Protein AF-0000000082153310 (afdb_homodimer)

pLDDT: mean 89.04, std 12.14, range [31.17, 98.81]

Organism: Oncorhynchus tshawytscha (NCBI:txid74940)

Solvent-accessible surface area (backbone atoms only — not comparable to full-atom values): 60990 Å² total; per-residue (Å²): 127,77,76,63,61,64,58,64,80,58,56,61,85,62,75,85,66,68,45,74,47,18,39,58,58,33,70,50,29,48,51,52,49,50,50,52,43,50,52,27,43,76,63,70,18,74,43,52,74,47,73,47,70,43,66,51,66,53,76,42,42,36,28,45,68,93,41,74,60,44,69,39,84,26,40,34,42,64,36,30,63,48,74,35,64,15,32,30,28,52,41,37,58,35,42,72,68,46,50,50,51,40,50,74,70,68,52,72,46,62,43,14,25,36,38,27,36,62,58,76,86,53,52,63,16,52,30,50,49,54,45,42,76,56,44,31,36,28,39,35,35,24,55,40,44,69,82,36,87,63,64,46,76,50,47,40,41,48,37,27,51,54,51,61,20,51,55,44,39,43,59,41,48,73,46,68,91,43,80,63,80,64,46,79,37,87,34,49,43,87,28,35,42,38,30,37,23,34,52,39,49,39,61,52,44,58,56,31,35,59,51,73,45,56,78,92,53,60,73,51,56,77,93,46,66,64,32,32,20,22,90,74,17,49,43,29,36,43,33,34,48,50,39,79,32,88,33,62,35,56,31,38,37,26,42,49,75,20,76,75,42,48,70,31,31,38,35,42,34,17,26,60,20,20,60,29,33,12,26,38,55,6,36,53,13,39,46,43,51,53,44,50,51,49,44,52,44,44,34,38,76,72,68,67,48,72,40,28,23,13,39,34,40,37,40,26,20,32,34,64,62,22,16,24,40,54,37,36,50,48,44,58,39,41,58,33,37,58,83,17,44,61,32,38,40,38,30,47,36,32,52,51,22,36,67,35,65,41,32,20,61,36,48,35,42,47,65,49,49,55,54,46,57,68,65,49,67,56,73,80,54,62,57,81,64,89,65,76,45,66,47,85,72,49,62,57,38,70,34,32,51,41,36,17,50,63,21,21,42,21,29,38,43,28,26,27,32,68,94,46,89,52,61,83,38,70,44,19,65,57,18,27,66,65,53,49,27,60,46,23,72,66,39,47,64,58,50,51,42,43,49,44,51,54,53,48,52,54,51,49,49,52,23,50,44,74,60,60,64,54,38,65,64,48,40,48,53,59,50,48,54,55,51,51,53,40,38,53,52,45,59,66,63,68,54,91,92,51,69,69,49,61,60,43,52,49,20,51,48,40,28,50,49,20,44,52,49,46,54,52,49,56,73,71,49,60,70,82,38,62,65,60,29,50,53,54,40,51,29,58,50,39,41,50,38,30,38,33,42,71,66,51,21,24,59,82,34,43,30,33,15,34,82,70,30,59,56,70,62,16,59,69,35,58,65,67,57,78,53,62,70,61,42,51,52,35,50,53,53,39,23,50,27,44,32,24,21,16,40,26,39,40,39,49,79,89,63,47,79,78,86,84,128,75,77,64,59,63,57,62,80,59,56,60,84,60,75,84,64,67,45,73,47,19,40,57,58,33,70,51,30,48,52,50,48,51,52,52,43,51,52,27,44,75,61,68,17,74,44,51,75,47,73,47,69,44,66,50,69,54,76,41,43,38,28,45,68,92,40,74,58,45,69,42,84,28,40,33,41,63,38,29,66,48,76,36,64,16,32,29,27,52,42,37,59,34,43,71,68,47,50,50,49,40,50,74,70,66,52,72,46,63,44,14,25,34,36,28,34,64,57,76,86,52,52,64,16,53,31,50,48,54,45,43,75,56,44,30,36,29,39,36,36,24,55,40,45,65,83,36,86,62,64,45,75,51,47,40,41,47,36,28,49,55,50,60,20,52,54,46,38,38,58,42,46,72,48,68,89,45,79,61,80,65,48,73,36,86,34,48,42,87,28,35,41,38,30,37,22,33,52,40,49,39,59,53,45,58,55,32,35,58,51,71,45,56,79,91,53,60,74,51,56,78,92,47,67,64,31,31,20,21,90,72,18,48,45,29,38,43,34,35,48,52,37,80,32,86,34,61,35,57,30,38,37,26,43,50,76,19,75,74,39,47,72,31,30,39,36,40,34,17,26,60,19,22,60,30,32,12,26,38,56,6,36,53,14,40,46,44,51,53,45,52,52,49,45,53,44,44,34,38,78,72,69,65,49,72,39,30,22,13,40,36,40,36,40,26,21,32,34,66,61,22,15,23,40,53,37,36,52,47,44,58,37,42,58,34,36,58,83,19,44,60,32,36,41,37,30,48,36,35,52,50,22,35,65,35,64,43,32,21,62,36,49,34,42,47,66,50,50,54,54,47,58,68,64,48,66,55,75,78,53,62,56,82,64,87,64,77,44,66,48,84,71,49,61,57,39,70,35,32,50,40,34,17,50,63,21,20,42,22,28,40,43,28,27,26,32,67,94,48,89,54,60,84,38,70,41,20,66,58,18,25,68,65,53,47,26,60,47,23,74,67,38,46,63,58,50,48,38,44,50,44,49,52,54,46,50,53,53,48,48,52,24,49,44,76,61,59,64,56,38,64,64,47,41,48,55,59,50,50,55,55,50,52,52,42,38,52,52,44,58,67,65,67,54,92,92,51,69,69,48,62,61,43,53,49,20,51,48,40,29,48,51,21,44,52,49,47,54,52,49,56,75,71,47,60,70,83,38,62,65,60,29,49,52,54,41,51,30,58,50,40,41,50,37,31,40,32,42,70,66,52,21,24,60,81,33,42,29,33,14,32,84,73,30,56,56,70,61,16,59,68,35,60,63,69,55,79,54,62,70,59,42,51,53,33,51,51,54,39,24,50,27,46,33,25,20,17,38,26,39,41,39,49,80,89,63,48,76,76,87,83

Secondary structure (DSSP, 8-state):
-TTTHHHHHH----GGG--S-B-TTSHHHHHHHHHHHHHHHHTT---EEEEEEEEE----EEEETTEEEE--S--EET---EEEEEEEEE-TT--HHHHHHHHHTT---TT-EEEEE--SSS-HHHHHHHHHTTT-SEEEEE--TTT----TT----EE--SSSS-TTSTTSPPBTTB-------TTS-SSEEEE--HHHHHHHHTT--BSBPPGGG----TT---B-B-TTSPEEEEEE----EEEEEEEEEEEE--SSEEEEEEEEEEE--BSTT-IIIIIHHHHHHHHHHHHHHHHHHTS----SEEEEEEEES--TTTSHHHHHHHHHTHHHHTTTEEEEEE-TT-BS-SEEEEEEE-GGGHHHHHHHHHHS--SS-----SS-SB-PPPTTSTHHHHHHTT---EEEEEEEETT--S-TTTTSTT-SHHHHHHHTTT-HHHHHHHHHHHHHHHHHHHHHSSS----HHHHHHHHHHHHHHHHHHHHHT--TT----HHHHHHHHHHHHHHHHHHHHHHTS-TT-HHHHHHHHHHHHHHHHHTB-TTS-TTT-S--BTTT--STTSHHHHHH---HHHHHHHHHHHHHHHHHHHHHHH-SGGG-----/-TTTHHHHHH----GGG--S-B-TTSHHHHHHHHHHHHHHHHTT---EEEEEEEEE----EEEETTEEEE--S--EET---EEEEEEEEE-TT--HHHHHHHHHTT---TT-EEEEE--SSS-HHHHHHHHHTTT-SEEEEE--TTT----TT----EE--SSSS-TTSTTSPPPSS--------TTS-SSEEEE--HHHHHHHHTT--BSBPPGGG----TT---B-B-TTSPEEEEEE----EEEEEEEEEEEE--SSEEEEEEEEEEE--BSTT-IIIIIHHHHHHHHHHHHHHHHHHTS----SEEEEEEEES--TTTSHHHHHHHHHTHHHHTTTEEEEEE-TT-BS-SEEEEEEE-GGGHHHHHHHHHHS--SS------S-SB-PPPTTSTHHIIIIIT---EEEEEEEETT--S-TTTTSTT-SHHHHHHHTTT-HHHHHHHHHHHHHHHHHHHHHSSS----HHHHHHHHHHHHHHHHHHHHHT--TT----HHHHHHHHHHHHHHHHHHHHHHTS-TT-HHHHHHHHHHHHHHHHHTB-TTS-TTT-S--BTTT--STTSHHHHHH---HHHHHHHHHHHHHHHHHHHHHHH-SGGG-----

Structure (mmCIF, N/CA/C/O backbone):
data_AF-0000000082153310-model_v1
#
loop_
_entity.id
_entity.type
_entity.pdbx_description
1 polymer 'Transferrin receptor 1b'
#
loop_
_atom_site.group_PDB
_atom_site.id
_atom_site.type_symbol
_atom_site.label_atom_id
_atom_site.label_alt_id
_atom_site.label_comp_id
_atom_site.label_asym_id
_atom_site.label_entity_id
_atom_site.label_seq_id
_atom_site.pdbx_PDB_ins_code
_atom_site.Cartn_x
_atom_site.Cartn_y
_atom_site.Cartn_z
_atom_site.occupancy
_atom_site.B_iso_or_equiv
_atom_site.auth_seq_id
_atom_site.auth_comp_id
_atom_site.auth_asym_id
_atom_site.auth_atom_id
_atom_site.pdbx_PDB_model_num
ATOM 1 N N . LYS A 1 1 ? 30.547 -15.992 -23.172 1 31.17 1 LYS A N 1
ATOM 2 C CA . LYS A 1 1 ? 30.703 -17.047 -24.172 1 31.17 1 LYS A CA 1
ATOM 3 C C . LYS A 1 1 ? 30.656 -18.422 -23.531 1 31.17 1 LYS A C 1
ATOM 5 O O . LYS A 1 1 ? 30.109 -19.375 -24.109 1 31.17 1 LYS A O 1
ATOM 10 N N . ASN A 1 2 ? 31.266 -18.469 -22.469 1 32.78 2 ASN A N 1
ATOM 11 C CA . ASN A 1 2 ? 31.516 -19.734 -21.781 1 32.78 2 ASN A CA 1
ATOM 12 C C . ASN A 1 2 ? 30.297 -20.188 -20.969 1 32.78 2 ASN A C 1
ATOM 14 O O . ASN A 1 2 ? 30.391 -21.141 -20.188 1 32.78 2 ASN A O 1
ATOM 18 N N . THR A 1 3 ? 29.328 -19.359 -20.875 1 39.12 3 THR A N 1
ATOM 19 C CA . THR A 1 3 ? 28.203 -19.609 -20 1 39.12 3 THR A CA 1
ATOM 20 C C . THR A 1 3 ? 27.344 -20.766 -20.516 1 39.12 3 THR A C 1
ATOM 22 O O . THR A 1 3 ? 26.438 -21.234 -19.828 1 39.12 3 THR A O 1
ATOM 25 N N . LYS A 1 4 ? 27.422 -20.969 -21.875 1 43.22 4 LYS A N 1
ATOM 26 C CA . LYS A 1 4 ? 26.594 -21.922 -22.625 1 43.22 4 LYS A CA 1
ATOM 27 C C . LYS A 1 4 ? 26.922 -23.359 -22.219 1 43.22 4 LYS A C 1
ATOM 29 O O . LYS A 1 4 ? 26.031 -24.203 -22.141 1 43.22 4 LYS A O 1
ATOM 34 N N . CYS A 1 5 ? 28.078 -23.641 -22.156 1 38.12 5 CYS A N 1
ATOM 35 C CA . CYS A 1 5 ? 28.547 -25.016 -22.203 1 38.12 5 CYS A CA 1
ATOM 36 C C . CYS A 1 5 ? 28.141 -25.766 -20.938 1 38.12 5 CYS A C 1
ATOM 38 O O . CYS A 1 5 ? 27.828 -26.953 -21 1 38.12 5 CYS A O 1
ATOM 40 N N . GLU A 1 6 ? 28.203 -25.203 -19.844 1 42.47 6 GLU A N 1
ATOM 41 C CA . GLU A 1 6 ? 28.219 -26.031 -18.641 1 42.47 6 GLU A CA 1
ATOM 42 C C . GLU A 1 6 ? 26.797 -26.469 -18.25 1 42.47 6 GLU A C 1
ATOM 44 O O . GLU A 1 6 ? 26.625 -27.516 -17.625 1 42.47 6 GLU A O 1
ATOM 49 N N . ILE A 1 7 ? 25.766 -25.75 -18.641 1 45.69 7 ILE A N 1
ATOM 50 C CA . ILE A 1 7 ? 24.453 -26.234 -18.25 1 45.69 7 ILE A CA 1
ATOM 51 C C . ILE A 1 7 ? 24.094 -27.469 -19.094 1 45.69 7 ILE A C 1
ATOM 53 O O . ILE A 1 7 ? 23.391 -28.359 -18.609 1 45.69 7 ILE A O 1
ATOM 57 N N . GLN A 1 8 ? 24.562 -27.578 -20.344 1 44.16 8 GLN A N 1
ATOM 58 C CA . GLN A 1 8 ? 24.188 -28.625 -21.281 1 44.16 8 GLN A CA 1
ATOM 59 C C . GLN A 1 8 ? 24.516 -30.016 -20.734 1 44.16 8 GLN A C 1
ATOM 61 O O . GLN A 1 8 ? 23.734 -30.953 -20.891 1 44.16 8 GLN A O 1
ATOM 66 N N . SER A 1 9 ? 25.719 -30.203 -20.391 1 43.31 9 SER A N 1
ATOM 67 C CA . SER A 1 9 ? 26.125 -31.578 -20.188 1 43.31 9 SER A CA 1
ATOM 68 C C . SER A 1 9 ? 25.422 -32.219 -19 1 43.31 9 SER A C 1
ATOM 70 O O . SER A 1 9 ? 25.375 -33.438 -18.859 1 43.31 9 SER A O 1
ATOM 72 N N . THR A 1 10 ? 24.875 -31.453 -18.078 1 41.84 10 THR A N 1
ATOM 73 C CA . THR A 1 10 ? 24.688 -32.031 -16.75 1 41.84 10 THR A CA 1
ATOM 74 C C . THR A 1 10 ? 23.219 -32.188 -16.422 1 41.84 10 THR A C 1
ATOM 76 O O . THR A 1 10 ? 22.859 -32.594 -15.312 1 41.84 10 THR A O 1
ATOM 79 N N . LEU A 1 11 ? 22.234 -31.781 -17.25 1 48.38 11 LEU A N 1
ATOM 80 C CA . LEU A 1 11 ? 20.922 -31.922 -16.625 1 48.38 11 LEU A CA 1
ATOM 81 C C . LEU A 1 11 ? 20.469 -33.375 -16.656 1 48.38 11 LEU A C 1
ATOM 83 O O . LEU A 1 11 ? 20.125 -33.906 -17.719 1 48.38 11 LEU A O 1
ATOM 87 N N . SER A 1 12 ? 21.188 -34.25 -16.062 1 47.69 12 SER A N 1
ATOM 88 C CA . SER A 1 12 ? 20.594 -35.594 -15.938 1 47.69 12 SER A CA 1
ATOM 89 C C . SER A 1 12 ? 19.375 -35.562 -15.016 1 47.69 12 SER A C 1
ATOM 91 O O . SER A 1 12 ? 19.469 -35.125 -13.867 1 47.69 12 SER A O 1
ATOM 93 N N . LEU A 1 13 ? 18.109 -35.469 -15.594 1 55.34 13 LEU A N 1
ATOM 94 C CA . LEU A 1 13 ? 16.906 -35.625 -14.781 1 55.34 13 LEU A CA 1
ATOM 95 C C . LEU A 1 13 ? 17.047 -36.812 -13.836 1 55.34 13 LEU A C 1
ATOM 97 O O . LEU A 1 13 ? 16.922 -37.969 -14.258 1 55.34 13 LEU A O 1
ATOM 101 N N . CYS A 1 14 ? 17.984 -36.656 -12.883 1 51.75 14 CYS A N 1
ATOM 102 C CA . CYS A 1 14 ? 18.359 -37.688 -11.938 1 51.75 14 CYS A CA 1
ATOM 103 C C . CYS A 1 14 ? 17.156 -38.156 -11.133 1 51.75 14 CYS A C 1
ATOM 105 O O . CYS A 1 14 ? 16.25 -37.375 -10.844 1 51.75 14 CYS A O 1
ATOM 107 N N . SER A 1 15 ? 16.969 -39.469 -11.008 1 61.62 15 SER A N 1
ATOM 108 C CA . SER A 1 15 ? 16.047 -40.375 -10.352 1 61.62 15 SER A CA 1
ATOM 109 C C . SER A 1 15 ? 15.867 -40.031 -8.875 1 61.62 15 SER A C 1
ATOM 111 O O . SER A 1 15 ? 14.891 -40.438 -8.25 1 61.62 15 SER A O 1
ATOM 113 N N . ASP A 1 16 ? 16.562 -38.938 -8.336 1 70.81 16 ASP A N 1
ATOM 114 C CA . ASP A 1 16 ? 16.562 -38.875 -6.879 1 70.81 16 ASP A CA 1
ATOM 115 C C . ASP A 1 16 ? 15.375 -38.062 -6.371 1 70.81 16 ASP A C 1
ATOM 117 O O . ASP A 1 16 ? 15.086 -38.062 -5.176 1 70.81 16 ASP A O 1
ATOM 121 N N . VAL A 1 17 ? 14.633 -37.438 -7.301 1 83.94 17 VAL A N 1
ATOM 122 C CA . VAL A 1 17 ? 13.539 -36.625 -6.777 1 83.94 17 VAL A CA 1
ATOM 123 C C . VAL A 1 17 ? 12.203 -37.25 -7.188 1 83.94 17 VAL A C 1
ATOM 125 O O . VAL A 1 17 ? 11.148 -36.625 -6.988 1 83.94 17 VAL A O 1
ATOM 128 N N . GLU A 1 18 ? 12.328 -38.375 -7.723 1 85.12 18 GLU A N 1
ATOM 129 C CA . GLU A 1 18 ? 11.094 -39.062 -8.125 1 85.12 18 GLU A CA 1
ATOM 130 C C . GLU A 1 18 ? 10.414 -39.719 -6.938 1 85.12 18 GLU A C 1
ATOM 132 O O . GLU A 1 18 ? 11.078 -40.312 -6.09 1 85.12 18 GLU A O 1
ATOM 137 N N . GLN A 1 19 ? 9.156 -39.469 -6.789 1 85.56 19 GLN A N 1
ATOM 138 C CA . GLN A 1 19 ? 8.336 -40.094 -5.77 1 85.56 19 GLN A CA 1
ATOM 139 C C . GLN A 1 19 ? 7.039 -40.656 -6.367 1 85.56 19 GLN A C 1
ATOM 141 O O . GLN A 1 19 ? 6.578 -40.156 -7.406 1 85.56 19 GLN A O 1
ATOM 146 N N . THR A 1 20 ? 6.504 -41.688 -5.758 1 86.25 20 THR A N 1
ATOM 147 C CA . THR A 1 20 ? 5.23 -42.219 -6.207 1 86.25 20 THR A CA 1
ATOM 148 C C . THR A 1 20 ? 4.074 -41.312 -5.793 1 86.25 20 THR A C 1
ATOM 150 O O . THR A 1 20 ? 3.043 -41.281 -6.465 1 86.25 20 THR A O 1
ATOM 153 N N . ASP A 1 21 ? 4.277 -40.719 -4.68 1 89.44 21 ASP A N 1
ATOM 154 C CA . ASP A 1 21 ? 3.32 -39.781 -4.141 1 89.44 21 ASP A CA 1
ATOM 155 C C . ASP A 1 21 ? 3.998 -38.812 -3.158 1 89.44 21 ASP A C 1
ATOM 157 O O . ASP A 1 21 ? 4.816 -39.25 -2.338 1 89.44 21 ASP A O 1
ATOM 161 N N . HIS A 1 22 ? 3.76 -37.562 -3.318 1 91.38 22 HIS A N 1
ATOM 162 C CA . HIS A 1 22 ? 4.402 -36.594 -2.443 1 91.38 22 HIS A CA 1
ATOM 163 C C . HIS A 1 22 ? 3.537 -35.344 -2.271 1 91.38 22 HIS A C 1
ATOM 165 O O . HIS A 1 22 ? 3.99 -34.219 -2.527 1 91.38 22 HIS A O 1
ATOM 171 N N . VAL A 1 23 ? 2.348 -35.594 -1.717 1 88.69 23 VAL A N 1
ATOM 172 C CA . VAL A 1 23 ? 1.394 -34.531 -1.42 1 88.69 23 VAL A CA 1
ATOM 173 C C . VAL A 1 23 ? 1.978 -33.594 -0.37 1 88.69 23 VAL A C 1
ATOM 175 O O . VAL A 1 23 ? 2.779 -34 0.47 1 88.69 23 VAL A O 1
ATOM 178 N N . ALA A 1 24 ? 1.656 -32.406 -0.451 1 88.75 24 ALA A N 1
ATOM 179 C CA . ALA A 1 24 ? 2.18 -31.391 0.459 1 88.75 24 ALA A CA 1
ATOM 180 C C . ALA A 1 24 ? 2.029 -31.828 1.913 1 88.75 24 ALA A C 1
ATOM 182 O O . ALA A 1 24 ? 0.955 -32.281 2.328 1 88.75 24 ALA A O 1
ATOM 183 N N . GLY A 1 25 ? 3.094 -31.672 2.654 1 86 25 GLY A N 1
ATOM 184 C CA . GLY A 1 25 ? 3.059 -31.953 4.078 1 86 25 GLY A CA 1
ATOM 185 C C . GLY A 1 25 ? 3.209 -33.438 4.387 1 86 25 GLY A C 1
ATOM 186 O O . GLY A 1 25 ? 3.277 -33.844 5.555 1 86 25 GLY A O 1
ATOM 187 N N . SER A 1 26 ? 3.225 -34.281 3.412 1 87.56 26 SER A N 1
ATOM 188 C CA . SER A 1 26 ? 3.404 -35.719 3.617 1 87.56 26 SER A CA 1
ATOM 189 C C . SER A 1 26 ? 4.852 -36.031 3.967 1 87.56 26 SER A C 1
ATOM 191 O O . SER A 1 26 ? 5.734 -35.188 3.859 1 87.56 26 SER A O 1
ATOM 193 N N . SER A 1 27 ? 5.004 -37.25 4.391 1 88.75 27 SER A N 1
ATOM 194 C CA . SER A 1 27 ? 6.359 -37.719 4.68 1 88.75 27 SER A CA 1
ATOM 195 C C . SER A 1 27 ? 7.227 -37.688 3.426 1 88.75 27 SER A C 1
ATOM 197 O O . SER A 1 27 ? 8.414 -37.344 3.492 1 88.75 27 SER A O 1
ATOM 199 N N . ALA A 1 28 ? 6.625 -38.031 2.307 1 91.31 28 ALA A N 1
ATOM 200 C CA . ALA A 1 28 ? 7.367 -38.031 1.05 1 91.31 28 ALA A CA 1
ATOM 201 C C . ALA A 1 28 ? 7.77 -36.625 0.655 1 91.31 28 ALA A C 1
ATOM 203 O O . ALA A 1 28 ? 8.859 -36.406 0.121 1 91.31 28 ALA A O 1
ATOM 204 N N . ASP A 1 29 ? 6.898 -35.719 0.865 1 91.88 29 ASP A N 1
ATOM 205 C CA . ASP A 1 29 ? 7.242 -34.312 0.647 1 91.88 29 ASP A CA 1
ATOM 206 C C . ASP A 1 29 ? 8.398 -33.875 1.547 1 91.88 29 ASP A C 1
ATOM 208 O O . ASP A 1 29 ? 9.281 -33.125 1.118 1 91.88 29 ASP A O 1
ATOM 212 N N . GLY A 1 30 ? 8.383 -34.344 2.791 1 91.44 30 GLY A N 1
ATOM 213 C CA . GLY A 1 30 ? 9.461 -34.062 3.727 1 91.44 30 GLY A CA 1
ATOM 214 C C . GLY A 1 30 ? 10.797 -34.625 3.271 1 91.44 30 GLY A C 1
ATOM 215 O O . GLY A 1 30 ? 11.836 -33.969 3.438 1 91.44 30 GLY A O 1
ATOM 216 N N . ILE A 1 31 ? 10.75 -35.781 2.775 1 92.62 31 ILE A N 1
ATOM 217 C CA . ILE A 1 31 ? 11.969 -36.406 2.264 1 92.62 31 ILE A CA 1
ATOM 218 C C . ILE A 1 31 ? 12.555 -35.562 1.141 1 92.62 31 ILE A C 1
ATOM 220 O O . ILE A 1 31 ? 13.758 -35.312 1.098 1 92.62 31 ILE A O 1
ATOM 224 N N . LEU A 1 32 ? 11.742 -35.125 0.23 1 94.25 32 LEU A N 1
ATOM 225 C CA . LEU A 1 32 ? 12.195 -34.25 -0.858 1 94.25 32 LEU A CA 1
ATOM 226 C C . LEU A 1 32 ? 12.727 -32.938 -0.319 1 94.25 32 LEU A C 1
ATOM 228 O O . LEU A 1 32 ? 13.695 -32.375 -0.851 1 94.25 32 LEU A O 1
ATOM 232 N N . GLU A 1 33 ? 12.055 -32.406 0.696 1 94.56 33 GLU A N 1
ATOM 233 C CA . GLU A 1 33 ? 12.539 -31.188 1.358 1 94.56 33 GLU A CA 1
ATOM 234 C C . GLU A 1 33 ? 13.977 -31.359 1.828 1 94.56 33 GLU A C 1
ATOM 236 O O . GLU A 1 33 ? 14.812 -30.484 1.594 1 94.56 33 GLU A O 1
ATOM 241 N N . TYR A 1 34 ? 14.219 -32.406 2.488 1 93.81 34 TYR A N 1
ATOM 242 C CA . TYR A 1 34 ? 15.547 -32.688 3.018 1 93.81 34 TYR A CA 1
ATOM 243 C C . TYR A 1 34 ? 16.562 -32.812 1.891 1 93.81 34 TYR A C 1
ATOM 245 O O . TYR A 1 34 ? 17.703 -32.344 2.01 1 93.81 34 TYR A O 1
ATOM 253 N N . HIS A 1 35 ? 16.109 -33.5 0.873 1 94 35 HIS A N 1
ATOM 254 C CA . HIS A 1 35 ? 17 -33.656 -0.277 1 94 35 HIS A CA 1
ATOM 255 C C . HIS A 1 35 ? 17.375 -32.312 -0.868 1 94 35 HIS A C 1
ATOM 257 O O . HIS A 1 35 ? 18.547 -32.062 -1.183 1 94 35 HIS A O 1
ATOM 263 N N . VAL A 1 36 ? 16.453 -31.438 -1.073 1 95.62 36 VAL A N 1
ATOM 264 C CA . VAL A 1 36 ? 16.703 -30.109 -1.628 1 95.62 36 VAL A CA 1
ATOM 265 C C . VAL A 1 36 ? 17.594 -29.312 -0.683 1 95.62 36 VAL A C 1
ATOM 267 O O . VAL A 1 36 ? 18.578 -28.703 -1.113 1 95.62 36 VAL A O 1
ATOM 270 N N . PHE A 1 37 ? 17.266 -29.328 0.613 1 95.69 37 PHE A N 1
ATOM 271 C CA . PHE A 1 37 ? 18.031 -28.609 1.622 1 95.69 37 PHE A CA 1
ATOM 272 C C . PHE A 1 37 ? 19.5 -29.062 1.605 1 95.69 37 PHE A C 1
ATOM 274 O O . PHE A 1 37 ? 20.406 -28.219 1.582 1 95.69 37 PHE A O 1
ATOM 281 N N . ASP A 1 38 ? 19.672 -30.344 1.604 1 95.38 38 ASP A N 1
ATOM 282 C CA . ASP A 1 38 ? 21.031 -30.906 1.627 1 95.38 38 ASP A CA 1
ATOM 283 C C . ASP A 1 38 ? 21.781 -30.562 0.348 1 95.38 38 ASP A C 1
ATOM 285 O O . ASP A 1 38 ? 23 -30.375 0.376 1 95.38 38 ASP A O 1
ATOM 289 N N . SER A 1 39 ? 21.047 -30.609 -0.748 1 94.94 39 SER A N 1
ATOM 290 C CA . SER A 1 39 ? 21.672 -30.234 -2.01 1 94.94 39 SER A CA 1
ATOM 291 C C . SER A 1 39 ? 22.188 -28.797 -1.959 1 94.94 39 SER A C 1
ATOM 293 O O . SER A 1 39 ? 23.328 -28.516 -2.352 1 94.94 39 SER A O 1
ATOM 295 N N . PHE A 1 40 ? 21.375 -27.875 -1.485 1 96.25 40 PHE A N 1
ATOM 296 C CA . PHE A 1 40 ? 21.797 -26.484 -1.375 1 96.25 40 PHE A CA 1
ATOM 297 C C . PHE A 1 40 ? 22.969 -26.344 -0.413 1 96.25 40 PHE A C 1
ATOM 299 O O . PHE A 1 40 ? 23.891 -25.562 -0.661 1 96.25 40 PHE A O 1
ATOM 306 N N . LYS A 1 41 ? 22.891 -27.078 0.649 1 95.12 41 LYS A N 1
ATOM 307 C CA . LYS A 1 41 ? 23.969 -27.047 1.646 1 95.12 41 LYS A CA 1
ATOM 308 C C . LYS A 1 41 ? 25.281 -27.531 1.05 1 95.12 41 LYS A C 1
ATOM 310 O O . LYS A 1 41 ? 26.328 -26.906 1.282 1 95.12 41 LYS A O 1
ATOM 315 N N . SER A 1 42 ? 25.203 -28.562 0.333 1 94.75 42 SER A N 1
ATOM 316 C CA . SER A 1 42 ? 26.406 -29.125 -0.289 1 94.75 42 SER A CA 1
ATOM 317 C C . SER A 1 42 ? 27.016 -28.141 -1.287 1 94.75 42 SER A C 1
ATOM 319 O O . SER A 1 42 ? 28.219 -28.188 -1.559 1 94.75 42 SER A O 1
ATOM 321 N N . LEU A 1 43 ? 26.188 -27.266 -1.783 1 94.31 43 LEU A N 1
ATOM 322 C CA . LEU A 1 43 ? 26.641 -26.266 -2.744 1 94.31 43 LEU A CA 1
ATOM 323 C C . LEU A 1 43 ? 27.062 -24.969 -2.035 1 94.31 43 LEU A C 1
ATOM 325 O O . LEU A 1 43 ? 27.297 -23.953 -2.684 1 94.31 43 LEU A O 1
ATOM 329 N N . GLU A 1 44 ? 26.984 -24.938 -0.689 1 92.19 44 GLU A N 1
ATOM 330 C CA . GLU A 1 44 ? 27.391 -23.812 0.15 1 92.19 44 GLU A CA 1
ATOM 331 C C . GLU A 1 44 ? 26.484 -22.609 -0.059 1 92.19 44 GLU A C 1
ATOM 333 O O . GLU A 1 44 ? 26.953 -21.469 -0.172 1 92.19 44 GLU A O 1
ATOM 338 N N . MET A 1 45 ? 25.188 -22.906 -0.156 1 93.75 45 MET A N 1
ATOM 339 C CA . MET A 1 45 ? 24.219 -21.844 -0.399 1 93.75 45 MET A CA 1
ATOM 340 C C . MET A 1 45 ? 23.531 -21.422 0.897 1 93.75 45 MET A C 1
ATOM 342 O O . MET A 1 45 ? 22.531 -20.719 0.871 1 93.75 45 MET A O 1
ATOM 346 N N . GLU A 1 46 ? 23.922 -21.797 2.033 1 86.88 46 GLU A N 1
ATOM 347 C CA . GLU A 1 46 ? 23.344 -21.469 3.334 1 86.88 46 GLU A CA 1
ATOM 348 C C . GLU A 1 46 ? 21.828 -21.562 3.307 1 86.88 46 GLU A C 1
ATOM 350 O O . GLU A 1 46 ? 21.125 -20.578 3.549 1 86.88 46 GLU A O 1
ATOM 355 N N . PRO A 1 47 ? 21.391 -22.75 3.068 1 92.44 47 PRO A N 1
ATOM 356 C CA . PRO A 1 47 ? 19.938 -22.922 2.893 1 92.44 47 PRO A CA 1
ATOM 357 C C . PRO A 1 47 ? 19.156 -22.594 4.156 1 92.44 47 PRO A C 1
ATOM 359 O O . PRO A 1 47 ? 19.672 -22.703 5.266 1 92.44 47 PRO A O 1
ATOM 362 N N . TRP A 1 48 ? 17.953 -22.062 4.059 1 90.06 48 TRP A N 1
ATOM 363 C CA . TRP A 1 48 ? 17.016 -21.875 5.168 1 90.06 48 TRP A CA 1
ATOM 364 C C . TRP A 1 48 ? 15.625 -22.328 4.785 1 90.06 48 TRP A C 1
ATOM 366 O O . TRP A 1 48 ? 15.344 -22.594 3.613 1 90.06 48 TRP A O 1
ATOM 376 N N . THR A 1 49 ? 14.805 -22.641 5.801 1 87.56 49 THR A N 1
ATOM 377 C CA . THR A 1 49 ? 13.445 -23.125 5.613 1 87.56 49 THR A CA 1
ATOM 378 C C . THR A 1 49 ? 12.43 -22.125 6.156 1 87.56 49 THR A C 1
ATOM 380 O O . THR A 1 49 ? 12.703 -21.422 7.133 1 87.56 49 THR A O 1
ATOM 383 N N . ASP A 1 50 ? 11.43 -22 5.441 1 84.25 50 ASP A N 1
ATOM 384 C CA . ASP A 1 50 ? 10.273 -21.219 5.863 1 84.25 50 ASP A CA 1
ATOM 385 C C . ASP A 1 50 ? 9.055 -22.109 6.098 1 84.25 50 ASP A C 1
ATOM 387 O O . ASP A 1 50 ? 8.719 -22.938 5.258 1 84.25 50 ASP A O 1
ATOM 391 N N . VAL A 1 51 ? 8.445 -21.969 7.281 1 78.56 51 VAL A N 1
ATOM 392 C CA . VAL A 1 51 ? 7.379 -22.891 7.688 1 78.56 51 VAL A CA 1
ATOM 393 C C . VAL A 1 51 ? 6.035 -22.172 7.668 1 78.56 51 VAL A C 1
ATOM 395 O O . VAL A 1 51 ? 5.93 -21.031 8.141 1 78.56 51 VAL A O 1
ATOM 398 N N . HIS A 1 52 ? 5.117 -22.766 7.059 1 78.19 52 HIS A N 1
ATOM 399 C CA . HIS A 1 52 ? 3.746 -22.281 7.051 1 78.19 52 HIS A CA 1
ATOM 400 C C . HIS A 1 52 ? 2.756 -23.391 7.379 1 78.19 52 HIS A C 1
ATOM 402 O O . HIS A 1 52 ? 3.127 -24.562 7.418 1 78.19 52 HIS A O 1
ATOM 408 N N . TYR A 1 53 ? 1.521 -23.062 7.742 1 72.62 53 TYR A N 1
ATOM 409 C CA . TYR A 1 53 ? 0.449 -24 8.062 1 72.62 53 TYR A CA 1
ATOM 410 C C . TYR A 1 53 ? -0.754 -23.781 7.148 1 72.62 53 TYR A C 1
ATOM 412 O O . TYR A 1 53 ? -1.132 -22.641 6.875 1 72.62 53 TYR A O 1
ATOM 420 N N . VAL A 1 54 ? -1.208 -25.047 6.582 1 66.69 54 VAL A N 1
ATOM 421 C CA . VAL A 1 54 ? -2.369 -24.875 5.715 1 66.69 54 VAL A CA 1
ATOM 422 C C . VAL A 1 54 ? -3.328 -26.047 5.906 1 66.69 54 VAL A C 1
ATOM 424 O O . VAL A 1 54 ? -2.955 -27.094 6.469 1 66.69 54 VAL A O 1
ATOM 427 N N . GLN A 1 55 ? -4.609 -25.812 5.586 1 65.44 55 GLN A N 1
ATOM 428 C CA . GLN A 1 55 ? -5.648 -26.828 5.727 1 65.44 55 GLN A CA 1
ATOM 429 C C . GLN A 1 55 ? -5.766 -27.672 4.465 1 65.44 55 GLN A C 1
ATOM 431 O O . GLN A 1 55 ? -5.855 -27.141 3.355 1 65.44 55 GLN A O 1
ATOM 436 N N . LEU A 1 56 ? -5.562 -29.109 4.66 1 64.25 56 LEU A N 1
ATOM 437 C CA . LEU A 1 56 ? -5.699 -30.047 3.555 1 64.25 56 LEU A CA 1
ATOM 438 C C . LEU A 1 56 ? -6.883 -30.984 3.783 1 64.25 56 LEU A C 1
ATOM 440 O O . LEU A 1 56 ? -7.316 -31.172 4.922 1 64.25 56 LEU A O 1
ATOM 444 N N . GLN A 1 57 ? -7.676 -31.594 2.828 1 63.19 57 GLN A N 1
ATOM 445 C CA . GLN A 1 57 ? -9.008 -32.188 2.891 1 63.19 57 GLN A CA 1
ATOM 446 C C . GLN A 1 57 ? -8.922 -33.719 2.998 1 63.19 57 GLN A C 1
ATOM 448 O O . GLN A 1 57 ? -7.891 -34.312 2.66 1 63.19 57 GLN A O 1
ATOM 453 N N . THR A 1 58 ? -10.219 -34.406 3.605 1 63.62 58 THR A N 1
ATOM 454 C CA . THR A 1 58 ? -10.406 -35.844 3.859 1 63.62 58 THR A CA 1
ATOM 455 C C . THR A 1 58 ? -11.336 -36.469 2.82 1 63.62 58 THR A C 1
ATOM 457 O O . THR A 1 58 ? -11.883 -35.75 1.967 1 63.62 58 THR A O 1
ATOM 460 N N . PRO A 1 59 ? -11.875 -37.812 2.982 1 67.06 59 PRO A N 1
ATOM 461 C CA . PRO A 1 59 ? -12.633 -38.594 1.993 1 67.06 59 PRO A CA 1
ATOM 462 C C . PRO A 1 59 ? -14.062 -38.094 1.818 1 67.06 59 PRO A C 1
ATOM 464 O O . PRO A 1 59 ? -14.711 -37.688 2.795 1 67.06 59 PRO A O 1
ATOM 467 N N . ASN A 1 60 ? -14.797 -38.312 0.544 1 84.69 60 ASN A N 1
ATOM 468 C CA . ASN A 1 60 ? -16.125 -37.844 0.125 1 84.69 60 ASN A CA 1
ATOM 469 C C . ASN A 1 60 ? -16.969 -39 -0.385 1 84.69 60 ASN A C 1
ATOM 471 O O . ASN A 1 60 ? -16.484 -40.125 -0.558 1 84.69 60 ASN A O 1
ATOM 475 N N . ARG A 1 61 ? -18.328 -38.75 -0.451 1 86.06 61 ARG A N 1
ATOM 476 C CA . ARG A 1 61 ? -19.281 -39.75 -0.933 1 86.06 61 ARG A CA 1
ATOM 477 C C . ARG A 1 61 ? -20.266 -39.125 -1.936 1 86.06 61 ARG A C 1
ATOM 479 O O . ARG A 1 61 ? -20.672 -38 -1.785 1 86.06 61 ARG A O 1
ATOM 486 N N . VAL A 1 62 ? -20.641 -39.969 -2.979 1 84.94 62 VAL A N 1
ATOM 487 C CA . VAL A 1 62 ? -21.641 -39.594 -3.959 1 84.94 62 VAL A CA 1
ATOM 488 C C . VAL A 1 62 ? -22.656 -40.719 -4.148 1 84.94 62 VAL A C 1
ATOM 490 O O . VAL A 1 62 ? -22.281 -41.875 -4.297 1 84.94 62 VAL A O 1
ATOM 493 N N . MET A 1 63 ? -23.969 -40.312 -4.125 1 86.62 63 MET A N 1
ATOM 494 C CA . MET A 1 63 ? -25.062 -41.281 -4.289 1 86.62 63 MET A CA 1
ATOM 495 C C . MET A 1 63 ? -26.047 -40.812 -5.352 1 86.62 63 MET A C 1
ATOM 497 O O . MET A 1 63 ? -26.219 -39.594 -5.555 1 86.62 63 MET A O 1
ATOM 501 N N . ILE A 1 64 ? -26.609 -41.719 -6.07 1 80.69 64 ILE A N 1
ATOM 502 C CA . ILE A 1 64 ? -27.766 -41.469 -6.922 1 80.69 64 ILE A CA 1
ATOM 503 C C . ILE A 1 64 ? -28.953 -42.312 -6.465 1 80.69 64 ILE A C 1
ATOM 505 O O . ILE A 1 64 ? -28.859 -43.531 -6.414 1 80.69 64 ILE A O 1
ATOM 509 N N . GLY A 1 65 ? -29.969 -41.719 -6.133 1 85 65 GLY A N 1
ATOM 510 C CA . GLY A 1 65 ? -31.016 -42.438 -5.426 1 85 65 GLY A CA 1
ATOM 511 C C . GLY A 1 65 ? -30.531 -43.062 -4.141 1 85 65 GLY A C 1
ATOM 512 O O . GLY A 1 65 ? -29.984 -42.406 -3.273 1 85 65 GLY A O 1
ATOM 513 N N . GLN A 1 66 ? -30.75 -44.344 -4.102 1 82.12 66 GLN A N 1
ATOM 514 C CA . GLN A 1 66 ? -30.328 -45.094 -2.914 1 82.12 66 GLN A CA 1
ATOM 515 C C . GLN A 1 66 ? -29.031 -45.844 -3.172 1 82.12 66 GLN A C 1
ATOM 517 O O . GLN A 1 66 ? -28.5 -46.5 -2.27 1 82.12 66 GLN A O 1
ATOM 522 N N . GLU A 1 67 ? -28.516 -45.594 -4.355 1 88.25 67 GLU A N 1
ATOM 523 C CA . GLU A 1 67 ? -27.344 -46.344 -4.754 1 88.25 67 GLU A CA 1
ATOM 524 C C . GLU A 1 67 ? -26.078 -45.5 -4.688 1 88.25 67 GLU A C 1
ATOM 526 O O . GLU A 1 67 ? -26.047 -44.375 -5.18 1 88.25 67 GLU A O 1
ATOM 531 N N . GLU A 1 68 ? -25.141 -46.188 -4.07 1 89 68 GLU A N 1
ATOM 532 C CA . GLU A 1 68 ? -23.844 -45.5 -4.031 1 89 68 GLU A CA 1
ATOM 533 C C . GLU A 1 68 ? -23.141 -45.594 -5.383 1 89 68 GLU A C 1
ATOM 535 O O . GLU A 1 68 ? -22.984 -46.688 -5.941 1 89 68 GLU A O 1
ATOM 540 N N . VAL A 1 69 ? -22.891 -44.469 -5.945 1 87.44 69 VAL A N 1
ATOM 541 C CA . VAL A 1 69 ? -22.203 -44.375 -7.227 1 87.44 69 VAL A CA 1
ATOM 542 C C . VAL A 1 69 ? -20.719 -44.656 -7.031 1 87.44 69 VAL A C 1
ATOM 544 O O . VAL A 1 69 ? -20.078 -45.312 -7.867 1 87.44 69 VAL A O 1
ATOM 547 N N . GLY A 1 70 ? -20.203 -44.219 -5.918 1 79.12 70 GLY A N 1
ATOM 548 C CA . GLY A 1 70 ? -18.812 -44.5 -5.598 1 79.12 70 GLY A CA 1
ATOM 549 C C . GLY A 1 70 ? -18.281 -43.625 -4.477 1 79.12 70 GLY A C 1
ATOM 550 O O . GLY A 1 70 ? -18.969 -42.719 -4.012 1 79.12 70 GLY A O 1
ATOM 551 N N . GLN A 1 71 ? -17.156 -44.156 -3.975 1 77.69 71 GLN A N 1
ATOM 552 C CA . GLN A 1 71 ? -16.344 -43.375 -3.037 1 77.69 71 GLN A CA 1
ATOM 553 C C . GLN A 1 71 ? -15.07 -42.875 -3.699 1 77.69 71 GLN A C 1
ATOM 555 O O . GLN A 1 71 ? -14.031 -43.531 -3.627 1 77.69 71 GLN A O 1
ATOM 560 N N . PRO A 1 72 ? -15.25 -41.719 -4.27 1 85.38 72 PRO A N 1
ATOM 561 C CA . PRO A 1 72 ? -14.094 -41.219 -5.016 1 85.38 72 PRO A CA 1
ATOM 562 C C . PRO A 1 72 ? -12.867 -40.969 -4.129 1 85.38 72 PRO A C 1
ATOM 564 O O . PRO A 1 72 ? -13 -40.531 -2.992 1 85.38 72 PRO A O 1
ATOM 567 N N . LYS A 1 73 ? -11.766 -41.344 -4.621 1 85.69 73 LYS A N 1
ATOM 568 C CA . LYS A 1 73 ? -10.508 -41 -3.955 1 85.69 73 LYS A CA 1
ATOM 569 C C . LYS A 1 73 ? -10.055 -39.594 -4.293 1 85.69 73 LYS A C 1
ATOM 571 O O . LYS A 1 73 ? -9.477 -38.906 -3.447 1 85.69 73 LYS A O 1
ATOM 576 N N . GLY A 1 74 ? -10.312 -39.25 -5.594 1 89.75 74 GLY A N 1
ATOM 577 C CA . GLY A 1 74 ? -10.047 -37.875 -5.988 1 89.75 74 GLY A CA 1
ATOM 578 C C . GLY A 1 74 ? -10.945 -36.875 -5.293 1 89.75 74 GLY A C 1
ATOM 579 O O . GLY A 1 74 ? -12.039 -37.25 -4.84 1 89.75 74 GLY A O 1
ATOM 580 N N . TYR A 1 75 ? -10.453 -35.688 -5.105 1 89.69 75 TYR A N 1
ATOM 581 C CA . TYR A 1 75 ? -11.266 -34.656 -4.48 1 89.69 75 TYR A CA 1
ATOM 582 C C . TYR A 1 75 ? -10.852 -33.281 -4.977 1 89.69 75 TYR A C 1
ATOM 584 O O . TYR A 1 75 ? -9.836 -33.125 -5.664 1 89.69 75 TYR A O 1
ATOM 592 N N . LEU A 1 76 ? -11.656 -32.375 -4.66 1 93 76 LEU A N 1
ATOM 593 C CA . LEU A 1 76 ? -11.43 -30.969 -4.965 1 93 76 LEU A CA 1
ATOM 594 C C . LEU A 1 76 ? -11.211 -30.156 -3.684 1 93 76 LEU A C 1
ATOM 596 O O . LEU A 1 76 ? -12.164 -29.859 -2.963 1 93 76 LEU A O 1
ATOM 600 N N . ALA A 1 77 ? -9.969 -29.75 -3.545 1 90.06 77 ALA A N 1
ATOM 601 C CA . ALA A 1 77 ? -9.625 -29 -2.344 1 90.06 77 ALA A CA 1
ATOM 602 C C . ALA A 1 77 ? -10.414 -27.688 -2.271 1 90.06 77 ALA A C 1
ATOM 604 O O . ALA A 1 77 ? -10.664 -27.062 -3.297 1 90.06 77 ALA A O 1
ATOM 605 N N . TYR A 1 78 ? -10.867 -27.266 -1.05 1 89.25 78 TYR A N 1
ATOM 606 C CA . TYR A 1 78 ? -11.508 -26 -0.698 1 89.25 78 TYR A CA 1
ATOM 607 C C . TYR A 1 78 ? -12.977 -26 -1.095 1 89.25 78 TYR A C 1
ATOM 609 O O . TYR A 1 78 ? -13.625 -24.953 -1.113 1 89.25 78 TYR A O 1
ATOM 617 N N . SER A 1 79 ? -13.469 -27.156 -1.5 1 91.75 79 SER A N 1
ATOM 618 C CA . SER A 1 79 ? -14.914 -27.266 -1.68 1 91.75 79 SER A CA 1
ATOM 619 C C . SER A 1 79 ? -15.656 -27 -0.376 1 91.75 79 SER A C 1
ATOM 621 O O . SER A 1 79 ? -15.117 -27.219 0.71 1 91.75 79 SER A O 1
ATOM 623 N N . ALA A 1 80 ? -16.844 -26.5 -0.562 1 89.69 80 ALA A N 1
ATOM 624 C CA . ALA A 1 80 ? -17.703 -26.438 0.613 1 89.69 80 ALA A CA 1
ATOM 625 C C . ALA A 1 80 ? -17.969 -27.844 1.157 1 89.69 80 ALA A C 1
ATOM 627 O O . ALA A 1 80 ? -17.922 -28.828 0.415 1 89.69 80 ALA A O 1
ATOM 628 N N . THR A 1 81 ? -18.188 -27.922 2.467 1 88.75 81 THR A N 1
ATOM 629 C CA . THR A 1 81 ? -18.453 -29.203 3.111 1 88.75 81 THR A CA 1
ATOM 630 C C . THR A 1 81 ? -19.938 -29.328 3.471 1 88.75 81 THR A C 1
ATOM 632 O O . THR A 1 81 ? -20.578 -28.344 3.852 1 88.75 81 THR A O 1
ATOM 635 N N . GLY A 1 82 ? -20.422 -30.547 3.301 1 91.62 82 GLY A N 1
ATOM 636 C CA . GLY A 1 82 ? -21.812 -30.812 3.639 1 91.62 82 GLY A CA 1
ATOM 637 C C . GLY A 1 82 ? -22.453 -31.875 2.773 1 91.62 82 GLY A C 1
ATOM 638 O O . GLY A 1 82 ? -21.766 -32.781 2.295 1 91.62 82 GLY A O 1
ATOM 639 N N . LYS A 1 83 ? -23.734 -31.875 2.818 1 94.31 83 LYS A N 1
ATOM 640 C CA . LYS A 1 83 ? -24.547 -32.781 2.021 1 94.31 83 LYS A CA 1
ATOM 641 C C . LYS A 1 83 ? -25.594 -32.031 1.201 1 94.31 83 LYS A C 1
ATOM 643 O O . LYS A 1 83 ? -26.25 -31.109 1.711 1 94.31 83 LYS A O 1
ATOM 648 N N . ALA A 1 84 ? -25.594 -32.344 -0.068 1 95.81 84 ALA A N 1
ATOM 649 C CA . ALA A 1 84 ? -26.562 -31.703 -0.956 1 95.81 84 ALA A CA 1
ATOM 650 C C . ALA A 1 84 ? -27.234 -32.719 -1.86 1 95.81 84 ALA A C 1
ATOM 652 O O . ALA A 1 84 ? -26.609 -33.719 -2.256 1 95.81 84 ALA A O 1
ATOM 653 N N . GLN A 1 85 ? -28.5 -32.531 -2.078 1 95.69 85 GLN A N 1
ATOM 654 C CA . GLN A 1 85 ? -29.281 -33.375 -2.957 1 95.69 85 GLN A CA 1
ATOM 655 C C . GLN A 1 85 ? -30.031 -32.562 -4.008 1 95.69 85 GLN A C 1
ATOM 657 O O . GLN A 1 85 ? -30.516 -31.453 -3.717 1 95.69 85 GLN A O 1
ATOM 662 N N . GLY A 1 86 ? -30.078 -33.094 -5.215 1 95.38 86 GLY A N 1
ATOM 663 C CA . GLY A 1 86 ? -30.812 -32.406 -6.293 1 95.38 86 GLY A CA 1
ATOM 664 C C . GLY A 1 86 ? -30.906 -33.281 -7.551 1 95.38 86 GLY A C 1
ATOM 665 O O . GLY A 1 86 ? -30.266 -34.312 -7.648 1 95.38 86 GLY A O 1
ATOM 666 N N . LYS A 1 87 ? -31.812 -32.781 -8.43 1 95.56 87 LYS A N 1
ATOM 667 C CA . LYS A 1 87 ? -31.938 -33.438 -9.719 1 95.56 87 LYS A CA 1
ATOM 668 C C . LYS A 1 87 ? -30.656 -33.281 -10.547 1 95.56 87 LYS A C 1
ATOM 670 O O . LYS A 1 87 ? -30.031 -32.219 -10.547 1 95.56 87 LYS A O 1
ATOM 675 N N . ALA A 1 88 ? -30.281 -34.312 -11.18 1 95.5 88 ALA A N 1
ATOM 676 C CA . ALA A 1 88 ? -29.047 -34.312 -11.961 1 95.5 88 ALA A CA 1
ATOM 677 C C . ALA A 1 88 ? -29.234 -33.562 -13.273 1 95.5 88 ALA A C 1
ATOM 679 O O . ALA A 1 88 ? -30.266 -33.688 -13.93 1 95.5 88 ALA A O 1
ATOM 680 N N . VAL A 1 89 ? -28.281 -32.75 -13.562 1 96.44 89 VAL A N 1
ATOM 681 C CA . VAL A 1 89 ? -28.234 -32.031 -14.828 1 96.44 89 VAL A CA 1
ATOM 682 C C . VAL A 1 89 ? -26.859 -32.188 -15.461 1 96.44 89 VAL A C 1
ATOM 684 O O . VAL A 1 89 ? -25.844 -32.188 -14.758 1 96.44 89 VAL A O 1
ATOM 687 N N . TYR A 1 90 ? -26.812 -32.375 -16.734 1 97.38 90 TYR A N 1
ATOM 688 C CA . TYR A 1 90 ? -25.562 -32.438 -17.484 1 97.38 90 TYR A CA 1
ATOM 689 C C . TYR A 1 90 ? -25.203 -31.078 -18.078 1 97.38 90 TYR A C 1
ATOM 691 O O . TYR A 1 90 ? -25.984 -30.5 -18.844 1 97.38 90 TYR A O 1
ATOM 699 N N . GLY A 1 91 ? -24 -30.594 -17.75 1 97.12 91 GLY A N 1
ATOM 700 C CA . GLY A 1 91 ? -23.703 -29.219 -18.094 1 97.12 91 GLY A CA 1
ATOM 701 C C . GLY A 1 91 ? -22.469 -29.078 -18.969 1 97.12 91 GLY A C 1
ATOM 702 O O . GLY A 1 91 ? -21.891 -28 -19.062 1 97.12 91 GLY A O 1
ATOM 703 N N . ASN A 1 92 ? -21.969 -30.141 -19.578 1 97.81 92 ASN A N 1
ATOM 704 C CA . ASN A 1 92 ? -20.781 -30.125 -20.438 1 97.81 92 ASN A CA 1
ATOM 705 C C . ASN A 1 92 ? -19.562 -29.594 -19.703 1 97.81 92 ASN A C 1
ATOM 707 O O . ASN A 1 92 ? -19.172 -30.141 -18.672 1 97.81 92 ASN A O 1
ATOM 711 N N . TYR A 1 93 ? -18.984 -28.438 -20.188 1 97.62 93 TYR A N 1
ATOM 712 C CA . TYR A 1 93 ? -17.766 -27.938 -19.547 1 97.62 93 TYR A CA 1
ATOM 713 C C . TYR A 1 93 ? -18.094 -26.875 -18.5 1 97.62 93 TYR A C 1
ATOM 715 O O . TYR A 1 93 ? -17.219 -26.469 -17.734 1 97.62 93 TYR A O 1
ATOM 723 N N . GLY A 1 94 ? -19.266 -26.469 -18.422 1 97.06 94 GLY A N 1
ATOM 724 C CA . GLY A 1 94 ? -19.656 -25.406 -17.484 1 97.06 94 GLY A CA 1
ATOM 725 C C . GLY A 1 94 ? -19.125 -24.047 -17.875 1 97.06 94 GLY A C 1
ATOM 726 O O . GLY A 1 94 ? -18.922 -23.188 -17.016 1 97.06 94 GLY A O 1
ATOM 727 N N . SER A 1 95 ? -18.797 -23.812 -19.141 1 96.38 95 SER A N 1
ATOM 728 C CA . SER A 1 95 ? -18.422 -22.5 -19.625 1 96.38 95 SER A CA 1
ATOM 729 C C . SER A 1 95 ? -19.609 -21.547 -19.641 1 96.38 95 SER A C 1
ATOM 731 O O . SER A 1 95 ? -20.766 -21.984 -19.531 1 96.38 95 SER A O 1
ATOM 733 N N . GLN A 1 96 ? -19.312 -20.328 -19.781 1 93.94 96 GLN A N 1
ATOM 734 C CA . GLN A 1 96 ? -20.406 -19.359 -19.859 1 93.94 96 GLN A CA 1
ATOM 735 C C . GLN A 1 96 ? -21.312 -19.641 -21.047 1 93.94 96 GLN A C 1
ATOM 737 O O . GLN A 1 96 ? -22.531 -19.531 -20.953 1 93.94 96 GLN A O 1
ATOM 742 N N . GLU A 1 97 ? -20.734 -20 -22.062 1 95.38 97 GLU A N 1
ATOM 743 C CA . GLU A 1 97 ? -21.5 -20.344 -23.266 1 95.38 97 GLU A CA 1
ATOM 744 C C . GLU A 1 97 ? -22.391 -21.562 -23.031 1 95.38 97 GLU A C 1
ATOM 746 O O . GLU A 1 97 ? -23.547 -21.594 -23.469 1 95.38 97 GLU A O 1
ATOM 751 N N . ASP A 1 98 ? -21.844 -22.562 -22.391 1 97.06 98 ASP A N 1
ATOM 752 C CA . ASP A 1 98 ? -22.594 -23.766 -22.078 1 97.06 98 ASP A CA 1
ATOM 753 C C . ASP A 1 98 ? -23.812 -23.438 -21.203 1 97.06 98 ASP A C 1
ATOM 755 O O . ASP A 1 98 ? -24.906 -23.938 -21.453 1 97.06 98 ASP A O 1
ATOM 759 N N . LEU A 1 99 ? -23.594 -22.641 -20.25 1 96.44 99 LEU A N 1
ATOM 760 C CA . LEU A 1 99 ? -24.625 -22.312 -19.281 1 96.44 99 LEU A CA 1
ATOM 761 C C . LEU A 1 99 ? -25.719 -21.469 -19.922 1 96.44 99 LEU A C 1
ATOM 763 O O . LEU A 1 99 ? -26.906 -21.609 -19.609 1 96.44 99 LEU A O 1
ATOM 767 N N . MET A 1 100 ? -25.266 -20.578 -20.812 1 95.44 100 MET A N 1
ATOM 768 C CA . MET A 1 100 ? -26.25 -19.797 -21.562 1 95.44 100 MET A CA 1
ATOM 769 C C . MET A 1 100 ? -27.109 -20.703 -22.422 1 95.44 100 MET A C 1
ATOM 771 O O . MET A 1 100 ? -28.312 -20.484 -22.547 1 95.44 100 MET A O 1
ATOM 775 N N . LEU A 1 101 ? -26.5 -21.656 -23 1 95.75 101 LEU A N 1
ATOM 776 C CA . LEU A 1 101 ? -27.25 -22.609 -23.828 1 95.75 101 LEU A CA 1
ATOM 777 C C . LEU A 1 101 ? -28.25 -23.391 -22.984 1 95.75 101 LEU A C 1
ATOM 779 O O . LEU A 1 101 ? -29.391 -23.609 -23.406 1 95.75 101 LEU A O 1
ATOM 783 N N . LEU A 1 102 ? -27.891 -23.859 -21.828 1 95.69 102 LEU A N 1
ATOM 784 C CA . LEU A 1 102 ? -28.797 -24.562 -20.938 1 95.69 102 LEU A CA 1
ATOM 785 C C . LEU A 1 102 ? -29.984 -23.672 -20.547 1 95.69 102 LEU A C 1
ATOM 787 O O . LEU A 1 102 ? -31.109 -24.156 -20.484 1 95.69 102 LEU A O 1
ATOM 791 N N . GLN A 1 103 ? -29.656 -22.438 -20.297 1 94 103 GLN A N 1
ATOM 792 C CA . GLN A 1 103 ? -30.719 -21.484 -19.953 1 94 103 GLN A CA 1
ATOM 793 C C . GLN A 1 103 ? -31.672 -21.281 -21.125 1 94 103 GLN A C 1
ATOM 795 O O . GLN A 1 103 ? -32.875 -21.203 -20.938 1 94 103 GLN A O 1
ATOM 800 N N . ASN A 1 104 ? -31.125 -21.141 -22.281 1 95.25 104 ASN A N 1
ATOM 801 C CA . ASN A 1 104 ? -31.938 -20.969 -23.484 1 95.25 104 ASN A CA 1
ATOM 802 C C . ASN A 1 104 ? -32.844 -22.172 -23.703 1 95.25 104 ASN A C 1
ATOM 804 O O . ASN A 1 104 ? -33.969 -22.031 -24.234 1 95.25 104 ASN A O 1
ATOM 808 N N . LEU A 1 105 ? -32.438 -23.312 -23.344 1 94.69 105 LEU A N 1
ATOM 809 C CA . LEU A 1 105 ? -33.188 -24.547 -23.484 1 94.69 105 LEU A CA 1
ATOM 810 C C . LEU A 1 105 ? -34.125 -24.75 -22.297 1 94.69 105 LEU A C 1
ATOM 812 O O . LEU A 1 105 ? -34.781 -25.797 -22.188 1 94.69 105 LEU A O 1
ATOM 816 N N . LYS A 1 106 ? -34.125 -23.797 -21.344 1 92.88 106 LYS A N 1
ATOM 817 C CA . LYS A 1 106 ? -35 -23.719 -20.188 1 92.88 106 LYS A CA 1
ATOM 818 C C . LYS A 1 106 ? -34.781 -24.891 -19.234 1 92.88 106 LYS A C 1
ATOM 820 O O . LYS A 1 106 ? -35.719 -25.453 -18.688 1 92.88 106 LYS A O 1
ATOM 825 N N . VAL A 1 107 ? -33.531 -25.281 -19.172 1 93.81 107 VAL A N 1
ATOM 826 C CA . VAL A 1 107 ? -33.156 -26.266 -18.172 1 93.81 107 VAL A CA 1
ATOM 827 C C . VAL A 1 107 ? -33 -25.609 -16.812 1 93.81 107 VAL A C 1
ATOM 829 O O . VAL A 1 107 ? -32.219 -24.672 -16.656 1 93.81 107 VAL A O 1
ATOM 832 N N . GLU A 1 108 ? -33.719 -26.062 -15.828 1 91.69 108 GLU A N 1
ATOM 833 C CA . GLU A 1 108 ? -33.656 -25.484 -14.492 1 91.69 108 GLU A CA 1
ATOM 834 C C . GLU A 1 108 ? -32.375 -25.922 -13.781 1 91.69 108 GLU A C 1
ATOM 836 O O . GLU A 1 108 ? -32.094 -27.109 -13.633 1 91.69 108 GLU A O 1
ATOM 841 N N . LEU A 1 109 ? -31.625 -24.969 -13.305 1 94.56 109 LEU A N 1
ATOM 842 C CA . LEU A 1 109 ? -30.328 -25.281 -12.703 1 94.56 109 LEU A CA 1
ATOM 843 C C . LEU A 1 109 ? -30.375 -25.094 -11.195 1 94.56 109 LEU A C 1
ATOM 845 O O . LEU A 1 109 ? -29.594 -25.703 -10.461 1 94.56 109 LEU A O 1
ATOM 849 N N . ASN A 1 110 ? -31.25 -24.281 -10.734 1 94.75 110 ASN A N 1
ATOM 850 C CA . ASN A 1 110 ? -31.312 -24 -9.305 1 94.75 110 ASN A CA 1
ATOM 851 C C . ASN A 1 110 ? -31.594 -25.25 -8.484 1 94.75 110 ASN A C 1
ATOM 853 O O . ASN A 1 110 ? -32.562 -25.969 -8.75 1 94.75 110 ASN A O 1
ATOM 857 N N . GLY A 1 111 ? -30.734 -25.484 -7.531 1 94.94 111 GLY A N 1
ATOM 858 C CA . GLY A 1 111 ? -30.938 -26.594 -6.617 1 94.94 111 GLY A CA 1
ATOM 859 C C . GLY A 1 111 ? -30.578 -27.938 -7.219 1 94.94 111 GLY A C 1
ATOM 860 O O . GLY A 1 111 ? -30.828 -28.984 -6.613 1 94.94 111 GLY A O 1
ATOM 861 N N . THR A 1 112 ? -30 -27.953 -8.328 1 96.5 112 THR A N 1
ATOM 862 C CA . THR A 1 112 ? -29.688 -29.203 -9.016 1 96.5 112 THR A CA 1
ATOM 863 C C . THR A 1 112 ? -28.25 -29.625 -8.711 1 96.5 112 THR A C 1
ATOM 865 O O . THR A 1 112 ? -27.484 -28.859 -8.109 1 96.5 112 THR A O 1
ATOM 868 N N . VAL A 1 113 ? -27.938 -30.891 -8.977 1 97.12 113 VAL A N 1
ATOM 869 C CA . VAL A 1 113 ? -26.562 -31.375 -9.031 1 97.12 113 VAL A CA 1
ATOM 870 C C . VAL A 1 113 ? -26.094 -31.438 -10.484 1 97.12 113 VAL A C 1
ATOM 872 O O . VAL A 1 113 ? -26.609 -32.219 -11.281 1 97.12 113 VAL A O 1
ATOM 875 N N . ILE A 1 114 ? -25.156 -30.656 -10.758 1 97.69 114 ILE A N 1
ATOM 876 C CA . ILE A 1 114 ? -24.734 -30.531 -12.148 1 97.69 114 ILE A CA 1
ATOM 877 C C . ILE A 1 114 ? -23.469 -31.344 -12.391 1 97.69 114 ILE A C 1
ATOM 879 O O . ILE A 1 114 ? -22.578 -31.359 -11.547 1 97.69 114 ILE A O 1
ATOM 883 N N . LEU A 1 115 ? -23.438 -32.094 -13.445 1 97.44 115 LEU A N 1
ATOM 884 C CA . LEU A 1 115 ? -22.266 -32.844 -13.875 1 97.44 115 LEU A CA 1
ATOM 885 C C . LEU A 1 115 ? -21.531 -32.094 -14.992 1 97.44 115 LEU A C 1
ATOM 887 O O . LEU A 1 115 ? -22.125 -31.734 -16 1 97.44 115 LEU A O 1
ATOM 891 N N . LEU A 1 116 ? -20.219 -31.906 -14.797 1 98.44 116 LEU A N 1
ATOM 892 C CA . LEU A 1 116 ? -19.406 -31.203 -15.773 1 98.44 116 LEU A CA 1
ATOM 893 C C . LEU A 1 116 ? -18.25 -32.062 -16.234 1 98.44 116 LEU A C 1
ATOM 895 O O . LEU A 1 116 ? -17.703 -32.875 -15.469 1 98.44 116 LEU A O 1
ATOM 899 N N . ARG A 1 117 ? -17.891 -31.844 -17.484 1 97.81 117 ARG A N 1
ATOM 900 C CA . ARG A 1 117 ? -16.641 -32.375 -18.016 1 97.81 117 ARG A CA 1
ATOM 901 C C . ARG A 1 117 ? -15.461 -31.484 -17.688 1 97.81 117 ARG A C 1
ATOM 903 O O . ARG A 1 117 ? -15.547 -30.266 -17.844 1 97.81 117 ARG A O 1
ATOM 910 N N . ALA A 1 118 ? -14.398 -32.094 -17.188 1 96.31 118 ALA A N 1
ATOM 911 C CA . ALA A 1 118 ? -13.18 -31.312 -16.984 1 96.31 118 ALA A CA 1
ATOM 912 C C . ALA A 1 118 ? -12.602 -30.859 -18.328 1 96.31 118 ALA A C 1
ATOM 914 O O . ALA A 1 118 ? -12.727 -31.562 -19.328 1 96.31 118 ALA A O 1
ATOM 915 N N . THR A 1 119 ? -12.031 -29.656 -18.312 1 91.56 119 THR A N 1
ATOM 916 C CA . THR A 1 119 ? -11.398 -29.125 -19.516 1 91.56 119 THR A CA 1
ATOM 917 C C . THR A 1 119 ? -10.109 -28.391 -19.172 1 91.56 119 THR A C 1
ATOM 919 O O . THR A 1 119 ? -9.93 -27.938 -18.031 1 91.56 119 THR A O 1
ATOM 922 N N . GLY A 1 120 ? -9.203 -28.375 -20.078 1 83.88 120 GLY A N 1
ATOM 923 C CA . GLY A 1 120 ? -7.965 -27.625 -19.891 1 83.88 120 GLY A CA 1
ATOM 924 C C . GLY A 1 120 ? -8.102 -26.141 -20.188 1 83.88 120 GLY A C 1
ATOM 925 O O . GLY A 1 120 ? -7.184 -25.375 -19.922 1 83.88 120 GLY A O 1
ATOM 926 N N . GLN A 1 121 ? -9.25 -25.703 -20.641 1 82.94 121 GLN A N 1
ATOM 927 C CA . GLN A 1 121 ? -9.438 -24.312 -21.062 1 82.94 121 GLN A CA 1
ATOM 928 C C . GLN A 1 121 ? -9.719 -23.406 -19.875 1 82.94 121 GLN A C 1
ATOM 930 O O . GLN A 1 121 ? -9.266 -22.266 -19.844 1 82.94 121 GLN A O 1
ATOM 935 N N . ILE A 1 122 ? -10.477 -23.891 -18.953 1 89.56 122 ILE A N 1
ATOM 936 C CA . ILE A 1 122 ? -10.727 -23.141 -17.734 1 89.56 122 ILE A CA 1
ATOM 937 C C . ILE A 1 122 ? -10.406 -24.031 -16.516 1 89.56 122 ILE A C 1
ATOM 939 O O . ILE A 1 122 ? -10.453 -25.25 -16.609 1 89.56 122 ILE A O 1
ATOM 943 N N . SER A 1 123 ? -10.055 -23.406 -15.484 1 92.81 123 SER A N 1
ATOM 944 C CA . SER A 1 123 ? -9.664 -24.156 -14.289 1 92.81 123 SER A CA 1
ATOM 945 C C . SER A 1 123 ? -10.875 -24.812 -13.625 1 92.81 123 SER A C 1
ATOM 947 O O . SER A 1 123 ? -12.016 -24.406 -13.875 1 92.81 123 SER A O 1
ATOM 949 N N . LEU A 1 124 ? -10.609 -25.797 -12.812 1 96.19 124 LEU A N 1
ATOM 950 C CA . LEU A 1 124 ? -11.672 -26.406 -12.023 1 96.19 124 LEU A CA 1
ATOM 951 C C . LEU A 1 124 ? -12.383 -25.375 -11.156 1 96.19 124 LEU A C 1
ATOM 953 O O . LEU A 1 124 ? -13.609 -25.406 -11.031 1 96.19 124 LEU A O 1
ATOM 957 N N . ALA A 1 125 ? -11.586 -24.5 -10.641 1 95.31 125 ALA A N 1
ATOM 958 C CA . ALA A 1 125 ? -12.141 -23.422 -9.812 1 95.31 125 ALA A CA 1
ATOM 959 C C . ALA A 1 125 ? -13.102 -22.562 -10.617 1 95.31 125 ALA A C 1
ATOM 961 O O . ALA A 1 125 ? -14.164 -22.172 -10.117 1 95.31 125 ALA A O 1
ATOM 962 N N . GLN A 1 126 ? -12.758 -22.25 -11.758 1 94.44 126 GLN A N 1
ATOM 963 C CA . GLN A 1 126 ? -13.602 -21.422 -12.602 1 94.44 126 GLN A CA 1
ATOM 964 C C . GLN A 1 126 ? -14.883 -22.156 -12.992 1 94.44 126 GLN A C 1
ATOM 966 O O . GLN A 1 126 ? -15.953 -21.562 -13.062 1 94.44 126 GLN A O 1
ATOM 971 N N . GLN A 1 127 ? -14.766 -23.422 -13.328 1 96.75 127 GLN A N 1
ATOM 972 C CA . GLN A 1 127 ? -15.953 -24.219 -13.633 1 96.75 127 GLN A CA 1
ATOM 973 C C . GLN A 1 127 ? -16.953 -24.172 -12.477 1 96.75 127 GLN A C 1
ATOM 975 O O . GLN A 1 127 ? -18.141 -23.922 -12.688 1 96.75 127 GLN A O 1
ATOM 980 N N . VAL A 1 128 ? -16.422 -24.406 -11.312 1 97.06 128 VAL A N 1
ATOM 981 C CA . VAL A 1 128 ? -17.281 -24.438 -10.133 1 97.06 128 VAL A CA 1
ATOM 982 C C . VAL A 1 128 ? -17.875 -23.062 -9.883 1 97.06 128 VAL A C 1
ATOM 984 O O . VAL A 1 128 ? -19.062 -22.922 -9.586 1 97.06 128 VAL A O 1
ATOM 987 N N . ALA A 1 129 ? -17.078 -22.047 -10.008 1 94.62 129 ALA A N 1
ATOM 988 C CA . ALA A 1 129 ? -17.547 -20.688 -9.789 1 94.62 129 ALA A CA 1
ATOM 989 C C . ALA A 1 129 ? -18.656 -20.328 -10.766 1 94.62 129 ALA A C 1
ATOM 991 O O . ALA A 1 129 ? -19.625 -19.672 -10.398 1 94.62 129 ALA A O 1
ATOM 992 N N . ASN A 1 130 ? -18.547 -20.688 -12.008 1 95 130 ASN A N 1
ATOM 993 C CA . ASN A 1 130 ? -19.516 -20.391 -13.039 1 95 130 ASN A CA 1
ATOM 994 C C . ASN A 1 130 ? -20.906 -20.938 -12.688 1 95 130 ASN A C 1
ATOM 996 O O . ASN A 1 130 ? -21.906 -20.266 -12.867 1 95 130 ASN A O 1
ATOM 1000 N N . VAL A 1 131 ? -20.938 -22.109 -12.227 1 95.56 131 VAL A N 1
ATOM 1001 C CA . VAL A 1 131 ? -22.219 -22.766 -12.008 1 95.56 131 VAL A CA 1
ATOM 1002 C C . VAL A 1 131 ? -22.766 -22.391 -10.625 1 95.56 131 VAL A C 1
ATOM 1004 O O . VAL A 1 131 ? -23.969 -22.391 -10.414 1 95.56 131 VAL A O 1
ATOM 1007 N N . ALA A 1 132 ? -21.844 -22.172 -9.656 1 94.62 132 ALA A N 1
ATOM 1008 C CA . ALA A 1 132 ? -22.297 -21.734 -8.336 1 94.62 132 ALA A CA 1
ATOM 1009 C C . ALA A 1 132 ? -23.141 -20.469 -8.43 1 94.62 132 ALA A C 1
ATOM 1011 O O . ALA A 1 132 ? -24.109 -20.297 -7.684 1 94.62 132 ALA A O 1
ATOM 1012 N N . ALA A 1 133 ? -22.828 -19.641 -9.305 1 90.38 133 ALA A N 1
ATOM 1013 C CA . ALA A 1 133 ? -23.516 -18.359 -9.516 1 90.38 133 ALA A CA 1
ATOM 1014 C C . ALA A 1 133 ? -24.969 -18.594 -9.945 1 90.38 133 ALA A C 1
ATOM 1016 O O . ALA A 1 133 ? -25.812 -17.703 -9.797 1 90.38 133 ALA A O 1
ATOM 1017 N N . LEU A 1 134 ? -25.281 -19.781 -10.414 1 93.81 134 LEU A N 1
ATOM 1018 C CA . LEU A 1 134 ? -26.625 -20.078 -10.93 1 93.81 134 LEU A CA 1
ATOM 1019 C C . LEU A 1 134 ? -27.438 -20.859 -9.906 1 93.81 134 LEU A C 1
ATOM 1021 O O . LEU A 1 134 ? -28.547 -21.297 -10.211 1 93.81 134 LEU A O 1
ATOM 1025 N N . GLY A 1 135 ? -26.906 -21.078 -8.758 1 92.88 135 GLY A N 1
ATOM 1026 C CA . GLY A 1 135 ? -27.656 -21.609 -7.637 1 92.88 135 GLY A CA 1
ATOM 1027 C C . GLY A 1 135 ? -27.672 -23.125 -7.582 1 92.88 135 GLY A C 1
ATOM 1028 O O . GLY A 1 135 ? -28.516 -23.719 -6.91 1 92.88 135 GLY A O 1
ATOM 1029 N N . VAL A 1 136 ? -26.812 -23.797 -8.242 1 95.75 136 VAL A N 1
ATOM 1030 C CA . VAL A 1 136 ? -26.75 -25.25 -8.18 1 95.75 136 VAL A CA 1
ATOM 1031 C C . VAL A 1 136 ? -26.391 -25.688 -6.758 1 95.75 136 VAL A C 1
ATOM 1033 O O . VAL A 1 136 ? -25.828 -24.906 -5.984 1 95.75 136 VAL A O 1
ATOM 1036 N N . SER A 1 137 ? -26.812 -26.875 -6.426 1 95.38 137 SER A N 1
ATOM 1037 C CA . SER A 1 137 ? -26.562 -27.375 -5.078 1 95.38 137 SER A CA 1
ATOM 1038 C C . SER A 1 137 ? -25.188 -28.047 -4.98 1 95.38 137 SER A C 1
ATOM 1040 O O . SER A 1 137 ? -24.547 -27.984 -3.93 1 95.38 137 SER A O 1
ATOM 1042 N N . ALA A 1 138 ? -24.812 -28.719 -6.008 1 97.56 138 ALA A N 1
ATOM 1043 C CA . ALA A 1 138 ? -23.516 -29.391 -6.031 1 97.56 138 ALA A CA 1
ATOM 1044 C C . ALA A 1 138 ? -23.016 -29.547 -7.465 1 97.56 138 ALA A C 1
ATOM 1046 O O . ALA A 1 138 ? -23.797 -29.516 -8.414 1 97.56 138 ALA A O 1
ATOM 1047 N N . VAL A 1 139 ? -21.719 -29.688 -7.523 1 98 139 VAL A N 1
ATOM 1048 C CA . VAL A 1 139 ? -21.047 -29.844 -8.812 1 98 139 VAL A CA 1
ATOM 1049 C C . VAL A 1 139 ? -20.219 -31.125 -8.812 1 98 139 VAL A C 1
ATOM 1051 O O . VAL A 1 139 ? -19.453 -31.375 -7.875 1 98 139 VAL A O 1
ATOM 1054 N N . LEU A 1 140 ? -20.422 -31.938 -9.773 1 97.69 140 LEU A N 1
ATOM 1055 C CA . LEU A 1 140 ? -19.578 -33.094 -10.016 1 97.69 140 LEU A CA 1
ATOM 1056 C C . LEU A 1 140 ? -18.766 -32.938 -11.297 1 97.69 140 LEU A C 1
ATOM 1058 O O . LEU A 1 140 ? -19.312 -32.531 -12.336 1 97.69 140 LEU A O 1
ATOM 1062 N N . ILE A 1 141 ? -17.484 -33.188 -11.219 1 98.12 141 ILE A N 1
ATOM 1063 C CA . ILE A 1 141 ? -16.609 -33 -12.383 1 98.12 141 ILE A CA 1
ATOM 1064 C C . ILE A 1 141 ? -15.898 -34.312 -12.703 1 98.12 141 ILE A C 1
ATOM 1066 O O . ILE A 1 141 ? -15.391 -34.969 -11.805 1 98.12 141 ILE A O 1
ATOM 1070 N N . TYR A 1 142 ? -15.867 -34.656 -13.938 1 97.38 142 TYR A N 1
ATOM 1071 C CA . TYR A 1 142 ? -15.219 -35.906 -14.312 1 97.38 142 TYR A CA 1
ATOM 1072 C C . TYR A 1 142 ? -14.422 -35.75 -15.602 1 97.38 142 TYR A C 1
ATOM 1074 O O . TYR A 1 142 ? -14.578 -34.75 -16.312 1 97.38 142 TYR A O 1
ATOM 1082 N N . LEU A 1 143 ? -13.547 -36.719 -15.906 1 97 143 LEU A N 1
ATOM 1083 C CA . LEU A 1 143 ? -12.719 -36.75 -17.109 1 97 143 LEU A CA 1
ATOM 1084 C C . LEU A 1 143 ? -13.398 -37.562 -18.219 1 97 143 LEU A C 1
ATOM 1086 O O . LEU A 1 143 ? -13.328 -38.781 -18.219 1 97 143 LEU A O 1
ATOM 1090 N N . ASP A 1 144 ? -13.93 -36.781 -19.156 1 97.25 144 ASP A N 1
ATOM 1091 C CA . ASP A 1 144 ? -14.633 -37.469 -20.25 1 97.25 144 ASP A CA 1
ATOM 1092 C C . ASP A 1 144 ? -13.648 -38.094 -21.25 1 97.25 144 ASP A C 1
ATOM 1094 O O . ASP A 1 144 ? -12.664 -37.438 -21.625 1 97.25 144 ASP A O 1
ATOM 1098 N N . PRO A 1 145 ? -13.953 -39.312 -21.734 1 95.75 145 PRO A N 1
ATOM 1099 C CA . PRO A 1 145 ? -13.039 -40 -22.656 1 95.75 145 PRO A CA 1
ATOM 1100 C C . PRO A 1 145 ? -12.883 -39.281 -23.984 1 95.75 145 PRO A C 1
ATOM 1102 O O . PRO A 1 145 ? -11.938 -39.531 -24.734 1 95.75 145 PRO A O 1
ATOM 1105 N N . LYS A 1 146 ? -13.789 -38.438 -24.266 1 94.31 146 LYS A N 1
ATOM 1106 C CA . LYS A 1 146 ? -13.641 -37.625 -25.484 1 94.31 146 LYS A CA 1
ATOM 1107 C C . LYS A 1 146 ? -12.398 -36.75 -25.422 1 94.31 146 LYS A C 1
ATOM 1109 O O . LYS A 1 146 ? -11.727 -36.531 -26.422 1 94.31 146 LYS A O 1
ATOM 1114 N N . ASP A 1 147 ? -12.133 -36.281 -24.266 1 92.25 147 ASP A N 1
ATOM 1115 C CA . ASP A 1 147 ? -11.008 -35.375 -24.062 1 92.25 147 ASP A CA 1
ATOM 1116 C C . ASP A 1 147 ? -9.828 -36.094 -23.422 1 92.25 147 ASP A C 1
ATOM 1118 O O . ASP A 1 147 ? -8.672 -35.719 -23.656 1 92.25 147 ASP A O 1
ATOM 1122 N N . TYR A 1 148 ? -10.148 -37.094 -22.641 1 93.38 148 TYR A N 1
ATOM 1123 C CA . TYR A 1 148 ? -9.148 -37.812 -21.859 1 93.38 148 TYR A CA 1
ATOM 1124 C C . TYR A 1 148 ? -9.289 -39.312 -22.047 1 93.38 148 TYR A C 1
ATOM 1126 O O . TYR A 1 148 ? -10.141 -39.938 -21.406 1 93.38 148 TYR A O 1
ATOM 1134 N N . ARG A 1 149 ? -8.43 -39.844 -22.812 1 91.38 149 ARG A N 1
ATOM 1135 C CA . ARG A 1 149 ? -8.516 -41.25 -23.094 1 91.38 149 ARG A CA 1
ATOM 1136 C C . ARG A 1 149 ? -7.816 -42.094 -22.016 1 91.38 149 ARG A C 1
ATOM 1138 O O . ARG A 1 149 ? -6.797 -42.719 -22.281 1 91.38 149 ARG A O 1
ATOM 1145 N N . PHE A 1 150 ? -8.438 -42.094 -20.812 1 95.12 150 PHE A N 1
ATOM 1146 C CA . PHE A 1 150 ? -7.91 -42.781 -19.641 1 95.12 150 PHE A CA 1
ATOM 1147 C C . PHE A 1 150 ? -8.812 -43.938 -19.234 1 95.12 150 PHE A C 1
ATOM 1149 O O . PHE A 1 150 ? -9.867 -44.125 -19.828 1 95.12 150 PHE A O 1
ATOM 1156 N N . GLN A 1 151 ? -8.289 -44.625 -18.297 1 93.62 151 GLN A N 1
ATOM 1157 C CA . GLN A 1 151 ? -9.164 -45.625 -17.672 1 93.62 151 GLN A CA 1
ATOM 1158 C C . GLN A 1 151 ? -10.359 -44.969 -17 1 93.62 151 GLN A C 1
ATOM 1160 O O . GLN A 1 151 ? -10.227 -43.906 -16.391 1 93.62 151 GLN A O 1
ATOM 1165 N N . PRO A 1 152 ? -11.5 -45.562 -17.125 1 94.75 152 PRO A N 1
ATOM 1166 C CA . PRO A 1 152 ? -12.711 -44.969 -16.562 1 94.75 152 PRO A CA 1
ATOM 1167 C C . PRO A 1 152 ? -12.625 -44.75 -15.062 1 94.75 152 PRO A C 1
ATOM 1169 O O . PRO A 1 152 ? -13.398 -43.969 -14.492 1 94.75 152 PRO A O 1
ATOM 1172 N N . THR A 1 153 ? -11.68 -45.375 -14.398 1 94.62 153 THR A N 1
ATOM 1173 C CA . THR A 1 153 ? -11.578 -45.281 -12.945 1 94.62 153 THR A CA 1
ATOM 1174 C C . THR A 1 153 ? -10.508 -44.281 -12.539 1 94.62 153 THR A C 1
ATOM 1176 O O . THR A 1 153 ? -10.195 -44.125 -11.359 1 94.62 153 THR A O 1
ATOM 1179 N N . THR A 1 154 ? -9.977 -43.562 -13.516 1 95.75 154 THR A N 1
ATOM 1180 C CA . THR A 1 154 ? -8.938 -42.594 -13.219 1 95.75 154 THR A CA 1
ATOM 1181 C C . THR A 1 154 ? -9.484 -41.469 -12.336 1 95.75 154 THR A C 1
ATOM 1183 O O . THR A 1 154 ? -10.523 -40.875 -12.641 1 95.75 154 THR A O 1
ATOM 1186 N N . GLU A 1 155 ? -8.789 -41.25 -11.203 1 94 155 GLU A N 1
ATOM 1187 C CA . GLU A 1 155 ? -9.203 -40.25 -10.258 1 94 155 GLU A CA 1
ATOM 1188 C C . GLU A 1 155 ? -8.688 -38.875 -10.672 1 94 155 GLU A C 1
ATOM 1190 O O . GLU A 1 155 ? -7.609 -38.75 -11.258 1 94 155 GLU A O 1
ATOM 1195 N N . LEU A 1 156 ? -9.461 -37.844 -10.359 1 95.06 156 LEU A N 1
ATOM 1196 C CA . LEU A 1 156 ? -9.102 -36.438 -10.641 1 95.06 156 LEU A CA 1
ATOM 1197 C C . LEU A 1 156 ? -8.961 -35.656 -9.344 1 95.06 156 LEU A C 1
ATOM 1199 O O . LEU A 1 156 ? -9.852 -35.688 -8.492 1 95.06 156 LEU A O 1
ATOM 1203 N N . TYR A 1 157 ? -7.797 -35.031 -9.25 1 93.12 157 TYR A N 1
ATOM 1204 C CA . TYR A 1 157 ? -7.516 -34.156 -8.102 1 93.12 157 TYR A CA 1
ATOM 1205 C C . TYR A 1 157 ? -7.371 -32.719 -8.531 1 93.12 157 TYR A C 1
ATOM 1207 O O . TYR A 1 157 ? -6.941 -32.438 -9.648 1 93.12 157 TYR A O 1
ATOM 1215 N N . GLY A 1 158 ? -7.719 -31.766 -7.68 1 92.75 158 GLY A N 1
ATOM 1216 C CA . GLY A 1 158 ? -7.551 -30.344 -7.93 1 92.75 158 GLY A CA 1
ATOM 1217 C C . GLY A 1 158 ? -8.07 -29.469 -6.801 1 92.75 158 GLY A C 1
ATOM 1218 O O . GLY A 1 158 ? -8.258 -29.953 -5.68 1 92.75 158 GLY A O 1
ATOM 1219 N N . HIS A 1 159 ? -8.109 -28.25 -7.004 1 91.75 159 HIS A N 1
ATOM 1220 C CA . HIS A 1 159 ? -8.711 -27.344 -6.027 1 91.75 159 HIS A CA 1
ATOM 1221 C C . HIS A 1 159 ? -9.719 -26.406 -6.688 1 91.75 159 HIS A C 1
ATOM 1223 O O . HIS A 1 159 ? -9.703 -26.234 -7.906 1 91.75 159 HIS A O 1
ATOM 1229 N N . VAL A 1 160 ? -10.578 -25.844 -5.859 1 93.81 160 VAL A N 1
ATOM 1230 C CA . VAL A 1 160 ? -11.633 -25.016 -6.438 1 93.81 160 VAL A CA 1
ATOM 1231 C C . VAL A 1 160 ? -11.625 -23.641 -5.793 1 93.81 160 VAL A C 1
ATOM 1233 O O . VAL A 1 160 ? -12.672 -22.984 -5.695 1 93.81 160 VAL A O 1
ATOM 1236 N N . HIS A 1 161 ? -10.453 -23.234 -5.277 1 91.88 161 HIS A N 1
ATOM 1237 C CA . HIS A 1 161 ? -10.227 -21.859 -4.848 1 91.88 161 HIS A CA 1
ATOM 1238 C C . HIS A 1 161 ? -9.898 -20.969 -6.035 1 91.88 161 HIS A C 1
ATOM 1240 O O . HIS A 1 161 ? -8.867 -21.141 -6.691 1 91.88 161 HIS A O 1
ATOM 1246 N N . LEU A 1 162 ? -10.797 -20.078 -6.363 1 92.94 162 LEU A N 1
ATOM 1247 C CA . LEU A 1 162 ? -10.523 -19.141 -7.445 1 92.94 162 LEU A CA 1
ATOM 1248 C C . LEU A 1 162 ? -9.602 -18.016 -6.98 1 92.94 162 LEU A C 1
ATOM 1250 O O . LEU A 1 162 ? -10.031 -16.875 -6.824 1 92.94 162 LEU A O 1
ATOM 1254 N N . GLY A 1 163 ? -8.352 -18.25 -6.84 1 91.19 163 GLY A N 1
ATOM 1255 C CA . GLY A 1 163 ? -7.301 -17.391 -6.324 1 91.19 163 GLY A CA 1
ATOM 1256 C C . GLY A 1 163 ? -5.988 -18.109 -6.102 1 91.19 163 GLY A C 1
ATOM 1257 O O . GLY A 1 163 ? -5.773 -19.203 -6.641 1 91.19 163 GLY A O 1
ATOM 1258 N N . SER A 1 164 ? -5.066 -17.406 -5.469 1 92.06 164 SER A N 1
ATOM 1259 C CA . SER A 1 164 ? -3.775 -17.969 -5.098 1 92.06 164 SER A CA 1
ATOM 1260 C C . SER A 1 164 ? -3.525 -17.844 -3.598 1 92.06 164 SER A C 1
ATOM 1262 O O . SER A 1 164 ? -4.016 -16.906 -2.959 1 92.06 164 SER A O 1
ATOM 1264 N N . GLY A 1 165 ? -2.83 -18.859 -3.064 1 89.88 165 GLY A N 1
ATOM 1265 C CA . GLY A 1 165 ? -2.488 -18.797 -1.652 1 89.88 165 GLY A CA 1
ATOM 1266 C C . GLY A 1 165 ? -3.551 -19.391 -0.75 1 89.88 165 GLY A C 1
ATOM 1267 O O . GLY A 1 165 ? -4.461 -20.078 -1.225 1 89.88 165 GLY A O 1
ATOM 1268 N N . ASP A 1 166 ? -3.408 -19.156 0.51 1 86.19 166 ASP A N 1
ATOM 1269 C CA . ASP A 1 166 ? -4.359 -19.641 1.506 1 86.19 166 ASP A CA 1
ATOM 1270 C C . ASP A 1 166 ? -5.672 -18.859 1.432 1 86.19 166 ASP A C 1
ATOM 1272 O O . ASP A 1 166 ? -5.699 -17.656 1.683 1 86.19 166 ASP A O 1
ATOM 1276 N N . PRO A 1 167 ? -6.785 -19.531 1.106 1 87 167 PRO A N 1
ATOM 1277 C CA . PRO A 1 167 ? -8.062 -18.828 0.953 1 87 167 PRO A CA 1
ATOM 1278 C C . PRO A 1 167 ? -8.586 -18.266 2.271 1 87 167 PRO A C 1
ATOM 1280 O O . PRO A 1 167 ? -9.516 -17.453 2.273 1 87 167 PRO A O 1
ATOM 1283 N N . PHE A 1 168 ? -7.992 -18.625 3.336 1 83.19 168 PHE A N 1
ATOM 1284 C CA . PHE A 1 168 ? -8.531 -18.219 4.633 1 83.19 168 PHE A CA 1
ATOM 1285 C C . PHE A 1 168 ? -7.781 -17.016 5.18 1 83.19 168 PHE A C 1
ATOM 1287 O O . PHE A 1 168 ? -8.18 -16.438 6.191 1 83.19 168 PHE A O 1
ATOM 1294 N N . THR A 1 169 ? -6.754 -16.609 4.555 1 83.69 169 THR A N 1
ATOM 1295 C CA . THR A 1 169 ? -6.035 -15.391 4.898 1 83.69 169 THR A CA 1
ATOM 1296 C C . THR A 1 169 ? -5.598 -14.648 3.637 1 83.69 169 THR A C 1
ATOM 1298 O O . THR A 1 169 ? -4.402 -14.438 3.416 1 83.69 169 THR A O 1
ATOM 1301 N N . PRO A 1 170 ? -6.488 -14.234 2.871 1 84.81 170 PRO A N 1
ATOM 1302 C CA . PRO A 1 170 ? -6.129 -13.547 1.626 1 84.81 170 PRO A CA 1
ATOM 1303 C C . PRO A 1 170 ? -5.418 -12.219 1.865 1 84.81 170 PRO A C 1
ATOM 1305 O O . PRO A 1 170 ? -5.906 -11.383 2.625 1 84.81 170 PRO A O 1
ATOM 1308 N N . GLY A 1 171 ? -4.273 -12.133 1.277 1 86.25 171 GLY A N 1
ATOM 1309 C CA . GLY A 1 171 ? -3.598 -10.844 1.294 1 86.25 171 GLY A CA 1
ATOM 1310 C C . GLY A 1 171 ? -2.615 -10.703 2.441 1 86.25 171 GLY A C 1
ATOM 1311 O O . GLY A 1 171 ? -1.905 -9.695 2.535 1 86.25 171 GLY A O 1
ATOM 1312 N N . PHE A 1 172 ? -2.615 -11.617 3.375 1 85 172 PHE A N 1
ATOM 1313 C CA . PHE A 1 172 ? -1.649 -11.633 4.469 1 85 172 PHE A CA 1
ATOM 1314 C C . PHE A 1 172 ? -1.345 -13.062 4.898 1 85 172 PHE A C 1
ATOM 1316 O O . PHE A 1 172 ? -2.129 -13.977 4.637 1 85 172 PHE A O 1
ATOM 1323 N N . PRO A 1 173 ? -0.192 -13.273 5.473 1 82.94 173 PRO A N 1
ATOM 1324 C CA . PRO A 1 173 ? 0.197 -14.648 5.809 1 82.94 173 PRO A CA 1
ATOM 1325 C C . PRO A 1 173 ? -0.519 -15.172 7.051 1 82.94 173 PRO A C 1
ATOM 1327 O O . PRO A 1 173 ? -0.968 -14.391 7.891 1 82.94 173 PRO A O 1
ATOM 1330 N N . SER A 1 174 ? -0.575 -16.453 7.125 1 77.5 174 SER A N 1
ATOM 1331 C CA . SER A 1 174 ? -1.061 -17.094 8.336 1 77.5 174 SER A CA 1
ATOM 1332 C C . SER A 1 174 ? 0.022 -17.141 9.406 1 77.5 174 SER A C 1
ATOM 1334 O O . SER A 1 174 ? 1.21 -17.016 9.109 1 77.5 174 SER A O 1
ATOM 1336 N N . PHE A 1 175 ? -0.377 -17 10.75 1 65.62 175 PHE A N 1
ATOM 1337 C CA . PHE A 1 175 ? 0.582 -17.125 11.836 1 65.62 175 PHE A CA 1
ATOM 1338 C C . PHE A 1 175 ? 0.87 -18.594 12.133 1 65.62 175 PHE A C 1
ATOM 1340 O O . PHE A 1 175 ? 0.032 -19.453 11.875 1 65.62 175 PHE A O 1
ATOM 1347 N N . ASN A 1 176 ? 2.062 -18.594 12.695 1 60.56 176 ASN A N 1
ATOM 1348 C CA . ASN A 1 176 ? 2.443 -19.922 13.133 1 60.56 176 ASN A CA 1
ATOM 1349 C C . ASN A 1 176 ? 1.449 -20.5 14.141 1 60.56 176 ASN A C 1
ATOM 1351 O O . ASN A 1 176 ? 1.227 -19.891 15.203 1 60.56 176 ASN A O 1
ATOM 1355 N N . HIS A 1 177 ? 0.769 -21.406 13.945 1 50.16 177 HIS A N 1
ATOM 1356 C CA . HIS A 1 177 ? -0.043 -22.219 14.859 1 50.16 177 HIS A CA 1
ATOM 1357 C C . HIS A 1 177 ? -1.353 -21.516 15.195 1 50.16 177 HIS A C 1
ATOM 1359 O O . HIS A 1 177 ? -2.119 -21.984 16.031 1 50.16 177 HIS A O 1
ATOM 1365 N N . THR A 1 178 ? -1.4 -20.203 14.938 1 51.5 178 THR A N 1
ATOM 1366 C CA . THR A 1 178 ? -2.648 -19.578 15.359 1 51.5 178 THR A CA 1
ATOM 1367 C C . THR A 1 178 ? -3.434 -19.078 14.148 1 51.5 178 THR A C 1
ATOM 1369 O O . THR A 1 178 ? -2.889 -18.375 13.297 1 51.5 178 THR A O 1
ATOM 1372 N N . GLN A 1 179 ? -4.504 -19.859 13.969 1 51.62 179 GLN A N 1
ATOM 1373 C CA . GLN A 1 179 ? -5.449 -19.547 12.898 1 51.62 179 GLN A CA 1
ATOM 1374 C C . GLN A 1 179 ? -6.199 -18.25 13.188 1 51.62 179 GLN A C 1
ATOM 1376 O O . GLN A 1 179 ? -6.746 -18.062 14.281 1 51.62 179 GLN A O 1
ATOM 1381 N N . PHE A 1 180 ? -5.793 -17.094 12.602 1 56.62 180 PHE A N 1
ATOM 1382 C CA . PHE A 1 180 ? -6.672 -15.93 12.594 1 56.62 180 PHE A CA 1
ATOM 1383 C C . PHE A 1 180 ? -8.094 -16.328 12.219 1 56.62 180 PHE A C 1
ATOM 1385 O O . PHE A 1 180 ? -8.312 -17.359 11.57 1 56.62 180 PHE A O 1
ATOM 1392 N N . PRO A 1 181 ? -8.945 -15.766 12.977 1 56.53 181 PRO A N 1
ATOM 1393 C CA . PRO A 1 181 ? -10.266 -16.047 12.398 1 56.53 181 PRO A CA 1
ATOM 1394 C C . PRO A 1 181 ? -10.273 -15.961 10.875 1 56.53 181 PRO A C 1
ATOM 1396 O O . PRO A 1 181 ? -9.75 -14.992 10.305 1 56.53 181 PRO A O 1
ATOM 1399 N N . PRO A 1 182 ? -10.469 -17.031 10.305 1 59.91 182 PRO A N 1
ATOM 1400 C CA . PRO A 1 182 ? -10.461 -17.047 8.836 1 59.91 182 PRO A CA 1
ATOM 1401 C C . PRO A 1 182 ? -11.289 -15.93 8.227 1 59.91 182 PRO A C 1
ATOM 1403 O O . PRO A 1 182 ? -12.352 -15.586 8.75 1 59.91 182 PRO A O 1
ATOM 1406 N N . THR A 1 183 ? -10.641 -15.008 7.543 1 64.81 183 THR A N 1
ATOM 1407 C CA . THR A 1 183 ? -11.391 -14.133 6.648 1 64.81 183 THR A CA 1
ATOM 1408 C C . THR A 1 183 ? -11.695 -14.844 5.332 1 64.81 183 THR A C 1
ATOM 1410 O O . THR A 1 183 ? -10.781 -15.352 4.672 1 64.81 183 THR A O 1
ATOM 1413 N N . GLN A 1 184 ? -12.922 -15.086 5.145 1 66.62 184 GLN A N 1
ATOM 1414 C CA . GLN A 1 184 ? -13.273 -15.891 3.977 1 66.62 184 GLN A CA 1
ATOM 1415 C C . GLN A 1 184 ? -12.984 -15.133 2.684 1 66.62 184 GLN A C 1
ATOM 1417 O O . GLN A 1 184 ? -13.344 -13.961 2.545 1 66.62 184 GLN A O 1
ATOM 1422 N N . SER A 1 185 ? -12.211 -15.844 1.914 1 73.62 185 SER A N 1
ATOM 1423 C CA . SER A 1 185 ? -11.93 -15.328 0.577 1 73.62 185 SER A CA 1
ATOM 1424 C C . SER A 1 185 ? -13.18 -15.336 -0.294 1 73.62 185 SER A C 1
ATOM 1426 O O . SER A 1 185 ? -14 -16.25 -0.212 1 73.62 185 SER A O 1
ATOM 1428 N N . SER A 1 186 ? -13.234 -14.352 -1.049 1 70.88 186 SER A N 1
ATOM 1429 C CA . SER A 1 186 ? -14.32 -14.305 -2.021 1 70.88 186 SER A CA 1
ATOM 1430 C C . SER A 1 186 ? -14.133 -15.344 -3.121 1 70.88 186 SER A C 1
ATOM 1432 O O . SER A 1 186 ? -15.062 -15.633 -3.875 1 70.88 186 SER A O 1
ATOM 1434 N N . GLY A 1 187 ? -13.031 -16.031 -3.074 1 85.25 187 GLY A N 1
ATOM 1435 C CA . GLY A 1 187 ? -12.75 -17 -4.125 1 85.25 187 GLY A CA 1
ATOM 1436 C C . GLY A 1 187 ? -13.164 -18.406 -3.764 1 85.25 187 GLY A C 1
ATOM 1437 O O . GLY A 1 187 ? -13.109 -19.312 -4.602 1 85.25 187 GLY A O 1
ATOM 1438 N N . LEU A 1 188 ? -13.633 -18.578 -2.57 1 88.88 188 LEU A N 1
ATOM 1439 C CA . LEU A 1 188 ? -14.086 -19.906 -2.164 1 88.88 188 LEU A CA 1
ATOM 1440 C C . LEU A 1 188 ? -15.516 -20.156 -2.631 1 88.88 188 LEU A C 1
ATOM 1442 O O . LEU A 1 188 ? -16.375 -19.281 -2.529 1 88.88 188 LEU A O 1
ATOM 1446 N N . PRO A 1 189 ? -15.742 -21.344 -3.164 1 90.5 189 PRO A N 1
ATOM 1447 C CA . PRO A 1 189 ? -17.109 -21.641 -3.592 1 90.5 189 PRO A CA 1
ATOM 1448 C C . PRO A 1 189 ? -18.062 -21.875 -2.416 1 90.5 189 PRO A C 1
ATOM 1450 O O . PRO A 1 189 ? -17.625 -22.344 -1.361 1 90.5 189 PRO A O 1
ATOM 1453 N N . THR A 1 190 ? -19.328 -21.578 -2.662 1 89.19 190 THR A N 1
ATOM 1454 C CA . THR A 1 190 ? -20.375 -21.844 -1.665 1 89.19 190 THR A CA 1
ATOM 1455 C C . THR A 1 190 ? -21.094 -23.156 -1.963 1 89.19 190 THR A C 1
ATOM 1457 O O . THR A 1 190 ? -21.906 -23.625 -1.159 1 89.19 190 THR A O 1
ATOM 1460 N N . VAL A 1 191 ? -20.781 -23.766 -3.059 1 94.81 191 VAL A N 1
ATOM 1461 C CA . VAL A 1 191 ? -21.438 -25 -3.49 1 94.81 191 VAL A CA 1
ATOM 1462 C C . VAL A 1 191 ? -20.5 -26.188 -3.27 1 94.81 191 VAL A C 1
ATOM 1464 O O . VAL A 1 191 ? -19.281 -26.016 -3.223 1 94.81 191 VAL A O 1
ATOM 1467 N N . LEU A 1 192 ? -21.125 -27.375 -3.064 1 95.56 192 LEU A N 1
ATOM 1468 C CA . LEU A 1 192 ? -20.312 -28.578 -2.945 1 95.56 192 LEU A CA 1
ATOM 1469 C C . LEU A 1 192 ? -19.734 -28.984 -4.297 1 95.56 192 LEU A C 1
ATOM 1471 O O . LEU A 1 192 ? -20.422 -28.922 -5.316 1 95.56 192 LEU A O 1
ATOM 1475 N N . ALA A 1 193 ? -18.469 -29.234 -4.293 1 96.19 193 ALA A N 1
ATOM 1476 C CA . ALA A 1 193 ? -17.797 -29.672 -5.508 1 96.19 193 ALA A CA 1
ATOM 1477 C C . ALA A 1 193 ? -17.016 -30.953 -5.258 1 96.19 193 ALA A C 1
ATOM 1479 O O . ALA A 1 193 ? -16.312 -31.078 -4.25 1 96.19 193 ALA A O 1
ATOM 1480 N N . GLN A 1 194 ? -17.156 -31.891 -6.113 1 95.19 194 GLN A N 1
ATOM 1481 C CA . GLN A 1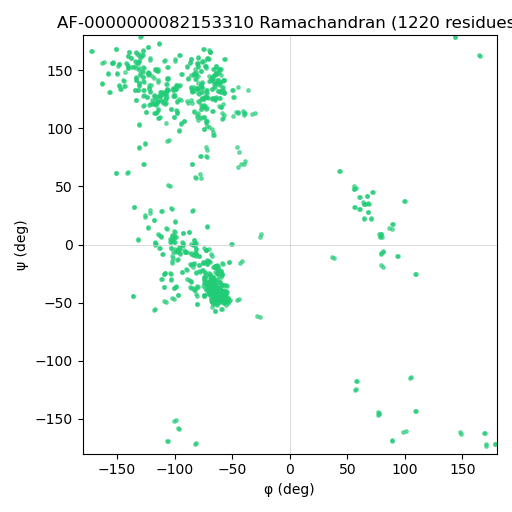 194 ? -16.484 -33.188 -5.98 1 95.19 194 GLN A CA 1
ATOM 1482 C C . GLN A 1 194 ? -16.141 -33.75 -7.348 1 95.19 194 GLN A C 1
ATOM 1484 O O . GLN A 1 194 ? -16.938 -33.719 -8.281 1 95.19 194 GLN A O 1
ATOM 1489 N N . SER A 1 195 ? -14.93 -34.219 -7.473 1 95.69 195 SER A N 1
ATOM 1490 C CA . SER A 1 195 ? -14.578 -34.969 -8.68 1 95.69 195 SER A CA 1
ATOM 1491 C C . SER A 1 195 ? -15.047 -36.438 -8.594 1 95.69 195 SER A C 1
ATOM 1493 O O . SER A 1 195 ? -15.086 -37 -7.504 1 95.69 195 SER A O 1
ATOM 1495 N N . ILE A 1 196 ? -15.414 -36.969 -9.68 1 96.25 196 ILE A N 1
ATOM 1496 C CA . ILE A 1 196 ? -15.781 -38.375 -9.781 1 96.25 196 ILE A CA 1
ATOM 1497 C C . ILE A 1 196 ? -15.102 -39 -10.992 1 96.25 196 ILE A C 1
ATOM 1499 O O . ILE A 1 196 ? -14.539 -38.281 -11.836 1 96.25 196 ILE A O 1
ATOM 1503 N N . THR A 1 197 ? -15.102 -40.312 -11.055 1 96 197 THR A N 1
ATOM 1504 C CA . THR A 1 197 ? -14.5 -41 -12.188 1 96 197 THR A CA 1
ATOM 1505 C C . THR A 1 197 ? -15.461 -41 -13.383 1 96 197 THR A C 1
ATOM 1507 O O . THR A 1 197 ? -16.656 -40.75 -13.227 1 96 197 THR A O 1
ATOM 1510 N N . ALA A 1 198 ? -14.883 -41.25 -14.547 1 96.88 198 ALA A N 1
ATOM 1511 C CA . ALA A 1 198 ? -15.719 -41.406 -15.734 1 96.88 198 ALA A CA 1
ATOM 1512 C C . ALA A 1 198 ? -16.734 -42.531 -15.555 1 96.88 198 ALA A C 1
ATOM 1514 O O . ALA A 1 198 ? -17.875 -42.438 -16.031 1 96.88 198 ALA A O 1
ATOM 1515 N N . ALA A 1 199 ? -16.391 -43.594 -14.859 1 95.69 199 ALA A N 1
ATOM 1516 C CA . ALA A 1 199 ? -17.281 -44.719 -14.586 1 95.69 199 ALA A CA 1
ATOM 1517 C C . ALA A 1 199 ? -18.484 -44.25 -13.742 1 95.69 199 ALA A C 1
ATOM 1519 O O . ALA A 1 199 ? -19.625 -44.656 -14.016 1 95.69 199 ALA A O 1
ATOM 1520 N N . SER A 1 200 ? -18.172 -43.531 -12.758 1 95.44 200 SER A N 1
ATOM 1521 C CA . SER A 1 200 ? -19.234 -43 -11.891 1 95.44 200 SER A CA 1
ATOM 1522 C C . SER A 1 200 ? -20.156 -42.062 -12.656 1 95.44 200 SER A C 1
ATOM 1524 O O . SER A 1 200 ? -21.375 -42.062 -12.469 1 95.44 200 SER A O 1
ATOM 1526 N N . ALA A 1 201 ? -19.562 -41.219 -13.461 1 96.56 201 ALA A N 1
ATOM 1527 C CA . ALA A 1 201 ? -20.359 -40.281 -14.266 1 96.56 201 ALA A CA 1
ATOM 1528 C C . ALA A 1 201 ? -21.297 -41.031 -15.203 1 96.56 201 ALA A C 1
ATOM 1530 O O . ALA A 1 201 ? -22.438 -40.625 -15.391 1 96.56 201 ALA A O 1
ATOM 1531 N N . ALA A 1 202 ? -20.812 -42.094 -15.766 1 95.81 202 ALA A N 1
ATOM 1532 C CA . ALA A 1 202 ? -21.625 -42.875 -16.672 1 95.81 202 ALA A CA 1
ATOM 1533 C C . ALA A 1 202 ? -22.844 -43.469 -15.938 1 95.81 202 ALA A C 1
ATOM 1535 O O . ALA A 1 202 ? -23.938 -43.5 -16.484 1 95.81 202 ALA A O 1
ATOM 1536 N N . LYS A 1 203 ? -22.609 -43.906 -14.758 1 94 203 LYS A N 1
ATOM 1537 C CA . LYS A 1 203 ? -23.703 -44.438 -13.945 1 94 203 LYS A CA 1
ATOM 1538 C C . LYS A 1 203 ? -24.797 -43.406 -13.719 1 94 203 LYS A C 1
ATOM 1540 O O . LYS A 1 203 ? -25.984 -43.719 -13.75 1 94 203 LYS A O 1
ATOM 1545 N N . ILE A 1 204 ? -24.391 -42.188 -13.492 1 94.62 204 ILE A N 1
ATOM 1546 C CA . ILE A 1 204 ? -25.344 -41.125 -13.219 1 94.62 204 ILE A CA 1
ATOM 1547 C C . ILE A 1 204 ? -26.047 -40.719 -14.516 1 94.62 204 ILE A C 1
ATOM 1549 O O . ILE A 1 204 ? -27.281 -40.656 -14.555 1 94.62 204 ILE A O 1
ATOM 1553 N N . LEU A 1 205 ? -25.297 -40.594 -15.578 1 94.75 205 LEU A N 1
ATOM 1554 C CA . LEU A 1 205 ? -25.828 -40.031 -16.812 1 94.75 205 LEU A CA 1
ATOM 1555 C C . LEU A 1 205 ? -26.75 -41.031 -17.5 1 94.75 205 LEU A C 1
ATOM 1557 O O . LEU A 1 205 ? -27.641 -40.656 -18.266 1 94.75 205 LEU A O 1
ATOM 1561 N N . THR A 1 206 ? -26.594 -42.312 -17.25 1 92.38 206 THR A N 1
ATOM 1562 C CA . THR A 1 206 ? -27.484 -43.312 -17.812 1 92.38 206 THR A CA 1
ATOM 1563 C C . THR A 1 206 ? -28.844 -43.25 -17.141 1 92.38 206 THR A C 1
ATOM 1565 O O . THR A 1 206 ? -29.812 -43.812 -17.656 1 92.38 206 THR A O 1
ATOM 1568 N N . ARG A 1 207 ? -28.906 -42.594 -16.062 1 89.75 207 ARG A N 1
ATOM 1569 C CA . ARG A 1 207 ? -30.141 -42.625 -15.281 1 89.75 207 ARG A CA 1
ATOM 1570 C C . ARG A 1 207 ? -30.828 -41.25 -15.312 1 89.75 207 ARG A C 1
ATOM 1572 O O . ARG A 1 207 ? -31.719 -40.969 -14.5 1 89.75 207 ARG A O 1
ATOM 1579 N N . ILE A 1 208 ? -30.266 -40.438 -16.109 1 89.25 208 ILE A N 1
ATOM 1580 C CA . ILE A 1 208 ? -30.953 -39.156 -16.172 1 89.25 208 ILE A CA 1
ATOM 1581 C C . ILE A 1 208 ? -31.688 -39 -17.484 1 89.25 208 ILE A C 1
ATOM 1583 O O . ILE A 1 208 ? -31.297 -39.594 -18.5 1 89.25 208 ILE A O 1
ATOM 1587 N N . GLY A 1 209 ? -32.875 -38.5 -17.5 1 86.19 209 GLY A N 1
ATOM 1588 C CA . GLY A 1 209 ? -33.656 -38.25 -18.688 1 86.19 209 GLY A CA 1
ATOM 1589 C C . GLY A 1 209 ? -33.625 -36.812 -19.156 1 86.19 209 GLY A C 1
ATOM 1590 O O . GLY A 1 209 ? -32.562 -36.188 -19.125 1 86.19 209 GLY A O 1
ATOM 1591 N N . GLY A 1 210 ? -34.594 -36.438 -19.734 1 89.12 210 GLY A N 1
ATOM 1592 C CA . GLY A 1 210 ? -34.75 -35.062 -20.188 1 89.12 210 GLY A CA 1
ATOM 1593 C C . GLY A 1 210 ? -34.406 -34.875 -21.672 1 89.12 210 GLY A C 1
ATOM 1594 O O . GLY A 1 210 ? -34.438 -35.844 -22.422 1 89.12 210 GLY A O 1
ATOM 1595 N N . LEU A 1 211 ? -34.156 -33.625 -22.016 1 92.44 211 LEU A N 1
ATOM 1596 C CA . LEU A 1 211 ? -33.906 -33.25 -23.406 1 92.44 211 LEU A CA 1
ATOM 1597 C C . LEU A 1 211 ? -32.594 -33.844 -23.906 1 92.44 211 LEU A C 1
ATOM 1599 O O . LEU A 1 211 ? -31.625 -33.938 -23.141 1 92.44 211 LEU A O 1
ATOM 1603 N N . GLU A 1 212 ? -32.656 -34.25 -25.156 1 92.88 212 GLU A N 1
ATOM 1604 C CA . GLU A 1 212 ? -31.391 -34.656 -25.766 1 92.88 212 GLU A CA 1
ATOM 1605 C C . GLU A 1 212 ? -30.359 -33.531 -25.766 1 92.88 212 GLU A C 1
ATOM 1607 O O . GLU A 1 212 ? -30.703 -32.375 -26.047 1 92.88 212 GLU A O 1
ATOM 1612 N N . SER A 1 213 ? -29.141 -33.875 -25.391 1 94.56 213 SER A N 1
ATOM 1613 C CA . SER A 1 213 ? -28.109 -32.844 -25.344 1 94.56 213 SER A CA 1
ATOM 1614 C C . SER A 1 213 ? -27.766 -32.344 -26.734 1 94.56 213 SER A C 1
ATOM 1616 O O . SER A 1 213 ? -27.781 -33.094 -27.703 1 94.56 213 SER A O 1
ATOM 1618 N N . PRO A 1 214 ? -27.484 -31.047 -26.875 1 94.88 214 PRO A N 1
ATOM 1619 C CA . PRO A 1 214 ? -26.969 -30.562 -28.141 1 94.88 214 PRO A CA 1
ATOM 1620 C C . PRO A 1 214 ? -25.688 -31.297 -28.578 1 94.88 214 PRO A C 1
ATOM 1622 O O . PRO A 1 214 ? -24.984 -31.859 -27.75 1 94.88 214 PRO A O 1
ATOM 1625 N N . LEU A 1 215 ? -25.375 -31.25 -29.859 1 93.69 215 LEU A N 1
ATOM 1626 C CA . LEU A 1 215 ? -24.219 -31.938 -30.406 1 93.69 215 LEU A CA 1
ATOM 1627 C C . LEU A 1 215 ? -22.938 -31.469 -29.75 1 93.69 215 LEU A C 1
ATOM 1629 O O . LEU A 1 215 ? -22.016 -32.25 -29.547 1 93.69 215 LEU A O 1
ATOM 1633 N N . SER A 1 216 ? -22.906 -30.203 -29.422 1 94.44 216 SER A N 1
ATOM 1634 C CA . SER A 1 216 ? -21.703 -29.625 -28.844 1 94.44 216 SER A CA 1
ATOM 1635 C C . SER A 1 216 ? -21.469 -30.141 -27.422 1 94.44 216 SER A C 1
ATOM 1637 O O . SER A 1 216 ? -20.375 -30 -26.875 1 94.44 216 SER A O 1
ATOM 1639 N N . PHE A 1 217 ? -22.469 -30.781 -26.781 1 96.06 217 PHE A N 1
ATOM 1640 C CA . PHE A 1 217 ? -22.375 -31.266 -25.406 1 96.06 217 PHE A CA 1
ATOM 1641 C C . PHE A 1 217 ? -22.016 -32.75 -25.391 1 96.06 217 PHE A C 1
ATOM 1643 O O . PHE A 1 217 ? -21.734 -33.312 -24.328 1 96.06 217 PHE A O 1
ATOM 1650 N N . LYS A 1 218 ? -21.953 -33.375 -26.5 1 94.56 218 LYS A N 1
ATOM 1651 C CA . LYS A 1 218 ? -21.828 -34.844 -26.516 1 94.56 218 LYS A CA 1
ATOM 1652 C C . LYS A 1 218 ? -20.391 -35.25 -26.172 1 94.56 218 LYS A C 1
ATOM 1654 O O . LYS A 1 218 ? -19.438 -34.812 -26.797 1 94.56 218 LYS A O 1
ATOM 1659 N N . GLY A 1 219 ? -20.312 -36.125 -25.156 1 95.69 219 GLY A N 1
ATOM 1660 C CA . GLY A 1 219 ? -19.062 -36.781 -24.781 1 95.69 219 GLY A CA 1
ATOM 1661 C C . GLY A 1 219 ? -18.906 -38.156 -25.391 1 95.69 219 GLY A C 1
ATOM 1662 O O . GLY A 1 219 ? -19.391 -38.438 -26.484 1 95.69 219 GLY A O 1
ATOM 1663 N N . SER A 1 220 ? -18.047 -38.969 -24.766 1 96.31 220 SER A N 1
ATOM 1664 C CA . SER A 1 220 ? -17.797 -40.281 -25.328 1 96.31 220 SER A CA 1
ATOM 1665 C C . SER A 1 220 ? -17.812 -41.375 -24.234 1 96.31 220 SER A C 1
ATOM 1667 O O . SER A 1 220 ? -17.047 -42.312 -24.297 1 96.31 220 SER A O 1
ATOM 1669 N N . LEU A 1 221 ? -18.594 -41.156 -23.281 1 96.31 221 LEU A N 1
ATOM 1670 C CA . LEU A 1 221 ? -18.766 -42.219 -22.297 1 96.31 221 LEU A CA 1
ATOM 1671 C C . LEU A 1 221 ? -19.406 -43.438 -22.906 1 96.31 221 LEU A C 1
ATOM 1673 O O . LEU A 1 221 ? -20.297 -43.312 -23.75 1 96.31 221 LEU A O 1
ATOM 1677 N N . ASP A 1 222 ? -19.016 -44.531 -22.438 1 91.88 222 ASP A N 1
ATOM 1678 C CA . ASP A 1 222 ? -19.547 -45.75 -23 1 91.88 222 ASP A CA 1
ATOM 1679 C C . ASP A 1 222 ? -21 -45.969 -22.594 1 91.88 222 ASP A C 1
ATOM 1681 O O . ASP A 1 222 ? -21.359 -45.812 -21.422 1 91.88 222 ASP A O 1
ATOM 1685 N N . ASN A 1 223 ? -21.859 -46.312 -23.578 1 91.44 223 ASN A N 1
ATOM 1686 C CA . ASN A 1 223 ? -23.25 -46.719 -23.375 1 91.44 223 ASN A CA 1
ATOM 1687 C C . ASN A 1 223 ? -24.078 -45.625 -22.703 1 91.44 223 ASN A C 1
ATOM 1689 O O . ASN A 1 223 ? -24.859 -45.938 -21.797 1 91.44 223 ASN A O 1
ATOM 1693 N N . VAL A 1 224 ? -23.734 -44.406 -22.953 1 94.12 224 VAL A N 1
ATOM 1694 C CA . VAL A 1 224 ? -24.469 -43.281 -22.375 1 94.12 224 VAL A CA 1
ATOM 1695 C C . VAL A 1 224 ? -25.125 -42.469 -23.469 1 94.12 224 VAL A C 1
ATOM 1697 O O . VAL A 1 224 ? -24.469 -42.062 -24.438 1 94.12 224 VAL A O 1
ATOM 1700 N N . LYS A 1 225 ? -26.469 -42.344 -23.438 1 91.81 225 LYS A N 1
ATOM 1701 C CA . LYS A 1 225 ? -27.172 -41.344 -24.219 1 91.81 225 LYS A CA 1
ATOM 1702 C C . LYS A 1 225 ? -27.172 -40 -23.5 1 91.81 225 LYS A C 1
ATOM 1704 O O . LYS A 1 225 ? -27.781 -39.844 -22.438 1 91.81 225 LYS A O 1
ATOM 1709 N N . TYR A 1 226 ? -26.516 -39.062 -24.094 1 94.56 226 TYR A N 1
ATOM 1710 C CA . TYR A 1 226 ? -26.344 -37.75 -23.422 1 94.56 226 TYR A CA 1
ATOM 1711 C C . TYR A 1 226 ? -27.641 -36.969 -23.453 1 94.56 226 TYR A C 1
ATOM 1713 O O . TYR A 1 226 ? -28.109 -36.562 -24.531 1 94.56 226 TYR A O 1
ATOM 1721 N N . THR A 1 227 ? -28.219 -36.844 -22.344 1 94.94 227 THR A N 1
ATOM 1722 C CA . THR A 1 227 ? -29.406 -36.031 -22.109 1 94.94 227 THR A CA 1
ATOM 1723 C C . THR A 1 227 ? -29.125 -34.969 -21.031 1 94.94 227 THR A C 1
ATOM 1725 O O . THR A 1 227 ? -28.156 -35.094 -20.281 1 94.94 227 THR A O 1
ATOM 1728 N N . LEU A 1 228 ? -29.891 -33.969 -21.031 1 95.94 228 LEU A N 1
ATOM 1729 C CA . LEU A 1 228 ? -29.594 -32.812 -20.188 1 95.94 228 LEU A CA 1
ATOM 1730 C C . LEU A 1 228 ? -30.125 -33.031 -18.766 1 95.94 228 LEU A C 1
ATOM 1732 O O . LEU A 1 228 ? -29.688 -32.344 -17.828 1 95.94 228 LEU A O 1
ATOM 1736 N N . GLY A 1 229 ? -31.047 -33.938 -18.594 1 93.19 229 GLY A N 1
ATOM 1737 C CA . GLY A 1 229 ? -31.641 -34.188 -17.281 1 93.19 229 GLY A CA 1
ATOM 1738 C C . GLY A 1 229 ? -32.656 -33.125 -16.891 1 93.19 229 GLY A C 1
ATOM 1739 O O . GLY A 1 229 ? -33.375 -32.594 -17.75 1 93.19 229 GLY A O 1
ATOM 1740 N N . GLY A 1 230 ? -32.688 -32.812 -15.57 1 88.88 230 GLY A N 1
ATOM 1741 C CA . GLY A 1 230 ? -33.656 -31.875 -15.031 1 88.88 230 GLY A CA 1
ATOM 1742 C C . GLY A 1 230 ? -34.719 -32.531 -14.18 1 88.88 230 GLY A C 1
ATOM 1743 O O . GLY A 1 230 ? -34.438 -33.469 -13.43 1 88.88 230 GLY A O 1
ATOM 1744 N N . ALA A 1 231 ? -35.875 -32 -14.32 1 81.5 231 ALA A N 1
ATOM 1745 C CA . ALA A 1 231 ? -36.969 -32.344 -13.414 1 81.5 231 ALA A CA 1
ATOM 1746 C C . ALA A 1 231 ? -37.281 -33.844 -13.453 1 81.5 231 ALA A C 1
ATOM 1748 O O . ALA A 1 231 ? -37.688 -34.406 -12.453 1 81.5 231 ALA A O 1
ATOM 1749 N N . SER A 1 232 ? -36.969 -34.438 -14.5 1 80.75 232 SER A N 1
ATOM 1750 C CA . SER A 1 232 ? -37.344 -35.844 -14.641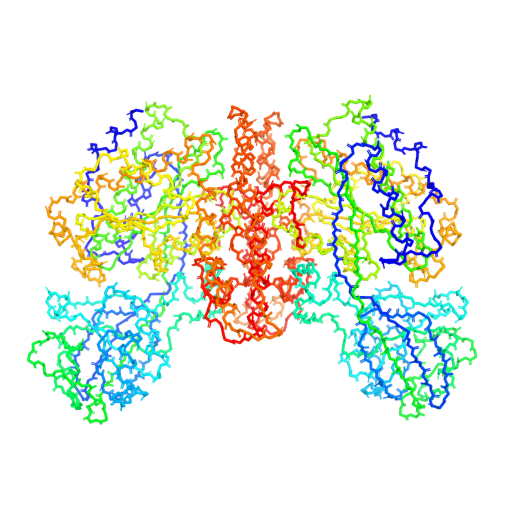 1 80.75 232 SER A CA 1
ATOM 1751 C C . SER A 1 232 ? -36.25 -36.75 -14.188 1 80.75 232 SER A C 1
ATOM 1753 O O . SER A 1 232 ? -36.406 -37.969 -14.133 1 80.75 232 SER A O 1
ATOM 1755 N N . SER A 1 233 ? -35.156 -36.25 -13.75 1 87.69 233 SER A N 1
ATOM 1756 C CA . SER A 1 233 ? -34 -37.062 -13.367 1 87.69 233 SER A CA 1
ATOM 1757 C C . SER A 1 233 ? -34.094 -37.531 -11.922 1 87.69 233 SER A C 1
ATOM 1759 O O . SER A 1 233 ? -34.906 -37 -11.141 1 87.69 233 SER A O 1
ATOM 1761 N N . GLU A 1 234 ? -33.375 -38.531 -11.672 1 87.5 234 GLU A N 1
ATOM 1762 C CA . GLU A 1 234 ? -33.25 -39 -10.289 1 87.5 234 GLU A CA 1
ATOM 1763 C C . GLU A 1 234 ? -32.438 -38 -9.461 1 87.5 234 GLU A C 1
ATOM 1765 O O . GLU A 1 234 ? -31.641 -37.25 -10 1 87.5 234 GLU A O 1
ATOM 1770 N N . ASP A 1 235 ? -32.688 -38.188 -8.172 1 93.19 235 ASP A N 1
ATOM 1771 C CA . ASP A 1 235 ? -31.938 -37.344 -7.262 1 93.19 235 ASP A CA 1
ATOM 1772 C C . ASP A 1 235 ? -30.516 -37.875 -7.062 1 93.19 235 ASP A C 1
ATOM 1774 O O . ASP A 1 235 ? -30.328 -39.094 -6.957 1 93.19 235 ASP A O 1
ATOM 1778 N N . VAL A 1 236 ? -29.641 -36.969 -7.133 1 95.38 236 VAL A N 1
ATOM 1779 C CA . VAL A 1 236 ? -28.25 -37.281 -6.805 1 95.38 236 VAL A CA 1
ATOM 1780 C C . VAL A 1 236 ? -27.875 -36.656 -5.477 1 95.38 236 VAL A C 1
ATOM 1782 O O . VAL A 1 236 ? -28.219 -35.5 -5.223 1 95.38 236 VAL A O 1
ATOM 1785 N N . THR A 1 237 ? -27.297 -37.375 -4.637 1 95.31 237 THR A N 1
ATOM 1786 C CA . THR A 1 237 ? -26.812 -36.875 -3.357 1 95.31 237 THR A CA 1
ATOM 1787 C C . THR A 1 237 ? -25.281 -36.812 -3.346 1 95.31 237 THR A C 1
ATOM 1789 O O . THR A 1 237 ? -24.609 -37.781 -3.68 1 95.31 237 THR A O 1
ATOM 1792 N N . VAL A 1 238 ? -24.766 -35.688 -3.053 1 95.19 238 VAL A N 1
ATOM 1793 C CA . VAL A 1 238 ? -23.312 -35.438 -2.955 1 95.19 238 VAL A CA 1
ATOM 1794 C C . VAL A 1 238 ? -22.953 -35.094 -1.518 1 95.19 238 VAL A C 1
ATOM 1796 O O . VAL A 1 238 ? -23.516 -34.156 -0.935 1 95.19 238 VAL A O 1
ATOM 1799 N N . GLU A 1 239 ? -22.062 -35.844 -0.985 1 92.56 239 GLU A N 1
ATOM 1800 C CA . GLU A 1 239 ? -21.531 -35.594 0.355 1 92.56 239 GLU A CA 1
ATOM 1801 C C . GLU A 1 239 ? -20.031 -35.281 0.316 1 92.56 239 GLU A C 1
ATOM 1803 O O . GLU A 1 239 ? -19.234 -36.125 -0.123 1 92.56 239 GLU A O 1
ATOM 1808 N N . VAL A 1 240 ? -19.688 -34.062 0.663 1 91.69 240 VAL A N 1
ATOM 1809 C CA . VAL A 1 240 ? -18.297 -33.625 0.726 1 91.69 240 VAL A CA 1
ATOM 1810 C C . VAL A 1 240 ? -17.875 -33.469 2.184 1 91.69 240 VAL A C 1
ATOM 1812 O O . VAL A 1 240 ? -18.469 -32.656 2.914 1 91.69 240 VAL A O 1
ATOM 1815 N N . ASN A 1 241 ? -16.875 -34.156 2.615 1 85.75 241 ASN A N 1
ATOM 1816 C CA . ASN A 1 241 ? -16.406 -34.156 3.998 1 85.75 241 ASN A CA 1
ATOM 1817 C C . ASN A 1 241 ? -14.945 -33.719 4.098 1 85.75 241 ASN A C 1
ATOM 1819 O O . ASN A 1 241 ? -14.227 -34.125 5 1 85.75 241 ASN A O 1
ATOM 1823 N N . ASN A 1 242 ? -14.586 -32.938 3.213 1 79.69 242 ASN A N 1
ATOM 1824 C CA . ASN A 1 242 ? -13.203 -32.469 3.26 1 79.69 242 ASN A CA 1
ATOM 1825 C C . ASN A 1 242 ? -12.922 -31.703 4.547 1 79.69 242 ASN A C 1
ATOM 1827 O O . ASN A 1 242 ? -13.719 -30.844 4.949 1 79.69 242 ASN A O 1
ATOM 1831 N N . VAL A 1 243 ? -12.047 -32.094 5.371 1 71.38 243 VAL A N 1
ATOM 1832 C CA . VAL A 1 243 ? -11.727 -31.453 6.645 1 71.38 243 VAL A CA 1
ATOM 1833 C C . VAL A 1 243 ? -10.484 -30.578 6.484 1 71.38 243 VAL A C 1
ATOM 1835 O O . VAL A 1 243 ? -9.531 -30.969 5.801 1 71.38 243 VAL A O 1
ATOM 1838 N N . LEU A 1 244 ? -10.633 -29.422 7.074 1 69.69 244 LEU A N 1
ATOM 1839 C CA . LEU A 1 244 ? -9.461 -28.547 7.121 1 69.69 244 LEU A CA 1
ATOM 1840 C C . LEU A 1 244 ? -8.43 -29.078 8.109 1 69.69 244 LEU A C 1
ATOM 1842 O O . LEU A 1 244 ? -8.734 -29.297 9.281 1 69.69 244 LEU A O 1
ATOM 1846 N N . GLN A 1 245 ? -7.355 -29.625 7.566 1 70.06 245 GLN A N 1
ATOM 1847 C CA . GLN A 1 245 ? -6.277 -30.078 8.438 1 70.06 245 GLN A CA 1
ATOM 1848 C C . GLN A 1 245 ? -5.129 -29.078 8.469 1 70.06 245 GLN A C 1
ATOM 1850 O O . GLN A 1 245 ? -4.68 -28.609 7.418 1 70.06 245 GLN A O 1
ATOM 1855 N N . ASP A 1 246 ? -4.773 -28.734 9.695 1 70.69 246 ASP A N 1
ATOM 1856 C CA . ASP A 1 246 ? -3.598 -27.891 9.852 1 70.69 246 ASP A CA 1
ATOM 1857 C C . ASP A 1 246 ? -2.318 -28.656 9.508 1 70.69 246 ASP A C 1
ATOM 1859 O O . ASP A 1 246 ? -1.939 -29.594 10.219 1 70.69 246 ASP A O 1
ATOM 1863 N N . THR A 1 247 ? -1.807 -28.422 8.336 1 76.88 247 THR A N 1
ATOM 1864 C CA . THR A 1 247 ? -0.612 -29.109 7.855 1 76.88 247 THR A CA 1
ATOM 1865 C C . THR A 1 247 ? 0.558 -28.141 7.73 1 76.88 247 THR A C 1
ATOM 1867 O O . THR A 1 247 ? 0.42 -27.062 7.137 1 76.88 247 THR A O 1
ATOM 1870 N N . GLU A 1 248 ? 1.587 -28.547 8.312 1 82.94 248 GLU A N 1
ATOM 1871 C CA . GLU A 1 248 ? 2.816 -27.766 8.195 1 82.94 248 GLU A CA 1
ATOM 1872 C C . GLU A 1 248 ? 3.473 -27.984 6.832 1 82.94 248 GLU A C 1
ATOM 1874 O O . GLU A 1 248 ? 3.635 -29.125 6.387 1 82.94 248 GLU A O 1
ATOM 1879 N N . ILE A 1 249 ? 3.73 -26.922 6.094 1 88.25 249 ILE A N 1
ATOM 1880 C CA . ILE A 1 249 ? 4.43 -27 4.816 1 88.25 249 ILE A CA 1
ATOM 1881 C C . ILE A 1 249 ? 5.746 -26.234 4.902 1 88.25 249 ILE A C 1
ATOM 1883 O O . ILE A 1 249 ? 5.844 -25.234 5.629 1 88.25 249 ILE A O 1
ATOM 1887 N N . HIS A 1 250 ? 6.75 -26.641 4.133 1 90.81 250 HIS A N 1
ATOM 1888 C CA . HIS A 1 250 ? 8.094 -26.078 4.219 1 90.81 250 HIS A CA 1
ATOM 1889 C C . HIS A 1 250 ? 8.586 -25.625 2.85 1 90.81 250 HIS A C 1
ATOM 1891 O O . HIS A 1 250 ? 8.617 -26.406 1.9 1 90.81 250 HIS A O 1
ATOM 1897 N N . ASN A 1 251 ? 8.852 -24.391 2.779 1 93.94 251 ASN A N 1
ATOM 1898 C CA . ASN A 1 251 ? 9.625 -23.891 1.649 1 93.94 251 ASN A CA 1
ATOM 1899 C C . ASN A 1 251 ? 11.125 -23.953 1.93 1 93.94 251 ASN A C 1
ATOM 1901 O O . ASN A 1 251 ? 11.555 -23.734 3.064 1 93.94 251 ASN A O 1
ATOM 1905 N N . VAL A 1 252 ? 11.938 -24.25 0.971 1 95.94 252 VAL A N 1
ATOM 1906 C CA . VAL A 1 252 ? 13.383 -24.328 1.136 1 95.94 252 VAL A CA 1
ATOM 1907 C C . VAL A 1 252 ? 14.062 -23.359 0.171 1 95.94 252 VAL A C 1
ATOM 1909 O O . VAL A 1 252 ? 13.672 -23.25 -0.993 1 95.94 252 VAL A O 1
ATOM 1912 N N . PHE A 1 253 ? 15.07 -22.688 0.727 1 96.88 253 PHE A N 1
ATOM 1913 C CA . PHE A 1 253 ? 15.742 -21.672 -0.08 1 96.88 253 PHE A CA 1
ATOM 1914 C C . PHE A 1 253 ? 17.25 -21.891 -0.089 1 96.88 253 PHE A C 1
ATOM 1916 O O . PHE A 1 253 ? 17.812 -22.391 0.889 1 96.88 253 PHE A O 1
ATOM 1923 N N . GLY A 1 254 ? 17.844 -21.609 -1.197 1 96.75 254 GLY A N 1
ATOM 1924 C CA . GLY A 1 254 ? 19.281 -21.422 -1.343 1 96.75 254 GLY A CA 1
ATOM 1925 C C . GLY A 1 254 ? 19.641 -20.125 -2.049 1 96.75 254 GLY A C 1
ATOM 1926 O O . GLY A 1 254 ? 18.875 -19.625 -2.865 1 96.75 254 GLY A O 1
ATOM 1927 N N . VAL A 1 255 ? 20.828 -19.562 -1.663 1 97 255 VAL A N 1
ATOM 1928 C CA . VAL A 1 255 ? 21.156 -18.266 -2.244 1 97 255 VAL A CA 1
ATOM 1929 C C . VAL A 1 255 ? 22.609 -18.266 -2.709 1 97 255 VAL A C 1
ATOM 1931 O O . VAL A 1 255 ? 23.484 -18.844 -2.055 1 97 255 VAL A O 1
ATOM 1934 N N . ILE A 1 256 ? 22.844 -17.812 -3.867 1 96.56 256 ILE A N 1
ATOM 1935 C CA . ILE A 1 256 ? 24.141 -17.344 -4.336 1 96.56 256 ILE A CA 1
ATOM 1936 C C . ILE A 1 256 ? 24.203 -15.82 -4.293 1 96.56 256 ILE A C 1
ATOM 1938 O O . ILE A 1 256 ? 23.531 -15.148 -5.082 1 96.56 256 ILE A O 1
ATOM 1942 N N . LYS A 1 257 ? 24.984 -15.273 -3.385 1 95.12 257 LYS A N 1
ATOM 1943 C CA . LYS A 1 257 ? 25 -13.836 -3.131 1 95.12 257 LYS A CA 1
ATOM 1944 C C . LYS A 1 257 ? 25.781 -13.094 -4.207 1 95.12 257 LYS A C 1
ATOM 1946 O O . LYS A 1 257 ? 26.828 -13.57 -4.656 1 95.12 257 LYS A O 1
ATOM 1951 N N . GLY A 1 258 ? 25.234 -12.016 -4.609 1 95 258 GLY A N 1
ATOM 1952 C CA . GLY A 1 258 ? 25.938 -11.164 -5.555 1 95 258 GLY A CA 1
ATOM 1953 C C . GLY A 1 258 ? 27.141 -10.477 -4.961 1 95 258 GLY A C 1
ATOM 1954 O O . GLY A 1 258 ? 27.266 -10.359 -3.738 1 95 258 GLY A O 1
ATOM 1955 N N . PHE A 1 259 ? 28 -9.914 -5.84 1 93.31 259 PHE A N 1
ATOM 1956 C CA . PHE A 1 259 ? 29.281 -9.352 -5.387 1 93.31 259 PHE A CA 1
ATOM 1957 C C . PHE A 1 259 ? 29.203 -7.832 -5.336 1 93.31 259 PHE A C 1
ATOM 1959 O O . PHE A 1 259 ? 29.938 -7.195 -4.578 1 93.31 259 PHE A O 1
ATOM 1966 N N . THR A 1 260 ? 28.328 -7.254 -6.133 1 92.06 260 THR A N 1
ATOM 1967 C CA . THR A 1 260 ? 28.25 -5.801 -6.207 1 92.06 260 THR A CA 1
ATOM 1968 C C . THR A 1 260 ? 27 -5.281 -5.527 1 92.06 260 THR A C 1
ATOM 1970 O O . THR A 1 260 ? 27.062 -4.375 -4.695 1 92.06 260 THR A O 1
ATOM 1973 N N . GLU A 1 261 ? 25.859 -5.895 -5.895 1 93.12 261 GLU A N 1
ATOM 1974 C CA . GLU A 1 261 ? 24.562 -5.535 -5.328 1 93.12 261 GLU A CA 1
ATOM 1975 C C . GLU A 1 261 ? 23.844 -6.762 -4.773 1 93.12 261 GLU A C 1
ATOM 1977 O O . GLU A 1 261 ? 22.766 -7.117 -5.246 1 93.12 261 GLU A O 1
ATOM 1982 N N . PRO A 1 262 ? 24.344 -7.305 -3.719 1 92.06 262 PRO A N 1
ATOM 1983 C CA . PRO A 1 262 ? 23.766 -8.539 -3.199 1 92.06 262 PRO A CA 1
ATOM 1984 C C . PRO A 1 262 ? 22.312 -8.367 -2.75 1 92.06 262 PRO A C 1
ATOM 1986 O O . PRO A 1 262 ? 21.578 -9.359 -2.621 1 92.06 262 PRO A O 1
ATOM 1989 N N . ASP A 1 263 ? 21.844 -7.117 -2.496 1 90.69 263 ASP A N 1
ATOM 1990 C CA . ASP A 1 263 ? 20.5 -6.867 -1.966 1 90.69 263 ASP A CA 1
ATOM 1991 C C . ASP A 1 263 ? 19.453 -6.871 -3.082 1 90.69 263 ASP A C 1
ATOM 1993 O O . ASP A 1 263 ? 18.266 -6.715 -2.822 1 90.69 263 ASP A O 1
ATOM 1997 N N . ARG A 1 264 ? 19.875 -7.051 -4.293 1 94.62 264 ARG A N 1
ATOM 1998 C CA . ARG A 1 264 ? 18.953 -7.23 -5.418 1 94.62 264 ARG A CA 1
ATOM 1999 C C . ARG A 1 264 ? 19.031 -8.656 -5.957 1 94.62 264 ARG A C 1
ATOM 2001 O O . ARG A 1 264 ? 20.109 -9.227 -6.086 1 94.62 264 ARG A O 1
ATOM 2008 N N . TYR A 1 265 ? 17.906 -9.289 -6.133 1 94.44 265 TYR A N 1
ATOM 2009 C CA . TYR A 1 265 ? 18.078 -10.695 -6.504 1 94.44 265 TYR A CA 1
ATOM 2010 C C . TYR A 1 265 ? 16.938 -11.172 -7.395 1 94.44 265 TYR A C 1
ATOM 2012 O O . TYR A 1 265 ? 15.867 -10.555 -7.422 1 94.44 265 TYR A O 1
ATOM 2020 N N . VAL A 1 266 ? 17.234 -12.172 -8.211 1 97.81 266 VAL A N 1
ATOM 2021 C CA . VAL A 1 266 ? 16.344 -12.969 -9.039 1 97.81 266 VAL A CA 1
ATOM 2022 C C . VAL A 1 266 ? 15.969 -14.25 -8.297 1 97.81 266 VAL A C 1
ATOM 2024 O O . VAL A 1 266 ? 16.812 -14.859 -7.633 1 97.81 266 VAL A O 1
ATOM 2027 N N . LEU A 1 267 ? 14.68 -14.562 -8.414 1 98.31 267 LEU A N 1
ATOM 2028 C CA . LEU A 1 267 ? 14.211 -15.82 -7.82 1 98.31 267 LEU A CA 1
ATOM 2029 C C . LEU A 1 267 ? 13.914 -16.844 -8.906 1 98.31 267 LEU A C 1
ATOM 2031 O O . LEU A 1 267 ? 13.289 -16.531 -9.922 1 98.31 267 LEU A O 1
ATOM 2035 N N . LEU A 1 268 ? 14.438 -18.016 -8.742 1 98.62 268 LEU A N 1
ATOM 2036 C CA . LEU A 1 268 ? 13.992 -19.203 -9.469 1 98.62 268 LEU A CA 1
ATOM 2037 C C . LEU A 1 268 ? 13.234 -20.141 -8.539 1 98.62 268 LEU A C 1
ATOM 2039 O O . LEU A 1 268 ? 13.719 -20.484 -7.453 1 98.62 268 LEU A O 1
ATOM 2043 N N . GLY A 1 269 ? 12.055 -20.516 -8.953 1 98.69 269 GLY A N 1
ATOM 2044 C CA . GLY A 1 269 ? 11.266 -21.344 -8.047 1 98.69 269 GLY A CA 1
ATOM 2045 C C . GLY A 1 269 ? 10.625 -22.531 -8.742 1 98.69 269 GLY A C 1
ATOM 2046 O O . GLY A 1 269 ? 10.359 -22.484 -9.945 1 98.69 269 GLY A O 1
ATOM 2047 N N . ALA A 1 270 ? 10.375 -23.594 -7.988 1 98.19 270 ALA A N 1
ATOM 2048 C CA . ALA A 1 270 ? 9.688 -24.797 -8.453 1 98.19 270 ALA A CA 1
ATOM 2049 C C . ALA A 1 270 ? 8.891 -25.438 -7.32 1 98.19 270 ALA A C 1
ATOM 2051 O O . ALA A 1 270 ? 9.359 -25.516 -6.18 1 98.19 270 ALA A O 1
ATOM 2052 N N . GLN A 1 271 ? 7.727 -25.844 -7.625 1 97.38 271 GLN A N 1
ATOM 2053 C CA . GLN A 1 271 ? 6.977 -26.578 -6.613 1 97.38 271 GLN A CA 1
ATOM 2054 C C . GLN A 1 271 ? 7.48 -28.016 -6.492 1 97.38 271 GLN A C 1
ATOM 2056 O O . GLN A 1 271 ? 7.855 -28.625 -7.492 1 97.38 271 GLN A O 1
ATOM 2061 N N . ARG A 1 272 ? 7.359 -28.516 -5.309 1 95.44 272 ARG A N 1
ATOM 2062 C CA . ARG A 1 272 ? 7.895 -29.844 -5.023 1 95.44 272 ARG A CA 1
ATOM 2063 C C . ARG A 1 272 ? 6.77 -30.844 -4.828 1 95.44 272 ARG A C 1
ATOM 2065 O O . ARG A 1 272 ? 6.941 -32.031 -5.109 1 95.44 272 ARG A O 1
ATOM 2072 N N . ASP A 1 273 ? 5.652 -30.453 -4.449 1 93.44 273 ASP A N 1
ATOM 2073 C CA . ASP A 1 273 ? 4.547 -31.344 -4.133 1 93.44 273 ASP A CA 1
ATOM 2074 C C . ASP A 1 273 ? 3.732 -31.688 -5.379 1 93.44 273 ASP A C 1
ATOM 2076 O O . ASP A 1 273 ? 3.766 -30.938 -6.363 1 93.44 273 ASP A O 1
ATOM 2080 N N . ALA A 1 274 ? 3.057 -32.75 -5.383 1 93.56 274 ALA A N 1
ATOM 2081 C CA . ALA A 1 274 ? 2.102 -33.156 -6.414 1 93.56 274 ALA A CA 1
ATOM 2082 C C . ALA A 1 274 ? 1.163 -34.219 -5.898 1 93.56 274 ALA A C 1
ATOM 2084 O O . ALA A 1 274 ? 1.489 -34.938 -4.945 1 93.56 274 ALA A O 1
ATOM 2085 N N . TRP A 1 275 ? 0.01 -34.281 -6.566 1 90.06 275 TRP A N 1
ATOM 2086 C CA . TRP A 1 275 ? -0.839 -35.438 -6.379 1 90.06 275 TRP A CA 1
ATOM 2087 C C . TRP A 1 275 ? -0.301 -36.625 -7.16 1 90.06 275 TRP A C 1
ATOM 2089 O O . TRP A 1 275 ? -0.23 -36.594 -8.391 1 90.06 275 TRP A O 1
ATOM 2099 N N . GLY A 1 276 ? 0.093 -37.688 -6.52 1 91.69 276 GLY A N 1
ATOM 2100 C CA . GLY A 1 276 ? 0.729 -38.781 -7.215 1 91.69 276 GLY A CA 1
ATOM 2101 C C . GLY A 1 276 ? 2.176 -38.5 -7.578 1 91.69 276 GLY A C 1
ATOM 2102 O O . GLY A 1 276 ? 2.898 -37.875 -6.82 1 91.69 276 GLY A O 1
ATOM 2103 N N . PRO A 1 277 ? 2.639 -39.031 -8.711 1 94.38 277 PRO A N 1
ATOM 2104 C CA . PRO A 1 277 ? 4.047 -38.844 -9.062 1 94.38 277 PRO A CA 1
ATOM 2105 C C . PRO A 1 277 ? 4.375 -37.406 -9.43 1 94.38 277 PRO A C 1
ATOM 2107 O O . PRO A 1 277 ? 5.426 -36.875 -9.047 1 94.38 277 PRO A O 1
ATOM 2110 N N . GLY A 1 278 ? 3.48 -36.781 -10.203 1 95.81 278 GLY A N 1
ATOM 2111 C CA . GLY A 1 278 ? 3.662 -35.375 -10.586 1 95.81 278 GLY A CA 1
ATOM 2112 C C . GLY A 1 278 ? 4.969 -35.125 -11.312 1 95.81 278 GLY A C 1
ATOM 2113 O O . GLY A 1 278 ? 5.727 -34.219 -10.945 1 95.81 278 GLY A O 1
ATOM 2114 N N . TYR A 1 279 ? 5.25 -35.938 -12.297 1 95.44 279 TYR A N 1
ATOM 2115 C CA . TYR A 1 279 ? 6.531 -35.812 -12.992 1 95.44 279 TYR A CA 1
ATOM 2116 C C . TYR A 1 279 ? 6.637 -34.5 -13.742 1 95.44 279 TYR A C 1
ATOM 2118 O O . TYR A 1 279 ? 7.637 -33.781 -13.625 1 95.44 279 TYR A O 1
ATOM 2126 N N . ALA A 1 280 ? 5.652 -34.156 -14.531 1 95.88 280 ALA A N 1
ATOM 2127 C CA . ALA A 1 280 ? 5.629 -32.875 -15.242 1 95.88 280 ALA A CA 1
ATOM 2128 C C . ALA A 1 280 ? 5.371 -31.719 -14.289 1 95.88 280 ALA A C 1
ATOM 2130 O O . ALA A 1 280 ? 5.988 -30.672 -14.406 1 95.88 280 ALA A O 1
ATOM 2131 N N . LYS A 1 281 ? 4.531 -31.938 -13.359 1 96 281 LYS A N 1
ATOM 2132 C CA . LYS A 1 281 ? 4.062 -30.875 -12.469 1 96 281 LYS A CA 1
ATOM 2133 C C . LYS A 1 281 ? 5.172 -30.422 -11.531 1 96 281 LYS A C 1
ATOM 2135 O O . LYS A 1 281 ? 5.305 -29.219 -11.25 1 96 281 LYS A O 1
ATOM 2140 N N . ALA A 1 282 ? 6.004 -31.375 -11.047 1 95.75 282 ALA A N 1
ATOM 2141 C CA . ALA A 1 282 ? 6.875 -31.016 -9.922 1 95.75 282 ALA A CA 1
ATOM 2142 C C . ALA A 1 282 ? 8.289 -31.547 -10.141 1 95.75 282 ALA A C 1
ATOM 2144 O O . ALA A 1 282 ? 9.266 -30.828 -9.93 1 95.75 282 ALA A O 1
ATOM 2145 N N . THR A 1 283 ? 8.422 -32.812 -10.586 1 95.06 283 THR A N 1
ATOM 2146 C CA . THR A 1 283 ? 9.703 -33.5 -10.594 1 95.06 283 THR A CA 1
ATOM 2147 C C . THR A 1 283 ? 10.68 -32.812 -11.562 1 95.06 283 THR A C 1
ATOM 2149 O O . THR A 1 283 ? 11.836 -32.594 -11.227 1 95.06 283 THR A O 1
ATOM 2152 N N . VAL A 1 284 ? 10.219 -32.562 -12.758 1 95.31 284 VAL A N 1
ATOM 2153 C CA . VAL A 1 284 ? 11.078 -31.938 -13.758 1 95.31 284 VAL A CA 1
ATOM 2154 C C . VAL A 1 284 ? 11.547 -30.562 -13.266 1 95.31 284 VAL A C 1
ATOM 2156 O O . VAL A 1 284 ? 12.734 -30.25 -13.32 1 95.31 284 VAL A O 1
ATOM 2159 N N . GLY A 1 285 ? 10.633 -29.75 -12.773 1 96.75 285 GLY A N 1
ATOM 2160 C CA . GLY A 1 285 ? 10.977 -28.438 -12.281 1 96.75 285 GLY A CA 1
ATOM 2161 C C . GLY A 1 285 ? 11.945 -28.453 -11.117 1 96.75 285 GLY A C 1
ATOM 2162 O O . GLY A 1 285 ? 12.891 -27.672 -11.07 1 96.75 285 GLY A O 1
ATOM 2163 N N . THR A 1 286 ? 11.711 -29.328 -10.133 1 96.44 286 THR A N 1
ATOM 2164 C CA . THR A 1 286 ? 12.594 -29.469 -8.984 1 96.44 286 THR A CA 1
ATOM 2165 C C . THR A 1 286 ? 13.992 -29.875 -9.422 1 96.44 286 THR A C 1
ATOM 2167 O O . THR A 1 286 ? 14.992 -29.359 -8.922 1 96.44 286 THR A O 1
ATOM 2170 N N . THR A 1 287 ? 14.047 -30.828 -10.359 1 94.94 287 THR A N 1
ATOM 2171 C CA . THR A 1 287 ? 15.328 -31.281 -10.883 1 94.94 287 THR A CA 1
ATOM 2172 C C . THR A 1 287 ? 16.078 -30.125 -11.531 1 94.94 287 THR A C 1
ATOM 2174 O O . THR A 1 287 ? 17.281 -29.953 -11.297 1 94.94 287 THR A O 1
ATOM 2177 N N . LEU A 1 288 ? 15.391 -29.375 -12.328 1 95.69 288 LEU A N 1
ATOM 2178 C CA . LEU A 1 288 ? 16.016 -28.25 -13.008 1 95.69 288 LEU A CA 1
ATOM 2179 C C . LEU A 1 288 ? 16.484 -27.203 -12 1 95.69 288 LEU A C 1
ATOM 2181 O O . LEU A 1 288 ? 17.516 -26.578 -12.188 1 95.69 288 LEU A O 1
ATOM 2185 N N . LEU A 1 289 ? 15.688 -26.969 -10.977 1 97.38 289 LEU A N 1
ATOM 2186 C CA . LEU A 1 289 ? 16.062 -26.031 -9.938 1 97.38 289 LEU A CA 1
ATOM 2187 C C . LEU A 1 289 ? 17.406 -26.406 -9.312 1 97.38 289 LEU A C 1
ATOM 2189 O O . LEU A 1 289 ? 18.281 -25.562 -9.172 1 97.38 289 LEU A O 1
ATOM 2193 N N . LEU A 1 290 ? 17.547 -27.641 -8.977 1 95.44 290 LEU A N 1
ATOM 2194 C CA . LEU A 1 290 ? 18.766 -28.125 -8.336 1 95.44 290 LEU A CA 1
ATOM 2195 C C . LEU A 1 290 ? 19.953 -28.094 -9.312 1 95.44 290 LEU A C 1
ATOM 2197 O O . LEU A 1 290 ? 21.062 -27.734 -8.93 1 95.44 290 LEU A O 1
ATOM 2201 N N . GLU A 1 291 ? 19.656 -28.453 -10.523 1 94.31 291 GLU A N 1
ATOM 2202 C CA . GLU A 1 291 ? 20.719 -28.453 -11.523 1 94.31 291 GLU A CA 1
ATOM 2203 C C . GLU A 1 291 ? 21.203 -27.047 -11.828 1 94.31 291 GLU A C 1
ATOM 2205 O O . GLU A 1 291 ? 22.406 -26.812 -12.016 1 94.31 291 GLU A O 1
ATOM 2210 N N . LEU A 1 292 ? 20.266 -26.172 -11.961 1 95.81 292 LEU A N 1
ATOM 2211 C CA . LEU A 1 292 ? 20.641 -24.781 -12.188 1 95.81 292 LEU A CA 1
ATOM 2212 C C . LEU A 1 292 ? 21.438 -24.234 -11.008 1 95.81 292 LEU A C 1
ATOM 2214 O O . LEU A 1 292 ? 22.438 -23.516 -11.203 1 95.81 292 LEU A O 1
ATOM 2218 N N . ALA A 1 293 ? 20.984 -24.531 -9.781 1 95.94 293 ALA A N 1
ATOM 2219 C CA . ALA A 1 293 ? 21.734 -24.141 -8.586 1 95.94 293 ALA A CA 1
ATOM 2220 C C . ALA A 1 293 ? 23.156 -24.672 -8.625 1 95.94 293 ALA A C 1
ATOM 2222 O O . ALA A 1 293 ? 24.109 -23.938 -8.352 1 95.94 293 ALA A O 1
ATOM 2223 N N . ARG A 1 294 ? 23.328 -25.922 -8.977 1 94.5 294 ARG A N 1
ATOM 2224 C CA . ARG A 1 294 ? 24.641 -26.547 -9.062 1 94.5 294 ARG A CA 1
ATOM 2225 C C . ARG A 1 294 ? 25.5 -25.875 -10.125 1 94.5 294 ARG A C 1
ATOM 2227 O O . ARG A 1 294 ? 26.672 -25.562 -9.883 1 94.5 294 ARG A O 1
ATOM 2234 N N . ALA A 1 295 ? 24.922 -25.734 -11.281 1 93.62 295 ALA A N 1
ATOM 2235 C CA . ALA A 1 295 ? 25.656 -25.156 -12.406 1 93.62 295 ALA A CA 1
ATOM 2236 C C . ALA A 1 295 ? 26.188 -23.766 -12.078 1 93.62 295 ALA A C 1
ATOM 2238 O O . ALA A 1 295 ? 27.344 -23.453 -12.344 1 93.62 295 ALA A O 1
ATOM 2239 N N . VAL A 1 296 ? 25.344 -22.938 -11.516 1 94.81 296 VAL A N 1
ATOM 2240 C CA . VAL A 1 296 ? 25.734 -21.562 -11.219 1 94.81 296 VAL A CA 1
ATOM 2241 C C . VAL A 1 296 ? 26.75 -21.562 -10.078 1 94.81 296 VAL A C 1
ATOM 2243 O O . VAL A 1 296 ? 27.703 -20.766 -10.086 1 94.81 296 VAL A O 1
ATOM 2246 N N . SER A 1 297 ? 26.516 -22.406 -9.109 1 94.38 297 SER A N 1
ATOM 2247 C CA . SER A 1 297 ? 27.469 -22.531 -8.016 1 94.38 297 SER A CA 1
ATOM 2248 C C . SER A 1 297 ? 28.859 -22.906 -8.531 1 94.38 297 SER A C 1
ATOM 2250 O O . SER A 1 297 ? 29.859 -22.328 -8.094 1 94.38 297 SER A O 1
ATOM 2252 N N . GLU A 1 298 ? 28.906 -23.812 -9.43 1 93.12 298 GLU A N 1
ATOM 2253 C CA . GLU A 1 298 ? 30.172 -24.219 -10.031 1 93.12 298 GLU A CA 1
ATOM 2254 C C . GLU A 1 298 ? 30.812 -23.062 -10.805 1 93.12 298 GLU A C 1
ATOM 2256 O O . GLU A 1 298 ? 32.031 -22.875 -10.75 1 93.12 298 GLU A O 1
ATOM 2261 N N . MET A 1 299 ? 30.031 -22.328 -11.508 1 93.62 299 MET A N 1
ATOM 2262 C CA . MET A 1 299 ? 30.531 -21.172 -12.234 1 93.62 299 MET A CA 1
ATOM 2263 C C . MET A 1 299 ? 31.203 -20.188 -11.281 1 93.62 299 MET A C 1
ATOM 2265 O O . MET A 1 299 ? 32.25 -19.594 -11.609 1 93.62 299 MET A O 1
ATOM 2269 N N . VAL A 1 300 ? 30.609 -20 -10.148 1 94.12 300 VAL A N 1
ATOM 2270 C CA . VAL A 1 300 ? 31.109 -19.016 -9.18 1 94.12 300 VAL A CA 1
ATOM 2271 C C . VAL A 1 300 ? 32.375 -19.547 -8.5 1 94.12 300 VAL A C 1
ATOM 2273 O O . VAL A 1 300 ? 33.375 -18.844 -8.422 1 94.12 300 VAL A O 1
ATOM 2276 N N . HIS A 1 301 ? 32.438 -20.75 -8.086 1 92.31 301 HIS A N 1
ATOM 2277 C CA . HIS A 1 301 ? 33.5 -21.281 -7.246 1 92.31 301 HIS A CA 1
ATOM 2278 C C . HIS A 1 301 ? 34.656 -21.781 -8.086 1 92.31 301 HIS A C 1
ATOM 2280 O O . HIS A 1 301 ? 35.812 -21.75 -7.652 1 92.31 301 HIS A O 1
ATOM 2286 N N . THR A 1 302 ? 34.344 -22.234 -9.258 1 90.88 302 THR A N 1
ATOM 2287 C CA . THR A 1 302 ? 35.375 -22.891 -10.047 1 90.88 302 THR A CA 1
ATOM 2288 C C . THR A 1 302 ? 35.781 -22.016 -11.227 1 90.88 302 THR A C 1
ATOM 2290 O O . THR A 1 302 ? 36.969 -21.938 -11.578 1 90.88 302 THR A O 1
ATOM 2293 N N . ASP A 1 303 ? 34.844 -21.312 -11.812 1 88.88 303 ASP A N 1
ATOM 2294 C CA . ASP A 1 303 ? 35.156 -20.609 -13.062 1 88.88 303 ASP A CA 1
ATOM 2295 C C . ASP A 1 303 ? 35.375 -19.125 -12.812 1 88.88 303 ASP A C 1
ATOM 2297 O O . ASP A 1 303 ? 35.688 -18.375 -13.742 1 88.88 303 ASP A O 1
ATOM 2301 N N . GLY A 1 304 ? 35.094 -18.625 -11.656 1 91.81 304 GLY A N 1
ATOM 2302 C CA . GLY A 1 304 ? 35.375 -17.25 -11.297 1 91.81 304 GLY A CA 1
ATOM 2303 C C . GLY A 1 304 ? 34.281 -16.281 -11.688 1 91.81 304 GLY A C 1
ATOM 2304 O O . GLY A 1 304 ? 34.5 -15.078 -11.758 1 91.81 304 GLY A O 1
ATOM 2305 N N . PHE A 1 305 ? 33.125 -16.891 -12.023 1 93.31 305 PHE A N 1
ATOM 2306 C CA . PHE A 1 305 ? 31.969 -16.047 -12.312 1 93.31 305 PHE A CA 1
ATOM 2307 C C . PHE A 1 305 ? 31.578 -15.234 -11.086 1 93.31 305 PHE A C 1
ATOM 2309 O O . PHE A 1 305 ? 31.484 -15.773 -9.977 1 93.31 305 PHE A O 1
ATOM 2316 N N . ARG A 1 306 ? 31.359 -13.906 -11.289 1 95.12 306 ARG A N 1
ATOM 2317 C CA . ARG A 1 306 ? 30.969 -13.023 -10.195 1 95.12 306 ARG A CA 1
ATOM 2318 C C . ARG A 1 306 ? 29.688 -12.273 -10.531 1 95.12 306 ARG A C 1
ATOM 2320 O O . ARG A 1 306 ? 29.734 -11.125 -10.992 1 95.12 306 ARG A O 1
ATOM 2327 N N . PRO A 1 307 ? 28.578 -12.953 -10.211 1 96.25 307 PRO A N 1
ATOM 2328 C CA . PRO A 1 307 ? 27.328 -12.227 -10.453 1 96.25 307 PRO A CA 1
ATOM 2329 C C . PRO A 1 307 ? 27.234 -10.93 -9.656 1 96.25 307 PRO A C 1
ATOM 2331 O O . PRO A 1 307 ? 27.656 -10.875 -8.5 1 96.25 307 PRO A O 1
ATOM 2334 N N . ARG A 1 308 ? 26.719 -9.891 -10.289 1 96.06 308 ARG A N 1
ATOM 2335 C CA . ARG A 1 308 ? 26.562 -8.594 -9.625 1 96.06 308 ARG A CA 1
ATOM 2336 C C . ARG A 1 308 ? 25.469 -8.648 -8.562 1 96.06 308 ARG A C 1
ATOM 2338 O O . ARG A 1 308 ? 25.562 -7.984 -7.531 1 96.06 308 ARG A O 1
ATOM 2345 N N . ARG A 1 309 ? 24.469 -9.43 -8.836 1 96.88 309 ARG A N 1
ATOM 2346 C CA . ARG A 1 309 ? 23.281 -9.523 -7.992 1 96.88 309 ARG A CA 1
ATOM 2347 C C . ARG A 1 309 ? 23.047 -10.961 -7.547 1 96.88 309 ARG A C 1
ATOM 2349 O O . ARG A 1 309 ? 23.672 -11.891 -8.055 1 96.88 309 ARG A O 1
ATOM 2356 N N . SER A 1 310 ? 22.141 -11.156 -6.617 1 97.06 310 SER A N 1
ATOM 2357 C CA . SER A 1 310 ? 21.984 -12.461 -5.992 1 97.06 310 SER A CA 1
ATOM 2358 C C . SER A 1 310 ? 20.984 -13.32 -6.762 1 97.06 310 SER A C 1
ATOM 2360 O O . SER A 1 310 ? 20.125 -12.797 -7.465 1 97.06 310 SER A O 1
ATOM 2362 N N . LEU A 1 311 ? 21.156 -14.633 -6.637 1 97.5 311 LEU A N 1
ATOM 2363 C CA . LEU A 1 311 ? 20.219 -15.633 -7.105 1 97.5 311 LEU A CA 1
ATOM 2364 C C . LEU A 1 311 ? 19.625 -16.422 -5.938 1 97.5 311 LEU A C 1
ATOM 2366 O O . LEU A 1 311 ? 20.375 -16.984 -5.133 1 97.5 311 LEU A O 1
ATOM 2370 N N . VAL A 1 312 ? 18.344 -16.359 -5.863 1 97.81 312 VAL A N 1
ATOM 2371 C CA . VAL A 1 312 ? 17.672 -17.141 -4.824 1 97.81 312 VAL A CA 1
ATOM 2372 C C . VAL A 1 312 ? 16.906 -18.297 -5.457 1 97.81 312 VAL A C 1
ATOM 2374 O O . VAL A 1 312 ? 16.109 -18.109 -6.375 1 97.81 312 VAL A O 1
ATOM 2377 N N . PHE A 1 313 ? 17.234 -19.484 -5.027 1 98.12 313 PHE A N 1
ATOM 2378 C CA . PHE A 1 313 ? 16.547 -20.703 -5.453 1 98.12 313 PHE A CA 1
ATOM 2379 C C . PHE A 1 313 ? 15.5 -21.125 -4.422 1 98.12 313 PHE A C 1
ATOM 2381 O O . PHE A 1 313 ? 15.828 -21.297 -3.244 1 98.12 313 PHE A O 1
ATOM 2388 N N . ALA A 1 314 ? 14.281 -21.234 -4.855 1 98.12 314 ALA A N 1
ATOM 2389 C CA . ALA A 1 314 ? 13.18 -21.5 -3.926 1 98.12 314 ALA A CA 1
ATOM 2390 C C . ALA A 1 314 ? 12.445 -22.781 -4.293 1 98.12 314 ALA A C 1
ATOM 2392 O O . ALA A 1 314 ? 11.945 -22.922 -5.414 1 98.12 314 ALA A O 1
ATOM 2393 N N . SER A 1 315 ? 12.406 -23.719 -3.395 1 98 315 SER A N 1
ATOM 2394 C CA . SER A 1 315 ? 11.578 -24.906 -3.502 1 98 315 SER A CA 1
ATOM 2395 C C . SER A 1 315 ? 10.281 -24.75 -2.713 1 98 315 SER A C 1
ATOM 2397 O O . SER A 1 315 ? 10.297 -24.734 -1.48 1 98 315 SER A O 1
ATOM 2399 N N . TRP A 1 316 ? 9.18 -24.703 -3.451 1 97.19 316 TRP A N 1
ATOM 2400 C CA . TRP A 1 316 ? 7.891 -24.391 -2.838 1 97.19 316 TRP A CA 1
ATOM 2401 C C . TRP A 1 316 ? 7.141 -25.672 -2.467 1 97.19 316 TRP A C 1
ATOM 2403 O O . TRP A 1 316 ? 7.203 -26.656 -3.189 1 97.19 316 TRP A O 1
ATOM 2413 N N . SER A 1 317 ? 6.398 -25.578 -1.398 1 93.81 317 SER A N 1
ATOM 2414 C CA . SER A 1 317 ? 5.43 -26.625 -1.06 1 93.81 317 SER A CA 1
ATOM 2415 C C . SER A 1 317 ? 4 -26.125 -1.26 1 93.81 317 SER A C 1
ATOM 2417 O O . SER A 1 317 ? 3.768 -24.922 -1.418 1 93.81 317 SER A O 1
ATOM 2419 N N . ALA A 1 318 ? 3.061 -27.094 -1.436 1 92.69 318 ALA A N 1
ATOM 2420 C CA . ALA A 1 318 ? 1.624 -26.875 -1.554 1 92.69 318 ALA A CA 1
ATOM 2421 C C . ALA A 1 318 ? 1.297 -26.062 -2.812 1 92.69 318 ALA A C 1
ATOM 2423 O O . ALA A 1 318 ? 0.413 -25.203 -2.797 1 92.69 318 ALA A O 1
ATOM 2424 N N . GLY A 1 319 ? 2.014 -26.297 -3.848 1 94.44 319 GLY A N 1
ATOM 2425 C CA . GLY A 1 319 ? 1.683 -25.719 -5.141 1 94.44 319 GLY A CA 1
ATOM 2426 C C . GLY A 1 319 ? 0.347 -26.203 -5.684 1 94.44 319 GLY A C 1
ATOM 2427 O O . GLY A 1 319 ? -0.408 -25.422 -6.262 1 94.44 319 GLY A O 1
ATOM 2428 N N . GLU A 1 320 ? 0.044 -27.469 -5.445 1 92.69 320 GLU A N 1
ATOM 2429 C CA . GLU A 1 320 ? -1.174 -28.094 -5.957 1 92.69 320 GLU A CA 1
ATOM 2430 C C . GLU A 1 320 ? -2.418 -27.453 -5.34 1 92.69 320 GLU A C 1
ATOM 2432 O O . GLU A 1 320 ? -3.521 -27.594 -5.875 1 92.69 320 GLU A O 1
ATOM 2437 N N . TYR A 1 321 ? -2.268 -26.812 -4.312 1 89.75 321 TYR A N 1
ATOM 2438 C CA . TYR A 1 321 ? -3.41 -26.266 -3.59 1 89.75 321 TYR A CA 1
ATOM 2439 C C . TYR A 1 321 ? -3.598 -24.781 -3.908 1 89.75 321 TYR A C 1
ATOM 2441 O O . TYR A 1 321 ? -4.195 -24.047 -3.123 1 89.75 321 TYR A O 1
ATOM 2449 N N . GLY A 1 322 ? -3.031 -24.375 -4.984 1 91.94 322 GLY A N 1
ATOM 2450 C CA . GLY A 1 322 ? -3.166 -22.984 -5.387 1 91.94 322 GLY A CA 1
ATOM 2451 C C . GLY A 1 322 ? -1.953 -22.141 -5.035 1 91.94 322 GLY A C 1
ATOM 2452 O O . GLY A 1 322 ? -2.092 -21 -4.59 1 91.94 322 GLY A O 1
ATOM 2453 N N . SER A 1 323 ? -0.779 -22.734 -5.164 1 94.44 323 SER A N 1
ATOM 2454 C CA . SER A 1 323 ? 0.489 -22.047 -4.922 1 94.44 323 SER A CA 1
ATOM 2455 C C . SER A 1 323 ? 0.531 -21.438 -3.523 1 94.44 323 SER A C 1
ATOM 2457 O O . SER A 1 323 ? 0.912 -20.281 -3.355 1 94.44 323 SER A O 1
ATOM 2459 N N . VAL A 1 324 ? 0.174 -22.188 -2.535 1 91.56 324 VAL A N 1
ATOM 2460 C CA . VAL A 1 324 ? 0.04 -21.688 -1.17 1 91.56 324 VAL A CA 1
ATOM 2461 C C . VAL A 1 324 ? 1.414 -21.312 -0.615 1 91.56 324 VAL A C 1
ATOM 2463 O O . VAL A 1 324 ? 1.603 -20.219 -0.082 1 91.56 324 VAL A O 1
ATOM 2466 N N . GLY A 1 325 ? 2.383 -22.219 -0.746 1 92.88 325 GLY A N 1
ATOM 2467 C CA . GLY A 1 325 ? 3.709 -21.969 -0.203 1 92.88 325 GLY A CA 1
ATOM 2468 C C . GLY A 1 325 ? 4.34 -20.688 -0.742 1 92.88 325 GLY A C 1
ATOM 2469 O O . GLY A 1 325 ? 4.82 -19.859 0.027 1 92.88 325 GLY A O 1
ATOM 2470 N N . ALA A 1 326 ? 4.32 -20.562 -2.068 1 95.12 326 ALA A N 1
ATOM 2471 C CA . ALA A 1 326 ? 4.91 -19.391 -2.715 1 95.12 326 ALA A CA 1
ATOM 2472 C C . ALA A 1 326 ? 4.188 -18.109 -2.299 1 95.12 326 ALA A C 1
ATOM 2474 O O . ALA A 1 326 ? 4.824 -17.109 -1.963 1 95.12 326 ALA A O 1
ATOM 2475 N N . THR A 1 327 ? 2.879 -18.141 -2.266 1 94.38 327 THR A N 1
ATOM 2476 C CA . THR A 1 327 ? 2.08 -16.953 -1.991 1 94.38 327 THR A CA 1
ATOM 2477 C C . THR A 1 327 ? 2.209 -16.547 -0.527 1 94.38 327 THR A C 1
ATOM 2479 O O . THR A 1 327 ? 2.338 -15.359 -0.221 1 94.38 327 THR A O 1
ATOM 2482 N N . GLU A 1 328 ? 2.186 -17.5 0.386 1 90.75 328 GLU A N 1
ATOM 2483 C CA . GLU A 1 328 ? 2.322 -17.188 1.806 1 90.75 328 GLU A CA 1
ATOM 2484 C C . GLU A 1 328 ? 3.672 -16.547 2.1 1 90.75 328 GLU A C 1
ATOM 2486 O O . GLU A 1 328 ? 3.756 -15.609 2.9 1 90.75 328 GLU A O 1
ATOM 2491 N N . TRP A 1 329 ? 4.672 -17.094 1.518 1 92.31 329 TRP A N 1
ATOM 2492 C CA . TRP A 1 329 ? 6 -16.516 1.699 1 92.31 329 TRP A CA 1
ATOM 2493 C C . TRP A 1 329 ? 6.047 -15.094 1.16 1 92.31 329 TRP A C 1
ATOM 2495 O O . TRP A 1 329 ? 6.594 -14.195 1.804 1 92.31 329 TRP A O 1
ATOM 2505 N N . LEU A 1 330 ? 5.504 -14.953 -0.024 1 93.94 330 LEU A N 1
ATOM 2506 C CA . LEU A 1 330 ? 5.457 -13.633 -0.656 1 93.94 330 LEU A CA 1
ATOM 2507 C C . LEU A 1 330 ? 4.73 -12.633 0.234 1 93.94 330 LEU A C 1
ATOM 2509 O O . LEU A 1 330 ? 5.199 -11.508 0.416 1 93.94 330 LEU A O 1
ATOM 2513 N N . GLU A 1 331 ? 3.588 -13 0.796 1 91.69 331 GLU A N 1
ATOM 2514 C CA . GLU A 1 331 ? 2.807 -12.141 1.685 1 91.69 331 GLU A CA 1
ATOM 2515 C C . GLU A 1 331 ? 3.582 -11.812 2.959 1 91.69 331 GLU A C 1
ATOM 2517 O O . GLU A 1 331 ? 3.543 -10.68 3.443 1 91.69 331 GLU A O 1
ATOM 2522 N N . GLY A 1 332 ? 4.293 -12.719 3.439 1 89.19 332 GLY A N 1
ATOM 2523 C CA . GLY A 1 332 ? 5.012 -12.547 4.691 1 89.19 332 GLY A CA 1
ATOM 2524 C C . GLY A 1 332 ? 6.234 -11.656 4.566 1 89.19 332 GLY A C 1
ATOM 2525 O O . GLY A 1 332 ? 6.629 -11 5.531 1 89.19 332 GLY A O 1
ATOM 2526 N N . PHE A 1 333 ? 6.809 -11.633 3.367 1 92 333 PHE A N 1
ATOM 2527 C CA . PHE A 1 333 ? 8.047 -10.891 3.174 1 92 333 PHE A CA 1
ATOM 2528 C C . PHE A 1 333 ? 7.852 -9.766 2.162 1 92 333 PHE A C 1
ATOM 2530 O O . PHE A 1 333 ? 8.82 -9.281 1.568 1 92 333 PHE A O 1
ATOM 2537 N N . PHE A 1 334 ? 6.645 -9.375 1.978 1 91.25 334 PHE A N 1
ATOM 2538 C CA . PHE A 1 334 ? 6.305 -8.375 0.977 1 91.25 334 PHE A CA 1
ATOM 2539 C C . PHE A 1 334 ? 7.141 -7.113 1.171 1 91.25 334 PHE A C 1
ATOM 2541 O O . PHE A 1 334 ? 7.719 -6.59 0.215 1 91.25 334 PHE A O 1
ATOM 2548 N N . SER A 1 335 ? 7.246 -6.648 2.389 1 91.06 335 SER A N 1
ATOM 2549 C CA . SER A 1 335 ? 7.949 -5.406 2.691 1 91.06 335 SER A CA 1
ATOM 2550 C C . SER A 1 335 ? 9.445 -5.531 2.412 1 91.06 335 SER A C 1
ATOM 2552 O O . SER A 1 335 ? 10.086 -4.57 1.986 1 91.06 335 SER A O 1
ATOM 2554 N N . SER A 1 336 ? 9.977 -6.723 2.588 1 91.56 336 SER A N 1
ATOM 2555 C CA . SER A 1 336 ? 11.398 -6.965 2.363 1 91.56 336 SER A CA 1
ATOM 2556 C C . SER A 1 336 ? 11.703 -7.141 0.879 1 91.56 336 SER A C 1
ATOM 2558 O O . SER A 1 336 ? 12.75 -6.711 0.399 1 91.56 336 SER A O 1
ATOM 2560 N N . LEU A 1 337 ? 10.805 -7.742 0.189 1 94.31 337 LEU A N 1
ATOM 2561 C CA . LEU A 1 337 ? 11.031 -8.094 -1.209 1 94.31 337 LEU A CA 1
ATOM 2562 C C . LEU A 1 337 ? 10.844 -6.879 -2.111 1 94.31 337 LEU A C 1
ATOM 2564 O O . LEU A 1 337 ? 11.398 -6.824 -3.209 1 94.31 337 LEU A O 1
ATOM 2568 N N . ASP A 1 338 ? 10.117 -5.926 -1.651 1 90.81 338 ASP A N 1
ATOM 2569 C CA . ASP A 1 338 ? 9.781 -4.754 -2.455 1 90.81 338 ASP A CA 1
ATOM 2570 C C . ASP A 1 338 ? 11.047 -4.008 -2.887 1 90.81 338 ASP A C 1
ATOM 2572 O O . ASP A 1 338 ? 11.812 -3.535 -2.045 1 90.81 338 ASP A O 1
ATOM 2576 N N . ARG A 1 339 ? 11.234 -3.945 -4.18 1 88.38 339 ARG A N 1
ATOM 2577 C CA . ARG A 1 339 ? 12.344 -3.268 -4.84 1 88.38 339 ARG A CA 1
ATOM 2578 C C . ARG A 1 339 ? 13.68 -3.926 -4.488 1 88.38 339 ARG A C 1
ATOM 2580 O O . ARG A 1 339 ? 14.719 -3.264 -4.477 1 88.38 339 ARG A O 1
ATOM 2587 N N . ARG A 1 340 ? 13.617 -5.133 -4.102 1 93.81 340 ARG A N 1
ATOM 2588 C CA . ARG A 1 340 ? 14.797 -5.996 -3.98 1 93.81 340 ARG A CA 1
ATOM 2589 C C . ARG A 1 340 ? 14.695 -7.191 -4.922 1 93.81 340 ARG A C 1
ATOM 2591 O O . ARG A 1 340 ? 15.57 -7.402 -5.762 1 93.81 340 ARG A O 1
ATOM 2598 N N . ALA A 1 341 ? 13.617 -7.918 -4.758 1 96.69 341 ALA A N 1
ATOM 2599 C CA . ALA A 1 341 ? 13.344 -8.93 -5.777 1 96.69 341 ALA A CA 1
ATOM 2600 C C . ALA A 1 341 ? 12.844 -8.297 -7.066 1 96.69 341 ALA A C 1
ATOM 2602 O O . ALA A 1 341 ? 11.828 -7.598 -7.07 1 96.69 341 ALA A O 1
ATOM 2603 N N . PHE A 1 342 ? 13.609 -8.508 -8.172 1 97.69 342 PHE A N 1
ATOM 2604 C CA . PHE A 1 342 ? 13.211 -7.766 -9.359 1 97.69 342 PHE A CA 1
ATOM 2605 C C . PHE A 1 342 ? 12.781 -8.711 -10.469 1 97.69 342 PHE A C 1
ATOM 2607 O O . PHE A 1 342 ? 12.352 -8.266 -11.539 1 97.69 342 PHE A O 1
ATOM 2614 N N . THR A 1 343 ? 12.812 -10.016 -10.25 1 98.62 343 THR A N 1
ATOM 2615 C CA . THR A 1 343 ? 12.266 -10.969 -11.203 1 98.62 343 THR A CA 1
ATOM 2616 C C . THR A 1 343 ? 12.047 -12.328 -10.547 1 98.62 343 THR A C 1
ATOM 2618 O O . THR A 1 343 ? 12.867 -12.781 -9.75 1 98.62 343 THR A O 1
ATOM 2621 N N . TYR A 1 344 ? 10.953 -12.961 -10.852 1 98.75 344 TYR A N 1
ATOM 2622 C CA . TYR A 1 344 ? 10.688 -14.352 -10.492 1 98.75 344 TYR A CA 1
ATOM 2623 C C . TYR A 1 344 ? 10.523 -15.211 -11.734 1 98.75 344 TYR A C 1
ATOM 2625 O O . TYR A 1 344 ? 9.742 -14.875 -12.633 1 98.75 344 TYR A O 1
ATOM 2633 N N . ILE A 1 345 ? 11.234 -16.281 -11.797 1 98.81 345 ILE A N 1
ATOM 2634 C CA . ILE A 1 345 ? 11.133 -17.25 -12.883 1 98.81 345 ILE A CA 1
ATOM 2635 C C . ILE A 1 345 ? 10.602 -18.578 -12.336 1 98.81 345 ILE A C 1
ATOM 2637 O O . ILE A 1 345 ? 11.258 -19.234 -11.531 1 98.81 345 ILE A O 1
ATOM 2641 N N . SER A 1 346 ? 9.438 -18.969 -12.805 1 98.75 346 SER A N 1
ATOM 2642 C CA . SER A 1 346 ? 8.844 -20.219 -12.383 1 98.75 346 SER A CA 1
ATOM 2643 C C . SER A 1 346 ? 9.344 -21.391 -13.227 1 98.75 346 SER A C 1
ATOM 2645 O O . SER A 1 346 ? 9.406 -21.281 -14.461 1 98.75 346 SER A O 1
ATOM 2647 N N . LEU A 1 347 ? 9.695 -22.453 -12.594 1 98.25 347 LEU A N 1
ATOM 2648 C CA . LEU A 1 347 ? 10.109 -23.672 -13.289 1 98.25 347 LEU A CA 1
ATOM 2649 C C . LEU A 1 347 ? 9.031 -24.75 -13.195 1 98.25 347 LEU A C 1
ATOM 2651 O O . LEU A 1 347 ? 9.281 -25.922 -13.5 1 98.25 347 LEU A O 1
ATOM 2655 N N . ASP A 1 348 ? 7.848 -24.328 -12.781 1 97.25 348 ASP A N 1
ATOM 2656 C CA . ASP A 1 348 ? 6.734 -25.266 -12.68 1 97.25 348 ASP A CA 1
ATOM 2657 C C . ASP A 1 348 ? 6.242 -25.672 -14.062 1 97.25 348 ASP A C 1
ATOM 2659 O O . ASP A 1 348 ? 5.918 -24.828 -14.898 1 97.25 348 ASP A O 1
ATOM 2663 N N . GLY A 1 349 ? 6.172 -26.969 -14.297 1 95.19 349 GLY A N 1
ATOM 2664 C CA . GLY A 1 349 ? 5.551 -27.484 -15.508 1 95.19 349 GLY A CA 1
ATOM 2665 C C . GLY A 1 349 ? 6.227 -27 -16.781 1 95.19 349 GLY A C 1
ATOM 2666 O O . GLY A 1 349 ? 5.559 -26.688 -17.766 1 95.19 349 GLY A O 1
ATOM 2667 N N . VAL A 1 350 ? 7.496 -26.953 -16.797 1 95.5 350 VAL A N 1
ATOM 2668 C CA . VAL A 1 350 ? 8.227 -26.328 -17.891 1 95.5 350 VAL A CA 1
ATOM 2669 C C . VAL A 1 350 ? 8.234 -27.266 -19.109 1 95.5 350 VAL A C 1
ATOM 2671 O O . VAL A 1 350 ? 8.5 -26.828 -20.234 1 95.5 350 VAL A O 1
ATOM 2674 N N . VAL A 1 351 ? 8.016 -28.578 -18.875 1 94.44 351 VAL A N 1
ATOM 2675 C CA . VAL A 1 351 ? 7.922 -29.531 -19.984 1 94.44 351 VAL A CA 1
ATOM 2676 C C . VAL A 1 351 ? 6.609 -30.297 -19.891 1 94.44 351 VAL A C 1
ATOM 2678 O O . VAL A 1 351 ? 6.402 -31.078 -18.953 1 94.44 351 VAL A O 1
ATOM 2681 N N . THR A 1 352 ? 5.758 -30.078 -20.859 1 94.19 352 THR A N 1
ATOM 2682 C CA . THR A 1 352 ? 4.465 -30.75 -20.875 1 94.19 352 THR A CA 1
ATOM 2683 C C . THR A 1 352 ? 4.191 -31.359 -22.25 1 94.19 352 THR A C 1
ATOM 2685 O O . THR A 1 352 ? 3.105 -31.891 -22.5 1 94.19 352 THR A O 1
ATOM 2688 N N . GLY A 1 353 ? 5.062 -31.281 -23.094 1 92.31 353 GLY A N 1
ATOM 2689 C CA . GLY A 1 353 ? 4.973 -31.781 -24.453 1 92.31 353 GLY A CA 1
ATOM 2690 C C . GLY A 1 353 ? 6.113 -31.312 -25.344 1 92.31 353 GLY A C 1
ATOM 2691 O O . GLY A 1 353 ? 7.195 -30.984 -24.844 1 92.31 353 GLY A O 1
ATOM 2692 N N . HIS A 1 354 ? 5.859 -31.438 -26.594 1 88.75 354 HIS A N 1
ATOM 2693 C CA . HIS A 1 354 ? 6.918 -31.031 -27.516 1 88.75 354 HIS A CA 1
ATOM 2694 C C . HIS A 1 354 ? 6.344 -30.312 -28.734 1 88.75 354 HIS A C 1
ATOM 2696 O O . HIS A 1 354 ? 5.16 -30.453 -29.047 1 88.75 354 HIS A O 1
ATOM 2702 N N . GLY A 1 355 ? 7.18 -29.422 -29.344 1 84.44 355 GLY A N 1
ATOM 2703 C CA . GLY A 1 355 ? 6.844 -28.828 -30.625 1 84.44 355 GLY A CA 1
ATOM 2704 C C . GLY A 1 355 ? 6.488 -27.359 -30.547 1 84.44 355 GLY A C 1
ATOM 2705 O O . GLY A 1 355 ? 6.602 -26.625 -31.531 1 84.44 355 GLY A O 1
ATOM 2706 N N . GLU A 1 356 ? 6.035 -26.969 -29.422 1 86.06 356 GLU A N 1
ATOM 2707 C CA . GLU A 1 356 ? 5.676 -25.562 -29.25 1 86.06 356 GLU A CA 1
ATOM 2708 C C . GLU A 1 356 ? 6.184 -25.016 -27.922 1 86.06 356 GLU A C 1
ATOM 2710 O O . GLU A 1 356 ? 6.371 -25.766 -26.953 1 86.06 356 GLU A O 1
ATOM 2715 N N . PHE A 1 357 ? 6.43 -23.672 -27.906 1 89.19 357 PHE A N 1
ATOM 2716 C CA . PHE A 1 357 ? 6.863 -22.938 -26.719 1 89.19 357 PHE A CA 1
ATOM 2717 C C . PHE A 1 357 ? 5.855 -21.859 -26.328 1 89.19 357 PHE A C 1
ATOM 2719 O O . PHE A 1 357 ? 5.477 -21.047 -27.172 1 89.19 357 PHE A O 1
ATOM 2726 N N . LYS A 1 358 ? 5.363 -21.922 -25.141 1 90.69 358 LYS A N 1
ATOM 2727 C CA . LYS A 1 358 ? 4.438 -20.922 -24.625 1 90.69 358 LYS A CA 1
ATOM 2728 C C . LYS A 1 358 ? 5.012 -20.203 -23.406 1 90.69 358 LYS A C 1
ATOM 2730 O O . LYS A 1 358 ? 5.711 -20.812 -22.594 1 90.69 358 LYS A O 1
ATOM 2735 N N . VAL A 1 359 ? 4.711 -18.906 -23.328 1 94.31 359 VAL A N 1
ATOM 2736 C CA . VAL A 1 359 ? 5.27 -18.156 -22.203 1 94.31 359 VAL A CA 1
ATOM 2737 C C . VAL A 1 359 ? 4.254 -17.125 -21.719 1 94.31 359 VAL A C 1
ATOM 2739 O O . VAL A 1 359 ? 3.49 -16.578 -22.516 1 94.31 359 VAL A O 1
ATOM 2742 N N . SER A 1 360 ? 4.082 -17 -20.422 1 96.25 360 SER A N 1
ATOM 2743 C CA . SER A 1 360 ? 3.414 -15.898 -19.734 1 96.25 360 SER A CA 1
ATOM 2744 C C . SER A 1 360 ? 4.402 -15.07 -18.922 1 96.25 360 SER A C 1
ATOM 2746 O O . SER A 1 360 ? 5.129 -15.609 -18.078 1 96.25 360 SER A O 1
ATOM 2748 N N . ALA A 1 361 ? 4.426 -13.773 -19.203 1 97.44 361 ALA A N 1
ATOM 2749 C CA . ALA A 1 361 ? 5.465 -12.961 -18.578 1 97.44 361 ALA A CA 1
ATOM 2750 C C . ALA A 1 361 ? 5.031 -11.508 -18.453 1 97.44 361 ALA A C 1
ATOM 2752 O O . ALA A 1 361 ? 4.133 -11.055 -19.172 1 97.44 361 ALA A O 1
ATOM 2753 N N . SER A 1 362 ? 5.645 -10.82 -17.5 1 98.06 362 SER A N 1
ATOM 2754 C CA . SER A 1 362 ? 5.59 -9.359 -17.484 1 98.06 362 SER A CA 1
ATOM 2755 C C . SER A 1 362 ? 6.137 -8.773 -18.781 1 98.06 362 SER A C 1
ATOM 2757 O O . SER A 1 362 ? 7.145 -9.25 -19.297 1 98.06 362 SER A O 1
ATOM 2759 N N . PRO A 1 363 ? 5.52 -7.715 -19.281 1 97.25 363 PRO A N 1
ATOM 2760 C CA . PRO A 1 363 ? 6.031 -7.074 -20.5 1 97.25 363 PRO A CA 1
ATOM 2761 C C . PRO A 1 363 ? 7.473 -6.59 -20.344 1 97.25 363 PRO A C 1
ATOM 2763 O O . PRO A 1 363 ? 8.211 -6.512 -21.328 1 97.25 363 PRO A O 1
ATOM 2766 N N . LEU A 1 364 ? 7.902 -6.312 -19.156 1 98 364 LEU A N 1
ATOM 2767 C CA . LEU A 1 364 ? 9.266 -5.875 -18.906 1 98 364 LEU A CA 1
ATOM 2768 C C . LEU A 1 364 ? 10.273 -6.934 -19.359 1 98 364 LEU A C 1
ATOM 2770 O O . LEU A 1 364 ? 11.438 -6.621 -19.625 1 98 364 LEU A O 1
ATOM 2774 N N . LEU A 1 365 ? 9.836 -8.172 -19.453 1 97.88 365 LEU A N 1
ATOM 2775 C CA . LEU A 1 365 ? 10.75 -9.281 -19.703 1 97.88 365 LEU A CA 1
ATOM 2776 C C . LEU A 1 365 ? 10.672 -9.727 -21.156 1 97.88 365 LEU A C 1
ATOM 2778 O O . LEU A 1 365 ? 11.422 -10.617 -21.578 1 97.88 365 LEU A O 1
ATOM 2782 N N . TYR A 1 366 ? 9.805 -9.164 -22 1 95.44 366 TYR A N 1
ATOM 2783 C CA . TYR A 1 366 ? 9.547 -9.625 -23.359 1 95.44 366 TYR A CA 1
ATOM 2784 C C . TYR A 1 366 ? 10.82 -9.578 -24.188 1 95.44 366 TYR A C 1
ATOM 2786 O O . TYR A 1 366 ? 11.188 -10.57 -24.828 1 95.44 366 TYR A O 1
ATOM 2794 N N . SER A 1 367 ? 11.508 -8.438 -24.141 1 94.81 367 SER A N 1
ATOM 2795 C CA . SER A 1 367 ? 12.695 -8.273 -24.969 1 94.81 367 SER A CA 1
ATOM 2796 C C . SER A 1 367 ? 13.789 -9.258 -24.578 1 94.81 367 SER A C 1
ATOM 2798 O O . SER A 1 367 ? 14.461 -9.836 -25.438 1 94.81 367 SER A O 1
ATOM 2800 N N . LEU A 1 368 ? 13.992 -9.406 -23.312 1 95.69 368 LEU A N 1
ATOM 2801 C CA . LEU A 1 368 ? 14.992 -10.352 -22.828 1 95.69 368 LEU A CA 1
ATOM 2802 C C . LEU A 1 368 ? 14.641 -11.773 -23.25 1 95.69 368 LEU A C 1
ATOM 2804 O O . LEU A 1 368 ? 15.523 -12.539 -23.641 1 95.69 368 LEU A O 1
ATOM 2808 N N . LEU A 1 369 ? 13.398 -12.148 -23.188 1 93.69 369 LEU A N 1
ATOM 2809 C CA . LEU A 1 369 ? 12.93 -13.477 -23.578 1 93.69 369 LEU A CA 1
ATOM 2810 C C . LEU A 1 369 ? 13.164 -13.711 -25.062 1 93.69 369 LEU A C 1
ATOM 2812 O O . LEU A 1 369 ? 13.641 -14.781 -25.469 1 93.69 369 LEU A O 1
ATOM 2816 N N . GLU A 1 370 ? 12.852 -12.734 -25.844 1 90.31 370 GLU A N 1
ATOM 2817 C CA . GLU A 1 370 ? 13.031 -12.844 -27.297 1 90.31 370 GLU A CA 1
ATOM 2818 C C . GLU A 1 370 ? 14.5 -13.039 -27.656 1 90.31 370 GLU A C 1
ATOM 2820 O O . GLU A 1 370 ? 14.828 -13.883 -28.484 1 90.31 370 GLU A O 1
ATOM 2825 N N . SER A 1 371 ? 15.312 -12.281 -27.031 1 90.5 371 SER A N 1
ATOM 2826 C CA . SER A 1 371 ? 16.734 -12.398 -27.312 1 90.5 371 SER A CA 1
ATOM 2827 C C . SER A 1 371 ? 17.281 -13.742 -26.828 1 90.5 371 SER A C 1
ATOM 2829 O O . SER A 1 371 ? 18.125 -14.352 -27.5 1 90.5 371 SER A O 1
ATOM 2831 N N . THR A 1 372 ? 16.828 -14.164 -25.672 1 89.81 372 THR A N 1
ATOM 2832 C CA . THR A 1 372 ? 17.281 -15.438 -25.125 1 89.81 372 THR A CA 1
ATOM 2833 C C . THR A 1 372 ? 16.859 -16.594 -26.016 1 89.81 372 THR A C 1
ATOM 2835 O O . THR A 1 372 ? 17.641 -17.516 -26.25 1 89.81 372 THR A O 1
ATOM 2838 N N . MET A 1 373 ? 15.688 -16.562 -26.531 1 85.06 373 MET A N 1
ATOM 2839 C CA . MET A 1 373 ? 15.164 -17.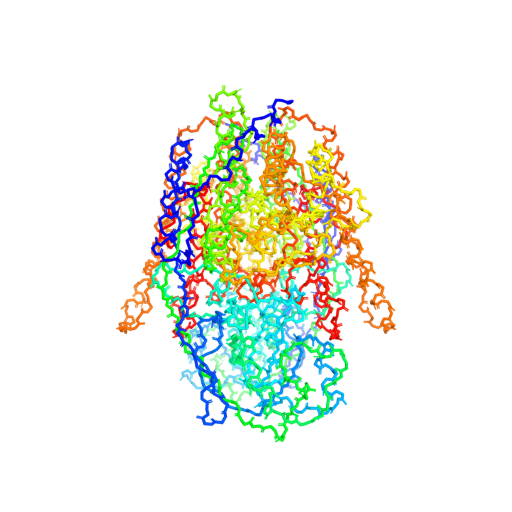641 -27.375 1 85.06 373 MET A CA 1
ATOM 2840 C C . MET A 1 373 ? 15.938 -17.719 -28.688 1 85.06 373 MET A C 1
ATOM 2842 O O . MET A 1 373 ? 16.094 -18.797 -29.266 1 85.06 373 MET A O 1
ATOM 2846 N N . LYS A 1 374 ? 16.453 -16.594 -29.109 1 82 374 LYS A N 1
ATOM 2847 C CA . LYS A 1 374 ? 17.266 -16.578 -30.328 1 82 374 LYS A CA 1
ATOM 2848 C C . LYS A 1 374 ? 18.625 -17.219 -30.078 1 82 374 LYS A C 1
ATOM 2850 O O . LYS A 1 374 ? 19.203 -17.828 -30.984 1 82 374 LYS A O 1
ATOM 2855 N N . GLU A 1 375 ? 19.078 -17.047 -28.938 1 80.69 375 GLU A N 1
ATOM 2856 C CA . GLU A 1 375 ? 20.406 -17.531 -28.609 1 80.69 375 GLU A CA 1
ATOM 2857 C C . GLU A 1 375 ? 20.375 -19.031 -28.281 1 80.69 375 GLU A C 1
ATOM 2859 O O . GLU A 1 375 ? 21.359 -19.734 -28.531 1 80.69 375 GLU A O 1
ATOM 2864 N N . VAL A 1 376 ? 19.391 -19.344 -27.547 1 76.38 376 VAL A N 1
ATOM 2865 C CA . VAL A 1 376 ? 19.297 -20.734 -27.125 1 76.38 376 VAL A CA 1
ATOM 2866 C C . VAL A 1 376 ? 18.875 -21.594 -28.312 1 76.38 376 VAL A C 1
ATOM 2868 O O . VAL A 1 376 ? 17.891 -21.297 -28.984 1 76.38 376 VAL A O 1
ATOM 2871 N N . LYS A 1 377 ? 19.891 -22 -29.156 1 62.75 377 LYS A N 1
ATOM 2872 C CA . LYS A 1 377 ? 19.672 -22.891 -30.297 1 62.75 377 LYS A CA 1
ATOM 2873 C C . LYS A 1 377 ? 18.547 -23.875 -29.984 1 62.75 377 LYS A C 1
ATOM 2875 O O . LYS A 1 377 ? 18.438 -24.391 -28.875 1 62.75 377 LYS A O 1
ATOM 2880 N N . ASN A 1 378 ? 17.422 -23.688 -30.734 1 52.75 378 ASN A N 1
ATOM 2881 C CA . ASN A 1 378 ? 16.203 -24.5 -30.578 1 52.75 378 ASN A CA 1
ATOM 2882 C C . ASN A 1 378 ? 16.547 -25.969 -30.328 1 52.75 378 ASN A C 1
ATOM 2884 O O . ASN A 1 378 ? 17.047 -26.656 -31.219 1 52.75 378 ASN A O 1
ATOM 2888 N N . PRO A 1 379 ? 17.047 -26.281 -29.172 1 50.12 379 PRO A N 1
ATOM 2889 C CA . PRO A 1 379 ? 17.219 -27.734 -29.141 1 50.12 379 PRO A CA 1
ATOM 2890 C C . PRO A 1 379 ? 16.25 -28.453 -30.078 1 50.12 379 PRO A C 1
ATOM 2892 O O . PRO A 1 379 ? 16.562 -29.547 -30.578 1 50.12 379 PRO A O 1
ATOM 2895 N N . ILE A 1 380 ? 14.953 -28.375 -29.906 1 51.62 380 ILE A N 1
ATOM 2896 C CA . ILE A 1 380 ? 13.969 -29.281 -30.484 1 51.62 380 ILE A CA 1
ATOM 2897 C C . ILE A 1 380 ? 13.273 -28.625 -31.672 1 51.62 380 ILE A C 1
ATOM 2899 O O . ILE A 1 380 ? 12.305 -29.172 -32.219 1 51.62 380 ILE A O 1
ATOM 2903 N N . GLY A 1 381 ? 13.93 -27.734 -32.438 1 51.28 381 GLY A N 1
ATOM 2904 C CA . GLY A 1 381 ? 13.289 -27.234 -33.625 1 51.28 381 GLY A CA 1
ATOM 2905 C C . GLY A 1 381 ? 12.133 -26.281 -33.344 1 51.28 381 GLY A C 1
ATOM 2906 O O . GLY A 1 381 ? 10.984 -26.594 -33.656 1 51.28 381 GLY A O 1
ATOM 2907 N N . PHE A 1 382 ? 12.375 -25.344 -32.406 1 52.53 382 PHE A N 1
ATOM 2908 C CA . PHE A 1 382 ? 11.273 -24.438 -32.188 1 52.53 382 PHE A CA 1
ATOM 2909 C C . PHE A 1 382 ? 10.688 -23.938 -33.5 1 52.53 382 PHE A C 1
ATOM 2911 O O . PHE A 1 382 ? 11.422 -23.469 -34.375 1 52.53 382 PHE A O 1
ATOM 2918 N N . GLY A 1 383 ? 9.883 -24.641 -34.031 1 46.97 383 GLY A N 1
ATOM 2919 C CA . GLY A 1 383 ? 9.312 -24.125 -35.25 1 46.97 383 GLY A CA 1
ATOM 2920 C C . GLY A 1 383 ? 9.008 -22.641 -35.219 1 46.97 383 GLY A C 1
ATOM 2921 O O . GLY A 1 383 ? 8.75 -22.094 -34.156 1 46.97 383 GLY A O 1
ATOM 2922 N N . GLU A 1 384 ? 9.734 -21.875 -35.969 1 46.81 384 GLU A N 1
ATOM 2923 C CA . GLU A 1 384 ? 9.391 -20.5 -36.344 1 46.81 384 GLU A CA 1
ATOM 2924 C C . GLU A 1 384 ? 7.883 -20.281 -36.281 1 46.81 384 GLU A C 1
ATOM 2926 O O . GLU A 1 384 ? 7.359 -19.359 -36.938 1 46.81 384 GLU A O 1
ATOM 2931 N N . SER A 1 385 ? 7.121 -21.172 -35.781 1 45.41 385 SER A N 1
ATOM 2932 C CA . SER A 1 385 ? 5.727 -20.906 -36.125 1 45.41 385 SER A CA 1
ATOM 2933 C C . SER A 1 385 ? 5.301 -19.516 -35.625 1 45.41 385 SER A C 1
ATOM 2935 O O . SER A 1 385 ? 5.84 -19.016 -34.625 1 45.41 385 SER A O 1
ATOM 2937 N N . GLY A 1 386 ? 4.59 -18.75 -36.5 1 45.5 386 GLY A N 1
ATOM 2938 C CA . GLY A 1 386 ? 3.912 -17.469 -36.562 1 45.5 386 GLY A CA 1
ATOM 2939 C C . GLY A 1 386 ? 3.086 -17.172 -35.344 1 45.5 386 GLY A C 1
ATOM 2940 O O . GLY A 1 386 ? 2.521 -16.078 -35.219 1 45.5 386 GLY A O 1
ATOM 2941 N N . LYS A 1 387 ? 2.803 -18.266 -34.5 1 52.56 387 LYS A N 1
ATOM 2942 C CA . LYS A 1 387 ? 1.842 -17.938 -33.469 1 52.56 387 LYS A CA 1
ATOM 2943 C C . LYS A 1 387 ? 2.539 -17.328 -32.25 1 52.56 387 LYS A C 1
ATOM 2945 O O . LYS A 1 387 ? 3.701 -17.641 -31.969 1 52.56 387 LYS A O 1
ATOM 2950 N N . SER A 1 388 ? 1.822 -16.484 -31.734 1 60.91 388 SER A N 1
ATOM 2951 C CA . SER A 1 388 ? 2.256 -15.656 -30.609 1 60.91 388 SER A CA 1
ATOM 2952 C C . SER A 1 388 ? 2.697 -16.516 -29.438 1 60.91 388 SER A C 1
ATOM 2954 O O . SER A 1 388 ? 1.935 -17.344 -28.938 1 60.91 388 SER A O 1
ATOM 2956 N N . LEU A 1 389 ? 3.939 -16.625 -29.016 1 80.5 389 LEU A N 1
ATOM 2957 C CA . LEU A 1 389 ? 4.617 -17.266 -27.891 1 80.5 389 LEU A CA 1
ATOM 2958 C C . LEU A 1 389 ? 3.986 -16.844 -26.562 1 80.5 389 LEU A C 1
ATOM 2960 O O . LEU A 1 389 ? 3.912 -17.656 -25.641 1 80.5 389 LEU A O 1
ATOM 2964 N N . PHE A 1 390 ? 3.217 -15.82 -26.578 1 86.88 390 PHE A N 1
ATOM 2965 C CA . PHE A 1 390 ? 2.814 -15.242 -25.297 1 86.88 390 PHE A CA 1
ATOM 2966 C C . PHE A 1 390 ? 1.36 -15.57 -24.984 1 86.88 390 PHE A C 1
ATOM 2968 O O . PHE A 1 390 ? 0.504 -15.523 -25.875 1 86.88 390 PHE A O 1
ATOM 2975 N N . GLU A 1 391 ? 1.078 -15.984 -23.828 1 90.56 391 GLU A N 1
ATOM 2976 C CA . GLU A 1 391 ? -0.267 -16.234 -23.328 1 90.56 391 GLU A CA 1
ATOM 2977 C C . GLU A 1 391 ? -0.467 -15.57 -21.953 1 90.56 391 GLU A C 1
ATOM 2979 O O . GLU A 1 391 ? 0.503 -15.25 -21.266 1 90.56 391 GLU A O 1
ATOM 2984 N N . PRO A 1 392 ? -1.728 -15.305 -21.547 1 90.75 392 PRO A N 1
ATOM 2985 C CA . PRO A 1 392 ? -1.973 -14.727 -20.234 1 90.75 392 PRO A CA 1
ATOM 2986 C C . PRO A 1 392 ? -1.548 -15.656 -19.094 1 90.75 392 PRO A C 1
ATOM 2988 O O . PRO A 1 392 ? -1.684 -16.875 -19.203 1 90.75 392 PRO A O 1
ATOM 2991 N N . MET A 1 393 ? -1.114 -15.078 -18.062 1 94.06 393 MET A N 1
ATOM 2992 C CA . MET A 1 393 ? -0.714 -15.852 -16.891 1 94.06 393 MET A CA 1
ATOM 2993 C C . MET A 1 393 ? -1.935 -16.328 -16.109 1 94.06 393 MET A C 1
ATOM 2995 O O . MET A 1 393 ? -2.826 -15.539 -15.805 1 94.06 393 MET A O 1
ATOM 2999 N N . LYS A 1 394 ? -1.95 -17.547 -15.805 1 90.69 394 LYS A N 1
ATOM 3000 C CA . LYS A 1 394 ? -3.07 -18.125 -15.062 1 90.69 394 LYS A CA 1
ATOM 3001 C C . LYS A 1 394 ? -2.953 -17.812 -13.578 1 90.69 394 LYS A C 1
ATOM 3003 O O . LYS A 1 394 ? -1.846 -17.719 -13.039 1 90.69 394 LYS A O 1
ATOM 3008 N N . MET A 1 395 ? -4.043 -17.766 -12.906 1 89.75 395 MET A N 1
ATOM 3009 C CA . MET A 1 395 ? -4.094 -17.422 -11.484 1 89.75 395 MET A CA 1
ATOM 3010 C C . MET A 1 395 ? -3.422 -18.5 -10.641 1 89.75 395 MET A C 1
ATOM 3012 O O . MET A 1 395 ? -2.869 -18.203 -9.578 1 89.75 395 MET A O 1
ATOM 3016 N N . GLU A 1 396 ? -3.432 -19.672 -11.109 1 88.06 396 GLU A N 1
ATOM 3017 C CA . GLU A 1 396 ? -2.887 -20.797 -10.336 1 88.06 396 GLU A CA 1
ATOM 3018 C C . GLU A 1 396 ? -1.375 -20.891 -10.516 1 88.06 396 GLU A C 1
ATOM 3020 O O . GLU A 1 396 ? -0.715 -21.656 -9.812 1 88.06 396 GLU A O 1
ATOM 3025 N N . ASP A 1 397 ? -0.925 -20.094 -11.453 1 93.56 397 ASP A N 1
ATOM 3026 C CA . ASP A 1 397 ? 0.517 -20.062 -11.688 1 93.56 397 ASP A CA 1
ATOM 3027 C C . ASP A 1 397 ? 1.25 -19.453 -10.492 1 93.56 397 ASP A C 1
ATOM 3029 O O . ASP A 1 397 ? 0.813 -18.438 -9.938 1 93.56 397 ASP A O 1
ATOM 3033 N N . SER A 1 398 ? 2.316 -20.125 -10.094 1 96.62 398 SER A N 1
ATOM 3034 C CA . SER A 1 398 ? 3.061 -19.625 -8.945 1 96.62 398 SER A CA 1
ATOM 3035 C C . SER A 1 398 ? 3.637 -18.234 -9.227 1 96.62 398 SER A C 1
ATOM 3037 O O . SER A 1 398 ? 3.949 -17.5 -8.297 1 96.62 398 SER A O 1
ATOM 3039 N N . ALA A 1 399 ? 3.801 -17.875 -10.492 1 98.25 399 ALA A N 1
ATOM 3040 C CA . ALA A 1 399 ? 4.355 -16.578 -10.867 1 98.25 399 ALA A CA 1
ATOM 3041 C C . ALA A 1 399 ? 3.301 -15.477 -10.75 1 98.25 399 ALA A C 1
ATOM 3043 O O . ALA A 1 399 ? 3.637 -14.289 -10.68 1 98.25 399 ALA A O 1
ATOM 3044 N N . TYR A 1 400 ? 2.096 -15.859 -10.703 1 97.69 400 TYR A N 1
ATOM 3045 C CA . TYR A 1 400 ? 1.01 -14.891 -10.789 1 97.69 400 TYR A CA 1
ATOM 3046 C C . TYR A 1 400 ? 1.004 -13.977 -9.57 1 97.69 400 TYR A C 1
ATOM 3048 O O . TYR A 1 400 ? 0.939 -12.75 -9.711 1 97.69 400 TYR A O 1
ATOM 3056 N N . PRO A 1 401 ? 1.111 -14.492 -8.352 1 97.31 401 PRO A N 1
ATOM 3057 C CA . PRO A 1 401 ? 1.113 -13.586 -7.199 1 97.31 401 PRO A CA 1
ATOM 3058 C C . PRO A 1 401 ? 2.332 -12.664 -7.176 1 97.31 401 PRO A C 1
ATOM 3060 O O . PRO A 1 401 ? 2.244 -11.531 -6.695 1 97.31 401 PRO A O 1
ATOM 3063 N N . PHE A 1 402 ? 3.463 -13.102 -7.707 1 98.31 402 PHE A N 1
ATOM 3064 C CA . PHE A 1 402 ? 4.625 -12.227 -7.785 1 98.31 402 PHE A CA 1
ATOM 3065 C C . PHE A 1 402 ? 4.336 -11.023 -8.672 1 98.31 402 PHE A C 1
ATOM 3067 O O . PHE A 1 402 ? 4.703 -9.898 -8.336 1 98.31 402 PHE A O 1
ATOM 3074 N N . LEU A 1 403 ? 3.596 -11.305 -9.719 1 98.25 403 LEU A N 1
ATOM 3075 C CA . LEU A 1 403 ? 3.273 -10.25 -10.68 1 98.25 403 LEU A CA 1
ATOM 3076 C C . LEU A 1 403 ? 2.119 -9.391 -10.172 1 98.25 403 LEU A C 1
ATOM 3078 O O . LEU A 1 403 ? 2.264 -8.18 -10.023 1 98.25 403 LEU A O 1
ATOM 3082 N N . ALA A 1 404 ? 1.031 -9.992 -9.781 1 97.88 404 ALA A N 1
ATOM 3083 C CA . ALA A 1 404 ? -0.244 -9.297 -9.625 1 97.88 404 ALA A CA 1
ATOM 3084 C C . ALA A 1 404 ? -0.438 -8.82 -8.188 1 97.88 404 ALA A C 1
ATOM 3086 O O . ALA A 1 404 ? -1.213 -7.895 -7.934 1 97.88 404 ALA A O 1
ATOM 3087 N N . PHE A 1 405 ? 0.202 -9.438 -7.25 1 96.62 405 PHE A N 1
ATOM 3088 C CA . PHE A 1 405 ? 0.093 -9.047 -5.852 1 96.62 405 PHE A CA 1
ATOM 3089 C C . PHE A 1 405 ? 1.252 -8.148 -5.449 1 96.62 405 PHE A C 1
ATOM 3091 O O . PHE A 1 405 ? 1.052 -7.133 -4.777 1 96.62 405 PHE A O 1
ATOM 3098 N N . SER A 1 406 ? 2.455 -8.508 -5.871 1 96.81 406 SER A N 1
ATOM 3099 C CA . SER A 1 406 ? 3.625 -7.859 -5.285 1 96.81 406 SER A CA 1
ATOM 3100 C C . SER A 1 406 ? 4.316 -6.949 -6.297 1 96.81 406 SER A C 1
ATOM 3102 O O . SER A 1 406 ? 5.25 -6.223 -5.953 1 96.81 406 SER A O 1
ATOM 3104 N N . GLY A 1 407 ? 3.93 -6.969 -7.562 1 97.69 407 GLY A N 1
ATOM 3105 C CA . GLY A 1 407 ? 4.535 -6.098 -8.562 1 97.69 407 GLY A CA 1
ATOM 3106 C C . GLY A 1 407 ? 5.973 -6.465 -8.875 1 97.69 407 GLY A C 1
ATOM 3107 O O . GLY A 1 407 ? 6.816 -5.582 -9.07 1 97.69 407 GLY A O 1
ATOM 3108 N N . ILE A 1 408 ? 6.344 -7.727 -8.875 1 98.25 408 ILE A N 1
ATOM 3109 C CA . ILE A 1 408 ? 7.645 -8.25 -9.273 1 98.25 408 ILE A CA 1
ATOM 3110 C C . ILE A 1 408 ? 7.547 -8.875 -10.664 1 98.25 408 ILE A C 1
ATOM 3112 O O . ILE A 1 408 ? 6.801 -9.836 -10.867 1 98.25 408 ILE A O 1
ATOM 3116 N N . PRO A 1 409 ? 8.273 -8.312 -11.633 1 98.5 409 PRO A N 1
ATOM 3117 C CA . PRO A 1 409 ? 8.242 -8.945 -12.953 1 98.5 409 PRO A CA 1
ATOM 3118 C C . PRO A 1 409 ? 8.484 -10.453 -12.891 1 98.5 409 PRO A C 1
ATOM 3120 O O . PRO A 1 409 ? 9.469 -10.898 -12.281 1 98.5 409 PRO A O 1
ATOM 3123 N N . SER A 1 410 ? 7.582 -11.219 -13.484 1 98.44 410 SER A N 1
ATOM 3124 C CA . SER A 1 410 ? 7.672 -12.672 -13.375 1 98.44 410 SER A CA 1
ATOM 3125 C C . SER A 1 410 ? 7.367 -13.344 -14.711 1 98.44 410 SER A C 1
ATOM 3127 O O . SER A 1 410 ? 6.812 -12.719 -15.617 1 98.44 410 SER A O 1
ATOM 3129 N N . LEU A 1 411 ? 7.797 -14.562 -14.82 1 97.5 411 LEU A N 1
ATOM 3130 C CA . LEU A 1 411 ? 7.516 -15.305 -16.047 1 97.5 411 LEU A CA 1
ATOM 3131 C C . LEU A 1 411 ? 7.398 -16.797 -15.758 1 97.5 411 LEU A C 1
ATOM 3133 O O . LEU A 1 411 ? 7.953 -17.297 -14.781 1 97.5 411 LEU A O 1
ATOM 3137 N N . SER A 1 412 ? 6.59 -17.422 -16.484 1 97.44 412 SER A N 1
ATOM 3138 C CA . SER A 1 412 ? 6.406 -18.875 -16.594 1 97.44 412 SER A CA 1
ATOM 3139 C C . SER A 1 412 ? 6.387 -19.328 -18.047 1 97.44 412 SER A C 1
ATOM 3141 O O . SER A 1 412 ? 5.844 -18.625 -18.906 1 97.44 412 SER A O 1
ATOM 3143 N N . PHE A 1 413 ? 7.062 -20.406 -18.328 1 94.69 413 PHE A N 1
ATOM 3144 C CA . PHE A 1 413 ? 7.074 -20.906 -19.703 1 94.69 413 PHE A CA 1
ATOM 3145 C C . PHE A 1 413 ? 6.988 -22.422 -19.719 1 94.69 413 PHE A C 1
ATOM 3147 O O . PHE A 1 413 ? 7.203 -23.078 -18.703 1 94.69 413 PHE A O 1
ATOM 3154 N N . ARG A 1 414 ? 6.617 -22.969 -20.906 1 93 414 ARG A N 1
ATOM 3155 C CA . ARG A 1 414 ? 6.504 -24.422 -21.031 1 93 414 ARG A CA 1
ATOM 3156 C C . ARG A 1 414 ? 6.613 -24.859 -22.484 1 93 414 ARG A C 1
ATOM 3158 O O . ARG A 1 414 ? 6.203 -24.125 -23.391 1 93 414 ARG A O 1
ATOM 3165 N N . PHE A 1 415 ? 7.18 -26 -22.594 1 91 415 PHE A N 1
ATOM 3166 C CA . PHE A 1 415 ? 7.074 -26.719 -23.859 1 91 415 PHE A CA 1
ATOM 3167 C C . PHE A 1 415 ? 5.781 -27.516 -23.922 1 91 415 PHE A C 1
ATOM 3169 O O . PHE A 1 415 ? 5.441 -28.234 -22.969 1 91 415 PHE A O 1
ATOM 3176 N N . VAL A 1 416 ? 5.082 -27.375 -25.031 1 90.81 416 VAL A N 1
ATOM 3177 C CA . VAL A 1 416 ? 3.773 -28.016 -25.141 1 90.81 416 VAL A CA 1
ATOM 3178 C C . VAL A 1 416 ? 3.674 -28.766 -26.469 1 90.81 416 VAL A C 1
ATOM 3180 O O . VAL A 1 416 ? 4.426 -28.484 -27.406 1 90.81 416 VAL A O 1
ATOM 3183 N N . SER A 1 417 ? 2.779 -29.734 -26.422 1 87.44 417 SER A N 1
ATOM 3184 C CA . SER A 1 417 ? 2.539 -30.453 -27.672 1 87.44 417 SER A CA 1
ATOM 3185 C C . SER A 1 417 ? 1.822 -29.578 -28.688 1 87.44 417 SER A C 1
ATOM 3187 O O . SER A 1 417 ? 0.93 -28.812 -28.328 1 87.44 417 SER A O 1
ATOM 3189 N N . GLN A 1 418 ? 2.199 -29.703 -29.875 1 81.44 418 GLN A N 1
ATOM 3190 C CA . GLN A 1 418 ? 1.607 -28.922 -30.953 1 81.44 418 GLN A CA 1
ATOM 3191 C C . GLN A 1 418 ? 0.099 -29.141 -31.031 1 81.44 418 GLN A C 1
ATOM 3193 O O . GLN A 1 418 ? -0.371 -30.281 -31.047 1 81.44 418 GLN A O 1
ATOM 3198 N N . GLY A 1 419 ? -0.523 -28.125 -31.078 1 73.19 419 GLY A N 1
ATOM 3199 C CA . GLY A 1 419 ? -1.968 -28.172 -31.234 1 73.19 419 GLY A CA 1
ATOM 3200 C C . GLY A 1 419 ? -2.705 -28.469 -29.938 1 73.19 419 GLY A C 1
ATOM 3201 O O . GLY A 1 419 ? -3.938 -28.484 -29.922 1 73.19 419 GLY A O 1
ATOM 3202 N N . SER A 1 420 ? -1.938 -28.797 -28.906 1 74.94 420 SER A N 1
ATOM 3203 C CA . SER A 1 420 ? -2.576 -29.094 -27.641 1 74.94 420 SER A CA 1
ATOM 3204 C C . SER A 1 420 ? -2.469 -27.906 -26.672 1 74.94 420 SER A C 1
ATOM 3206 O O . SER A 1 420 ? -1.416 -27.281 -26.578 1 74.94 420 SER A O 1
ATOM 3208 N N . GLU A 1 421 ? -3.6 -27.672 -26.141 1 67.31 421 GLU A N 1
ATOM 3209 C CA . GLU A 1 421 ? -3.58 -26.5 -25.266 1 67.31 421 GLU A CA 1
ATOM 3210 C C . GLU A 1 421 ? -3.221 -26.891 -23.828 1 67.31 421 GLU A C 1
ATOM 3212 O O . GLU A 1 421 ? -2.758 -26.062 -23.047 1 67.31 421 GLU A O 1
ATOM 3217 N N . ALA A 1 422 ? -3.438 -28.172 -23.547 1 77.62 422 ALA A N 1
ATOM 3218 C CA . ALA A 1 422 ? -3.227 -28.5 -22.141 1 77.62 422 ALA A CA 1
ATOM 3219 C C . ALA A 1 422 ? -2.617 -29.891 -21.984 1 77.62 422 ALA A C 1
ATOM 3221 O O . ALA A 1 422 ? -2.803 -30.75 -22.844 1 77.62 422 ALA A O 1
ATOM 3222 N N . TYR A 1 423 ? -1.701 -30.062 -21.062 1 90.06 423 TYR A N 1
ATOM 3223 C CA . TYR A 1 423 ? -1.191 -31.359 -20.625 1 90.06 423 TYR A CA 1
ATOM 3224 C C . TYR A 1 423 ? -2.277 -32.156 -19.922 1 90.06 423 TYR A C 1
ATOM 3226 O O . TYR A 1 423 ? -2.77 -31.75 -18.875 1 90.06 423 TYR A O 1
ATOM 3234 N N . PRO A 1 424 ? -2.686 -33.219 -20.453 1 91.12 424 PRO A N 1
ATOM 3235 C CA . PRO A 1 424 ? -3.922 -33.875 -20 1 91.12 424 PRO A CA 1
ATOM 3236 C C . PRO A 1 424 ? -3.756 -34.594 -18.672 1 91.12 424 PRO A C 1
ATOM 3238 O O . PRO A 1 424 ? -4.746 -34.938 -18.031 1 91.12 424 PRO A O 1
ATOM 3241 N N . TYR A 1 425 ? -2.562 -34.812 -18.25 1 94.19 425 TYR A N 1
ATOM 3242 C CA . TYR A 1 425 ? -2.375 -35.75 -17.141 1 94.19 425 TYR A CA 1
ATOM 3243 C C . TYR A 1 425 ? -2.299 -35 -15.812 1 94.19 425 TYR A C 1
ATOM 3245 O O . TYR A 1 425 ? -2.207 -35.625 -14.75 1 94.19 425 TYR A O 1
ATOM 3253 N N . TYR A 1 426 ? -2.361 -33.688 -15.836 1 93.19 426 TYR A N 1
ATOM 3254 C CA . TYR A 1 426 ? -2.348 -32.938 -14.586 1 93.19 426 TYR A CA 1
ATOM 3255 C C . TYR A 1 426 ? -3.49 -33.375 -13.68 1 93.19 426 TYR A C 1
ATOM 3257 O O . TYR A 1 426 ? -4.602 -33.656 -14.148 1 93.19 426 TYR A O 1
ATOM 3265 N N . GLY A 1 427 ? -3.207 -33.438 -12.367 1 92.81 427 GLY A N 1
ATOM 3266 C CA . GLY A 1 427 ? -4.234 -33.75 -11.383 1 92.81 427 GLY A CA 1
ATOM 3267 C C . GLY A 1 427 ? -4.559 -35.219 -11.297 1 92.81 427 GLY A C 1
ATOM 3268 O O . GLY A 1 427 ? -5.566 -35.625 -10.711 1 92.81 427 GLY A O 1
ATOM 3269 N N . THR A 1 428 ? -3.801 -36.031 -12 1 95 428 THR A N 1
ATOM 3270 C CA . THR A 1 428 ? -4 -37.469 -11.961 1 95 428 THR A CA 1
ATOM 3271 C C . THR A 1 428 ? -2.695 -38.188 -11.633 1 95 428 THR A C 1
ATOM 3273 O O . THR A 1 428 ? -1.621 -37.594 -11.664 1 95 428 THR A O 1
ATOM 3276 N N . SER A 1 429 ? -2.848 -39.469 -11.32 1 94.06 429 SER A N 1
ATOM 3277 C CA . SER A 1 429 ? -1.674 -40.281 -11.047 1 94.06 429 SER A CA 1
ATOM 3278 C C . SER A 1 429 ? -0.919 -40.625 -12.328 1 94.06 429 SER A C 1
ATOM 3280 O O . SER A 1 429 ? 0.195 -41.156 -12.281 1 94.06 429 SER A O 1
ATOM 3282 N N . LEU A 1 430 ? -1.477 -40.188 -13.438 1 95.94 430 LEU A N 1
ATOM 3283 C CA . LEU A 1 430 ? -0.869 -40.5 -14.727 1 95.94 430 LEU A CA 1
ATOM 3284 C C . LEU A 1 430 ? 0.202 -39.469 -15.078 1 95.94 430 LEU A C 1
ATOM 3286 O O . LEU A 1 430 ? 0.95 -39.656 -16.047 1 95.94 430 LEU A O 1
ATOM 3290 N N . ASP A 1 431 ? 0.305 -38.469 -14.328 1 96.25 431 ASP A N 1
ATOM 3291 C CA . ASP A 1 431 ? 1.445 -37.562 -14.477 1 96.25 431 ASP A CA 1
ATOM 3292 C C . ASP A 1 431 ? 2.725 -38.219 -13.953 1 96.25 431 ASP A C 1
ATOM 3294 O O . ASP A 1 431 ? 3.211 -37.844 -12.875 1 96.25 431 ASP A O 1
ATOM 3298 N N . ASN A 1 432 ? 3.223 -39.094 -14.719 1 95 432 ASN A N 1
ATOM 3299 C CA . ASN A 1 432 ? 4.41 -39.875 -14.375 1 95 432 ASN A CA 1
ATOM 3300 C C . ASN A 1 432 ? 5.438 -39.844 -15.5 1 95 432 ASN A C 1
ATOM 3302 O O . ASN A 1 432 ? 5.199 -39.25 -16.547 1 95 432 ASN A O 1
ATOM 3306 N N . LYS A 1 433 ? 6.5 -40.469 -15.289 1 93.69 433 LYS A N 1
ATOM 3307 C CA . LYS A 1 433 ? 7.637 -40.406 -16.203 1 93.69 433 LYS A CA 1
ATOM 3308 C C . LYS A 1 433 ? 7.273 -41 -17.578 1 93.69 433 LYS A C 1
ATOM 3310 O O . LYS A 1 433 ? 7.621 -40.406 -18.609 1 93.69 433 LYS A O 1
ATOM 3315 N N . ASP A 1 434 ? 6.543 -42.031 -17.609 1 94.12 434 ASP A N 1
ATOM 3316 C CA . ASP A 1 434 ? 6.203 -42.719 -18.859 1 94.12 434 ASP A CA 1
ATOM 3317 C C . ASP A 1 434 ? 5.293 -41.844 -19.719 1 94.12 434 ASP A C 1
ATOM 3319 O O . ASP A 1 434 ? 5.555 -41.656 -20.922 1 94.12 434 ASP A O 1
ATOM 3323 N N . HIS A 1 435 ? 4.258 -41.438 -19.141 1 95.12 435 HIS A N 1
ATOM 3324 C CA . HIS A 1 435 ? 3.301 -40.625 -19.891 1 95.12 435 HIS A CA 1
ATOM 3325 C C . HIS A 1 435 ? 3.926 -39.344 -20.391 1 95.12 435 HIS A C 1
ATOM 3327 O O . HIS A 1 435 ? 3.613 -38.875 -21.484 1 95.12 435 HIS A O 1
ATOM 3333 N N . LEU A 1 436 ? 4.781 -38.719 -19.609 1 95.06 436 LEU A N 1
ATOM 3334 C CA . LEU A 1 436 ? 5.484 -37.531 -20.078 1 95.06 436 LEU A CA 1
ATOM 3335 C C . LEU A 1 436 ? 6.457 -37.875 -21.203 1 95.06 436 LEU A C 1
ATOM 3337 O O . LEU A 1 436 ? 6.648 -37.094 -22.125 1 95.06 436 LEU A O 1
ATOM 3341 N N . GLY A 1 437 ? 7.102 -39.031 -21.078 1 93.12 437 GLY A N 1
ATOM 3342 C CA . GLY A 1 437 ? 7.938 -39.5 -22.156 1 93.12 437 GLY A CA 1
ATOM 3343 C C . GLY A 1 437 ? 7.207 -39.594 -23.484 1 93.12 437 GLY A C 1
ATOM 3344 O O . GLY A 1 437 ? 7.73 -39.188 -24.516 1 93.12 437 GLY A O 1
ATOM 3345 N N . TYR A 1 438 ? 6 -40.094 -23.391 1 93.19 438 TYR A N 1
ATOM 3346 C CA . TYR A 1 438 ? 5.188 -40.188 -24.594 1 93.19 438 TYR A CA 1
ATOM 3347 C C . TYR A 1 438 ? 4.809 -38.812 -25.109 1 93.19 438 TYR A C 1
ATOM 3349 O O . TYR A 1 438 ? 4.891 -38.531 -26.312 1 93.19 438 TYR A O 1
ATOM 3357 N N . ALA A 1 439 ? 4.438 -37.969 -24.203 1 92.31 439 ALA A N 1
ATOM 3358 C CA . ALA A 1 439 ? 4.004 -36.625 -24.562 1 92.31 439 ALA A CA 1
ATOM 3359 C C . ALA A 1 439 ? 5.141 -35.844 -25.203 1 92.31 439 ALA A C 1
ATOM 3361 O O . ALA A 1 439 ? 4.906 -34.938 -26.016 1 92.31 439 ALA A O 1
ATOM 3362 N N . THR A 1 440 ? 6.375 -36.219 -24.891 1 92.62 440 THR A N 1
ATOM 3363 C CA . THR A 1 440 ? 7.539 -35.5 -25.391 1 92.62 440 THR A CA 1
ATOM 3364 C C . THR A 1 440 ? 8.195 -36.25 -26.547 1 92.62 440 THR A C 1
ATOM 3366 O O . THR A 1 440 ? 9.336 -36 -26.906 1 92.62 440 THR A O 1
ATOM 3369 N N . ALA A 1 441 ? 7.602 -37.25 -27 1 90.88 441 ALA A N 1
ATOM 3370 C CA . ALA A 1 441 ? 8.141 -38.125 -28.047 1 90.88 441 ALA A CA 1
ATOM 3371 C C . ALA A 1 441 ? 9.5 -38.688 -27.656 1 90.88 441 ALA A C 1
ATOM 3373 O O . ALA A 1 441 ? 10.414 -38.75 -28.469 1 90.88 441 ALA A O 1
ATOM 3374 N N . HIS A 1 442 ? 9.609 -38.875 -26.344 1 90.19 442 HIS A N 1
ATOM 3375 C CA . HIS A 1 442 ? 10.789 -39.469 -25.734 1 90.19 442 HIS A CA 1
ATOM 3376 C C . HIS A 1 442 ? 12 -38.562 -25.859 1 90.19 442 HIS A C 1
ATOM 3378 O O . HIS A 1 442 ? 13.133 -39.031 -25.984 1 90.19 442 HIS A O 1
ATOM 3384 N N . ARG A 1 443 ? 11.695 -37.281 -25.922 1 89.44 443 ARG A N 1
ATOM 3385 C CA . ARG A 1 443 ? 12.758 -36.281 -25.953 1 89.44 443 ARG A CA 1
ATOM 3386 C C . ARG A 1 443 ? 12.766 -35.469 -24.656 1 89.44 443 ARG A C 1
ATOM 3388 O O . ARG A 1 443 ? 13.055 -34.281 -24.672 1 89.44 443 ARG A O 1
ATOM 3395 N N . LEU A 1 444 ? 12.336 -36.094 -23.609 1 90.38 444 LEU A N 1
ATOM 3396 C CA . LEU A 1 444 ? 12.18 -35.406 -22.328 1 90.38 444 LEU A CA 1
ATOM 3397 C C . LEU A 1 444 ? 13.5 -34.781 -21.875 1 90.38 444 LEU A C 1
ATOM 3399 O O . LEU A 1 444 ? 13.531 -33.625 -21.469 1 90.38 444 LEU A O 1
ATOM 3403 N N . ASN A 1 445 ? 14.578 -35.469 -21.969 1 87.88 445 ASN A N 1
ATOM 3404 C CA . ASN A 1 445 ? 15.875 -34.969 -21.5 1 87.88 445 ASN A CA 1
ATOM 3405 C C . ASN A 1 445 ? 16.312 -33.75 -22.297 1 87.88 445 ASN A C 1
ATOM 3407 O O . ASN A 1 445 ? 16.812 -32.781 -21.719 1 87.88 445 ASN A O 1
ATOM 3411 N N . SER A 1 446 ? 16.125 -33.812 -23.578 1 87.38 446 SER A N 1
ATOM 3412 C CA . SER A 1 446 ? 16.516 -32.688 -24.422 1 87.38 446 SER A CA 1
ATOM 3413 C C . SER A 1 446 ? 15.664 -31.469 -24.141 1 87.38 446 SER A C 1
ATOM 3415 O O . SER A 1 446 ? 16.188 -30.344 -24.109 1 87.38 446 SER A O 1
ATOM 3417 N N . LEU A 1 447 ? 14.398 -31.672 -23.969 1 89.75 447 LEU A N 1
ATOM 3418 C CA . LEU A 1 447 ? 13.492 -30.562 -23.688 1 89.75 447 LEU A CA 1
ATOM 3419 C C . LEU A 1 447 ? 13.773 -29.953 -22.312 1 89.75 447 LEU A C 1
ATOM 3421 O O . LEU A 1 447 ? 13.75 -28.734 -22.156 1 89.75 447 LEU A O 1
ATOM 3425 N N . ALA A 1 448 ? 14 -30.812 -21.359 1 91.25 448 ALA A N 1
ATOM 3426 C CA . ALA A 1 448 ? 14.336 -30.328 -20.031 1 91.25 448 ALA A CA 1
ATOM 3427 C C . ALA A 1 448 ? 15.625 -29.531 -20.047 1 91.25 448 ALA A C 1
ATOM 3429 O O . ALA A 1 448 ? 15.734 -28.5 -19.375 1 91.25 448 ALA A O 1
ATOM 3430 N N . THR A 1 449 ? 16.609 -30.031 -20.781 1 89.31 449 THR A N 1
ATOM 3431 C CA . THR A 1 449 ? 17.859 -29.312 -20.922 1 89.31 449 THR A CA 1
ATOM 3432 C C . THR A 1 449 ? 17.625 -27.938 -21.562 1 89.31 449 THR A C 1
ATOM 3434 O O . THR A 1 449 ? 18.188 -26.938 -21.141 1 89.31 449 THR A O 1
ATOM 3437 N N . GLY A 1 450 ? 16.797 -27.953 -22.578 1 88.81 450 GLY A N 1
ATOM 3438 C CA . GLY A 1 450 ? 16.438 -26.688 -23.219 1 88.81 450 GLY A CA 1
ATOM 3439 C C . GLY A 1 450 ? 15.773 -25.719 -22.266 1 88.81 450 GLY A C 1
ATOM 3440 O O . GLY A 1 450 ? 16.094 -24.531 -22.266 1 88.81 450 GLY A O 1
ATOM 3441 N N . ALA A 1 451 ? 14.828 -26.25 -21.5 1 92.56 451 ALA A N 1
ATOM 3442 C CA . ALA A 1 451 ? 14.141 -25.422 -20.516 1 92.56 451 ALA A CA 1
ATOM 3443 C C . ALA A 1 451 ? 15.133 -24.828 -19.5 1 92.56 451 ALA A C 1
ATOM 3445 O O . ALA A 1 451 ? 15.039 -23.656 -19.141 1 92.56 451 ALA A O 1
ATOM 3446 N N . GLY A 1 452 ? 16.047 -25.641 -19.047 1 92.88 452 GLY A N 1
ATOM 3447 C CA . GLY A 1 452 ? 17.078 -25.188 -18.141 1 92.88 452 GLY A CA 1
ATOM 3448 C C . GLY A 1 452 ? 17.953 -24.094 -18.734 1 92.88 452 GLY A C 1
ATOM 3449 O O . GLY A 1 452 ? 18.312 -23.141 -18.047 1 92.88 452 GLY A O 1
ATOM 3450 N N . LEU A 1 453 ? 18.297 -24.25 -20.016 1 91.62 453 LEU A N 1
ATOM 3451 C CA . LEU A 1 453 ? 19.125 -23.25 -20.703 1 91.62 453 LEU A CA 1
ATOM 3452 C C . LEU A 1 453 ? 18.391 -21.922 -20.828 1 91.62 453 LEU A C 1
ATOM 3454 O O . LEU A 1 453 ? 18.984 -20.859 -20.641 1 91.62 453 LEU A O 1
ATOM 3458 N N . VAL A 1 454 ? 17.125 -22.016 -21.109 1 92.25 454 VAL A N 1
ATOM 3459 C CA . VAL A 1 454 ? 16.344 -20.797 -21.203 1 92.25 454 VAL A CA 1
ATOM 3460 C C . VAL A 1 454 ? 16.297 -20.078 -19.859 1 92.25 454 VAL A C 1
ATOM 3462 O O . VAL A 1 454 ? 16.656 -18.891 -19.766 1 92.25 454 VAL A O 1
ATOM 3465 N N . ALA A 1 455 ? 15.938 -20.781 -18.812 1 96.19 455 ALA A N 1
ATOM 3466 C CA . ALA A 1 455 ? 15.844 -20.203 -17.484 1 96.19 455 ALA A CA 1
ATOM 3467 C C . ALA A 1 455 ? 17.203 -19.703 -17 1 96.19 455 ALA A C 1
ATOM 3469 O O . ALA A 1 455 ? 17.312 -18.609 -16.422 1 96.19 455 ALA A O 1
ATOM 3470 N N . GLY A 1 456 ? 18.188 -20.516 -17.234 1 94.88 456 GLY A N 1
ATOM 3471 C CA . GLY A 1 456 ? 19.547 -20.156 -16.812 1 94.88 456 GLY A CA 1
ATOM 3472 C C . GLY A 1 456 ? 20.062 -18.906 -17.5 1 94.88 456 GLY A C 1
ATOM 3473 O O . GLY A 1 456 ? 20.625 -18.031 -16.844 1 94.88 456 GLY A O 1
ATOM 3474 N N . GLN A 1 457 ? 19.875 -18.812 -18.812 1 93.94 457 GLN A N 1
ATOM 3475 C CA . GLN A 1 457 ? 20.328 -17.641 -19.562 1 93.94 457 GLN A CA 1
ATOM 3476 C C . GLN A 1 457 ? 19.609 -16.391 -19.125 1 93.94 457 GLN A C 1
ATOM 3478 O O . GLN A 1 457 ? 20.203 -15.32 -19 1 93.94 457 GLN A O 1
ATOM 3483 N N . LEU A 1 458 ? 18.328 -16.531 -18.938 1 96.44 458 LEU A N 1
ATOM 3484 C CA . LEU A 1 458 ? 17.562 -15.406 -18.438 1 96.44 458 LEU A CA 1
ATOM 3485 C C . LEU A 1 458 ? 18.125 -14.922 -17.094 1 96.44 458 LEU A C 1
ATOM 3487 O O . LEU A 1 458 ? 18.406 -13.734 -16.938 1 96.44 458 LEU A O 1
ATOM 3491 N N . ALA A 1 459 ? 18.312 -15.844 -16.172 1 97.5 459 ALA A N 1
ATOM 3492 C CA . ALA A 1 459 ? 18.781 -15.516 -14.82 1 97.5 459 ALA A CA 1
ATOM 3493 C C . ALA A 1 459 ? 20.172 -14.898 -14.859 1 97.5 459 ALA A C 1
ATOM 3495 O O . ALA A 1 459 ? 20.438 -13.914 -14.18 1 97.5 459 ALA A O 1
ATOM 3496 N N . LEU A 1 460 ? 21.047 -15.414 -15.695 1 96.06 460 LEU A N 1
ATOM 3497 C CA . LEU A 1 460 ? 22.438 -14.961 -15.75 1 96.06 460 LEU A CA 1
ATOM 3498 C C . LEU A 1 460 ? 22.516 -13.547 -16.312 1 96.06 460 LEU A C 1
ATOM 3500 O O . LEU A 1 460 ? 23.297 -12.719 -15.82 1 96.06 460 LEU A O 1
ATOM 3504 N N . ARG A 1 461 ? 21.75 -13.273 -17.312 1 96.31 461 ARG A N 1
ATOM 3505 C CA . ARG A 1 461 ? 21.734 -11.922 -17.875 1 96.31 461 ARG A CA 1
ATOM 3506 C C . ARG A 1 461 ? 21.219 -10.922 -16.859 1 96.31 461 ARG A C 1
ATOM 3508 O O . ARG A 1 461 ? 21.719 -9.797 -16.766 1 96.31 461 ARG A O 1
ATOM 3515 N N . LEU A 1 462 ? 20.266 -11.328 -16.125 1 97.75 462 LEU A N 1
ATOM 3516 C CA . LEU A 1 462 ? 19.641 -10.445 -15.148 1 97.75 462 LEU A CA 1
ATOM 3517 C C . LEU A 1 462 ? 20.578 -10.148 -13.984 1 97.75 462 LEU A C 1
ATOM 3519 O O . LEU A 1 462 ? 20.562 -9.047 -13.438 1 97.75 462 LEU A O 1
ATOM 3523 N N . VAL A 1 463 ? 21.438 -11.078 -13.617 1 97.12 463 VAL A N 1
ATOM 3524 C CA . VAL A 1 463 ? 22.25 -10.875 -12.422 1 97.12 463 VAL A CA 1
ATOM 3525 C C . VAL A 1 463 ? 23.641 -10.359 -12.812 1 97.12 463 VAL A C 1
ATOM 3527 O O . VAL A 1 463 ? 24.391 -9.883 -11.961 1 97.12 463 VAL A O 1
ATOM 3530 N N . HIS A 1 464 ? 24.016 -10.414 -14.078 1 94.88 464 HIS A N 1
ATOM 3531 C CA . HIS A 1 464 ? 25.375 -10.078 -14.5 1 94.88 464 HIS A CA 1
ATOM 3532 C C . HIS A 1 464 ? 25.438 -8.672 -15.086 1 94.88 464 HIS A C 1
ATOM 3534 O O . HIS A 1 464 ? 26.359 -7.91 -14.797 1 94.88 464 HIS A O 1
ATOM 3540 N N . ASP A 1 465 ? 24.5 -8.328 -15.992 1 93.62 465 ASP A N 1
ATOM 3541 C CA . ASP A 1 465 ? 24.547 -7.062 -16.719 1 93.62 465 ASP A CA 1
ATOM 3542 C C . ASP A 1 465 ? 24.453 -5.883 -15.75 1 93.62 465 ASP A C 1
ATOM 3544 O O . ASP A 1 465 ? 23.797 -5.973 -14.711 1 93.62 465 ASP A O 1
ATOM 3548 N N . HIS A 1 466 ? 25.094 -4.797 -16.109 1 93.94 466 HIS A N 1
ATOM 3549 C CA . HIS A 1 466 ? 25.094 -3.613 -15.25 1 93.94 466 HIS A CA 1
ATOM 3550 C C . HIS A 1 466 ? 23.688 -3.021 -15.141 1 93.94 466 HIS A C 1
ATOM 3552 O O . HIS A 1 466 ? 23.234 -2.715 -14.039 1 93.94 466 HIS A O 1
ATOM 3558 N N . VAL A 1 467 ? 23.094 -2.889 -16.297 1 94.81 467 VAL A N 1
ATOM 3559 C CA . VAL A 1 467 ? 21.719 -2.393 -16.312 1 94.81 467 VAL A CA 1
ATOM 3560 C C . VAL A 1 467 ? 20.75 -3.564 -16.422 1 94.81 467 VAL A C 1
ATOM 3562 O O . VAL A 1 467 ? 20.969 -4.508 -17.188 1 94.81 467 VAL A O 1
ATOM 3565 N N . LEU A 1 468 ? 19.672 -3.523 -15.648 1 95.75 468 LEU A N 1
ATOM 3566 C CA . LEU A 1 468 ? 18.672 -4.59 -15.672 1 95.75 468 LEU A CA 1
ATOM 3567 C C . LEU A 1 468 ? 18.062 -4.727 -17.062 1 95.75 468 LEU A C 1
ATOM 3569 O O . LEU A 1 468 ? 17.688 -3.727 -17.688 1 95.75 468 LEU A O 1
ATOM 3573 N N . ARG A 1 469 ? 18.016 -5.941 -17.5 1 94.56 469 ARG A N 1
ATOM 3574 C CA . ARG A 1 469 ? 17.406 -6.223 -18.797 1 94.56 469 ARG A CA 1
ATOM 3575 C C . ARG A 1 469 ? 15.883 -6.316 -18.672 1 94.56 469 ARG A C 1
ATOM 3577 O O . ARG A 1 469 ? 15.297 -7.367 -18.953 1 94.56 469 ARG A O 1
ATOM 3584 N N . LEU A 1 470 ? 15.234 -5.262 -18.188 1 96.81 470 LEU A N 1
ATOM 3585 C CA . LEU A 1 470 ? 13.797 -5.039 -18.094 1 96.81 470 LEU A CA 1
ATOM 3586 C C . LEU A 1 470 ? 13.375 -3.855 -18.953 1 96.81 470 LEU A C 1
ATOM 3588 O O . LEU A 1 470 ? 13.758 -2.715 -18.688 1 96.81 470 LEU A O 1
ATOM 3592 N N . ASP A 1 471 ? 12.625 -4.137 -19.969 1 95.81 471 ASP A N 1
ATOM 3593 C CA . ASP A 1 471 ? 12.344 -3.156 -21 1 95.81 471 ASP A CA 1
ATOM 3594 C C . ASP A 1 471 ? 11.07 -2.369 -20.688 1 95.81 471 ASP A C 1
ATOM 3596 O O . ASP A 1 471 ? 9.969 -2.809 -21.031 1 95.81 471 ASP A O 1
ATOM 3600 N N . VAL A 1 472 ? 11.219 -1.105 -20.281 1 96.44 472 VAL A N 1
ATOM 3601 C CA . VAL A 1 472 ? 10.078 -0.298 -19.859 1 96.44 472 VAL A CA 1
ATOM 3602 C C . VAL A 1 472 ? 9.273 0.143 -21.078 1 96.44 472 VAL A C 1
ATOM 3604 O O . VAL A 1 472 ? 8.102 0.508 -20.953 1 96.44 472 VAL A O 1
ATOM 3607 N N . GLN A 1 473 ? 9.867 0.044 -22.297 1 94.94 473 GLN A N 1
ATOM 3608 C CA . GLN A 1 473 ? 9.18 0.442 -23.531 1 94.94 473 GLN A CA 1
ATOM 3609 C C . GLN A 1 473 ? 8.125 -0.583 -23.922 1 94.94 473 GLN A C 1
ATOM 3611 O O . GLN A 1 473 ? 7.113 -0.234 -24.547 1 94.94 473 GLN A O 1
ATOM 3616 N N . ARG A 1 474 ? 8.375 -1.778 -23.578 1 95.19 474 ARG A N 1
ATOM 3617 C CA . ARG A 1 474 ? 7.41 -2.818 -23.906 1 95.19 474 ARG A CA 1
ATOM 3618 C C . ARG A 1 474 ? 6.117 -2.637 -23.125 1 95.19 474 ARG A C 1
ATOM 3620 O O . ARG A 1 474 ? 5.035 -2.971 -23.625 1 95.19 474 ARG A O 1
ATOM 3627 N N . TYR A 1 475 ? 6.207 -2.098 -21.938 1 95.12 475 TYR A N 1
ATOM 3628 C CA . TYR A 1 475 ? 5.008 -1.817 -21.156 1 95.12 475 TYR A CA 1
ATOM 3629 C C . TYR A 1 475 ? 4.164 -0.737 -21.812 1 95.12 475 TYR A C 1
ATOM 3631 O O . TYR A 1 475 ? 2.932 -0.762 -21.734 1 95.12 475 TYR A O 1
ATOM 3639 N N . ARG A 1 476 ? 4.859 0.202 -22.406 1 94.38 476 ARG A N 1
ATOM 3640 C CA . ARG A 1 476 ? 4.152 1.283 -23.078 1 94.38 476 ARG A CA 1
ATOM 3641 C C . ARG A 1 476 ? 3.172 0.733 -24.109 1 94.38 476 ARG A C 1
ATOM 3643 O O . ARG A 1 476 ? 2.031 1.191 -24.203 1 94.38 476 ARG A O 1
ATOM 3650 N N . MET A 1 477 ? 3.559 -0.259 -24.812 1 92.81 477 MET A N 1
ATOM 3651 C CA . MET A 1 477 ? 2.738 -0.831 -25.891 1 92.81 477 MET A CA 1
ATOM 3652 C C . MET A 1 477 ? 1.509 -1.525 -25.312 1 92.81 477 MET A C 1
ATOM 3654 O O . MET A 1 477 ? 0.395 -1.332 -25.797 1 92.81 477 MET A O 1
ATOM 3658 N N . VAL A 1 478 ? 1.715 -2.307 -24.312 1 95 478 VAL A N 1
ATOM 3659 C CA . VAL A 1 478 ? 0.621 -3.057 -23.703 1 95 478 VAL A CA 1
ATOM 3660 C C . VAL A 1 478 ? -0.379 -2.09 -23.062 1 95 478 VAL A C 1
ATOM 3662 O O . VAL A 1 478 ? -1.592 -2.268 -23.203 1 95 478 VAL A O 1
ATOM 3665 N N . LEU A 1 479 ? 0.103 -1.037 -22.422 1 97.25 479 LEU A N 1
ATOM 3666 C CA . LEU A 1 479 ? -0.749 -0.022 -21.812 1 97.25 479 LEU A CA 1
ATOM 3667 C C . LEU A 1 479 ? -1.539 0.734 -22.875 1 97.25 479 LEU A C 1
ATOM 3669 O O . LEU A 1 479 ? -2.73 0.997 -22.688 1 97.25 479 LEU A O 1
ATOM 3673 N N . SER A 1 480 ? -0.87 1.076 -23.938 1 97.12 480 SER A N 1
ATOM 3674 C CA . SER A 1 480 ? -1.508 1.829 -25.016 1 97.12 480 SER A CA 1
ATOM 3675 C C . SER A 1 480 ? -2.689 1.062 -25.594 1 97.12 480 SER A C 1
ATOM 3677 O O . SER A 1 480 ? -3.748 1.641 -25.859 1 97.12 480 SER A O 1
ATOM 3679 N N . GLN A 1 481 ? -2.541 -0.198 -25.766 1 96.06 481 GLN A N 1
ATOM 3680 C CA . GLN A 1 481 ? -3.611 -1.025 -26.297 1 96.06 481 GLN A CA 1
ATOM 3681 C C . GLN A 1 481 ? -4.84 -1.002 -25.391 1 96.06 481 GLN A C 1
ATOM 3683 O O . GLN A 1 481 ? -5.969 -0.866 -25.875 1 96.06 481 GLN A O 1
ATOM 3688 N N . SER A 1 482 ? -4.625 -1.131 -24.125 1 96.06 482 SER A N 1
ATOM 3689 C CA . SER A 1 482 ? -5.727 -1.133 -23.156 1 96.06 482 SER A CA 1
ATOM 3690 C C . SER A 1 482 ? -6.406 0.23 -23.094 1 96.06 482 SER A C 1
ATOM 3692 O O . SER A 1 482 ? -7.637 0.315 -23.062 1 96.06 482 SER A O 1
ATOM 3694 N N . VAL A 1 483 ? -5.613 1.298 -23.094 1 96.62 483 VAL A N 1
ATOM 3695 C CA . VAL A 1 483 ? -6.141 2.652 -22.969 1 96.62 483 VAL A CA 1
ATOM 3696 C C . VAL A 1 483 ? -6.941 3.02 -24.203 1 96.62 483 VAL A C 1
ATOM 3698 O O . VAL A 1 483 ? -7.992 3.654 -24.109 1 96.62 483 VAL A O 1
ATOM 3701 N N . VAL A 1 484 ? -6.484 2.607 -25.359 1 95.38 484 VAL A N 1
ATOM 3702 C CA . VAL A 1 484 ? -7.176 2.881 -26.625 1 95.38 484 VAL A CA 1
ATOM 3703 C C . VAL A 1 484 ? -8.539 2.201 -26.609 1 95.38 484 VAL A C 1
ATOM 3705 O O . VAL A 1 484 ? -9.539 2.803 -27.016 1 95.38 484 VAL A O 1
ATOM 3708 N N . LYS A 1 485 ? -8.578 0.946 -26.172 1 95.75 485 LYS A N 1
ATOM 3709 C CA . LYS A 1 485 ? -9.836 0.217 -26.094 1 95.75 485 LYS A CA 1
ATOM 3710 C C . LYS A 1 485 ? -10.82 0.911 -25.156 1 95.75 485 LYS A C 1
ATOM 3712 O O . LYS A 1 485 ? -12.016 0.989 -25.453 1 95.75 485 LYS A O 1
ATOM 3717 N N . ILE A 1 486 ? -10.336 1.402 -24.062 1 94.56 486 ILE A N 1
ATOM 3718 C CA . ILE A 1 486 ? -11.18 2.094 -23.094 1 94.56 486 ILE A CA 1
ATOM 3719 C C . ILE A 1 486 ? -11.703 3.393 -23.703 1 94.56 486 ILE A C 1
ATOM 3721 O O . ILE A 1 486 ? -12.883 3.719 -23.562 1 94.56 486 ILE A O 1
ATOM 3725 N N . ASN A 1 487 ? -10.797 4.109 -24.344 1 93.5 487 ASN A N 1
ATOM 3726 C CA . ASN A 1 487 ? -11.195 5.352 -25 1 93.5 487 ASN A CA 1
ATOM 3727 C C . ASN A 1 487 ? -12.281 5.113 -26.047 1 93.5 487 ASN A C 1
ATOM 3729 O O . ASN A 1 487 ? -13.25 5.875 -26.125 1 93.5 487 ASN A O 1
ATOM 3733 N N . GLN A 1 488 ? -12.141 4.082 -26.812 1 93.5 488 GLN A N 1
ATOM 3734 C CA . GLN A 1 488 ? -13.125 3.742 -27.844 1 93.5 488 GLN A CA 1
ATOM 3735 C C . GLN A 1 488 ? -14.469 3.387 -27.203 1 93.5 488 GLN A C 1
ATOM 3737 O O . GLN A 1 488 ? -15.516 3.838 -27.672 1 93.5 488 GLN A O 1
ATOM 3742 N N . ARG A 1 489 ? -14.375 2.66 -26.203 1 91.19 489 ARG A N 1
ATOM 3743 C CA . ARG A 1 489 ? -15.602 2.258 -25.516 1 91.19 489 ARG A CA 1
ATOM 3744 C C . ARG A 1 489 ? -16.328 3.469 -24.953 1 91.19 489 ARG A C 1
ATOM 3746 O O . ARG A 1 489 ? -17.547 3.58 -25.094 1 91.19 489 ARG A O 1
ATOM 3753 N N . LEU A 1 490 ? -15.625 4.309 -24.297 1 88.69 490 LEU A N 1
ATOM 3754 C CA . LEU A 1 490 ? -16.25 5.461 -23.641 1 88.69 490 LEU A CA 1
ATOM 3755 C C . LEU A 1 490 ? -16.781 6.441 -24.688 1 88.69 490 LEU A C 1
ATOM 3757 O O . LEU A 1 490 ? -17.781 7.117 -24.438 1 88.69 490 LEU A O 1
ATOM 3761 N N . LYS A 1 491 ? -16.203 6.527 -25.812 1 87.44 491 LYS A N 1
ATOM 3762 C CA . LYS A 1 491 ? -16.688 7.395 -26.891 1 87.44 491 LYS A CA 1
ATOM 3763 C C . LYS A 1 491 ? -17.984 6.859 -27.484 1 87.44 491 LYS A C 1
ATOM 3765 O O . LYS A 1 491 ? -18.844 7.629 -27.922 1 87.44 491 LYS A O 1
ATOM 3770 N N . GLN A 1 492 ? -18.016 5.656 -27.547 1 84.19 492 GLN A N 1
ATOM 3771 C CA . GLN A 1 492 ? -19.203 5.027 -28.125 1 84.19 492 GLN A CA 1
ATOM 3772 C C . GLN A 1 492 ? -20.422 5.215 -27.203 1 84.19 492 GLN A C 1
ATOM 3774 O O . GLN A 1 492 ? -21.562 5.215 -27.672 1 84.19 492 GLN A O 1
ATOM 3779 N N . ASP A 1 493 ? -20.172 5.309 -25.969 1 74.12 493 ASP A N 1
ATOM 3780 C CA . ASP A 1 493 ? -21.281 5.465 -25.016 1 74.12 493 ASP A CA 1
ATOM 3781 C C . ASP A 1 493 ? -21.891 6.859 -25.125 1 74.12 493 ASP A C 1
ATOM 3783 O O . ASP A 1 493 ? -23.047 7.07 -24.719 1 74.12 493 ASP A O 1
ATOM 3787 N N . GLY A 1 494 ? -21.781 7.766 -26.062 1 60.19 494 GLY A N 1
ATOM 3788 C CA . GLY A 1 494 ? -22.328 8.984 -26.641 1 60.19 494 GLY A CA 1
ATOM 3789 C C . GLY A 1 494 ? -22.859 9.953 -25.609 1 60.19 494 GLY A C 1
ATOM 3790 O O . GLY A 1 494 ? -23.547 10.922 -25.938 1 60.19 494 GLY A O 1
ATOM 3791 N N . SER A 1 495 ? -23.078 9.789 -24.266 1 53.88 495 SER A N 1
ATOM 3792 C CA . SER A 1 495 ? -23.891 10.758 -23.547 1 53.88 495 SER A CA 1
ATOM 3793 C C . SER A 1 495 ? -23.094 11.992 -23.156 1 53.88 495 SER A C 1
ATOM 3795 O O . SER A 1 495 ? -21.859 11.922 -23.031 1 53.88 495 SER A O 1
ATOM 3797 N N . ALA A 1 496 ? -23.703 13.273 -23.203 1 47.28 496 ALA A N 1
ATOM 3798 C CA . ALA A 1 496 ? -23.266 14.656 -22.984 1 47.28 496 ALA A CA 1
ATOM 3799 C C . ALA A 1 496 ? -22.422 14.766 -21.719 1 47.28 496 ALA A C 1
ATOM 3801 O O . ALA A 1 496 ? -21.469 15.555 -21.656 1 47.28 496 ALA A O 1
ATOM 3802 N N . GLU A 1 497 ? -22.859 14.219 -20.656 1 55.75 497 GLU A N 1
ATOM 3803 C CA . GLU A 1 497 ? -22.25 14.32 -19.344 1 55.75 497 GLU A CA 1
ATOM 3804 C C . GLU A 1 497 ? -21.125 13.297 -19.172 1 55.75 497 GLU A C 1
ATOM 3806 O O . GLU A 1 497 ? -20.828 12.883 -18.062 1 55.75 497 GLU A O 1
ATOM 3811 N N . SER A 1 498 ? -20.391 12.875 -20.266 1 60.5 498 SER A N 1
ATOM 3812 C CA . SER A 1 498 ? -19.781 11.617 -20.672 1 60.5 498 SER A CA 1
ATOM 3813 C C . SER A 1 498 ? -18.391 11.453 -20.047 1 60.5 498 SER A C 1
ATOM 3815 O O . SER A 1 498 ? -17.656 12.422 -19.891 1 60.5 498 SER A O 1
ATOM 3817 N N . LEU A 1 499 ? -18.219 10.445 -19.344 1 77.19 499 LEU A N 1
ATOM 3818 C CA . LEU A 1 499 ? -16.953 9.898 -18.875 1 77.19 499 LEU A CA 1
ATOM 3819 C C . LEU A 1 499 ? -15.922 9.867 -20 1 77.19 499 LEU A C 1
ATOM 3821 O O . LEU A 1 499 ? -16.234 9.484 -21.125 1 77.19 499 LEU A O 1
ATOM 3825 N N . SER A 1 500 ? -14.828 10.695 -19.859 1 85.56 500 SER A N 1
ATOM 3826 C CA . SER A 1 500 ? -13.766 10.75 -20.859 1 85.56 500 SER A CA 1
ATOM 3827 C C . SER A 1 500 ? -12.5 10.055 -20.359 1 85.56 500 SER A C 1
ATOM 3829 O O . SER A 1 500 ? -12.188 10.125 -19.156 1 85.56 500 SER A O 1
ATOM 3831 N N . ALA A 1 501 ? -11.875 9.422 -21.297 1 90.19 501 ALA A N 1
ATOM 3832 C CA . ALA A 1 501 ? -10.602 8.781 -20.969 1 90.19 501 ALA A CA 1
ATOM 3833 C C . ALA A 1 501 ? -9.438 9.758 -21.125 1 90.19 501 ALA A C 1
ATOM 3835 O O . ALA A 1 501 ? -8.281 9.352 -21.156 1 90.19 501 ALA A O 1
ATOM 3836 N N . ARG A 1 502 ? -9.742 11.023 -21.297 1 88.62 502 ARG A N 1
ATOM 3837 C CA . ARG A 1 502 ? -8.742 12.047 -21.594 1 88.62 502 ARG A CA 1
ATOM 3838 C C . ARG A 1 502 ? -7.594 11.992 -20.578 1 88.62 502 ARG A C 1
ATOM 3840 O O . ARG A 1 502 ? -6.422 12 -20.969 1 88.62 502 ARG A O 1
ATOM 3847 N N . TRP A 1 503 ? -7.934 11.93 -19.312 1 89.69 503 TRP A N 1
ATOM 3848 C CA . TRP A 1 503 ? -6.902 11.945 -18.266 1 89.69 503 TRP A CA 1
ATOM 3849 C C . TRP A 1 503 ? -6.102 10.648 -18.281 1 89.69 503 TRP A C 1
ATOM 3851 O O . TRP A 1 503 ? -4.902 10.648 -18 1 89.69 503 TRP A O 1
ATOM 3861 N N . LEU A 1 504 ? -6.758 9.594 -18.531 1 93.88 504 LEU A N 1
ATOM 3862 C CA . LEU A 1 504 ? -6.055 8.32 -18.641 1 93.88 504 LEU A CA 1
ATOM 3863 C C . LEU A 1 504 ? -5.066 8.344 -19.797 1 93.88 504 LEU A C 1
ATOM 3865 O O . LEU A 1 504 ? -3.951 7.824 -19.672 1 93.88 504 LEU A O 1
ATOM 3869 N N . ILE A 1 505 ? -5.469 8.938 -20.922 1 95 505 ILE A N 1
ATOM 3870 C CA . ILE A 1 505 ? -4.602 9.094 -22.078 1 95 505 ILE A CA 1
ATOM 3871 C C . ILE A 1 505 ? -3.414 9.984 -21.719 1 95 505 ILE A C 1
ATOM 3873 O O . ILE A 1 505 ? -2.279 9.711 -22.125 1 95 505 ILE A O 1
ATOM 3877 N N . MET A 1 506 ? -3.639 11.023 -20.953 1 93 506 MET A N 1
ATOM 3878 C CA . MET A 1 506 ? -2.562 11.906 -20.516 1 93 506 MET A CA 1
ATOM 3879 C C . MET A 1 506 ? -1.578 11.164 -19.625 1 93 506 MET A C 1
ATOM 3881 O O . MET A 1 506 ? -0.366 11.359 -19.734 1 93 506 MET A O 1
ATOM 3885 N N . ALA A 1 507 ? -2.121 10.367 -18.719 1 94.56 507 ALA A N 1
ATOM 3886 C CA . ALA A 1 507 ? -1.253 9.562 -17.859 1 94.56 507 ALA A CA 1
ATOM 3887 C C . ALA A 1 507 ? -0.382 8.625 -18.688 1 94.56 507 ALA A C 1
ATOM 3889 O O . ALA A 1 507 ? 0.803 8.445 -18.391 1 94.56 507 ALA A O 1
ATOM 3890 N N . LEU A 1 508 ? -1 7.98 -19.734 1 96.88 508 LEU A N 1
ATOM 3891 C CA . LEU A 1 508 ? -0.227 7.145 -20.641 1 96.88 508 LEU A CA 1
ATOM 3892 C C . LEU A 1 508 ? 0.867 7.953 -21.328 1 96.88 508 LEU A C 1
ATOM 3894 O O . LEU A 1 508 ? 1.984 7.465 -21.516 1 96.88 508 LEU A O 1
ATOM 3898 N N . GLY A 1 509 ? 0.528 9.117 -21.734 1 95.88 509 GLY A N 1
ATOM 3899 C CA . GLY A 1 509 ? 1.521 10.016 -22.312 1 95.88 509 GLY A CA 1
ATOM 3900 C C . GLY A 1 509 ? 2.676 10.305 -21.375 1 95.88 509 GLY A C 1
ATOM 3901 O O . GLY A 1 509 ? 3.838 10.305 -21.797 1 95.88 509 GLY A O 1
ATOM 3902 N N . SER A 1 510 ? 2.326 10.602 -20.109 1 94.94 510 SER A N 1
ATOM 3903 C CA . SER A 1 510 ? 3.361 10.82 -19.109 1 94.94 510 SER A CA 1
ATOM 3904 C C . SER A 1 510 ? 4.281 9.609 -18.984 1 94.94 510 SER A C 1
ATOM 3906 O O . SER A 1 510 ? 5.5 9.758 -18.891 1 94.94 510 SER A O 1
ATOM 3908 N N . TYR A 1 511 ? 3.717 8.43 -18.984 1 96.69 511 TYR A N 1
ATOM 3909 C CA . TYR A 1 511 ? 4.527 7.223 -18.922 1 96.69 511 TYR A CA 1
ATOM 3910 C C . TYR A 1 511 ? 5.453 7.117 -20.125 1 96.69 511 TYR A C 1
ATOM 3912 O O . TYR A 1 511 ? 6.633 6.789 -20 1 96.69 511 TYR A O 1
ATOM 3920 N N . SER A 1 512 ? 4.883 7.359 -21.297 1 96.06 512 SER A N 1
ATOM 3921 C CA . SER A 1 512 ? 5.648 7.27 -22.547 1 96.06 512 SER A CA 1
ATOM 3922 C C . SER A 1 512 ? 6.836 8.227 -22.531 1 96.06 512 SER A C 1
ATOM 3924 O O . SER A 1 512 ? 7.945 7.852 -22.906 1 96.06 512 SER A O 1
ATOM 3926 N N . ARG A 1 513 ? 6.617 9.414 -22.062 1 95.19 513 ARG A N 1
ATOM 3927 C CA . ARG A 1 513 ? 7.699 10.391 -21.969 1 95.19 513 ARG A CA 1
ATOM 3928 C C . ARG A 1 513 ? 8.75 9.961 -20.953 1 95.19 513 ARG A C 1
ATOM 3930 O O . ARG A 1 513 ? 9.945 10.062 -21.203 1 95.19 513 ARG A O 1
ATOM 3937 N N . ALA A 1 514 ? 8.266 9.492 -19.781 1 95.25 514 ALA A N 1
ATOM 3938 C CA . ALA A 1 514 ? 9.195 9.031 -18.75 1 95.25 514 ALA A CA 1
ATOM 3939 C C . ALA A 1 514 ? 10.055 7.879 -19.266 1 95.25 514 ALA A C 1
ATOM 3941 O O . ALA A 1 514 ? 11.25 7.816 -18.984 1 95.25 514 ALA A O 1
ATOM 3942 N N . ALA A 1 515 ? 9.43 6.934 -20 1 95.38 515 ALA A N 1
ATOM 3943 C CA . ALA A 1 515 ? 10.156 5.797 -20.562 1 95.38 515 ALA A CA 1
ATOM 3944 C C . ALA A 1 515 ? 11.203 6.262 -21.578 1 95.38 515 ALA A C 1
ATOM 3946 O O . ALA A 1 515 ? 12.328 5.754 -21.594 1 95.38 515 ALA A O 1
ATOM 3947 N N . THR A 1 516 ? 10.844 7.199 -22.391 1 94.12 516 THR A N 1
ATOM 3948 C CA . THR A 1 516 ? 11.773 7.75 -23.375 1 94.12 516 THR A CA 1
ATOM 3949 C C . THR A 1 516 ? 12.922 8.477 -22.688 1 94.12 516 THR A C 1
ATOM 3951 O O . THR A 1 516 ? 14.086 8.336 -23.078 1 94.12 516 THR A O 1
ATOM 3954 N N . ASP A 1 517 ? 12.594 9.25 -21.656 1 93.31 517 ASP A N 1
ATOM 3955 C CA . ASP A 1 517 ? 13.609 9.977 -20.891 1 93.31 517 ASP A CA 1
ATOM 3956 C C . ASP A 1 517 ? 14.594 9.023 -20.234 1 93.31 517 ASP A C 1
ATOM 3958 O O . ASP A 1 517 ? 15.789 9.312 -20.156 1 93.31 517 ASP A O 1
ATOM 3962 N N . LEU A 1 518 ? 14.102 7.949 -19.703 1 93.31 518 LEU A N 1
ATOM 3963 C CA . LEU A 1 518 ? 14.977 6.961 -19.078 1 93.31 518 LEU A CA 1
ATOM 3964 C C . LEU A 1 518 ? 15.984 6.426 -20.094 1 93.31 518 LEU A C 1
ATOM 3966 O O . LEU A 1 518 ? 17.156 6.215 -19.766 1 93.31 518 LEU A O 1
ATOM 3970 N N . ASN A 1 519 ? 15.492 6.148 -21.281 1 90.44 519 ASN A N 1
ATOM 3971 C CA . ASN A 1 519 ? 16.391 5.672 -22.328 1 90.44 519 ASN A CA 1
ATOM 3972 C C . ASN A 1 519 ? 17.469 6.695 -22.641 1 90.44 519 ASN A C 1
ATOM 3974 O O . ASN A 1 519 ? 18.625 6.332 -22.859 1 90.44 519 ASN A O 1
ATOM 3978 N N . THR A 1 520 ? 17.109 7.883 -22.656 1 91.25 520 THR A N 1
ATOM 3979 C CA . THR A 1 520 ? 18.062 8.953 -22.875 1 91.25 520 THR A CA 1
ATOM 3980 C C . THR A 1 520 ? 19.078 9.023 -21.734 1 91.25 520 THR A C 1
ATOM 3982 O O . THR A 1 520 ? 20.281 9.164 -21.969 1 91.25 520 THR A O 1
ATOM 3985 N N . ASP A 1 521 ? 18.594 8.922 -20.562 1 91.25 521 ASP A N 1
ATOM 3986 C CA . ASP A 1 521 ? 19.469 8.922 -19.391 1 91.25 521 ASP A CA 1
ATOM 3987 C C . ASP A 1 521 ? 20.453 7.754 -19.438 1 91.25 521 ASP A C 1
ATOM 3989 O O . ASP A 1 521 ? 21.609 7.895 -19.047 1 91.25 521 ASP A O 1
ATOM 3993 N N . LEU A 1 522 ? 19.969 6.641 -19.844 1 91.25 522 LEU A N 1
ATOM 3994 C CA . LEU A 1 522 ? 20.797 5.445 -19.953 1 91.25 522 LEU A CA 1
ATOM 3995 C C . LEU A 1 522 ? 21.953 5.664 -20.922 1 91.25 522 LEU A C 1
ATOM 3997 O O . LEU A 1 522 ? 23.094 5.27 -20.656 1 91.25 522 LEU A O 1
ATOM 4001 N N . LEU A 1 523 ? 21.688 6.316 -22 1 90.69 523 LEU A N 1
ATOM 4002 C CA . LEU A 1 523 ? 22.688 6.574 -23.016 1 90.69 523 LEU A CA 1
ATOM 4003 C C . LEU A 1 523 ? 23.734 7.566 -22.5 1 90.69 523 LEU A C 1
ATOM 4005 O O . LEU A 1 523 ? 24.906 7.508 -22.906 1 90.69 523 LEU A O 1
ATOM 4009 N N . ASN A 1 524 ? 23.312 8.352 -21.578 1 91.12 524 ASN A N 1
ATOM 4010 C CA . ASN A 1 524 ? 24.203 9.398 -21.078 1 91.12 524 ASN A CA 1
ATOM 4011 C C . ASN A 1 524 ? 24.875 9 -19.766 1 91.12 524 ASN A C 1
ATOM 4013 O O . ASN A 1 524 ? 25.594 9.789 -19.172 1 91.12 524 ASN A O 1
ATOM 4017 N N . THR A 1 525 ? 24.625 7.848 -19.312 1 90.62 525 THR A N 1
ATOM 4018 C CA . THR A 1 525 ? 25.156 7.41 -18.031 1 90.62 525 THR A CA 1
ATOM 4019 C C . THR A 1 525 ? 26.406 6.555 -18.219 1 90.62 525 THR A C 1
ATOM 4021 O O . THR A 1 525 ? 26.453 5.719 -19.125 1 90.62 525 THR A O 1
ATOM 4024 N N . ASP A 1 526 ? 27.422 6.863 -17.422 1 91.5 526 ASP A N 1
ATOM 4025 C CA . ASP A 1 526 ? 28.594 6 -17.328 1 91.5 526 ASP A CA 1
ATOM 4026 C C . ASP A 1 526 ? 28.281 4.715 -16.562 1 91.5 526 ASP A C 1
ATOM 4028 O O . ASP A 1 526 ? 28.219 4.715 -15.336 1 91.5 526 ASP A O 1
ATOM 4032 N N . LEU A 1 527 ? 28.172 3.686 -17.188 1 88.94 527 LEU A N 1
ATOM 4033 C CA . LEU A 1 527 ? 27.719 2.42 -16.625 1 88.94 527 LEU A CA 1
ATOM 4034 C C . LEU A 1 527 ? 28.797 1.804 -15.734 1 88.94 527 LEU A C 1
ATOM 4036 O O . LEU A 1 527 ? 28.531 0.828 -15.031 1 88.94 527 LEU A O 1
ATOM 4040 N N . THR A 1 528 ? 29.984 2.451 -15.695 1 87.81 528 THR A N 1
ATOM 4041 C CA . THR A 1 528 ? 31 1.993 -14.766 1 87.81 528 THR A CA 1
ATOM 4042 C C . THR A 1 528 ? 30.812 2.633 -13.398 1 87.81 528 THR A C 1
ATOM 4044 O O . THR A 1 528 ? 31.406 2.184 -12.406 1 87.81 528 THR A O 1
ATOM 4047 N N . ASP A 1 529 ? 30.031 3.67 -13.461 1 89.25 529 ASP A N 1
ATOM 4048 C CA . ASP A 1 529 ? 29.641 4.262 -12.188 1 89.25 529 ASP A CA 1
ATOM 4049 C C . ASP A 1 529 ? 28.562 3.428 -11.5 1 89.25 529 ASP A C 1
ATOM 4051 O O . ASP A 1 529 ? 27.391 3.484 -11.883 1 89.25 529 ASP A O 1
ATOM 4055 N N . THR A 1 530 ? 28.938 2.775 -10.438 1 87.81 530 THR A N 1
ATOM 4056 C CA . THR A 1 530 ? 28.062 1.797 -9.789 1 87.81 530 THR A CA 1
ATOM 4057 C C . THR A 1 530 ? 26.812 2.469 -9.227 1 87.81 530 THR A C 1
ATOM 4059 O O . THR A 1 530 ? 25.719 1.925 -9.336 1 87.81 530 THR A O 1
ATOM 4062 N N . LEU A 1 531 ? 27.031 3.631 -8.648 1 88.06 531 LEU A N 1
ATOM 4063 C CA . LEU A 1 531 ? 25.891 4.316 -8.055 1 88.06 531 LEU A CA 1
ATOM 4064 C C . LEU A 1 531 ? 24.938 4.82 -9.141 1 88.06 531 LEU A C 1
ATOM 4066 O O . LEU A 1 531 ? 23.719 4.754 -8.977 1 88.06 531 LEU A O 1
ATOM 4070 N N . ALA A 1 532 ? 25.531 5.367 -10.234 1 88.81 532 ALA A N 1
ATOM 4071 C CA . ALA A 1 532 ? 24.703 5.832 -11.344 1 88.81 532 ALA A CA 1
ATOM 4072 C C . ALA A 1 532 ? 23.875 4.691 -11.93 1 88.81 532 ALA A C 1
ATOM 4074 O O . ALA A 1 532 ? 22.688 4.859 -12.219 1 88.81 532 ALA A O 1
ATOM 4075 N N . CYS A 1 533 ? 24.469 3.543 -12.055 1 91.06 533 CYS A N 1
ATOM 4076 C CA . CYS A 1 533 ? 23.781 2.367 -12.562 1 91.06 533 CYS A CA 1
ATOM 4077 C C . CYS A 1 533 ? 22.703 1.913 -11.586 1 91.06 533 CYS A C 1
ATOM 4079 O O . CYS A 1 533 ? 21.594 1.538 -12 1 91.06 533 CYS A O 1
ATOM 4081 N N . HIS A 1 534 ? 23.078 1.966 -10.367 1 91.12 534 HIS A N 1
ATOM 4082 C CA . HIS A 1 534 ? 22.141 1.594 -9.32 1 91.12 534 HIS A CA 1
ATOM 4083 C C . HIS A 1 534 ? 20.875 2.459 -9.367 1 91.12 534 HIS A C 1
ATOM 4085 O O . HIS A 1 534 ? 19.766 1.951 -9.234 1 91.12 534 HIS A O 1
ATOM 4091 N N . ASN A 1 535 ? 21.062 3.74 -9.609 1 90.12 535 ASN A N 1
ATOM 4092 C CA . ASN A 1 535 ? 19.953 4.68 -9.656 1 90.12 535 ASN A CA 1
ATOM 4093 C C . ASN A 1 535 ? 19.047 4.418 -10.859 1 90.12 535 ASN A C 1
ATOM 4095 O O . ASN A 1 535 ? 17.828 4.516 -10.758 1 90.12 535 ASN A O 1
ATOM 4099 N N . ILE A 1 536 ? 19.656 4.117 -11.992 1 93.25 536 ILE A N 1
ATOM 4100 C CA . ILE A 1 536 ? 18.891 3.791 -13.188 1 93.25 536 ILE A CA 1
ATOM 4101 C C . ILE A 1 536 ? 18.078 2.518 -12.961 1 93.25 536 ILE A C 1
ATOM 4103 O O . ILE A 1 536 ? 16.891 2.463 -13.281 1 93.25 536 ILE A O 1
ATOM 4107 N N . ASN A 1 537 ? 18.672 1.524 -12.367 1 94.75 537 ASN A N 1
ATOM 4108 C CA . ASN A 1 537 ? 18.016 0.254 -12.086 1 94.75 537 ASN A CA 1
ATOM 4109 C C . ASN A 1 537 ? 16.875 0.422 -11.086 1 94.75 537 ASN A C 1
ATOM 4111 O O . ASN A 1 537 ? 15.852 -0.256 -11.18 1 94.75 537 ASN A O 1
ATOM 4115 N N . ASP A 1 538 ? 17.062 1.34 -10.156 1 93.19 538 ASP A N 1
ATOM 4116 C CA . ASP A 1 538 ? 16 1.644 -9.195 1 93.19 538 ASP A CA 1
ATOM 4117 C C . ASP A 1 538 ? 14.758 2.162 -9.914 1 93.19 538 ASP A C 1
ATOM 4119 O O . ASP A 1 538 ? 13.633 1.78 -9.57 1 93.19 538 ASP A O 1
ATOM 4123 N N . ARG A 1 539 ? 14.945 3.059 -10.875 1 94.12 539 ARG A N 1
ATOM 4124 C CA . ARG A 1 539 ? 13.828 3.598 -11.641 1 94.12 539 ARG A CA 1
ATOM 4125 C C . ARG A 1 539 ? 13.109 2.494 -12.414 1 94.12 539 ARG A C 1
ATOM 4127 O O . ARG A 1 539 ? 11.883 2.424 -12.414 1 94.12 539 ARG A O 1
ATOM 4134 N N . ILE A 1 540 ? 13.883 1.599 -12.977 1 95.81 540 ILE A N 1
ATOM 4135 C CA . ILE A 1 540 ? 13.328 0.5 -13.758 1 95.81 540 ILE A CA 1
ATOM 4136 C C . ILE A 1 540 ? 12.5 -0.411 -12.859 1 95.81 540 ILE A C 1
ATOM 4138 O O . ILE A 1 540 ? 11.383 -0.793 -13.211 1 95.81 540 ILE A O 1
ATOM 4142 N N . MET A 1 541 ? 12.969 -0.688 -11.672 1 95.31 541 MET A N 1
ATOM 4143 C CA . MET A 1 541 ? 12.328 -1.622 -10.75 1 95.31 541 MET A CA 1
ATOM 4144 C C . MET A 1 541 ? 11.031 -1.037 -10.195 1 95.31 541 MET A C 1
ATOM 4146 O O . MET A 1 541 ? 10.195 -1.766 -9.656 1 95.31 541 MET A O 1
ATOM 4150 N N . ARG A 1 542 ? 10.805 0.227 -10.352 1 95.25 542 ARG A N 1
ATOM 4151 C CA . ARG A 1 542 ? 9.633 0.88 -9.773 1 95.25 542 ARG A CA 1
ATOM 4152 C C . ARG A 1 542 ? 8.414 0.702 -10.672 1 95.25 542 ARG A C 1
ATOM 4154 O O . ARG A 1 542 ? 7.277 0.883 -10.227 1 95.25 542 ARG A O 1
ATOM 4161 N N . VAL A 1 543 ? 8.633 0.331 -11.922 1 96.44 543 VAL A N 1
ATOM 4162 C CA . VAL A 1 543 ? 7.551 0.325 -12.906 1 96.44 543 VAL A CA 1
ATOM 4163 C C . VAL A 1 543 ? 6.508 -0.717 -12.516 1 96.44 543 VAL A C 1
ATOM 4165 O O . VAL A 1 543 ? 5.348 -0.379 -12.266 1 96.44 543 VAL A O 1
ATOM 4168 N N . GLU A 1 544 ? 6.918 -1.974 -12.367 1 97.69 544 GLU A N 1
ATOM 4169 C CA . GLU A 1 544 ? 5.969 -3.043 -12.086 1 97.69 544 GLU A CA 1
ATOM 4170 C C . GLU A 1 544 ? 5.262 -2.811 -10.75 1 97.69 544 GLU A C 1
ATOM 4172 O O . GLU A 1 544 ? 4.047 -3.006 -10.648 1 97.69 544 GLU A O 1
ATOM 4177 N N . HIS A 1 545 ? 5.957 -2.365 -9.789 1 96.31 545 HIS A N 1
ATOM 4178 C CA . HIS A 1 545 ? 5.406 -2.121 -8.461 1 96.31 545 HIS A CA 1
ATOM 4179 C C . HIS A 1 545 ? 4.336 -1.033 -8.5 1 96.31 545 HIS A C 1
ATOM 4181 O O . HIS A 1 545 ? 3.295 -1.158 -7.852 1 96.31 545 HIS A O 1
ATOM 4187 N N . ASN A 1 546 ? 4.617 0.03 -9.242 1 97.19 546 ASN A N 1
ATOM 4188 C CA . ASN A 1 546 ? 3.709 1.171 -9.211 1 97.19 546 ASN A CA 1
ATOM 4189 C C . ASN A 1 546 ? 2.529 0.978 -10.156 1 97.19 546 ASN A C 1
ATOM 4191 O O . ASN A 1 546 ? 1.682 1.862 -10.289 1 97.19 546 ASN A O 1
ATOM 4195 N N . LEU A 1 547 ? 2.459 -0.162 -10.773 1 98.25 547 LEU A N 1
ATOM 4196 C CA . LEU A 1 547 ? 1.246 -0.532 -11.492 1 98.25 547 LEU A CA 1
ATOM 4197 C C . LEU A 1 547 ? 0.273 -1.268 -10.578 1 98.25 547 LEU A C 1
ATOM 4199 O O . LEU A 1 547 ? -0.851 -1.577 -10.977 1 98.25 547 LEU A O 1
ATOM 4203 N N . LEU A 1 548 ? 0.728 -1.569 -9.359 1 97.75 548 LEU A N 1
ATOM 4204 C CA . LEU A 1 548 ? -0.21 -2.002 -8.328 1 97.75 548 LEU A CA 1
ATOM 4205 C C . LEU A 1 548 ? -1.052 -0.832 -7.832 1 97.75 548 LEU A C 1
ATOM 4207 O O . LEU A 1 548 ? -0.511 0.2 -7.426 1 97.75 548 LEU A O 1
ATOM 4211 N N . SER A 1 549 ? -2.328 -1.009 -7.855 1 97.56 549 SER A N 1
ATOM 4212 C CA . SER A 1 549 ? -3.191 0.052 -7.352 1 97.56 549 SER A CA 1
ATOM 4213 C C . SER A 1 549 ? -3.023 0.233 -5.848 1 97.56 549 SER A C 1
ATOM 4215 O O . SER A 1 549 ? -3.182 -0.72 -5.078 1 97.56 549 SER A O 1
ATOM 4217 N N . PRO A 1 550 ? -2.725 1.475 -5.43 1 95.56 550 PRO A N 1
ATOM 4218 C CA . PRO A 1 550 ? -2.643 1.714 -3.986 1 95.56 550 PRO A CA 1
ATOM 4219 C C . PRO A 1 550 ? -4.012 1.937 -3.348 1 95.56 550 PRO A C 1
ATOM 4221 O O . PRO A 1 550 ? -4.105 2.115 -2.131 1 95.56 550 PRO A O 1
ATOM 4224 N N . TYR A 1 551 ? -5.07 1.875 -4.086 1 95 551 TYR A N 1
ATOM 4225 C CA . TYR A 1 551 ? -6.363 2.342 -3.6 1 95 551 TYR A CA 1
ATOM 4226 C C . TYR A 1 551 ? -7.258 1.17 -3.209 1 95 551 TYR A C 1
ATOM 4228 O O . TYR A 1 551 ? -8.43 1.358 -2.869 1 95 551 TYR A O 1
ATOM 4236 N N . VAL A 1 552 ? -6.688 0.002 -3.277 1 95.12 552 VAL A N 1
ATOM 4237 C CA . VAL A 1 552 ? -7.434 -1.176 -2.848 1 95.12 552 VAL A CA 1
ATOM 4238 C C . VAL A 1 552 ? -6.664 -1.908 -1.753 1 95.12 552 VAL A C 1
ATOM 4240 O O . VAL A 1 552 ? -5.43 -1.879 -1.729 1 95.12 552 VAL A O 1
ATOM 4243 N N . SER A 1 553 ? -7.371 -2.521 -0.836 1 92.94 553 SER A N 1
ATOM 4244 C CA . SER A 1 553 ? -6.773 -3.301 0.243 1 92.94 553 SER A CA 1
ATOM 4245 C C . SER A 1 553 ? -6.488 -4.73 -0.201 1 92.94 553 SER A C 1
ATOM 4247 O O . SER A 1 553 ? -7.355 -5.395 -0.774 1 92.94 553 SER A O 1
ATOM 4249 N N . PRO A 1 554 ? -5.309 -5.23 0.08 1 92.94 554 PRO A N 1
ATOM 4250 C CA . PRO A 1 554 ? -5 -6.613 -0.299 1 92.94 554 PRO A CA 1
ATOM 4251 C C . PRO A 1 554 ? -5.871 -7.633 0.431 1 92.94 554 PRO A C 1
ATOM 4253 O O . PRO A 1 554 ? -6.004 -8.773 -0.021 1 92.94 554 PRO A O 1
ATOM 4256 N N . LYS A 1 555 ? -6.406 -7.18 1.507 1 89 555 LYS A N 1
ATOM 4257 C CA . LYS A 1 555 ? -7.305 -8.07 2.234 1 89 555 LYS A CA 1
ATOM 4258 C C . LYS A 1 555 ? -8.562 -8.367 1.419 1 89 555 LYS A C 1
ATOM 4260 O O . LYS A 1 555 ? -9.07 -9.492 1.446 1 89 555 LYS A O 1
ATOM 4265 N N . GLU A 1 556 ? -8.977 -7.41 0.646 1 89.94 556 GLU A N 1
ATOM 4266 C CA . GLU A 1 556 ? -10.195 -7.543 -0.145 1 89.94 556 GLU A CA 1
ATOM 4267 C C . GLU A 1 556 ? -9.875 -7.875 -1.6 1 89.94 556 GLU A C 1
ATOM 4269 O O . GLU A 1 556 ? -10.602 -8.648 -2.238 1 89.94 556 GLU A O 1
ATOM 4274 N N . VAL A 1 557 ? -8.797 -7.258 -2.064 1 93.31 557 VAL A N 1
ATOM 4275 C CA . VAL A 1 557 ? -8.352 -7.414 -3.445 1 93.31 557 VAL A CA 1
ATOM 4276 C C . VAL A 1 557 ? -6.859 -7.738 -3.473 1 93.31 557 VAL A C 1
ATOM 4278 O O . VAL A 1 557 ? -6.035 -6.867 -3.758 1 93.31 557 VAL A O 1
ATOM 4281 N N . PRO A 1 558 ? -6.555 -8.961 -3.299 1 93.56 558 PRO A N 1
ATOM 4282 C CA . PRO A 1 558 ? -5.137 -9.312 -3.186 1 93.56 558 PRO A CA 1
ATOM 4283 C C . PRO A 1 558 ? -4.355 -9.016 -4.465 1 93.56 558 PRO A C 1
ATOM 4285 O O . PRO A 1 558 ? -3.189 -8.609 -4.402 1 93.56 558 PRO A O 1
ATOM 4288 N N . PHE A 1 559 ? -4.988 -9.211 -5.625 1 96.44 559 PHE A N 1
ATOM 4289 C CA . PHE A 1 559 ? -4.301 -9 -6.895 1 96.44 559 PHE A CA 1
ATOM 4290 C C . PHE A 1 559 ? -4.602 -7.605 -7.441 1 96.44 559 PHE A C 1
ATOM 4292 O O . PHE A 1 559 ? -5.539 -7.43 -8.219 1 96.44 559 PHE A O 1
ATOM 4299 N N . ARG A 1 560 ? -3.699 -6.695 -7.199 1 97.19 560 ARG A N 1
ATOM 4300 C CA . ARG A 1 560 ? -3.998 -5.27 -7.293 1 97.19 560 ARG A CA 1
ATOM 4301 C C . ARG A 1 560 ? -3.428 -4.676 -8.578 1 97.19 560 ARG A C 1
ATOM 4303 O O . ARG A 1 560 ? -3.561 -3.477 -8.82 1 97.19 560 ARG A O 1
ATOM 4310 N N . HIS A 1 561 ? -2.82 -5.504 -9.406 1 98.44 561 HIS A N 1
ATOM 4311 C CA . HIS A 1 561 ? -2.156 -5 -10.602 1 98.44 561 HIS A CA 1
ATOM 4312 C C . HIS A 1 561 ? -3.162 -4.402 -11.578 1 98.44 561 HIS A C 1
ATOM 4314 O O . HIS A 1 561 ? -4.211 -4.996 -11.836 1 98.44 561 HIS A O 1
ATOM 4320 N N . LEU A 1 562 ? -2.865 -3.299 -12.102 1 98.31 562 LEU A N 1
ATOM 4321 C CA . LEU A 1 562 ? -3.771 -2.523 -12.945 1 98.31 562 LEU A CA 1
ATOM 4322 C C . LEU A 1 562 ? -4.137 -3.297 -14.211 1 98.31 562 LEU A C 1
ATOM 4324 O O . LEU A 1 562 ? -5.277 -3.236 -14.672 1 98.31 562 LEU A O 1
ATOM 4328 N N . LEU A 1 563 ? -3.18 -4.008 -14.789 1 97.69 563 LEU A N 1
ATOM 4329 C CA . LEU A 1 563 ? -3.377 -4.723 -16.047 1 97.69 563 LEU A CA 1
ATOM 4330 C C . LEU A 1 563 ? -3.662 -6.199 -15.789 1 97.69 563 LEU A C 1
ATOM 4332 O O . LEU A 1 563 ? -4.469 -6.812 -16.5 1 97.69 563 LEU A O 1
ATOM 4336 N N . PHE A 1 564 ? -3.023 -6.781 -14.773 1 97.31 564 PHE A N 1
ATOM 4337 C CA . PHE A 1 564 ? -3.014 -8.234 -14.648 1 97.31 564 PHE A CA 1
ATOM 4338 C C . PHE A 1 564 ? -3.711 -8.672 -13.367 1 97.31 564 PHE A C 1
ATOM 4340 O O . PHE A 1 564 ? -3.752 -9.859 -13.047 1 97.31 564 PHE A O 1
ATOM 4347 N N . GLY A 1 565 ? -4.195 -7.711 -12.672 1 96.88 565 GLY A N 1
ATOM 4348 C CA . GLY A 1 565 ? -4.898 -8.031 -11.438 1 96.88 565 GLY A CA 1
ATOM 4349 C C . GLY A 1 565 ? -6.336 -8.461 -11.664 1 96.88 565 GLY A C 1
ATOM 4350 O O . GLY A 1 565 ? -6.727 -8.781 -12.789 1 96.88 565 GLY A O 1
ATOM 4351 N N . ARG A 1 566 ? -7.035 -8.57 -10.539 1 94.12 566 ARG A N 1
ATOM 4352 C CA . ARG A 1 566 ? -8.453 -8.914 -10.531 1 94.12 566 ARG A CA 1
ATOM 4353 C C . ARG A 1 566 ? -9.234 -8 -9.602 1 94.12 566 ARG A C 1
ATOM 4355 O O . ARG A 1 566 ? -8.898 -7.863 -8.422 1 94.12 566 ARG A O 1
ATOM 4362 N N . GLY A 1 567 ? -10.219 -7.379 -10.117 1 93 567 GLY A N 1
ATOM 4363 C CA . GLY A 1 567 ? -11.039 -6.449 -9.359 1 93 567 GLY A CA 1
ATOM 4364 C C . GLY A 1 567 ? -11.5 -5.254 -10.172 1 93 567 GLY A C 1
ATOM 4365 O O . GLY A 1 567 ? -11.133 -5.117 -11.344 1 93 567 GLY A O 1
ATOM 4366 N N . SER A 1 568 ? -12.266 -4.375 -9.562 1 94.31 568 SER A N 1
ATOM 4367 C CA . SER A 1 568 ? -12.883 -3.252 -10.258 1 94.31 568 SER A CA 1
ATOM 4368 C C . SER A 1 568 ? -11.844 -2.197 -10.633 1 94.31 568 SER A C 1
ATOM 4370 O O . SER A 1 568 ? -12.102 -1.346 -11.492 1 94.31 568 SER A O 1
ATOM 4372 N N . HIS A 1 569 ? -10.648 -2.252 -10.008 1 95.75 569 HIS A N 1
ATOM 4373 C CA . HIS A 1 569 ? -9.617 -1.242 -10.227 1 95.75 569 HIS A CA 1
ATOM 4374 C C . HIS A 1 569 ? -8.875 -1.483 -11.539 1 95.75 569 HIS A C 1
ATOM 4376 O O . HIS A 1 569 ? -8.141 -0.614 -12.008 1 95.75 569 HIS A O 1
ATOM 4382 N N . THR A 1 570 ? -9.062 -2.615 -12.211 1 97.69 570 THR A N 1
ATOM 4383 C CA . THR A 1 570 ? -8.273 -2.998 -13.375 1 97.69 570 THR A CA 1
ATOM 4384 C C . THR A 1 570 ? -8.781 -2.295 -14.633 1 97.69 570 THR A C 1
ATOM 4386 O O . THR A 1 570 ? -9.945 -1.903 -14.703 1 97.69 570 THR A O 1
ATOM 4389 N N . LEU A 1 571 ? -7.906 -2.131 -15.648 1 97.25 571 LEU A N 1
ATOM 4390 C CA . LEU A 1 571 ? -8.312 -1.55 -16.922 1 97.25 571 LEU A CA 1
ATOM 4391 C C . LEU A 1 571 ? -9.328 -2.443 -17.625 1 97.25 571 LEU A C 1
ATOM 4393 O O . LEU A 1 571 ? -10.242 -1.947 -18.297 1 97.25 571 LEU A O 1
ATOM 4397 N N . ALA A 1 572 ? -9.18 -3.756 -17.453 1 95.19 572 ALA A N 1
ATOM 4398 C CA . ALA A 1 572 ? -10.141 -4.688 -18.031 1 95.19 572 ALA A CA 1
ATOM 4399 C C . ALA A 1 572 ? -11.539 -4.469 -17.469 1 95.19 572 ALA A C 1
ATOM 4401 O O . ALA A 1 572 ? -12.531 -4.539 -18.188 1 95.19 572 ALA A O 1
ATOM 4402 N N . ALA A 1 573 ? -11.578 -4.25 -16.172 1 94.5 573 ALA A N 1
ATOM 4403 C CA . ALA A 1 573 ? -12.867 -4.027 -15.523 1 94.5 573 ALA A CA 1
ATOM 4404 C C . ALA A 1 573 ? -13.508 -2.73 -16.016 1 94.5 573 ALA A C 1
ATOM 4406 O O . ALA A 1 573 ? -14.734 -2.635 -16.109 1 94.5 573 ALA A O 1
ATOM 4407 N N . LEU A 1 574 ? -12.734 -1.731 -16.297 1 93 574 LEU A N 1
ATOM 4408 C CA . LEU A 1 574 ? -13.234 -0.462 -16.812 1 93 574 LEU A CA 1
ATOM 4409 C C . LEU A 1 574 ? -13.93 -0.655 -18.156 1 93 574 LEU A C 1
ATOM 4411 O O . LEU A 1 574 ? -14.875 0.059 -18.484 1 93 574 LEU A O 1
ATOM 4415 N N . LEU A 1 575 ? -13.484 -1.59 -18.875 1 91.06 575 LEU A N 1
ATOM 4416 C CA . LEU A 1 575 ? -14.055 -1.886 -20.188 1 91.06 575 LEU A CA 1
ATOM 4417 C C . LEU A 1 575 ? -15.43 -2.537 -20.047 1 91.06 575 LEU A C 1
ATOM 4419 O O . LEU A 1 575 ? -16.297 -2.34 -20.891 1 91.06 575 LEU A O 1
ATOM 4423 N N . GLU A 1 576 ? -15.609 -3.201 -18.953 1 87.69 576 GLU A N 1
ATOM 4424 C CA . GLU A 1 576 ? -16.828 -3.99 -18.812 1 87.69 576 GLU A CA 1
ATOM 4425 C C . GLU A 1 576 ? -17.844 -3.27 -17.922 1 87.69 576 GLU A C 1
ATOM 4427 O O . GLU A 1 576 ? -19.031 -3.629 -17.906 1 87.69 576 GLU A O 1
ATOM 4432 N N . GLY A 1 577 ? -17.375 -2.246 -17.203 1 84.25 577 GLY A N 1
ATOM 4433 C CA . GLY A 1 577 ? -18.234 -1.616 -16.203 1 84.25 577 GLY A CA 1
ATOM 4434 C C . GLY A 1 577 ? -19.438 -0.913 -16.812 1 84.25 577 GLY A C 1
ATOM 4435 O O . GLY A 1 577 ? -19.312 -0.249 -17.859 1 84.25 577 GLY A O 1
ATOM 4436 N N . GLU A 1 578 ? -20.641 -1.076 -16.078 1 80.25 578 GLU A N 1
ATOM 4437 C CA . GLU A 1 578 ? -21.859 -0.488 -16.594 1 80.25 578 GLU A CA 1
ATOM 4438 C C . GLU A 1 578 ? -22.328 0.675 -15.734 1 80.25 578 GLU A C 1
ATOM 4440 O O . GLU A 1 578 ? -22.969 1.607 -16.234 1 80.25 578 GLU A O 1
ATOM 4445 N N . ASP A 1 579 ? -22.016 0.604 -14.477 1 85.5 579 ASP A N 1
ATOM 4446 C CA . ASP A 1 579 ? -22.406 1.684 -13.578 1 85.5 579 ASP A CA 1
ATOM 4447 C C . ASP A 1 579 ? -21.531 2.916 -13.781 1 85.5 579 ASP A C 1
ATOM 4449 O O . ASP A 1 579 ? -20.344 2.902 -13.445 1 85.5 579 ASP A O 1
ATOM 4453 N N . ARG A 1 580 ? -22.125 3.949 -14.148 1 82.88 580 ARG A N 1
ATOM 4454 C CA . ARG A 1 580 ? -21.375 5.125 -14.578 1 82.88 580 ARG A CA 1
ATOM 4455 C C . ARG A 1 580 ? -20.688 5.797 -13.398 1 82.88 580 ARG A C 1
ATOM 4457 O O . ARG A 1 580 ? -19.562 6.297 -13.531 1 82.88 580 ARG A O 1
ATOM 4464 N N . GLU A 1 581 ? -21.328 5.82 -12.273 1 82.31 581 GLU A N 1
ATOM 4465 C CA . GLU A 1 581 ? -20.719 6.465 -11.102 1 82.31 581 GLU A CA 1
ATOM 4466 C C . GLU A 1 581 ? -19.516 5.68 -10.594 1 82.31 581 GLU A C 1
ATOM 4468 O O . GLU A 1 581 ? -18.484 6.266 -10.25 1 82.31 581 GLU A O 1
ATOM 4473 N N . VAL A 1 582 ? -19.703 4.461 -10.594 1 86.06 582 VAL A N 1
ATOM 4474 C CA . VAL A 1 582 ? -18.609 3.596 -10.172 1 86.06 582 VAL A CA 1
ATOM 4475 C C . VAL A 1 582 ? -17.469 3.67 -11.188 1 86.06 582 VAL A C 1
ATOM 4477 O O . VAL A 1 582 ? -16.297 3.717 -10.82 1 86.06 582 VAL A O 1
ATOM 4480 N N . LEU A 1 583 ? -17.859 3.723 -12.414 1 89 583 LEU A N 1
ATOM 4481 C CA . LEU A 1 583 ? -16.875 3.779 -13.484 1 89 583 LEU A CA 1
ATOM 4482 C C . LEU A 1 583 ? -16.078 5.074 -13.422 1 89 583 LEU A C 1
ATOM 4484 O O . LEU A 1 583 ? -14.867 5.078 -13.68 1 89 583 LEU A O 1
ATOM 4488 N N . ARG A 1 584 ? -16.734 6.125 -13.125 1 87.12 584 ARG A N 1
ATOM 4489 C CA . ARG A 1 584 ? -16.078 7.418 -13.016 1 87.12 584 ARG A CA 1
ATOM 4490 C C . ARG A 1 584 ? -15 7.387 -11.93 1 87.12 584 ARG A C 1
ATOM 4492 O O . ARG A 1 584 ? -13.883 7.859 -12.141 1 87.12 584 ARG A O 1
ATOM 4499 N N . THR A 1 585 ? -15.312 6.867 -10.812 1 86.75 585 THR A N 1
ATOM 4500 C CA . THR A 1 585 ? -14.375 6.777 -9.695 1 86.75 585 THR A CA 1
ATOM 4501 C C . THR A 1 585 ? -13.219 5.836 -10.039 1 86.75 585 THR A C 1
ATOM 4503 O O . THR A 1 585 ? -12.055 6.156 -9.789 1 86.75 585 THR A O 1
ATOM 4506 N N . GLN A 1 586 ? -13.562 4.723 -10.602 1 91.94 586 GLN A N 1
ATOM 4507 C CA . GLN A 1 586 ? -12.539 3.74 -10.938 1 91.94 586 GLN A CA 1
ATOM 4508 C C . GLN A 1 586 ? -11.594 4.273 -12.016 1 91.94 586 GLN A C 1
ATOM 4510 O O . GLN A 1 586 ? -10.398 3.99 -11.992 1 91.94 586 GLN A O 1
ATOM 4515 N N . LEU A 1 587 ? -12.172 4.98 -12.945 1 91.94 587 LEU A N 1
ATOM 4516 C CA . LEU A 1 587 ? -11.359 5.582 -14 1 91.94 587 LEU A CA 1
ATOM 4517 C C . LEU A 1 587 ? -10.375 6.59 -13.414 1 91.94 587 LEU A C 1
ATOM 4519 O O . LEU A 1 587 ? -9.211 6.633 -13.828 1 91.94 587 LEU A O 1
ATOM 4523 N N . ALA A 1 588 ? -10.805 7.391 -12.477 1 90.12 588 ALA A N 1
ATOM 4524 C CA . ALA A 1 588 ? -9.93 8.359 -11.82 1 90.12 588 ALA A CA 1
ATOM 4525 C C . ALA A 1 588 ? -8.805 7.664 -11.062 1 90.12 588 ALA A C 1
ATOM 4527 O O . ALA A 1 588 ? -7.645 8.07 -11.156 1 90.12 588 ALA A O 1
ATOM 4528 N N . LEU A 1 589 ? -9.172 6.66 -10.312 1 93.06 589 LEU A N 1
ATOM 4529 C CA . LEU A 1 589 ? -8.188 5.938 -9.516 1 93.06 589 LEU A CA 1
ATOM 4530 C C . LEU A 1 589 ? -7.18 5.227 -10.406 1 93.06 589 LEU A C 1
ATOM 4532 O O . LEU A 1 589 ? -5.98 5.223 -10.125 1 93.06 589 LEU A O 1
ATOM 4536 N N . ALA A 1 590 ? -7.664 4.625 -11.492 1 95.56 590 ALA A N 1
ATOM 4537 C CA . ALA A 1 590 ? -6.77 3.98 -12.453 1 95.56 590 ALA A CA 1
ATOM 4538 C C . ALA A 1 590 ? -5.82 4.992 -13.078 1 95.56 590 ALA A C 1
ATOM 4540 O O . ALA A 1 590 ? -4.641 4.699 -13.289 1 95.56 590 ALA A O 1
ATOM 4541 N N . THR A 1 591 ? -6.352 6.191 -13.406 1 93.69 591 THR A N 1
ATOM 4542 C CA . THR A 1 591 ? -5.543 7.266 -13.977 1 93.69 591 THR A CA 1
ATOM 4543 C C . THR A 1 591 ? -4.41 7.648 -13.031 1 93.69 591 THR A C 1
ATOM 4545 O O . THR A 1 591 ? -3.256 7.766 -13.461 1 93.69 591 THR A O 1
ATOM 4548 N N . TRP A 1 592 ? -4.703 7.781 -11.805 1 93.19 592 TRP A N 1
ATOM 4549 C CA . TRP A 1 592 ? -3.684 8.188 -10.844 1 93.19 592 TRP A CA 1
ATOM 4550 C C . TRP A 1 592 ? -2.684 7.059 -10.609 1 93.19 592 TRP A C 1
ATOM 4552 O O . TRP A 1 592 ? -1.503 7.309 -10.359 1 93.19 592 TRP A O 1
ATOM 4562 N N . THR A 1 593 ? -3.117 5.801 -10.672 1 96.69 593 THR A N 1
ATOM 4563 C CA . THR A 1 593 ? -2.176 4.691 -10.578 1 96.69 593 THR A CA 1
ATOM 4564 C C . THR A 1 593 ? -1.165 4.742 -11.719 1 96.69 593 THR A C 1
ATOM 4566 O O . THR A 1 593 ? 0.042 4.633 -11.492 1 96.69 593 THR A O 1
ATOM 4569 N N . LEU A 1 594 ? -1.689 4.941 -12.922 1 96.88 594 LEU A N 1
ATOM 4570 C CA . LEU A 1 594 ? -0.813 5.016 -14.086 1 96.88 594 LEU A CA 1
ATOM 4571 C C . LEU A 1 594 ? 0.088 6.242 -14.008 1 96.88 594 LEU A C 1
ATOM 4573 O O . LEU A 1 594 ? 1.281 6.16 -14.312 1 96.88 594 LEU A O 1
ATOM 4577 N N . GLN A 1 595 ? -0.476 7.355 -13.609 1 94.62 595 GLN A N 1
ATOM 4578 C CA . GLN A 1 595 ? 0.322 8.57 -13.453 1 94.62 595 GLN A CA 1
ATOM 4579 C C . GLN A 1 595 ? 1.399 8.391 -12.391 1 94.62 595 GLN A C 1
ATOM 4581 O O . GLN A 1 595 ? 2.518 8.883 -12.539 1 94.62 595 GLN A O 1
ATOM 4586 N N . GLY A 1 596 ? 1 7.738 -11.289 1 94.94 596 GLY A N 1
ATOM 4587 C CA . GLY A 1 596 ? 1.99 7.43 -10.273 1 94.94 596 GLY A CA 1
ATOM 4588 C C . GLY A 1 596 ? 3.15 6.609 -10.797 1 94.94 596 GLY A C 1
ATOM 4589 O O . GLY A 1 596 ? 4.305 6.848 -10.438 1 94.94 596 GLY A O 1
ATOM 4590 N N . CYS A 1 597 ? 2.844 5.648 -11.609 1 96.75 597 CYS A N 1
ATOM 4591 C CA . CYS A 1 597 ? 3.887 4.844 -12.234 1 96.75 597 CYS A CA 1
ATOM 4592 C C . CYS A 1 597 ? 4.797 5.707 -13.102 1 96.75 597 CYS A C 1
ATOM 4594 O O . CYS A 1 597 ? 6.02 5.562 -13.055 1 96.75 597 CYS A O 1
ATOM 4596 N N . ALA A 1 598 ? 4.215 6.605 -13.891 1 96.06 598 ALA A N 1
ATOM 4597 C CA . ALA A 1 598 ? 4.973 7.52 -14.742 1 96.06 598 ALA A CA 1
ATOM 4598 C C . ALA A 1 598 ? 5.887 8.414 -13.906 1 96.06 598 ALA A C 1
ATOM 4600 O O . ALA A 1 598 ? 7.059 8.602 -14.242 1 96.06 598 ALA A O 1
ATOM 4601 N N . ASN A 1 599 ? 5.32 8.961 -12.82 1 93.94 599 ASN A N 1
ATOM 4602 C CA . ASN A 1 599 ? 6.094 9.828 -11.945 1 93.94 599 ASN A CA 1
ATOM 4603 C C . ASN A 1 599 ? 7.281 9.086 -11.328 1 93.94 599 ASN A C 1
ATOM 4605 O O . ASN A 1 599 ? 8.375 9.648 -11.219 1 93.94 599 ASN A O 1
ATOM 4609 N N . ALA A 1 600 ? 7.078 7.879 -10.922 1 94.31 600 ALA A N 1
ATOM 4610 C CA . ALA A 1 600 ? 8.141 7.074 -10.328 1 94.31 600 ALA A CA 1
ATOM 4611 C C . ALA A 1 600 ? 9.242 6.781 -11.344 1 94.31 600 ALA A C 1
ATOM 4613 O O . ALA A 1 600 ? 10.422 6.785 -11 1 94.31 600 ALA A O 1
ATOM 4614 N N . LEU A 1 601 ? 8.836 6.531 -12.562 1 94.94 601 LEU A N 1
ATOM 4615 C CA . LEU A 1 601 ? 9.781 6.227 -13.625 1 94.94 601 LEU A CA 1
ATOM 4616 C C . LEU A 1 601 ? 10.602 7.461 -13.992 1 94.94 601 LEU A C 1
ATOM 4618 O O . LEU A 1 601 ? 11.781 7.348 -14.336 1 94.94 601 LEU A O 1
ATOM 4622 N N . SER A 1 602 ? 10.008 8.617 -13.891 1 89.88 602 SER A N 1
ATOM 4623 C CA . SER A 1 602 ? 10.664 9.875 -14.242 1 89.88 602 SER A CA 1
ATOM 4624 C C . SER A 1 602 ? 11.797 10.195 -13.273 1 89.88 602 SER A C 1
ATOM 4626 O O . SER A 1 602 ? 12.75 10.891 -13.633 1 89.88 602 SER A O 1
ATOM 4628 N N . GLY A 1 603 ? 11.602 9.734 -12.086 1 81.38 603 GLY A N 1
ATOM 4629 C CA . GLY A 1 603 ? 12.672 9.977 -11.133 1 81.38 603 GLY A CA 1
ATOM 4630 C C . GLY A 1 603 ? 12.352 11.078 -10.141 1 81.38 603 GLY A C 1
ATOM 4631 O O . GLY A 1 603 ? 11.359 11 -9.414 1 81.38 603 GLY A O 1
ATOM 4632 N N . ASP A 1 604 ? 13.148 12.188 -10.242 1 83.06 604 ASP A N 1
ATOM 4633 C CA . ASP A 1 604 ? 13.078 13.234 -9.227 1 83.06 604 ASP A CA 1
ATOM 4634 C C . ASP A 1 604 ? 11.898 14.172 -9.484 1 83.06 604 ASP A C 1
ATOM 4636 O O . ASP A 1 604 ? 11.492 14.367 -10.633 1 83.06 604 ASP A O 1
ATOM 4640 N N . VAL A 1 605 ? 11.305 14.727 -8.477 1 82 605 VAL A N 1
ATOM 4641 C CA . VAL A 1 605 ? 10.086 15.523 -8.539 1 82 605 VAL A CA 1
ATOM 4642 C C . VAL A 1 605 ? 10.305 16.734 -9.438 1 82 605 VAL A C 1
ATOM 4644 O O . VAL A 1 605 ? 9.359 17.234 -10.055 1 82 605 VAL A O 1
ATOM 4647 N N . TRP A 1 606 ? 11.547 17.203 -9.531 1 82.69 606 TRP A N 1
ATOM 4648 C CA . TRP A 1 606 ? 11.781 18.359 -10.383 1 82.69 606 TRP A CA 1
ATOM 4649 C C . TRP A 1 606 ? 11.906 17.953 -11.844 1 82.69 606 TRP A C 1
ATOM 4651 O O . TRP A 1 606 ? 11.945 18.812 -12.734 1 82.69 606 TRP A O 1
ATOM 4661 N N . ASP A 1 607 ? 11.938 16.656 -12.141 1 76.12 607 ASP A N 1
ATOM 4662 C CA . ASP A 1 607 ? 11.984 16.141 -13.508 1 76.12 607 ASP A CA 1
ATOM 4663 C C . ASP A 1 607 ? 10.594 15.758 -13.992 1 76.12 607 ASP A C 1
ATOM 4665 O O . ASP A 1 607 ? 10.422 15.352 -15.148 1 76.12 607 ASP A O 1
ATOM 4669 N N . SER A 1 608 ? 9.68 15.867 -13.062 1 76.88 608 SER A N 1
ATOM 4670 C CA . SER A 1 608 ? 8.352 15.352 -13.398 1 76.88 608 SER A CA 1
ATOM 4671 C C . SER A 1 608 ? 7.582 16.344 -14.258 1 76.88 608 SER A C 1
ATOM 4673 O O . SER A 1 608 ? 7.684 17.562 -14.07 1 76.88 608 SER A O 1
ATOM 4675 N N . ASP A 1 609 ? 6.969 15.867 -15.312 1 69.56 609 ASP A N 1
ATOM 4676 C CA . ASP A 1 609 ? 6.07 16.641 -16.156 1 69.56 609 ASP A CA 1
ATOM 4677 C C . ASP A 1 609 ? 4.609 16.281 -15.891 1 69.56 609 ASP A C 1
ATOM 4679 O O . ASP A 1 609 ? 3.891 15.867 -16.797 1 69.56 609 ASP A O 1
ATOM 4683 N N . ASN A 1 610 ? 4.293 16.312 -14.633 1 71.31 610 ASN A N 1
ATOM 4684 C CA . ASN A 1 610 ? 2.918 15.977 -14.281 1 71.31 610 ASN A CA 1
ATOM 4685 C C . ASN A 1 610 ? 1.962 17.109 -14.633 1 71.31 610 ASN A C 1
ATOM 4687 O O . ASN A 1 610 ? 1.946 18.156 -13.953 1 71.31 610 ASN A O 1
ATOM 4691 N N . GLN A 1 611 ? 1.248 17.031 -15.766 1 68.12 611 GLN A N 1
ATOM 4692 C CA . GLN A 1 611 ? 0.358 18.078 -16.25 1 68.12 611 GLN A CA 1
ATOM 4693 C C . GLN A 1 611 ? -1.071 17.844 -15.766 1 68.12 611 GLN A C 1
ATOM 4695 O O . GLN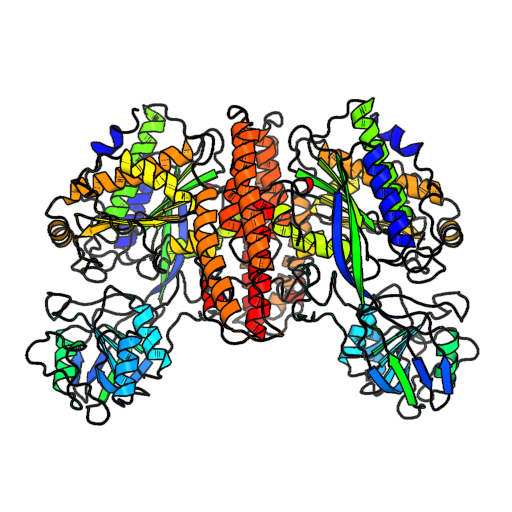 A 1 611 ? -2.004 18.5 -16.234 1 68.12 611 GLN A O 1
ATOM 4700 N N . MET A 1 612 ? -1.184 16.812 -14.789 1 72 612 MET A N 1
ATOM 4701 C CA . MET A 1 612 ? -2.537 16.484 -14.352 1 72 612 MET A CA 1
ATOM 4702 C C . MET A 1 612 ? -2.891 17.219 -13.07 1 72 612 MET A C 1
ATOM 4704 O O . MET A 1 612 ? -2.021 17.469 -12.234 1 72 612 MET A O 1
ATOM 4708 N N . LYS B 1 1 ? 32.031 23.828 11.32 1 32.19 1 LYS B N 1
ATOM 4709 C CA . LYS B 1 1 ? 32.281 24.953 12.211 1 32.19 1 LYS B CA 1
ATOM 4710 C C . LYS B 1 1 ? 31.672 26.25 11.656 1 32.19 1 LYS B C 1
ATOM 4712 O O . LYS B 1 1 ? 31.172 27.078 12.414 1 32.19 1 LYS B O 1
ATOM 4717 N N . ASN B 1 2 ? 31.844 26.344 10.461 1 32.69 2 ASN B N 1
ATOM 4718 C CA . ASN B 1 2 ? 31.531 27.578 9.75 1 32.69 2 ASN B CA 1
ATOM 4719 C C . ASN B 1 2 ? 30.031 27.688 9.43 1 32.69 2 ASN B C 1
ATOM 4721 O O . ASN B 1 2 ? 29.609 28.594 8.719 1 32.69 2 ASN B O 1
ATOM 4725 N N . THR B 1 3 ? 29.328 26.625 9.641 1 39.91 3 THR B N 1
ATOM 4726 C CA . THR B 1 3 ? 27.938 26.531 9.195 1 39.91 3 THR B CA 1
ATOM 4727 C C . THR B 1 3 ? 27.047 27.469 10.008 1 39.91 3 THR B C 1
ATOM 4729 O O . THR B 1 3 ? 25.891 27.703 9.648 1 39.91 3 THR B O 1
ATOM 4732 N N . LYS B 1 4 ? 27.516 27.766 11.289 1 44.78 4 LYS B N 1
ATOM 4733 C CA . LYS B 1 4 ? 26.781 28.516 12.305 1 44.78 4 LYS B CA 1
ATOM 4734 C C . LYS B 1 4 ? 26.625 29.969 11.898 1 44.78 4 LYS B C 1
ATOM 4736 O O . LYS B 1 4 ? 25.578 30.578 12.164 1 44.78 4 LYS B O 1
ATOM 4741 N N . CYS B 1 5 ? 27.594 30.5 11.422 1 39.06 5 CYS B N 1
ATOM 4742 C CA . CYS B 1 5 ? 27.719 31.953 11.367 1 39.06 5 CYS B CA 1
ATOM 4743 C C . CYS B 1 5 ? 26.75 32.531 10.344 1 39.06 5 CYS B C 1
ATOM 4745 O O . CYS B 1 5 ? 26.188 33.625 10.57 1 39.06 5 CYS B O 1
ATOM 4747 N N . GLU B 1 6 ? 26.547 31.953 9.258 1 42.72 6 GLU B N 1
ATOM 4748 C CA . GLU B 1 6 ? 25.938 32.688 8.156 1 42.72 6 GLU B CA 1
ATOM 4749 C C . GLU B 1 6 ? 24.422 32.75 8.297 1 42.72 6 GLU B C 1
ATOM 4751 O O . GLU B 1 6 ? 23.781 33.719 7.828 1 42.72 6 GLU B O 1
ATOM 4756 N N . ILE B 1 7 ? 23.812 31.844 9.008 1 45.88 7 ILE B N 1
ATOM 4757 C CA . ILE B 1 7 ? 22.359 31.969 9.133 1 45.88 7 ILE B CA 1
ATOM 4758 C C . ILE B 1 7 ? 22.016 33.125 10.086 1 45.88 7 ILE B C 1
ATOM 4760 O O . ILE B 1 7 ? 21 33.812 9.906 1 45.88 7 ILE B O 1
ATOM 4764 N N . GLN B 1 8 ? 22.844 33.406 11.102 1 44.47 8 GLN B N 1
ATOM 4765 C CA . GLN B 1 8 ? 22.594 34.375 12.148 1 44.47 8 GLN B CA 1
ATOM 4766 C C . GLN B 1 8 ? 22.406 35.781 11.57 1 44.47 8 GLN B C 1
ATOM 4768 O O . GLN B 1 8 ? 21.531 36.531 12.016 1 44.47 8 GLN B O 1
ATOM 4773 N N . SER B 1 9 ? 23.359 36.188 10.852 1 43.62 9 SER B N 1
ATOM 4774 C CA . SER B 1 9 ? 23.359 37.625 10.555 1 43.62 9 SER B CA 1
ATOM 4775 C C . SER B 1 9 ? 22.188 38 9.672 1 43.62 9 SER B C 1
ATOM 4777 O O . SER B 1 9 ? 21.812 39.188 9.594 1 43.62 9 SER B O 1
ATOM 4779 N N . THR B 1 10 ? 21.562 37.125 8.969 1 42 10 THR B N 1
ATOM 4780 C CA . THR B 1 10 ? 20.812 37.562 7.797 1 42 10 THR B CA 1
ATOM 4781 C C . THR B 1 10 ? 19.312 37.375 8.008 1 42 10 THR B C 1
ATOM 4783 O O . THR B 1 10 ? 18.516 37.656 7.113 1 42 10 THR B O 1
ATOM 4786 N N . LEU B 1 11 ? 18.828 36.812 9.117 1 48.47 11 LEU B N 1
ATOM 4787 C CA . LEU B 1 11 ? 17.391 36.625 9.023 1 48.47 11 LEU B CA 1
ATOM 4788 C C . LEU B 1 11 ? 16.656 37.938 9.25 1 48.47 11 LEU B C 1
ATOM 4790 O O . LEU B 1 11 ? 16.578 38.438 10.375 1 48.47 11 LEU B O 1
ATOM 4794 N N . SER B 1 12 ? 16.938 38.938 8.469 1 47.66 12 SER B N 1
ATOM 4795 C CA . SER B 1 12 ? 16.047 40.094 8.594 1 47.66 12 SER B CA 1
ATOM 4796 C C . SER B 1 12 ? 14.625 39.75 8.141 1 47.66 12 SER B C 1
ATOM 4798 O O . SER B 1 12 ? 14.422 39.281 7.016 1 47.66 12 SER B O 1
ATOM 4800 N N . LEU B 1 13 ? 13.695 39.344 9.109 1 55.44 13 LEU B N 1
ATOM 4801 C CA . LEU B 1 13 ? 12.289 39.188 8.758 1 55.44 13 LEU B CA 1
ATOM 4802 C C . LEU B 1 13 ? 11.82 40.344 7.855 1 55.44 13 LEU B C 1
ATOM 4804 O O . LEU B 1 13 ? 11.602 41.469 8.32 1 55.44 13 LEU B O 1
ATOM 4808 N N . CYS B 1 14 ? 12.367 40.312 6.613 1 52.41 14 CYS B N 1
ATOM 4809 C CA . CYS B 1 14 ? 12.164 41.344 5.605 1 52.41 14 CYS B CA 1
ATOM 4810 C C . CYS B 1 14 ? 10.68 41.531 5.305 1 52.41 14 CYS B C 1
ATOM 4812 O O . CYS B 1 14 ? 9.922 40.562 5.305 1 52.41 14 CYS B O 1
ATOM 4814 N N . SER B 1 15 ? 10.234 42.781 5.316 1 61.41 15 SER B N 1
ATOM 4815 C CA . SER B 1 15 ? 8.961 43.438 5.047 1 61.41 15 SER B CA 1
ATOM 4816 C C . SER B 1 15 ? 8.383 43 3.703 1 61.41 15 SER B C 1
ATOM 4818 O O . SER B 1 15 ? 7.188 43.156 3.453 1 61.41 15 SER B O 1
ATOM 4820 N N . ASP B 1 16 ? 9.086 42.062 2.912 1 72.44 16 ASP B N 1
ATOM 4821 C CA . ASP B 1 16 ? 8.617 41.938 1.537 1 72.44 16 ASP B CA 1
ATOM 4822 C C . ASP B 1 16 ? 7.555 40.844 1.433 1 72.44 16 ASP B C 1
ATOM 4824 O O . ASP B 1 16 ? 6.891 40.719 0.402 1 72.44 16 ASP B O 1
ATOM 4828 N N . VAL B 1 17 ? 7.34 40.125 2.545 1 85.06 17 VAL B N 1
ATOM 4829 C CA . VAL B 1 17 ? 6.355 39.062 2.396 1 85.06 17 VAL B CA 1
ATOM 4830 C C . VAL B 1 17 ? 5.133 39.344 3.26 1 85.06 17 VAL B C 1
ATOM 4832 O O . VAL B 1 17 ? 4.238 38.531 3.398 1 85.06 17 VAL B O 1
ATOM 4835 N N . GLU B 1 18 ? 5.176 40.531 3.775 1 85.88 18 GLU B N 1
ATOM 4836 C CA . GLU B 1 18 ? 4.035 40.938 4.598 1 85.88 18 GLU B CA 1
ATOM 4837 C C . GLU B 1 18 ? 2.859 41.375 3.732 1 85.88 18 GLU B C 1
ATOM 4839 O O . GLU B 1 18 ? 3.049 42.062 2.734 1 85.88 18 GLU B O 1
ATOM 4844 N N . GLN B 1 19 ? 1.72 40.844 4.016 1 85.88 19 GLN B N 1
ATOM 4845 C CA . GLN B 1 19 ? 0.479 41.219 3.355 1 85.88 19 GLN B CA 1
ATOM 4846 C C . GLN B 1 19 ? -0.623 41.5 4.379 1 85.88 19 GLN B C 1
ATOM 4848 O O . GLN B 1 19 ? -0.587 40.969 5.492 1 85.88 19 GLN B O 1
ATOM 4853 N N . THR B 1 20 ? -1.537 42.375 4.027 1 86.56 20 THR B N 1
ATOM 4854 C CA . THR B 1 20 ? -2.676 42.625 4.898 1 86.56 20 THR B CA 1
ATOM 4855 C C . THR B 1 20 ? -3.668 41.469 4.863 1 86.56 20 THR B C 1
ATOM 4857 O O . THR B 1 20 ? -4.375 41.219 5.844 1 86.56 20 THR B O 1
ATOM 4860 N N . ASP B 1 21 ? -3.734 40.906 3.729 1 89.69 21 ASP B N 1
ATOM 4861 C CA . ASP B 1 21 ? -4.574 39.75 3.504 1 89.69 21 ASP B CA 1
ATOM 4862 C C . ASP B 1 21 ? -4.074 38.906 2.316 1 89.69 21 ASP B C 1
ATOM 4864 O O . ASP B 1 21 ? -3.697 39.469 1.284 1 89.69 21 ASP B O 1
ATOM 4868 N N . HIS B 1 22 ? -3.955 37.656 2.506 1 91.69 22 HIS B N 1
ATOM 4869 C CA . HIS B 1 22 ? -3.445 36.812 1.428 1 91.69 22 HIS B CA 1
ATOM 4870 C C . HIS B 1 22 ? -4.016 35.375 1.514 1 91.69 22 HIS B C 1
ATOM 4872 O O . HIS B 1 22 ? -3.264 34.406 1.562 1 91.69 22 HIS B O 1
ATOM 4878 N N . VAL B 1 23 ? -5.344 35.344 1.392 1 89.06 23 VAL B N 1
ATOM 4879 C CA . VAL B 1 23 ? -6.078 34.094 1.397 1 89.06 23 VAL B CA 1
ATOM 4880 C C . VAL B 1 23 ? -5.688 33.25 0.178 1 89.06 23 VAL B C 1
ATOM 4882 O O . VAL B 1 23 ? -5.324 33.812 -0.865 1 89.06 23 VAL B O 1
ATOM 4885 N N . ALA B 1 24 ? -5.695 32.031 0.32 1 89.44 24 ALA B N 1
ATOM 4886 C CA . ALA B 1 24 ? -5.305 31.125 -0.752 1 89.44 24 ALA B CA 1
ATOM 4887 C C . ALA B 1 24 ? -6.027 31.469 -2.053 1 89.44 24 ALA B C 1
ATOM 4889 O O . ALA B 1 24 ? -7.25 31.641 -2.061 1 89.44 24 ALA B O 1
ATOM 4890 N N . GLY B 1 25 ? -5.266 31.516 -3.117 1 86.56 25 GLY B N 1
ATOM 4891 C CA . GLY B 1 25 ? -5.848 31.734 -4.434 1 86.56 25 GLY B CA 1
ATOM 4892 C C . GLY B 1 25 ? -6.145 33.188 -4.715 1 86.56 25 GLY B C 1
ATOM 4893 O O . GLY B 1 25 ? -6.566 33.562 -5.816 1 86.56 25 GLY B O 1
ATOM 4894 N N . SER B 1 26 ? -5.98 34.062 -3.768 1 88.06 26 SER B N 1
ATOM 4895 C CA . SER B 1 26 ? -6.207 35.469 -3.965 1 88.06 26 SER B CA 1
ATOM 4896 C C . SER B 1 26 ? -5.078 36.125 -4.766 1 88.06 26 SER B C 1
ATOM 4898 O O . SER B 1 26 ? -4.043 35.469 -5 1 88.06 26 SER B O 1
ATOM 4900 N N . SER B 1 27 ? -5.348 37.312 -5.168 1 89.25 27 SER B N 1
ATOM 4901 C CA . SER B 1 27 ? -4.312 38.062 -5.879 1 89.25 27 SER B CA 1
ATOM 4902 C C . SER B 1 27 ? -3.088 38.281 -4.996 1 89.25 27 SER B C 1
ATOM 4904 O O . SER B 1 27 ? -1.953 38.219 -5.469 1 89.25 27 SER B O 1
ATOM 4906 N N . ALA B 1 28 ? -3.344 38.531 -3.727 1 91.5 28 ALA B N 1
ATOM 4907 C CA . ALA B 1 28 ? -2.238 38.75 -2.795 1 91.5 28 ALA B CA 1
ATOM 4908 C C . ALA B 1 28 ? -1.422 37.469 -2.613 1 91.5 28 ALA B C 1
ATOM 4910 O O . ALA B 1 28 ? -0.196 37.531 -2.486 1 91.5 28 ALA B O 1
ATOM 4911 N N . ASP B 1 29 ? -2.084 36.375 -2.555 1 92.12 29 ASP B N 1
ATOM 4912 C CA . ASP B 1 29 ? -1.384 35.094 -2.52 1 92.12 29 ASP B CA 1
ATOM 4913 C C . ASP B 1 29 ? -0.532 34.906 -3.771 1 92.12 29 ASP B C 1
ATOM 4915 O O . ASP B 1 29 ? 0.584 34.375 -3.695 1 92.12 29 ASP B O 1
ATOM 4919 N N . GLY B 1 30 ? -1.071 35.281 -4.926 1 91.69 30 GLY B N 1
ATOM 4920 C CA . GLY B 1 30 ? -0.339 35.219 -6.18 1 91.69 30 GLY B CA 1
ATOM 4921 C C . GLY B 1 30 ? 0.915 36.094 -6.18 1 91.69 30 GLY B C 1
ATOM 4922 O O . GLY B 1 30 ? 1.949 35.688 -6.715 1 91.69 30 GLY B O 1
ATOM 4923 N N . ILE B 1 31 ? 0.78 37.25 -5.648 1 92.81 31 ILE B N 1
ATOM 4924 C CA . ILE B 1 31 ? 1.926 38.125 -5.555 1 92.81 31 ILE B CA 1
ATOM 4925 C C . ILE B 1 31 ? 3.029 37.469 -4.73 1 92.81 31 ILE B C 1
ATOM 4927 O O . ILE B 1 31 ? 4.203 37.531 -5.105 1 92.81 31 ILE B O 1
ATOM 4931 N N . LEU B 1 32 ? 2.684 36.906 -3.619 1 94.44 32 LEU B N 1
ATOM 4932 C CA . LEU B 1 32 ? 3.66 36.219 -2.783 1 94.44 32 LEU B CA 1
ATOM 4933 C C . LEU B 1 32 ? 4.262 35.031 -3.523 1 94.44 32 LEU B C 1
ATOM 4935 O O . LEU B 1 32 ? 5.453 34.719 -3.371 1 94.44 32 LEU B O 1
ATOM 4939 N N . GLU B 1 33 ? 3.426 34.312 -4.266 1 94.75 33 GLU B N 1
ATOM 4940 C CA . GLU B 1 33 ? 3.908 33.219 -5.094 1 94.75 33 GLU B CA 1
ATOM 4941 C C . GLU B 1 33 ? 5.031 33.688 -6.02 1 94.75 33 GLU B C 1
ATOM 4943 O O . GLU B 1 33 ? 6.07 33.031 -6.117 1 94.75 33 GLU B O 1
ATOM 4948 N N . TYR B 1 34 ? 4.793 34.719 -6.688 1 94 34 TYR B N 1
ATOM 4949 C CA . TYR B 1 34 ? 5.773 35.281 -7.625 1 94 34 TYR B CA 1
ATOM 4950 C C . TYR B 1 34 ? 7.051 35.688 -6.906 1 94 34 TYR B C 1
ATOM 4952 O O . TYR B 1 34 ? 8.156 35.469 -7.418 1 94 34 TYR B O 1
ATOM 4960 N N . HIS B 1 35 ? 6.832 36.281 -5.762 1 94.12 35 HIS B N 1
ATOM 4961 C CA . HIS B 1 35 ? 7.992 36.688 -4.973 1 94.12 35 HIS B CA 1
ATOM 4962 C C . HIS B 1 35 ? 8.844 35.469 -4.598 1 94.12 35 HIS B C 1
ATOM 4964 O O . HIS B 1 35 ? 10.07 35.5 -4.707 1 94.12 35 HIS B O 1
ATOM 4970 N N . VAL B 1 36 ? 8.258 34.438 -4.129 1 95.75 36 VAL B N 1
ATOM 4971 C CA . VAL B 1 36 ? 8.969 33.219 -3.742 1 95.75 36 VAL B CA 1
ATOM 4972 C C . VAL B 1 36 ? 9.641 32.594 -4.965 1 95.75 36 VAL B C 1
ATOM 4974 O O . VAL B 1 36 ? 10.82 32.219 -4.91 1 95.75 36 VAL B O 1
ATOM 4977 N N . PHE B 1 37 ? 8.898 32.469 -6.062 1 95.81 37 PHE B N 1
ATOM 4978 C CA . PHE B 1 37 ? 9.422 31.906 -7.301 1 95.81 37 PHE B CA 1
ATOM 4979 C C . PHE B 1 37 ? 10.664 32.656 -7.758 1 95.81 37 PHE B C 1
ATOM 4981 O O . PHE B 1 37 ? 11.688 32.062 -8.078 1 95.81 37 PHE B O 1
ATOM 4988 N N . ASP B 1 38 ? 10.539 33.969 -7.773 1 95.5 38 ASP B N 1
ATOM 4989 C CA . ASP B 1 38 ? 11.641 34.812 -8.227 1 95.5 38 ASP B CA 1
ATOM 4990 C C . ASP B 1 38 ? 12.844 34.719 -7.293 1 95.5 38 ASP B C 1
ATOM 4992 O O . ASP B 1 38 ? 13.984 34.812 -7.738 1 95.5 38 ASP B O 1
ATOM 4996 N N . SER B 1 39 ? 12.523 34.625 -6.016 1 95 39 SER B N 1
ATOM 4997 C CA . SER B 1 39 ? 13.602 34.438 -5.055 1 95 39 SER B CA 1
ATOM 4998 C C . SER B 1 39 ? 14.383 33.156 -5.328 1 95 39 SER B C 1
ATOM 5000 O O . SER B 1 39 ? 15.617 33.156 -5.352 1 95 39 SER B O 1
ATOM 5002 N N . PHE B 1 40 ? 13.68 32.062 -5.535 1 96.38 40 PHE B N 1
ATOM 5003 C CA . PHE B 1 40 ? 14.336 30.812 -5.832 1 96.38 40 PHE B CA 1
ATOM 5004 C C . PHE B 1 40 ? 15.117 30.891 -7.137 1 96.38 40 PHE B C 1
ATOM 5006 O O . PHE B 1 40 ? 16.219 30.344 -7.246 1 96.38 40 PHE B O 1
ATOM 5013 N N . LYS B 1 41 ? 14.523 31.562 -8.086 1 95.25 41 LYS B N 1
ATOM 5014 C CA . LYS B 1 41 ? 15.172 31.719 -9.383 1 95.25 41 LYS B CA 1
ATOM 5015 C C . LYS B 1 41 ? 16.469 32.5 -9.258 1 95.25 41 LYS B C 1
ATOM 5017 O O . LYS B 1 41 ? 17.484 32.125 -9.852 1 95.25 41 LYS B O 1
ATOM 5022 N N . SER B 1 42 ? 16.422 33.531 -8.516 1 94.88 42 SER B N 1
ATOM 5023 C CA . SER B 1 42 ? 17.594 34.375 -8.312 1 94.88 42 SER B CA 1
ATOM 5024 C C . SER B 1 42 ? 18.703 33.594 -7.621 1 94.88 42 SER B C 1
ATOM 5026 O O . SER B 1 42 ? 19.891 33.906 -7.773 1 94.88 42 SER B O 1
ATOM 5028 N N . LEU B 1 43 ? 18.312 32.562 -6.902 1 94.5 43 LEU B N 1
ATOM 5029 C CA . LEU B 1 43 ? 19.281 31.734 -6.191 1 94.5 43 LEU B CA 1
ATOM 5030 C C . LEU B 1 43 ? 19.703 30.531 -7.047 1 94.5 43 LEU B C 1
ATOM 5032 O O . LEU B 1 43 ? 20.375 29.625 -6.559 1 94.5 43 LEU B O 1
ATOM 5036 N N . GLU B 1 44 ? 19.188 30.438 -8.289 1 92.44 44 GLU B N 1
ATOM 5037 C CA . GLU B 1 44 ? 19.531 29.406 -9.258 1 92.44 44 GLU B CA 1
ATOM 5038 C C . GLU B 1 44 ? 19.047 28.031 -8.805 1 92.44 44 GLU B C 1
ATOM 5040 O O . GLU B 1 44 ? 19.766 27.047 -8.891 1 92.44 44 GLU B O 1
ATOM 5045 N N . MET B 1 45 ? 17.828 28.031 -8.266 1 94.06 45 MET B N 1
ATOM 5046 C CA . MET B 1 45 ? 17.266 26.797 -7.746 1 94.06 45 MET B CA 1
ATOM 5047 C C . MET B 1 45 ? 16.297 26.188 -8.742 1 94.06 45 MET B C 1
ATOM 5049 O O . MET B 1 45 ? 15.539 25.266 -8.398 1 94.06 45 MET B O 1
ATOM 5053 N N . GLU B 1 46 ? 16.188 26.578 -9.93 1 87.44 46 GLU B N 1
ATOM 5054 C CA . GLU B 1 46 ? 15.297 26.078 -10.969 1 87.44 46 GLU B CA 1
ATOM 5055 C C . GLU B 1 46 ? 13.891 25.828 -10.43 1 87.44 46 GLU B C 1
ATOM 5057 O O . GLU B 1 46 ? 13.398 24.703 -10.461 1 87.44 46 GLU B O 1
ATOM 5062 N N . PRO B 1 47 ? 13.305 26.906 -10.016 1 92.69 47 PRO B N 1
ATOM 5063 C CA . PRO B 1 47 ? 12.008 26.75 -9.359 1 92.69 47 PRO B CA 1
ATOM 5064 C C . PRO B 1 47 ? 10.93 26.203 -10.297 1 92.69 47 PRO B C 1
ATOM 5066 O O . PRO B 1 47 ? 11.016 26.391 -11.516 1 92.69 47 PRO B O 1
ATOM 5069 N N . TRP B 1 48 ? 9.992 25.422 -9.82 1 90.81 48 TRP B N 1
ATOM 5070 C CA . TRP B 1 48 ? 8.812 24.969 -10.555 1 90.81 48 TRP B CA 1
ATOM 5071 C C . TRP B 1 48 ? 7.555 25.125 -9.711 1 90.81 48 TRP B C 1
ATOM 5073 O O . TRP B 1 48 ? 7.637 25.375 -8.5 1 90.81 48 TRP B O 1
ATOM 5083 N N . THR B 1 49 ? 6.41 25.203 -10.375 1 88.31 49 THR B N 1
ATOM 5084 C CA . THR B 1 49 ? 5.117 25.375 -9.719 1 88.31 49 THR B CA 1
ATOM 5085 C C . THR B 1 49 ? 4.234 24.141 -9.922 1 88.31 49 THR B C 1
ATOM 5087 O O . THR B 1 49 ? 4.316 23.484 -10.961 1 88.31 49 THR B O 1
ATOM 5090 N N . ASP B 1 50 ? 3.576 23.844 -8.93 1 84.75 50 ASP B N 1
ATOM 5091 C CA . ASP B 1 50 ? 2.553 22.797 -8.961 1 84.75 50 ASP B CA 1
ATOM 5092 C C . ASP B 1 50 ? 1.162 23.391 -8.742 1 84.75 50 ASP B C 1
ATOM 5094 O O . ASP B 1 50 ? 0.957 24.188 -7.816 1 84.75 50 ASP B O 1
ATOM 5098 N N . VAL B 1 51 ? 0.24 23.062 -9.656 1 79.25 51 VAL B N 1
ATOM 5099 C CA . VAL B 1 51 ? -1.071 23.703 -9.641 1 79.25 51 VAL B CA 1
ATOM 5100 C C . VAL B 1 51 ? -2.131 22.703 -9.195 1 79.25 51 VAL B C 1
ATOM 5102 O O . VAL B 1 51 ? -2.141 21.547 -9.648 1 79.25 51 VAL B O 1
ATOM 5105 N N . HIS B 1 52 ? -2.887 23.094 -8.289 1 78.88 52 HIS B N 1
ATOM 5106 C CA . HIS B 1 52 ? -4.027 22.312 -7.832 1 78.88 52 HIS B CA 1
ATOM 5107 C C . HIS B 1 52 ? -5.293 23.172 -7.766 1 78.88 52 HIS B C 1
ATOM 5109 O O . HIS B 1 52 ? -5.223 24.391 -7.883 1 78.88 52 HIS B O 1
ATOM 5115 N N . TYR B 1 53 ? -6.484 22.578 -7.691 1 73.06 53 TYR B N 1
ATOM 5116 C CA . TYR B 1 53 ? -7.777 23.234 -7.59 1 73.06 53 TYR B CA 1
ATOM 5117 C C . TYR B 1 53 ? -8.516 22.797 -6.328 1 73.06 53 TYR B C 1
ATOM 5119 O O . TYR B 1 53 ? -8.484 21.625 -5.957 1 73.06 53 TYR B O 1
ATOM 5127 N N . VAL B 1 54 ? -9.039 23.969 -5.602 1 67.94 54 VAL B N 1
ATOM 5128 C CA . VAL B 1 54 ? -9.766 23.609 -4.395 1 67.94 54 VAL B CA 1
ATOM 5129 C C . VAL B 1 54 ? -10.984 24.516 -4.227 1 67.94 54 VAL B C 1
ATOM 5131 O O . VAL B 1 54 ? -11.062 25.578 -4.859 1 67.94 54 VAL B O 1
ATOM 5134 N N . GLN B 1 55 ? -11.984 24.031 -3.51 1 66.56 55 GLN B N 1
ATOM 5135 C CA . GLN B 1 55 ? -13.211 24.781 -3.264 1 66.56 55 GLN B CA 1
ATOM 5136 C C . GLN B 1 55 ? -13.086 25.641 -2.008 1 66.56 55 GLN B C 1
ATOM 5138 O O . GLN B 1 55 ? -12.648 25.156 -0.961 1 66.56 55 GLN B O 1
ATOM 5143 N N . LEU B 1 56 ? -13.336 27.078 -2.201 1 64.94 56 LEU B N 1
ATOM 5144 C CA . LEU B 1 56 ? -13.297 28.016 -1.092 1 64.94 56 LEU B CA 1
ATOM 5145 C C . LEU B 1 56 ? -14.664 28.656 -0.862 1 64.94 56 LEU B C 1
ATOM 5147 O O . LEU B 1 56 ? -15.5 28.688 -1.771 1 64.94 56 LEU B O 1
ATOM 5151 N N . GLN B 1 57 ? -15.188 29.125 0.312 1 63.34 57 GLN B N 1
ATOM 5152 C CA . GLN B 1 57 ? -16.562 29.406 0.726 1 63.34 57 GLN B CA 1
ATOM 5153 C C . GLN B 1 57 ? -16.859 30.906 0.624 1 63.34 57 GLN B C 1
ATOM 5155 O O . GLN B 1 57 ? -15.945 31.719 0.568 1 63.34 57 GLN B O 1
ATOM 5160 N N . THR B 1 58 ? -18.422 31.234 0.562 1 64 58 THR B N 1
ATOM 5161 C CA . THR B 1 58 ? -19.016 32.562 0.436 1 64 58 THR B CA 1
ATOM 5162 C C . THR B 1 58 ? -19.641 33 1.758 1 64 58 THR B C 1
ATOM 5164 O O . THR B 1 58 ? -19.672 32.219 2.721 1 64 58 THR B O 1
ATOM 5167 N N . PRO B 1 59 ? -20.5 34.188 1.839 1 67.38 59 PRO B N 1
ATOM 5168 C CA . PRO B 1 59 ? -21.031 34.812 3.057 1 67.38 59 PRO B CA 1
ATOM 5169 C C . PRO B 1 59 ? -22.156 34 3.701 1 67.38 59 PRO B C 1
ATOM 5171 O O . PRO B 1 59 ? -22.984 33.406 2.996 1 67.38 59 PRO B O 1
ATOM 5174 N N . ASN B 1 60 ? -22.422 34.094 5.152 1 85.31 60 ASN B N 1
ATOM 5175 C CA . ASN B 1 60 ? -23.375 33.375 5.984 1 85.31 60 ASN B CA 1
ATOM 5176 C C . ASN B 1 60 ? -24.25 34.312 6.805 1 85.31 60 ASN B C 1
ATOM 5178 O O . ASN B 1 60 ? -24 35.531 6.844 1 85.31 60 ASN B O 1
ATOM 5182 N N . ARG B 1 61 ? -25.391 33.75 7.32 1 86.31 61 ARG B N 1
ATOM 5183 C CA . ARG B 1 61 ? -26.312 34.531 8.125 1 86.31 61 ARG B CA 1
ATOM 5184 C C . ARG B 1 61 ? -26.734 33.781 9.383 1 86.31 61 ARG B C 1
ATOM 5186 O O . ARG B 1 61 ? -26.906 32.562 9.336 1 86.31 61 ARG B O 1
ATOM 5193 N N . VAL B 1 62 ? -26.891 34.562 10.523 1 86.81 62 VAL B N 1
ATOM 5194 C CA . VAL B 1 62 ? -27.391 34 11.773 1 86.81 62 VAL B CA 1
ATOM 5195 C C . VAL B 1 62 ? -28.5 34.875 12.344 1 86.81 62 VAL B C 1
ATOM 5197 O O . VAL B 1 62 ? -28.359 36.094 12.398 1 86.81 62 VAL B O 1
ATOM 5200 N N . MET B 1 63 ? -29.625 34.188 12.758 1 88.12 63 MET B N 1
ATOM 5201 C CA . MET B 1 63 ? -30.781 34.906 13.312 1 88.12 63 MET B CA 1
ATOM 5202 C C . MET B 1 63 ? -31.219 34.281 14.633 1 88.12 63 MET B C 1
ATOM 5204 O O . MET B 1 63 ? -31.047 33.094 14.844 1 88.12 63 MET B O 1
ATOM 5208 N N . ILE B 1 64 ? -31.703 35.094 15.523 1 81.62 64 ILE B N 1
ATOM 5209 C CA . ILE B 1 64 ? -32.406 34.625 16.719 1 81.62 64 ILE B CA 1
ATOM 5210 C C . ILE B 1 64 ? -33.844 35.188 16.719 1 81.62 64 ILE B C 1
ATOM 5212 O O . ILE B 1 64 ? -34.031 36.375 16.688 1 81.62 64 ILE B O 1
ATOM 5216 N N . GLY B 1 65 ? -34.75 34.344 16.734 1 86.19 65 GLY B N 1
ATOM 5217 C CA . GLY B 1 65 ? -36.094 34.781 16.438 1 86.19 65 GLY B CA 1
ATOM 5218 C C . GLY B 1 65 ? -36.219 35.469 15.094 1 86.19 65 GLY B C 1
ATOM 5219 O O . GLY B 1 65 ? -35.875 34.875 14.062 1 86.19 65 GLY B O 1
ATOM 5220 N N . GLN B 1 66 ? -36.75 36.656 15.18 1 83.44 66 GLN B N 1
ATOM 5221 C CA . GLN B 1 66 ? -36.906 37.438 13.945 1 83.44 66 GLN B CA 1
ATOM 5222 C C . GLN B 1 66 ? -35.812 38.469 13.781 1 83.44 66 GLN B C 1
ATOM 5224 O O . GLN B 1 66 ? -35.75 39.188 12.773 1 83.44 66 GLN B O 1
ATOM 5229 N N . GLU B 1 67 ? -34.875 38.375 14.703 1 88.81 67 GLU B N 1
ATOM 5230 C CA . GLU B 1 67 ? -33.844 39.406 14.711 1 88.81 67 GLU B CA 1
ATOM 5231 C C . GLU B 1 67 ? -32.531 38.844 14.188 1 88.81 67 GLU B C 1
ATOM 5233 O O . GLU B 1 67 ? -32.094 37.781 14.602 1 88.81 67 GLU B O 1
ATOM 5238 N N . GLU B 1 68 ? -32.031 39.688 13.328 1 89.25 68 GLU B N 1
ATOM 5239 C CA . GLU B 1 68 ? -30.703 39.312 12.828 1 89.25 68 GLU B CA 1
ATOM 5240 C C . GLU B 1 68 ? -29.625 39.594 13.867 1 89.25 68 GLU B C 1
ATOM 5242 O O . GLU B 1 68 ? -29.531 40.719 14.383 1 89.25 68 GLU B O 1
ATOM 5247 N N . VAL B 1 69 ? -28.953 38.594 14.273 1 87.69 69 VAL B N 1
ATOM 5248 C CA . VAL B 1 69 ? -27.875 38.688 15.242 1 87.69 69 VAL B CA 1
ATOM 5249 C C . VAL B 1 69 ? -26.641 39.312 14.578 1 87.69 69 VAL B C 1
ATOM 5251 O O . VAL B 1 69 ? -25.953 40.125 15.188 1 87.69 69 VAL B O 1
ATOM 5254 N N . GLY B 1 70 ? -26.422 38.969 13.328 1 78.69 70 GLY B N 1
ATOM 5255 C CA . GLY B 1 70 ? -25.328 39.531 12.562 1 78.69 70 GLY B CA 1
ATOM 5256 C C . GLY B 1 70 ? -25.016 38.781 11.297 1 78.69 70 GLY B C 1
ATOM 5257 O O . GLY B 1 70 ? -25.594 37.719 11.055 1 78.69 70 GLY B O 1
ATOM 5258 N N . GLN B 1 71 ? -24.297 39.531 10.492 1 77.94 71 GLN B N 1
ATOM 5259 C CA . GLN B 1 71 ? -23.703 38.938 9.312 1 77.94 71 GLN B CA 1
ATOM 5260 C C . GLN B 1 71 ? -22.203 38.719 9.484 1 77.94 71 GLN B C 1
ATOM 5262 O O . GLN B 1 71 ? -21.406 39.594 9.117 1 77.94 71 GLN B O 1
ATOM 5267 N N . PRO B 1 72 ? -21.938 37.531 9.992 1 85.62 72 PRO B N 1
ATOM 5268 C CA . PRO B 1 72 ? -20.516 37.312 10.281 1 85.62 72 PRO B CA 1
ATOM 5269 C C . PRO B 1 72 ? -19.641 37.344 9.031 1 85.62 72 PRO B C 1
ATOM 5271 O O . PRO B 1 72 ? -20.047 36.812 7.984 1 85.62 72 PRO B O 1
ATOM 5274 N N . LYS B 1 73 ? -18.547 37.938 9.141 1 86 73 LYS B N 1
ATOM 5275 C CA . LYS B 1 73 ? -17.547 37.875 8.078 1 86 73 LYS B CA 1
ATOM 5276 C C . LYS B 1 73 ? -16.703 36.625 8.18 1 86 73 LYS B C 1
ATOM 5278 O O . LYS B 1 73 ? -16.297 36.062 7.168 1 86 73 LYS B O 1
ATOM 5283 N N . GLY B 1 74 ? -16.438 36.281 9.484 1 90.06 74 GLY B N 1
ATOM 5284 C CA . GLY B 1 74 ? -15.75 35 9.711 1 90.06 74 GLY B CA 1
ATOM 5285 C C . GLY B 1 74 ? -16.594 33.812 9.32 1 90.06 74 GLY B C 1
ATOM 5286 O O . GLY B 1 74 ? -17.812 33.875 9.266 1 90.06 74 GLY B O 1
ATOM 5287 N N . TYR B 1 75 ? -15.93 32.75 8.93 1 90.06 75 TYR B N 1
ATOM 5288 C CA . TYR B 1 75 ? -16.641 31.531 8.578 1 90.06 75 TYR B CA 1
ATOM 5289 C C . TYR B 1 75 ? -15.789 30.297 8.852 1 90.06 75 TYR B C 1
ATOM 5291 O O . TYR B 1 75 ? -14.602 30.406 9.156 1 90.06 75 TYR B O 1
ATOM 5299 N N . LEU B 1 76 ? -16.438 29.219 8.789 1 93.31 76 LEU B N 1
ATOM 5300 C CA . LEU B 1 76 ? -15.812 27.922 8.938 1 93.31 76 LEU B CA 1
ATOM 5301 C C . LEU B 1 76 ? -15.867 27.141 7.633 1 93.31 76 LEU B C 1
ATOM 5303 O O . LEU B 1 76 ? -16.906 26.594 7.277 1 93.31 76 LEU B O 1
ATOM 5307 N N . ALA B 1 77 ? -14.68 27.016 7.066 1 90.44 77 ALA B N 1
ATOM 5308 C CA . ALA B 1 77 ? -14.602 26.312 5.793 1 90.44 77 ALA B CA 1
ATOM 5309 C C . ALA B 1 77 ? -15.055 24.859 5.941 1 90.44 77 ALA B C 1
ATOM 5311 O O . ALA B 1 77 ? -14.797 24.219 6.969 1 90.44 77 ALA B O 1
ATOM 5312 N N . TYR B 1 78 ? -15.789 24.281 4.938 1 89.62 78 TYR B N 1
ATOM 5313 C CA . TYR B 1 78 ? -16.203 22.891 4.773 1 89.62 78 TYR B CA 1
ATOM 5314 C C . TYR B 1 78 ? -17.422 22.578 5.645 1 89.62 78 TYR B C 1
ATOM 5316 O O . TYR B 1 78 ? -17.766 21.406 5.84 1 89.62 78 TYR B O 1
ATOM 5324 N N . SER B 1 79 ? -18 23.609 6.23 1 92.19 79 SER B N 1
ATOM 5325 C CA . SER B 1 79 ? -19.281 23.406 6.891 1 92.19 79 SER B CA 1
ATOM 5326 C C . SER B 1 79 ? -20.328 22.906 5.906 1 92.19 79 SER B C 1
ATOM 5328 O O . SER B 1 79 ? -20.25 23.188 4.711 1 92.19 79 SER B O 1
ATOM 5330 N N . ALA B 1 80 ? -21.234 22.172 6.469 1 90.12 80 ALA B N 1
ATOM 5331 C CA . ALA B 1 80 ? -22.406 21.875 5.656 1 90.12 80 ALA B CA 1
ATOM 5332 C C . ALA B 1 80 ? -23.156 23.156 5.285 1 90.12 80 ALA B C 1
ATOM 5334 O O . ALA B 1 80 ? -23.078 24.156 5.996 1 90.12 80 ALA B O 1
ATOM 5335 N N . THR B 1 81 ? -23.828 23.109 4.133 1 89.25 81 THR B N 1
ATOM 5336 C CA . THR B 1 81 ? -24.578 24.281 3.658 1 89.25 81 THR B CA 1
ATOM 5337 C C . THR B 1 81 ? -26.078 24.062 3.826 1 89.25 81 THR B C 1
ATOM 5339 O O . THR B 1 81 ? -26.578 22.953 3.648 1 89.25 81 THR B O 1
ATOM 5342 N N . GLY B 1 82 ? -26.734 25.156 4.184 1 92 82 GLY B N 1
ATOM 5343 C CA . GLY B 1 82 ? -28.188 25.094 4.344 1 92 82 GLY B CA 1
ATOM 5344 C C . GLY B 1 82 ? -28.719 26.031 5.414 1 92 82 GLY B C 1
ATOM 5345 O O . GLY B 1 82 ? -28.125 27.078 5.664 1 92 82 GLY B O 1
ATOM 5346 N N . LYS B 1 83 ? -29.891 25.719 5.812 1 94.56 83 LYS B N 1
ATOM 5347 C CA . LYS B 1 83 ? -30.578 26.469 6.871 1 94.56 83 LYS B CA 1
ATOM 5348 C C . LYS B 1 83 ? -31.062 25.531 7.969 1 94.56 83 LYS B C 1
ATOM 5350 O O . LYS B 1 83 ? -31.625 24.469 7.684 1 94.56 83 LYS B O 1
ATOM 5355 N N . ALA B 1 84 ? -30.688 25.891 9.18 1 95.94 84 ALA B N 1
ATOM 5356 C CA . ALA B 1 84 ? -31.141 25.094 10.32 1 95.94 84 ALA B CA 1
ATOM 5357 C C . ALA B 1 84 ? -31.672 25.984 11.438 1 95.94 84 ALA B C 1
ATOM 5359 O O . ALA B 1 84 ? -31.188 27.094 11.641 1 95.94 84 ALA B O 1
ATOM 5360 N N . GLN B 1 85 ? -32.719 25.5 12.047 1 95.81 85 GLN B N 1
ATOM 5361 C CA . GLN B 1 85 ? -33.344 26.203 13.172 1 95.81 85 GLN B CA 1
ATOM 5362 C C . GLN B 1 85 ? -33.469 25.281 14.383 1 95.81 85 GLN B C 1
ATOM 5364 O O . GLN B 1 85 ? -33.781 24.094 14.234 1 95.81 85 GLN B O 1
ATOM 5369 N N . GLY B 1 86 ? -33.219 25.828 15.562 1 95.44 86 GLY B N 1
ATOM 5370 C CA . GLY B 1 86 ? -33.375 25.078 16.797 1 95.44 86 GLY B CA 1
ATOM 5371 C C . GLY B 1 86 ? -33.219 25.938 18.031 1 95.44 86 GLY B C 1
ATOM 5372 O O . GLY B 1 86 ? -32.844 27.094 17.953 1 95.44 86 GLY B O 1
ATOM 5373 N N . LYS B 1 87 ? -33.656 25.281 19.156 1 95.62 87 LYS B N 1
ATOM 5374 C CA . LYS B 1 87 ? -33.469 25.953 20.438 1 95.62 87 LYS B CA 1
ATOM 5375 C C . LYS B 1 87 ? -31.984 26.125 20.766 1 95.62 87 LYS B C 1
ATOM 5377 O O . LYS B 1 87 ? -31.172 25.234 20.516 1 95.62 87 LYS B O 1
ATOM 5382 N N . ALA B 1 88 ? -31.656 27.25 21.281 1 95.56 88 ALA B N 1
ATOM 5383 C CA . ALA B 1 88 ? -30.266 27.531 21.609 1 95.56 88 ALA B CA 1
ATOM 5384 C C . ALA B 1 88 ? -29.828 26.812 22.875 1 95.56 88 ALA B C 1
ATOM 5386 O O . ALA B 1 88 ? -30.594 26.734 23.844 1 95.56 88 ALA B O 1
ATOM 5387 N N . VAL B 1 89 ? -28.688 26.25 22.797 1 96.44 89 VAL B N 1
ATOM 5388 C CA . VAL B 1 89 ? -28.047 25.609 23.938 1 96.44 89 VAL B CA 1
ATOM 5389 C C . VAL B 1 89 ? -26.609 26.094 24.062 1 96.44 89 VAL B C 1
ATOM 5391 O O . VAL B 1 89 ? -25.922 26.297 23.062 1 96.44 89 VAL B O 1
ATOM 5394 N N . TYR B 1 90 ? -26.188 26.328 25.266 1 97.38 90 TYR B N 1
ATOM 5395 C CA . TYR B 1 90 ? -24.797 26.703 25.531 1 97.38 90 TYR B CA 1
ATOM 5396 C C . TYR B 1 90 ? -23.969 25.484 25.922 1 97.38 90 TYR B C 1
ATOM 5398 O O . TYR B 1 90 ? -24.297 24.781 26.875 1 97.38 90 TYR B O 1
ATOM 5406 N N . GLY B 1 91 ? -22.875 25.266 25.203 1 97.12 91 GLY B N 1
ATOM 5407 C CA . GLY B 1 91 ? -22.172 24 25.359 1 97.12 91 GLY B CA 1
ATOM 5408 C C . GLY B 1 91 ? -20.719 24.188 25.766 1 97.12 91 GLY B C 1
ATOM 5409 O O . GLY B 1 91 ? -19.906 23.25 25.625 1 97.12 91 GLY B O 1
ATOM 5410 N N . ASN B 1 92 ? -20.297 25.359 26.203 1 97.81 92 ASN B N 1
ATOM 5411 C CA . ASN B 1 92 ? -18.938 25.641 26.625 1 97.81 92 ASN B CA 1
ATOM 5412 C C . ASN B 1 92 ? -17.938 25.359 25.5 1 97.81 92 ASN B C 1
ATOM 5414 O O . ASN B 1 92 ? -18.047 25.938 24.406 1 97.81 92 ASN B O 1
ATOM 5418 N N . TYR B 1 93 ? -16.984 24.375 25.703 1 97.62 93 TYR B N 1
ATOM 5419 C CA . TYR B 1 93 ? -15.977 24.141 24.672 1 97.62 93 TYR B CA 1
ATOM 5420 C C . TYR B 1 93 ? -16.391 23 23.75 1 97.62 93 TYR B C 1
ATOM 5422 O O . TYR B 1 93 ? -15.766 22.766 22.719 1 97.62 93 TYR B O 1
ATOM 5430 N N . GLY B 1 94 ? -17.406 22.328 24.062 1 97 94 GLY B N 1
ATOM 5431 C CA . GLY B 1 94 ? -17.828 21.188 23.281 1 97 94 GLY B CA 1
ATOM 5432 C C . GLY B 1 94 ? -16.906 19.984 23.406 1 97 94 GLY B C 1
ATOM 5433 O O . GLY B 1 94 ? -16.797 19.172 22.5 1 97 94 GLY B O 1
ATOM 5434 N N . SER B 1 95 ? -16.125 19.891 24.484 1 96.44 95 SER B N 1
ATOM 5435 C CA . SER B 1 95 ? -15.32 18.719 24.75 1 96.44 95 SER B CA 1
ATOM 5436 C C . SER B 1 95 ? -16.188 17.531 25.141 1 96.44 95 SER B C 1
ATOM 5438 O O . SER B 1 95 ? -17.375 17.688 25.438 1 96.44 95 SER B O 1
ATOM 5440 N N . GLN B 1 96 ? -15.586 16.406 25.141 1 93.94 96 GLN B N 1
ATOM 5441 C CA . GLN B 1 96 ? -16.344 15.219 25.531 1 93.94 96 GLN B CA 1
ATOM 5442 C C . GLN B 1 96 ? -16.828 15.344 26.969 1 93.94 96 GLN B C 1
ATOM 5444 O O . GLN B 1 96 ? -17.953 14.945 27.281 1 93.94 96 GLN B O 1
ATOM 5449 N N . GLU B 1 97 ? -16.062 15.875 27.75 1 95.31 97 GLU B N 1
ATOM 5450 C CA . GLU B 1 97 ? -16.422 16.078 29.141 1 95.31 97 GLU B CA 1
ATOM 5451 C C . GLU B 1 97 ? -17.594 17.062 29.266 1 95.31 97 GLU B C 1
ATOM 5453 O O . GLU B 1 97 ? -18.5 16.844 30.078 1 95.31 97 GLU B O 1
ATOM 5458 N N . ASP B 1 98 ? -17.531 18.125 28.531 1 97.06 98 ASP B N 1
ATOM 5459 C CA . ASP B 1 98 ? -18.594 19.125 28.531 1 97.06 98 ASP B CA 1
ATOM 5460 C C . ASP B 1 98 ? -19.922 18.5 28.109 1 97.06 98 ASP B C 1
ATOM 5462 O O . ASP B 1 98 ? -20.969 18.734 28.719 1 97.06 98 ASP B O 1
ATOM 5466 N N . LEU B 1 99 ? -19.859 17.719 27.094 1 96.44 99 LEU B N 1
ATOM 5467 C CA . LEU B 1 99 ? -21.078 17.141 26.531 1 96.44 99 LEU B CA 1
ATOM 5468 C C . LEU B 1 99 ? -21.656 16.094 27.469 1 96.44 99 LEU B C 1
ATOM 5470 O O . LEU B 1 99 ? -22.875 15.953 27.578 1 96.44 99 LEU B O 1
ATOM 5474 N N . MET B 1 100 ? -20.75 15.367 28.109 1 95.44 100 MET B N 1
ATOM 5475 C CA . MET B 1 100 ? -21.219 14.422 29.125 1 95.44 100 MET B CA 1
ATOM 5476 C C . MET B 1 100 ? -21.906 15.141 30.266 1 95.44 100 MET B C 1
ATOM 5478 O O . MET B 1 100 ? -22.922 14.664 30.781 1 95.44 100 MET B O 1
ATOM 5482 N N . LEU B 1 101 ? -21.391 16.234 30.641 1 95.75 101 LEU B N 1
ATOM 5483 C CA . LEU B 1 101 ? -22 17.016 31.703 1 95.75 101 LEU B CA 1
ATOM 5484 C C . LEU B 1 101 ? -23.375 17.531 31.266 1 95.75 101 LEU B C 1
ATOM 5486 O O . LEU B 1 101 ? -24.312 17.516 32.062 1 95.75 101 LEU B O 1
ATOM 5490 N N . LEU B 1 102 ? -23.531 18.016 30.094 1 95.69 102 LEU B N 1
ATOM 5491 C CA . LEU B 1 102 ? -24.828 18.453 29.578 1 95.69 102 LEU B CA 1
ATOM 5492 C C . LEU B 1 102 ? -25.844 17.312 29.578 1 95.69 102 LEU B C 1
ATOM 5494 O O . LEU B 1 102 ? -27.016 17.516 29.922 1 95.69 102 LEU B O 1
ATOM 5498 N N . GLN B 1 103 ? -25.344 16.172 29.203 1 93.88 103 GLN B N 1
ATOM 5499 C CA . GLN B 1 103 ? -26.219 14.992 29.188 1 93.88 103 GLN B CA 1
ATOM 5500 C C . GLN B 1 103 ? -26.641 14.625 30.609 1 93.88 103 GLN B C 1
ATOM 5502 O O . GLN B 1 103 ? -27.812 14.273 30.844 1 93.88 103 GLN B O 1
ATOM 5507 N N . ASN B 1 104 ? -25.734 14.656 31.5 1 95.25 104 ASN B N 1
ATOM 5508 C CA . ASN B 1 104 ? -26.031 14.359 32.906 1 95.25 104 ASN B CA 1
ATOM 5509 C C . ASN B 1 104 ? -27.062 15.336 33.469 1 95.25 104 ASN B C 1
ATOM 5511 O O . ASN B 1 104 ? -27.859 14.977 34.344 1 95.25 104 ASN B O 1
ATOM 5515 N N . LEU B 1 105 ? -27.047 16.547 33.031 1 94.75 105 LEU B N 1
ATOM 5516 C CA . LEU B 1 105 ? -27.984 17.578 33.469 1 94.75 105 LEU B CA 1
ATOM 5517 C C . LEU B 1 105 ? -29.281 17.5 32.688 1 94.75 105 LEU B C 1
ATOM 5519 O O . LEU B 1 105 ? -30.141 18.375 32.844 1 94.75 105 LEU B O 1
ATOM 5523 N N . LYS B 1 106 ? -29.375 16.547 31.75 1 92.81 106 LYS B N 1
ATOM 5524 C CA . LYS B 1 106 ? -30.578 16.234 30.953 1 92.81 106 LYS B CA 1
ATOM 5525 C C . LYS B 1 106 ? -30.938 17.375 30.031 1 92.81 106 LYS B C 1
ATOM 5527 O O . LYS B 1 106 ? -32.125 17.688 29.844 1 92.81 106 LYS B O 1
ATOM 5532 N N . VAL B 1 107 ? -29.922 18.031 29.547 1 93.81 107 VAL B N 1
ATOM 5533 C CA . VAL B 1 107 ? -30.141 19.047 28.531 1 93.81 107 VAL B CA 1
ATOM 5534 C C . VAL B 1 107 ? -30.312 18.375 27.172 1 93.81 107 VAL B C 1
ATOM 5536 O O . VAL B 1 107 ? -29.438 17.641 26.719 1 93.81 107 VAL B O 1
ATOM 5539 N N . GLU B 1 108 ? -31.391 18.625 26.516 1 91.5 108 GLU B N 1
ATOM 5540 C CA . GLU B 1 108 ? -31.641 18.031 25.203 1 91.5 108 GLU B CA 1
ATOM 5541 C C . GLU B 1 108 ? -30.812 18.703 24.125 1 91.5 108 GLU B C 1
ATOM 5543 O O . GLU B 1 108 ? -30.891 19.922 23.938 1 91.5 108 GLU B O 1
ATOM 5548 N N . LEU B 1 109 ? -30.078 17.922 23.391 1 94.44 109 LEU B N 1
ATOM 5549 C CA . LEU B 1 109 ? -29.172 18.484 22.406 1 94.44 109 LEU B CA 1
ATOM 5550 C C . LEU B 1 109 ? -29.672 18.234 20.984 1 94.44 109 LEU B C 1
ATOM 5552 O O . LEU B 1 109 ? -29.344 18.984 20.062 1 94.44 109 LEU B O 1
ATOM 5556 N N . ASN B 1 110 ? -30.453 17.234 20.828 1 94.69 110 ASN B N 1
ATOM 5557 C CA . ASN B 1 110 ? -30.938 16.875 19.484 1 94.69 110 ASN B CA 1
ATOM 5558 C C . ASN B 1 110 ? -31.75 18 18.875 1 94.69 110 ASN B C 1
ATOM 5560 O O . ASN B 1 110 ? -32.719 18.484 19.469 1 94.69 110 ASN B O 1
ATOM 5564 N N . GLY B 1 111 ? -31.328 18.375 17.688 1 94.94 111 GLY B N 1
ATOM 5565 C CA . GLY B 1 111 ? -32.094 19.375 16.938 1 94.94 111 GLY B CA 1
ATOM 5566 C C . GLY B 1 111 ? -31.844 20.797 17.438 1 94.94 111 GLY B C 1
ATOM 5567 O O . GLY B 1 111 ? -32.5 21.734 16.984 1 94.94 111 GLY B O 1
ATOM 5568 N N . THR B 1 112 ? -30.953 20.984 18.281 1 96.5 112 THR B N 1
ATOM 5569 C CA . THR B 1 112 ? -30.703 22.297 18.844 1 96.5 112 THR B CA 1
ATOM 5570 C C . THR B 1 112 ? -29.594 23.016 18.094 1 96.5 112 THR B C 1
ATOM 5572 O O . THR B 1 112 ? -28.938 22.422 17.234 1 96.5 112 THR B O 1
ATOM 5575 N N . VAL B 1 113 ? -29.5 24.328 18.281 1 97.12 113 VAL B N 1
ATOM 5576 C CA . VAL B 1 113 ? -28.344 25.109 17.891 1 97.12 113 VAL B CA 1
ATOM 5577 C C . VAL B 1 113 ? -27.438 25.328 19.109 1 97.12 113 VAL B C 1
ATOM 5579 O O . VAL B 1 113 ? -27.812 26.016 20.047 1 97.12 113 VAL B O 1
ATOM 5582 N N . ILE B 1 114 ? -26.297 24.781 19.016 1 97.69 114 ILE B N 1
ATOM 5583 C CA . ILE B 1 114 ? -25.438 24.812 20.172 1 97.69 114 ILE B CA 1
ATOM 5584 C C . ILE B 1 114 ? -24.375 25.906 20 1 97.69 114 ILE B C 1
ATOM 5586 O O . ILE B 1 114 ? -23.844 26.078 18.906 1 97.69 114 ILE B O 1
ATOM 5590 N N . LEU B 1 115 ? -24.156 26.688 21.016 1 97.44 115 LEU B N 1
ATOM 5591 C CA . LEU B 1 115 ? -23.094 27.703 21.047 1 97.44 115 LEU B CA 1
ATOM 5592 C C . LEU B 1 115 ? -21.891 27.188 21.828 1 97.44 115 LEU B C 1
ATOM 5594 O O . LEU B 1 115 ? -22.016 26.734 22.969 1 97.44 115 LEU B O 1
ATOM 5598 N N . LEU B 1 116 ? -20.719 27.266 21.188 1 98.44 116 LEU B N 1
ATOM 5599 C CA . LEU B 1 116 ? -19.484 26.797 21.797 1 98.44 116 LEU B CA 1
ATOM 5600 C C . LEU B 1 116 ? -18.453 27.922 21.875 1 98.44 116 LEU B C 1
ATOM 5602 O O . LEU B 1 116 ? -18.406 28.781 21 1 98.44 116 LEU B O 1
ATOM 5606 N N . ARG B 1 117 ? -17.656 27.828 22.922 1 97.81 117 ARG B N 1
ATOM 5607 C CA . ARG B 1 117 ? -16.469 28.672 23.016 1 97.81 117 ARG B CA 1
ATOM 5608 C C . ARG B 1 117 ? -15.297 28.031 22.266 1 97.81 117 ARG B C 1
ATOM 5610 O O . ARG B 1 117 ? -15.047 26.828 22.406 1 97.81 117 ARG B O 1
ATOM 5617 N N . ALA B 1 118 ? -14.641 28.844 21.469 1 96.38 118 ALA B N 1
ATOM 5618 C CA . ALA B 1 118 ? -13.414 28.344 20.844 1 96.38 118 ALA B CA 1
ATOM 5619 C C . ALA B 1 118 ? -12.336 28.094 21.891 1 96.38 118 ALA B C 1
ATOM 5621 O O . ALA B 1 118 ? -12.273 28.781 22.906 1 96.38 118 ALA B O 1
ATOM 5622 N N . THR B 1 119 ? -11.547 27.047 21.641 1 91.56 119 THR B N 1
ATOM 5623 C CA . THR B 1 119 ? -10.445 26.719 22.547 1 91.56 119 THR B CA 1
ATOM 5624 C C . THR B 1 119 ? -9.219 26.281 21.75 1 91.56 119 THR B C 1
ATOM 5626 O O . THR B 1 119 ? -9.336 25.828 20.609 1 91.56 119 THR B O 1
ATOM 5629 N N . GLY B 1 120 ? -8.078 26.5 22.297 1 84.06 120 GLY B N 1
ATOM 5630 C CA . GLY B 1 120 ? -6.84 26.062 21.672 1 84.06 120 GLY B CA 1
ATOM 5631 C C . GLY B 1 120 ? -6.531 24.594 21.938 1 84.06 120 GLY B C 1
ATOM 5632 O O . GLY B 1 120 ? -5.605 24.031 21.344 1 84.06 120 GLY B O 1
ATOM 5633 N N . GLN B 1 121 ? -7.332 23.922 22.734 1 83.06 121 GLN B N 1
ATOM 5634 C CA . GLN B 1 121 ? -7.047 22.547 23.141 1 83.06 121 GLN B CA 1
ATOM 5635 C C . GLN B 1 121 ? -7.5 21.547 22.078 1 83.06 121 GLN B C 1
ATOM 5637 O O . GLN B 1 121 ? -6.844 20.531 21.859 1 83.06 121 GLN B O 1
ATOM 5642 N N . ILE B 1 122 ? -8.609 21.812 21.5 1 89.75 122 ILE B N 1
ATOM 5643 C CA . ILE B 1 122 ? -9.086 20.984 20.391 1 89.75 122 ILE B CA 1
ATOM 5644 C C . ILE B 1 122 ? -9.398 21.859 19.188 1 89.75 122 ILE B C 1
ATOM 5646 O O . ILE B 1 122 ? -9.695 23.047 19.328 1 89.75 122 ILE B O 1
ATOM 5650 N N . SER B 1 123 ? -9.289 21.312 18.062 1 92.88 123 SER B N 1
ATOM 5651 C CA . SER B 1 123 ? -9.508 22.062 16.844 1 92.88 123 SER B CA 1
ATOM 5652 C C . SER B 1 123 ? -10.984 22.391 16.641 1 92.88 123 SER B C 1
ATOM 5654 O O . SER B 1 123 ? -11.852 21.766 17.25 1 92.88 123 SER B O 1
ATOM 5656 N N . LEU B 1 124 ? -11.242 23.391 15.836 1 96.25 124 LEU B N 1
ATOM 5657 C CA . LEU B 1 124 ? -12.617 23.734 15.484 1 96.25 124 LEU B CA 1
ATOM 5658 C C . LEU B 1 124 ? -13.32 22.531 14.875 1 96.25 124 LEU B C 1
ATOM 5660 O O . LEU B 1 124 ? -14.492 22.266 15.164 1 96.25 124 LEU B O 1
ATOM 5664 N N . ALA B 1 125 ? -12.578 21.828 14.062 1 95.56 125 ALA B N 1
ATOM 5665 C CA . ALA B 1 125 ? -13.125 20.625 13.43 1 95.56 125 ALA B CA 1
ATOM 5666 C C . ALA B 1 125 ? -13.539 19.594 14.477 1 95.56 125 ALA B C 1
ATOM 5668 O O . ALA B 1 125 ? -14.586 18.953 14.359 1 95.56 125 ALA B O 1
ATOM 5669 N N . GLN B 1 126 ? -12.758 19.422 15.43 1 94.56 126 GLN B N 1
ATOM 5670 C CA . GLN B 1 126 ? -13.062 18.453 16.484 1 94.56 126 GLN B CA 1
ATOM 5671 C C . GLN B 1 126 ? -14.266 18.906 17.312 1 94.56 126 GLN B C 1
ATOM 5673 O O . GLN B 1 126 ? -15.086 18.078 17.719 1 94.56 126 GLN B O 1
ATOM 5678 N N . GLN B 1 127 ? -14.328 20.172 17.625 1 96.81 127 GLN B N 1
ATOM 5679 C CA . GLN B 1 127 ? -15.492 20.688 18.344 1 96.81 127 GLN B CA 1
ATOM 5680 C C . GLN B 1 127 ? -16.781 20.375 17.609 1 96.81 127 GLN B C 1
ATOM 5682 O O . GLN B 1 127 ? -17.75 19.875 18.203 1 96.81 127 GLN B O 1
ATOM 5687 N N . VAL B 1 128 ? -16.75 20.672 16.344 1 97.19 128 VAL B N 1
ATOM 5688 C CA . VAL B 1 128 ? -17.938 20.469 15.523 1 97.19 128 VAL B CA 1
ATOM 5689 C C . VAL B 1 128 ? -18.25 18.969 15.438 1 97.19 128 VAL B C 1
ATOM 5691 O O . VAL B 1 128 ? -19.406 18.562 15.555 1 97.19 128 VAL B O 1
ATOM 5694 N N . ALA B 1 129 ? -17.25 18.172 15.242 1 94.88 129 ALA B N 1
ATOM 5695 C CA . ALA B 1 129 ? -17.453 16.734 15.141 1 94.88 129 ALA B CA 1
ATOM 5696 C C . ALA B 1 129 ? -18.047 16.172 16.422 1 94.88 129 ALA B C 1
ATOM 5698 O O . ALA B 1 129 ? -18.922 15.297 16.391 1 94.88 129 ALA B O 1
ATOM 5699 N N . ASN B 1 130 ? -17.609 16.625 17.562 1 95.12 130 ASN B N 1
ATOM 5700 C CA . ASN B 1 130 ? -18.094 16.141 18.859 1 95.12 130 ASN B CA 1
ATOM 5701 C C . ASN B 1 130 ? -19.594 16.359 19.016 1 95.12 130 ASN B C 1
ATOM 5703 O O . ASN B 1 130 ? -20.297 15.477 19.516 1 95.12 130 ASN B O 1
ATOM 5707 N N . VAL B 1 131 ? -20.031 17.484 18.641 1 95.56 131 VAL B N 1
ATOM 5708 C CA . VAL B 1 131 ? -21.438 17.812 18.906 1 95.56 131 VAL B CA 1
ATOM 5709 C C . VAL B 1 131 ? -22.312 17.266 17.781 1 95.56 131 VAL B C 1
ATOM 5711 O O . VAL B 1 131 ? -23.484 16.984 17.984 1 95.56 131 VAL B O 1
ATOM 5714 N N . ALA B 1 132 ? -21.75 17.219 16.547 1 94.69 132 ALA B N 1
ATOM 5715 C CA . ALA B 1 132 ? -22.5 16.641 15.438 1 94.69 132 ALA B CA 1
ATOM 5716 C C . ALA B 1 132 ? -22.969 15.219 15.766 1 94.69 132 ALA B C 1
ATOM 5718 O O . ALA B 1 132 ? -24.062 14.805 15.383 1 94.69 132 ALA B O 1
ATOM 5719 N N . ALA B 1 133 ? -22.188 14.516 16.453 1 90.38 133 ALA B N 1
ATOM 5720 C CA . ALA B 1 133 ? -22.453 13.133 16.844 1 90.38 133 ALA B CA 1
ATOM 5721 C C . ALA B 1 133 ? -23.688 13.047 17.734 1 90.38 133 ALA B C 1
ATOM 5723 O O . ALA B 1 133 ? -24.312 11.984 17.844 1 90.38 133 ALA B O 1
ATOM 5724 N N . LEU B 1 134 ? -24.109 14.156 18.328 1 93.81 134 LEU B N 1
ATOM 5725 C CA . LEU B 1 134 ? -25.219 14.164 19.281 1 93.81 134 LEU B CA 1
ATOM 5726 C C . LEU B 1 134 ? -26.484 14.695 18.625 1 93.81 134 LEU B C 1
ATOM 5728 O O . LEU B 1 134 ? -27.5 14.891 19.297 1 93.81 134 LEU B O 1
ATOM 5732 N N . GLY B 1 135 ? -26.438 14.992 17.375 1 92.88 135 GLY B N 1
ATOM 5733 C CA . GLY B 1 135 ? -27.625 15.289 16.594 1 92.88 135 GLY B CA 1
ATOM 5734 C C . GLY B 1 135 ? -27.984 16.766 16.609 1 92.88 135 GLY B C 1
ATOM 5735 O O . GLY B 1 135 ? -29.125 17.125 16.281 1 92.88 135 GLY B O 1
ATOM 5736 N N . VAL B 1 136 ? -27.141 17.641 16.953 1 95.69 136 VAL B N 1
ATOM 5737 C CA . VAL B 1 136 ? -27.422 19.062 16.922 1 95.69 136 VAL B CA 1
ATOM 5738 C C . VAL B 1 136 ? -27.672 19.516 15.492 1 95.69 136 VAL B C 1
ATOM 5740 O O . VAL B 1 136 ? -27.234 18.859 14.547 1 95.69 136 VAL B O 1
ATOM 5743 N N . SER B 1 137 ? -28.438 20.578 15.359 1 95.31 137 SER B N 1
ATOM 5744 C CA . SER B 1 137 ? -28.781 21.062 14.031 1 95.31 137 SER B CA 1
ATOM 5745 C C . SER B 1 137 ? -27.703 22 13.5 1 95.31 137 SER B C 1
ATOM 5747 O O . SER B 1 137 ? -27.469 22.062 12.297 1 95.31 137 SER B O 1
ATOM 5749 N N . ALA B 1 138 ? -27.156 22.781 14.367 1 97.56 138 ALA B N 1
ATOM 5750 C CA . ALA B 1 138 ? -26.125 23.734 13.977 1 97.56 138 ALA B CA 1
ATOM 5751 C C . ALA B 1 138 ? -25.219 24.062 15.156 1 97.56 138 ALA B C 1
ATOM 5753 O O . ALA B 1 138 ? -25.594 23.891 16.312 1 97.56 138 ALA B O 1
ATOM 5754 N N . VAL B 1 139 ? -24.047 24.484 14.773 1 98 139 VAL B N 1
ATOM 5755 C CA . VAL B 1 139 ? -23.031 24.844 15.766 1 98 139 VAL B CA 1
ATOM 5756 C C . VAL B 1 139 ? -22.562 26.266 15.531 1 98 139 VAL B C 1
ATOM 5758 O O . VAL B 1 139 ? -22.234 26.641 14.398 1 98 139 VAL B O 1
ATOM 5761 N N . LEU B 1 140 ? -22.609 27.047 16.531 1 97.75 140 LEU B N 1
ATOM 5762 C CA . LEU B 1 140 ? -22.016 28.391 16.531 1 97.75 140 LEU B CA 1
ATOM 5763 C C . LEU B 1 140 ? -20.812 28.453 17.438 1 97.75 140 LEU B C 1
ATOM 5765 O O . LEU B 1 140 ? -20.859 27.984 18.594 1 97.75 140 LEU B O 1
ATOM 5769 N N . ILE B 1 141 ? -19.703 28.969 16.938 1 98.12 141 ILE B N 1
ATOM 5770 C CA . ILE B 1 141 ? -18.484 29.031 17.734 1 98.12 141 ILE B CA 1
ATOM 5771 C C . ILE B 1 141 ? -18.016 30.484 17.844 1 98.12 141 ILE B C 1
ATOM 5773 O O . ILE B 1 141 ? -18 31.219 16.859 1 98.12 141 ILE B O 1
ATOM 5777 N N . TYR B 1 142 ? -17.656 30.891 19 1 97.44 142 TYR B N 1
ATOM 5778 C CA . TYR B 1 142 ? -17.219 32.281 19.188 1 97.44 142 TYR B CA 1
ATOM 5779 C C . TYR B 1 142 ? -16.016 32.344 20.125 1 97.44 142 TYR B C 1
ATOM 5781 O O . TYR B 1 142 ? -15.688 31.359 20.797 1 97.44 142 TYR B O 1
ATOM 5789 N N . LEU B 1 143 ? -15.32 33.5 20.156 1 97.06 143 LEU B N 1
ATOM 5790 C CA . LEU B 1 143 ? -14.172 33.75 21.016 1 97.06 143 LEU B CA 1
ATOM 5791 C C . LEU B 1 143 ? -14.594 34.438 22.312 1 97.06 143 LEU B C 1
ATOM 5793 O O . LEU B 1 143 ? -14.789 35.656 22.344 1 97.06 143 LEU B O 1
ATOM 5797 N N . ASP B 1 144 ? -14.602 33.625 23.344 1 97.25 144 ASP B N 1
ATOM 5798 C CA . ASP B 1 144 ? -15.023 34.156 24.625 1 97.25 144 ASP B CA 1
ATOM 5799 C C . ASP B 1 144 ? -13.93 35 25.25 1 97.25 144 ASP B C 1
ATOM 5801 O O . ASP B 1 144 ? -12.758 34.625 25.25 1 97.25 144 ASP B O 1
ATOM 5805 N N . PRO B 1 145 ? -14.312 36.156 25.875 1 95.75 145 PRO B N 1
ATOM 5806 C CA . PRO B 1 145 ? -13.328 37.062 26.453 1 95.75 145 PRO B CA 1
ATOM 5807 C C . PRO B 1 145 ? -12.57 36.438 27.625 1 95.75 145 PRO B C 1
ATOM 5809 O O . PRO B 1 145 ? -11.516 36.938 28.016 1 95.75 145 PRO B O 1
ATOM 5812 N N . LYS B 1 146 ? -13.109 35.438 28.172 1 94.25 146 LYS B N 1
ATOM 5813 C CA . LYS B 1 146 ? -12.391 34.719 29.219 1 94.25 146 LYS B CA 1
ATOM 5814 C C . LYS B 1 146 ? -11.078 34.156 28.703 1 94.25 146 LYS B C 1
ATOM 5816 O O . LYS B 1 146 ? -10.078 34.125 29.422 1 94.25 146 LYS B O 1
ATOM 5821 N N . ASP B 1 147 ? -11.109 33.719 27.531 1 92.31 147 ASP B N 1
ATOM 5822 C CA . ASP B 1 147 ? -9.953 33.062 26.922 1 92.31 147 ASP B CA 1
ATOM 5823 C C . ASP B 1 147 ? -9.25 34 25.953 1 92.31 147 ASP B C 1
ATOM 5825 O O . ASP B 1 147 ? -8.031 33.906 25.766 1 92.31 147 ASP B O 1
ATOM 5829 N N . TYR B 1 148 ? -10.031 34.875 25.359 1 93.31 148 TYR B N 1
ATOM 5830 C CA . TYR B 1 148 ? -9.547 35.75 24.312 1 93.31 148 TYR B CA 1
ATOM 5831 C C . TYR B 1 148 ? -9.945 37.188 24.594 1 93.31 148 TYR B C 1
ATOM 5833 O O . TYR B 1 148 ? -11.078 37.594 24.328 1 93.31 148 TYR B O 1
ATOM 5841 N N . ARG B 1 149 ? -9.023 37.938 25.047 1 91.38 149 ARG B N 1
ATOM 5842 C CA . ARG B 1 149 ? -9.32 39.312 25.391 1 91.38 149 ARG B CA 1
ATOM 5843 C C . ARG B 1 149 ? -9.227 40.219 24.172 1 91.38 149 ARG B C 1
ATOM 5845 O O . ARG B 1 149 ? -8.352 41.094 24.109 1 91.38 149 ARG B O 1
ATOM 5852 N N . PHE B 1 150 ? -10.211 40.031 23.25 1 95.06 150 PHE B N 1
ATOM 5853 C CA . PHE B 1 150 ? -10.281 40.781 22 1 95.06 150 PHE B CA 1
ATOM 5854 C C . PHE B 1 150 ? -11.5 41.688 21.969 1 95.06 150 PHE B C 1
ATOM 5856 O O . PHE B 1 150 ? -12.305 41.688 22.906 1 95.06 150 PHE B O 1
ATOM 5863 N N . GLN B 1 151 ? -11.492 42.469 20.938 1 93.75 151 GLN B N 1
ATOM 5864 C CA . GLN B 1 151 ? -12.719 43.219 20.688 1 93.75 151 GLN B CA 1
ATOM 5865 C C . GLN B 1 151 ? -13.891 42.281 20.438 1 93.75 151 GLN B C 1
ATOM 5867 O O . GLN B 1 151 ? -13.734 41.25 19.766 1 93.75 151 GLN B O 1
ATOM 5872 N N . PRO B 1 152 ? -15.016 42.594 20.969 1 94.69 152 PRO B N 1
ATOM 5873 C CA . PRO B 1 152 ? -16.188 41.719 20.828 1 94.69 152 PRO B CA 1
ATOM 5874 C C . PRO B 1 152 ? -16.562 41.469 19.359 1 94.69 152 PRO B C 1
ATOM 5876 O O . PRO B 1 152 ? -17.297 40.531 19.062 1 94.69 152 PRO B O 1
ATOM 5879 N N . THR B 1 153 ? -16.062 42.281 18.453 1 94.69 153 THR B N 1
ATOM 5880 C CA . THR B 1 153 ? -16.438 42.156 17.047 1 94.69 153 THR B CA 1
ATOM 5881 C C . THR B 1 153 ? -15.375 41.375 16.266 1 94.69 153 THR B C 1
ATOM 5883 O O . THR B 1 153 ? -15.461 41.281 15.039 1 94.69 153 THR B O 1
ATOM 5886 N N . THR B 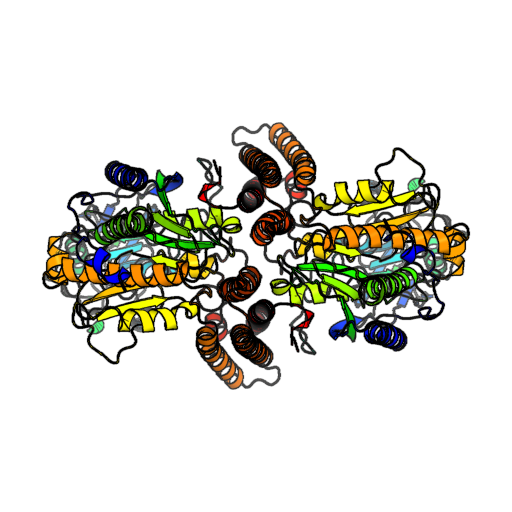1 154 ? -14.398 40.844 16.969 1 95.75 154 THR B N 1
ATOM 5887 C CA . THR B 1 154 ? -13.328 40.125 16.297 1 95.75 154 THR B CA 1
ATOM 5888 C C . THR B 1 154 ? -13.891 38.875 15.609 1 95.75 154 THR B C 1
ATOM 5890 O O . THR B 1 154 ? -14.594 38.094 16.234 1 95.75 154 THR B O 1
ATOM 5893 N N . GLU B 1 155 ? -13.586 38.781 14.312 1 94.31 155 GLU B N 1
ATOM 5894 C CA . GLU B 1 155 ? -14.055 37.656 13.516 1 94.31 155 GLU B CA 1
ATOM 5895 C C . GLU B 1 155 ? -13.133 36.438 13.68 1 94.31 155 GLU B C 1
ATOM 5897 O O . GLU B 1 155 ? -11.922 36.594 13.844 1 94.31 155 GLU B O 1
ATOM 5902 N N . LEU B 1 156 ? -13.727 35.25 13.617 1 95.19 156 LEU B N 1
ATOM 5903 C CA . LEU B 1 156 ? -12.992 34 13.703 1 95.19 156 LEU B CA 1
ATOM 5904 C C . LEU B 1 156 ? -13.117 33.219 12.398 1 95.19 156 LEU B C 1
ATOM 5906 O O . LEU B 1 156 ? -14.227 33.031 11.898 1 95.19 156 LEU B O 1
ATOM 5910 N N . TYR B 1 157 ? -11.945 32.844 11.891 1 93.38 157 TYR B N 1
ATOM 5911 C CA . TYR B 1 157 ? -11.883 32.031 10.688 1 93.38 157 TYR B CA 1
ATOM 5912 C C . TYR B 1 157 ? -11.281 30.672 10.977 1 93.38 157 TYR B C 1
ATOM 5914 O O . TYR B 1 157 ? -10.445 30.531 11.867 1 93.38 157 TYR B O 1
ATOM 5922 N N . GLY B 1 158 ? -11.672 29.656 10.266 1 93 158 GLY B N 1
ATOM 5923 C CA . GLY B 1 158 ? -11.117 28.312 10.383 1 93 158 GLY B CA 1
ATOM 5924 C C . GLY B 1 158 ? -11.781 27.297 9.461 1 93 158 GLY B C 1
ATOM 5925 O O . GLY B 1 158 ? -12.438 27.688 8.492 1 93 158 GLY B O 1
ATOM 5926 N N . HIS B 1 159 ? -11.469 26.094 9.609 1 92.12 159 HIS B N 1
ATOM 5927 C CA . HIS B 1 159 ? -12.148 25.047 8.867 1 92.12 159 HIS B CA 1
ATOM 5928 C C . HIS B 1 159 ? -12.633 23.938 9.797 1 92.12 159 HIS B C 1
ATOM 5930 O O . HIS B 1 159 ? -12.172 23.828 10.93 1 92.12 159 HIS B O 1
ATOM 5936 N N . VAL B 1 160 ? -13.578 23.156 9.297 1 94.12 160 VAL B N 1
ATOM 5937 C CA . VAL B 1 160 ? -14.172 22.156 10.164 1 94.12 160 VAL B CA 1
ATOM 5938 C C . VAL B 1 160 ? -14.07 20.781 9.508 1 94.12 160 VAL B C 1
ATOM 5940 O O . VAL B 1 160 ? -14.914 19.906 9.742 1 94.12 160 VAL B O 1
ATOM 5943 N N . HIS B 1 161 ? -13.094 20.625 8.602 1 92.19 161 HIS B N 1
ATOM 5944 C CA . HIS B 1 161 ? -12.727 19.328 8.07 1 92.19 161 HIS B CA 1
ATOM 5945 C C . HIS B 1 161 ? -11.82 18.562 9.039 1 92.19 161 HIS B C 1
ATOM 5947 O O . HIS B 1 161 ? -10.688 18.984 9.289 1 92.19 161 HIS B O 1
ATOM 5953 N N . LEU B 1 162 ? -12.336 17.516 9.633 1 93.12 162 LEU B N 1
ATOM 5954 C CA . LEU B 1 162 ? -11.508 16.703 10.523 1 93.12 162 LEU B CA 1
ATOM 5955 C C . LEU B 1 162 ? -10.578 15.805 9.719 1 93.12 162 LEU B C 1
ATOM 5957 O O . LEU B 1 162 ? -10.766 14.586 9.688 1 93.12 162 LEU B O 1
ATOM 5961 N N . GLY B 1 163 ? -9.539 16.297 9.164 1 91.5 163 GLY B N 1
ATOM 5962 C CA . GLY B 1 163 ? -8.57 15.664 8.281 1 91.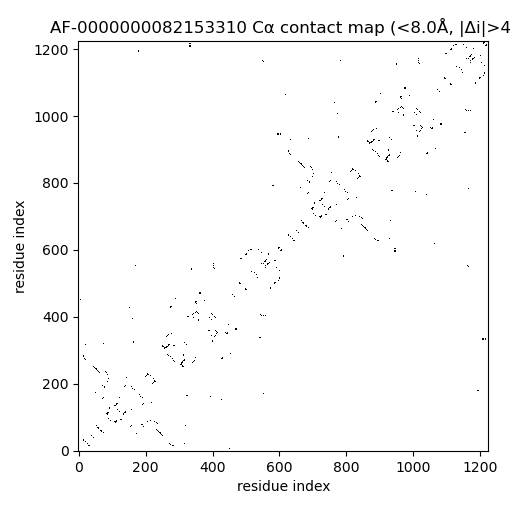5 163 GLY B CA 1
ATOM 5963 C C . GLY B 1 163 ? -7.613 16.656 7.648 1 91.5 163 GLY B C 1
ATOM 5964 O O . GLY B 1 163 ? -7.5 17.797 8.102 1 91.5 163 GLY B O 1
ATOM 5965 N N . SER B 1 164 ? -6.809 16.141 6.727 1 92.38 164 SER B N 1
ATOM 5966 C CA . SER B 1 164 ? -5.887 16.969 5.957 1 92.38 164 SER B CA 1
ATOM 5967 C C . SER B 1 164 ? -6.145 16.844 4.461 1 92.38 164 SER B C 1
ATOM 5969 O O . SER B 1 164 ? -6.602 15.805 3.99 1 92.38 164 SER B O 1
ATOM 5971 N N . GLY B 1 165 ? -5.914 17.969 3.756 1 90.19 165 GLY B N 1
ATOM 5972 C CA . GLY B 1 165 ? -6.066 17.922 2.309 1 90.19 165 GLY B CA 1
ATOM 5973 C C . GLY B 1 165 ? -7.477 18.234 1.845 1 90.19 165 GLY B C 1
ATOM 5974 O O . GLY B 1 165 ? -8.297 18.719 2.623 1 90.19 165 GLY B O 1
ATOM 5975 N N . ASP B 1 166 ? -7.727 18 0.609 1 86.56 166 ASP B N 1
ATOM 5976 C CA . ASP B 1 166 ? -9.039 18.219 0.011 1 86.56 166 ASP B CA 1
ATOM 5977 C C . ASP B 1 166 ? -10.047 17.172 0.498 1 86.56 166 ASP B C 1
ATOM 5979 O O . ASP B 1 166 ? -9.891 15.984 0.231 1 86.56 166 ASP B O 1
ATOM 5983 N N . PRO B 1 167 ? -11.102 17.609 1.197 1 87.69 167 PRO B N 1
ATOM 5984 C CA . PRO B 1 167 ? -12.07 16.641 1.747 1 87.69 167 PRO B CA 1
ATOM 5985 C C . PRO B 1 167 ? -12.875 15.938 0.664 1 87.69 167 PRO B C 1
ATOM 5987 O O . PRO B 1 167 ? -13.562 14.953 0.948 1 87.69 167 PRO B O 1
ATOM 5990 N N . PHE B 1 168 ? -12.742 16.359 -0.528 1 83.69 168 PHE B N 1
ATOM 5991 C CA . PHE B 1 168 ? -13.578 15.805 -1.582 1 83.69 168 PHE B CA 1
ATOM 5992 C C . PHE B 1 168 ? -12.805 14.781 -2.406 1 83.69 168 PHE B C 1
ATOM 5994 O O . PHE B 1 168 ? -13.383 14.094 -3.252 1 83.69 168 PHE B O 1
ATOM 6001 N N . THR B 1 169 ? -11.578 14.633 -2.172 1 83.75 169 THR B N 1
ATOM 6002 C CA . THR B 1 169 ? -10.758 13.594 -2.783 1 83.75 169 THR B CA 1
ATOM 6003 C C . THR B 1 169 ? -9.766 13.023 -1.773 1 83.75 169 THR B C 1
ATOM 6005 O O . THR B 1 169 ? -8.555 13.078 -1.981 1 83.75 169 THR B O 1
ATOM 6008 N N . PRO B 1 170 ? -10.234 12.469 -0.766 1 85.31 170 PRO B N 1
ATOM 6009 C CA . PRO B 1 170 ? -9.344 11.938 0.262 1 85.31 170 PRO B CA 1
ATOM 6010 C C . PRO B 1 170 ? -8.484 10.781 -0.246 1 85.31 170 PRO B C 1
ATOM 6012 O O . PRO B 1 170 ? -9.008 9.82 -0.815 1 85.31 170 PRO B O 1
ATOM 6015 N N . GLY B 1 171 ? -7.211 10.961 -0.076 1 86.56 171 GLY B N 1
ATOM 6016 C CA . GLY B 1 171 ? -6.32 9.852 -0.368 1 86.56 171 GLY B CA 1
ATOM 6017 C C . GLY B 1 171 ? -5.773 9.875 -1.783 1 86.56 171 GLY B C 1
ATOM 6018 O O . GLY B 1 171 ? -4.926 9.062 -2.145 1 86.56 171 GLY B O 1
ATOM 6019 N N . PHE B 1 172 ? -6.285 10.734 -2.643 1 85.75 172 PHE B N 1
ATOM 6020 C CA . PHE B 1 172 ? -5.773 10.914 -3.998 1 85.75 172 PHE B CA 1
ATOM 6021 C C . PHE B 1 172 ? -5.949 12.359 -4.453 1 85.75 172 PHE B C 1
ATOM 6023 O O . PHE B 1 172 ? -6.77 13.094 -3.9 1 85.75 172 PHE B O 1
ATOM 6030 N N . PRO B 1 173 ? -5.133 12.781 -5.371 1 82.81 173 PRO B N 1
ATOM 6031 C CA . PRO B 1 173 ? -5.184 14.195 -5.766 1 82.81 173 PRO B CA 1
ATOM 6032 C C . PRO B 1 173 ? -6.379 14.516 -6.656 1 82.81 173 PRO B C 1
ATOM 6034 O O . PRO B 1 173 ? -6.918 13.625 -7.32 1 82.81 173 PRO B O 1
ATOM 6037 N N . SER B 1 174 ? -6.738 15.758 -6.645 1 77.44 174 SER B N 1
ATOM 6038 C CA . SER B 1 174 ? -7.754 16.234 -7.578 1 77.44 174 SER B CA 1
ATOM 6039 C C . SER B 1 174 ? -7.16 16.484 -8.961 1 77.44 174 SER B C 1
ATOM 6041 O O . SER B 1 174 ? -5.957 16.734 -9.094 1 77.44 174 SER B O 1
ATOM 6043 N N . PHE B 1 175 ? -7.906 16.094 -10.086 1 65 175 PHE B N 1
ATOM 6044 C CA . PHE B 1 175 ? -7.449 16.375 -11.438 1 65 175 PHE B CA 1
ATOM 6045 C C . PHE B 1 175 ? -7.648 17.859 -11.773 1 65 175 PHE B C 1
ATOM 6047 O O . PHE B 1 175 ? -8.5 18.516 -11.18 1 65 175 PHE B O 1
ATOM 6054 N N . ASN B 1 176 ? -6.793 18.078 -12.766 1 58.03 176 ASN B N 1
ATOM 6055 C CA . ASN B 1 176 ? -6.922 19.422 -13.297 1 58.03 176 ASN B CA 1
ATOM 6056 C C . ASN B 1 176 ? -8.328 19.688 -13.828 1 58.03 176 ASN B C 1
ATOM 6058 O O . ASN B 1 176 ? -8.789 19 -14.75 1 58.03 176 ASN B O 1
ATOM 6062 N N . HIS B 1 177 ? -9.117 20.391 -13.289 1 50.69 177 HIS B N 1
ATOM 6063 C CA . HIS B 1 177 ? -10.383 20.938 -13.766 1 50.69 177 HIS B CA 1
ATOM 6064 C C . HIS B 1 177 ? -11.508 19.922 -13.648 1 50.69 177 HIS B C 1
ATOM 6066 O O . HIS B 1 177 ? -12.633 20.172 -14.078 1 50.69 177 HIS B O 1
ATOM 6072 N N . THR B 1 178 ? -11.133 18.641 -13.539 1 51.56 178 THR B N 1
ATOM 6073 C CA . THR B 1 178 ? -12.258 17.703 -13.523 1 51.56 178 THR B CA 1
ATOM 6074 C C . THR B 1 178 ? -12.461 17.125 -12.125 1 51.56 178 THR B C 1
ATOM 6076 O O . THR B 1 178 ? -11.523 16.609 -11.523 1 51.56 178 THR B O 1
ATOM 6079 N N . GLN B 1 179 ? -13.516 17.719 -11.578 1 52.19 179 GLN B N 1
ATOM 6080 C CA . GLN B 1 179 ? -13.922 17.281 -10.25 1 52.19 179 GLN B CA 1
ATOM 6081 C C . GLN B 1 179 ? -14.445 15.852 -10.266 1 52.19 179 GLN B C 1
ATOM 6083 O O . GLN B 1 179 ? -15.336 15.516 -11.047 1 52.19 179 GLN B O 1
ATOM 6088 N N . PHE B 1 180 ? -13.602 14.812 -9.992 1 56.34 180 PHE B N 1
ATOM 6089 C CA . PHE B 1 180 ? -14.102 13.484 -9.664 1 56.34 180 PHE B CA 1
ATOM 6090 C C . PHE B 1 180 ? -15.383 13.57 -8.836 1 56.34 180 PHE B C 1
ATOM 6092 O O . PHE B 1 180 ? -15.609 14.562 -8.141 1 56.34 180 PHE B O 1
ATOM 6099 N N . PRO B 1 181 ? -16.297 12.75 -9.312 1 56.66 181 PRO B N 1
ATOM 6100 C CA . PRO B 1 181 ? -17.375 12.75 -8.312 1 56.66 181 PRO B CA 1
ATOM 6101 C C . PRO B 1 181 ? -16.844 12.742 -6.883 1 56.66 181 PRO B C 1
ATOM 6103 O O . PRO B 1 181 ? -15.938 11.969 -6.559 1 56.66 181 PRO B O 1
ATOM 6106 N N . PRO B 1 182 ? -17.109 13.75 -6.254 1 59.88 182 PRO B N 1
ATOM 6107 C CA . PRO B 1 182 ? -16.578 13.875 -4.895 1 59.88 182 PRO B CA 1
ATOM 6108 C C . PRO B 1 182 ? -16.844 12.633 -4.047 1 59.88 182 PRO B C 1
ATOM 6110 O O . PRO B 1 182 ? -17.922 12.039 -4.129 1 59.88 182 PRO B O 1
ATOM 6113 N N . THR B 1 183 ? -15.789 11.898 -3.732 1 66.06 183 THR B N 1
ATOM 6114 C CA . THR B 1 183 ? -15.898 10.977 -2.602 1 66.06 183 THR B CA 1
ATOM 6115 C C . THR B 1 183 ? -15.734 11.727 -1.282 1 66.06 183 THR B C 1
ATOM 6117 O O . THR B 1 183 ? -14.703 12.344 -1.035 1 66.06 183 THR B O 1
ATOM 6120 N N . GLN B 1 184 ? -16.812 11.844 -0.643 1 67.94 184 GLN B N 1
ATOM 6121 C CA . GLN B 1 184 ? -16.781 12.703 0.535 1 67.94 184 GLN B CA 1
ATOM 6122 C C . GLN B 1 184 ? -16.047 12.031 1.688 1 67.94 184 GLN B C 1
ATOM 6124 O O . GLN B 1 184 ? -16.266 10.852 1.968 1 67.94 184 GLN B O 1
ATOM 6129 N N . SER B 1 185 ? -15.133 12.836 2.135 1 75.25 185 SER B N 1
ATOM 6130 C CA . SER B 1 185 ? -14.406 12.398 3.322 1 75.25 185 SER B CA 1
ATOM 6131 C C . SER B 1 185 ? -15.352 12.172 4.5 1 75.25 185 SER B C 1
ATOM 6133 O O . SER B 1 185 ? -16.312 12.93 4.688 1 75.25 185 SER B O 1
ATOM 6135 N N . SER B 1 186 ? -14.984 11.25 5.223 1 73.38 186 SER B N 1
ATOM 6136 C CA . SER B 1 186 ? -15.727 11.008 6.457 1 73.38 186 SER B CA 1
ATOM 6137 C C . SER B 1 186 ? -15.445 12.086 7.496 1 73.38 186 SER B C 1
ATOM 6139 O O . SER B 1 186 ? -16.156 12.195 8.492 1 73.38 186 SER B O 1
ATOM 6141 N N . GLY B 1 187 ? -14.547 12.961 7.168 1 85.81 187 GLY B N 1
ATOM 6142 C CA . GLY B 1 187 ? -14.18 14 8.117 1 85.81 187 GLY B CA 1
ATOM 6143 C C . GLY B 1 187 ? -15 15.266 7.961 1 85.81 187 GLY B C 1
ATOM 6144 O O . GLY B 1 187 ? -14.898 16.188 8.781 1 85.81 187 GLY B O 1
ATOM 6145 N N . LEU B 1 188 ? -15.844 15.289 6.961 1 89 188 LEU B N 1
ATOM 6146 C CA . LEU B 1 188 ? -16.688 16.453 6.773 1 89 188 LEU B CA 1
ATOM 6147 C C . LEU B 1 188 ? -17.906 16.406 7.703 1 89 188 LEU B C 1
ATOM 6149 O O . LEU B 1 188 ? -18.516 15.352 7.867 1 89 188 LEU B O 1
ATOM 6153 N N . PRO B 1 189 ? -18.188 17.531 8.328 1 90.81 189 PRO B N 1
ATOM 6154 C CA . PRO B 1 189 ? -19.359 17.516 9.203 1 90.81 189 PRO B CA 1
ATOM 6155 C C . PRO B 1 189 ? -20.672 17.484 8.43 1 90.81 189 PRO B C 1
ATOM 6157 O O . PRO B 1 189 ? -20.75 18 7.309 1 90.81 189 PRO B O 1
ATOM 6160 N N . THR B 1 190 ? -21.703 16.922 9.102 1 89.38 190 THR B N 1
ATOM 6161 C CA . THR B 1 190 ? -23.031 16.906 8.523 1 89.38 190 THR B CA 1
ATOM 6162 C C . THR B 1 190 ? -23.891 18.016 9.094 1 89.38 190 THR B C 1
ATOM 6164 O O . THR B 1 190 ? -25.031 18.234 8.648 1 89.38 190 THR B O 1
ATOM 6167 N N . VAL B 1 191 ? -23.375 18.75 10.031 1 94.94 191 VAL B N 1
ATOM 6168 C CA . VAL B 1 191 ? -24.109 19.812 10.703 1 94.94 191 VAL B CA 1
ATOM 6169 C C . VAL B 1 191 ? -23.594 21.172 10.227 1 94.94 191 VAL B C 1
ATOM 6171 O O . VAL B 1 191 ? -22.453 21.281 9.766 1 94.94 191 VAL B O 1
ATOM 6174 N N . LEU B 1 192 ? -24.5 22.172 10.297 1 95.81 192 LEU B N 1
ATOM 6175 C CA . LEU B 1 192 ? -24.078 23.531 9.961 1 95.81 192 LEU B CA 1
ATOM 6176 C C . LEU B 1 192 ? -23.172 24.109 11.047 1 95.81 192 LEU B C 1
ATOM 6178 O O . LEU B 1 192 ? -23.453 23.938 12.242 1 95.81 192 LEU B O 1
ATOM 6182 N N . ALA B 1 193 ? -22.078 24.625 10.633 1 96.31 193 ALA B N 1
ATOM 6183 C CA . ALA B 1 193 ? -21.156 25.266 11.562 1 96.31 193 ALA B CA 1
ATOM 6184 C C . ALA B 1 193 ? -20.812 26.672 11.102 1 96.31 193 ALA B C 1
ATOM 6186 O O . ALA B 1 193 ? -20.531 26.906 9.922 1 96.31 193 ALA B O 1
ATOM 6187 N N . GLN B 1 194 ? -20.859 27.594 11.977 1 95.44 194 GLN B N 1
ATOM 6188 C CA . GLN B 1 194 ? -20.578 29 11.68 1 95.44 194 GLN B CA 1
ATOM 6189 C C . GLN B 1 194 ? -19.922 29.688 12.867 1 95.44 194 GLN B C 1
ATOM 6191 O O . GLN B 1 194 ? -20.344 29.5 14.016 1 95.44 194 GLN B O 1
ATOM 6196 N N . SER B 1 195 ? -18.891 30.422 12.594 1 95.88 195 SER B N 1
ATOM 6197 C CA . SER B 1 195 ? -18.328 31.281 13.648 1 95.88 195 SER B CA 1
ATOM 6198 C C . SER B 1 195 ? -19.109 32.562 13.773 1 95.88 195 SER B C 1
ATOM 6200 O O . SER B 1 195 ? -19.641 33.094 12.789 1 95.88 195 SER B O 1
ATOM 6202 N N . ILE B 1 196 ? -19.203 33.062 14.938 1 96.38 196 ILE B N 1
ATOM 6203 C CA . ILE B 1 196 ? -19.812 34.344 15.211 1 96.38 196 ILE B CA 1
ATOM 6204 C C . ILE B 1 196 ? -18.922 35.156 16.156 1 96.38 196 ILE B C 1
ATOM 6206 O O . ILE B 1 196 ? -17.969 34.625 16.719 1 96.38 196 ILE B O 1
ATOM 6210 N N . THR B 1 197 ? -19.188 36.438 16.25 1 96.12 197 THR B N 1
ATOM 6211 C CA . THR B 1 197 ? -18.406 37.312 17.156 1 96.12 197 THR B CA 1
ATOM 6212 C C . THR B 1 197 ? -18.891 37.156 18.594 1 96.12 197 THR B C 1
ATOM 6214 O O . THR B 1 197 ? -19.969 36.625 18.844 1 96.12 197 THR B O 1
ATOM 6217 N N . ALA B 1 198 ? -18.016 37.562 19.516 1 96.88 198 ALA B N 1
ATOM 6218 C CA . ALA B 1 198 ? -18.406 37.562 20.922 1 96.88 198 ALA B CA 1
ATOM 6219 C C . ALA B 1 198 ? -19.641 38.406 21.141 1 96.88 198 ALA B C 1
ATOM 6221 O O . ALA B 1 198 ? -20.5 38.094 21.969 1 96.88 198 ALA B O 1
ATOM 6222 N N . ALA B 1 199 ? -19.812 39.5 20.422 1 95.69 199 ALA B N 1
ATOM 6223 C CA . ALA B 1 199 ? -20.969 40.375 20.5 1 95.69 199 ALA B CA 1
ATOM 6224 C C . ALA B 1 199 ? -22.25 39.656 20.094 1 95.69 199 ALA B C 1
ATOM 6226 O O . ALA B 1 199 ? -23.281 39.781 20.75 1 95.69 199 ALA B O 1
ATOM 6227 N N . SER B 1 200 ? -22.125 38.969 19.031 1 95.5 200 SER B N 1
ATOM 6228 C CA . SER B 1 200 ? -23.281 38.188 18.547 1 95.5 200 SER B CA 1
ATOM 6229 C C . SER B 1 200 ? -23.641 37.094 19.531 1 95.5 200 SER B C 1
ATOM 6231 O O . SER B 1 200 ? -24.828 36.812 19.781 1 95.5 200 SER B O 1
ATOM 6233 N N . ALA B 1 201 ? -22.641 36.438 20.078 1 96.56 201 ALA B N 1
ATOM 6234 C CA . ALA B 1 201 ? -22.891 35.375 21.047 1 96.56 201 ALA B CA 1
ATOM 6235 C C . ALA B 1 201 ? -23.594 35.938 22.281 1 96.56 201 ALA B C 1
ATOM 6237 O O . ALA B 1 201 ? -24.5 35.281 22.828 1 96.56 201 ALA B O 1
ATOM 6238 N N . ALA B 1 202 ? -23.203 37.094 22.703 1 95.81 202 ALA B N 1
ATOM 6239 C CA . ALA B 1 202 ? -23.828 37.719 23.859 1 95.81 202 ALA B CA 1
ATOM 6240 C C . ALA B 1 202 ? -25.312 38 23.594 1 95.81 202 ALA B C 1
ATOM 6242 O O . ALA B 1 202 ? -26.141 37.812 24.484 1 95.81 202 ALA B O 1
ATOM 6243 N N . LYS B 1 203 ? -25.594 38.406 22.422 1 94 203 LYS B N 1
ATOM 6244 C CA . LYS B 1 203 ? -26.984 38.656 22.047 1 94 203 LYS B CA 1
ATOM 6245 C C . LYS B 1 203 ? -27.828 37.406 22.156 1 94 203 LYS B C 1
ATOM 6247 O O . LYS B 1 203 ? -28.969 37.438 22.609 1 94 203 LYS B O 1
ATOM 6252 N N . ILE B 1 204 ? -27.25 36.281 21.766 1 94.69 204 ILE B N 1
ATOM 6253 C CA . ILE B 1 204 ? -27.969 35.031 21.797 1 94.69 204 ILE B CA 1
ATOM 6254 C C . ILE B 1 204 ? -28.109 34.531 23.234 1 94.69 204 ILE B C 1
ATOM 6256 O O . ILE B 1 204 ? -29.203 34.188 23.672 1 94.69 204 ILE B O 1
ATOM 6260 N N . LEU B 1 205 ? -27.016 34.625 23.969 1 94.69 205 LEU B N 1
ATOM 6261 C CA . LEU B 1 205 ? -26.969 34 25.297 1 94.69 205 LEU B CA 1
ATOM 6262 C C . LEU B 1 205 ? -27.812 34.812 26.297 1 94.69 205 LEU B C 1
ATOM 6264 O O . LEU B 1 205 ? -28.281 34.281 27.297 1 94.69 205 LEU B O 1
ATOM 6268 N N . THR B 1 206 ? -28.031 36.062 26.047 1 92.38 206 THR B N 1
ATOM 6269 C CA . THR B 1 206 ? -28.891 36.875 26.906 1 92.38 206 THR B CA 1
ATOM 6270 C C . THR B 1 206 ? -30.344 36.5 26.734 1 92.38 206 THR B C 1
ATOM 6272 O O . THR B 1 206 ? -31.188 36.812 27.578 1 92.38 206 THR B O 1
ATOM 6275 N N . ARG B 1 207 ? -30.625 35.781 25.734 1 89.69 207 ARG B N 1
ATOM 6276 C CA . ARG B 1 207 ? -32 35.469 25.406 1 89.69 207 ARG B CA 1
ATOM 6277 C C . ARG B 1 207 ? -32.312 34 25.609 1 89.69 207 ARG B C 1
ATOM 6279 O O . ARG B 1 207 ? -33.344 33.5 25.125 1 89.69 207 ARG B O 1
ATOM 6286 N N . ILE B 1 208 ? -31.344 33.375 26.141 1 89.19 208 ILE B N 1
ATOM 6287 C CA . ILE B 1 208 ? -31.656 31.984 26.375 1 89.19 208 ILE B CA 1
ATOM 6288 C C . ILE B 1 208 ? -31.875 31.719 27.859 1 89.19 208 ILE B C 1
ATOM 6290 O O . ILE B 1 208 ? -31.328 32.438 28.703 1 89.19 208 ILE B O 1
ATOM 6294 N N . GLY B 1 209 ? -32.844 30.953 28.234 1 86.12 209 GLY B N 1
ATOM 6295 C CA . GLY B 1 209 ? -33.125 30.594 29.609 1 86.12 209 GLY B CA 1
ATOM 6296 C C . GLY B 1 209 ? -32.625 29.219 29.984 1 86.12 209 GLY B C 1
ATOM 6297 O O . GLY B 1 209 ? -31.516 28.828 29.594 1 86.12 209 GLY B O 1
ATOM 6298 N N . GLY B 1 210 ? -33.219 28.641 30.859 1 89.19 210 GLY B N 1
ATOM 6299 C CA . GLY B 1 210 ? -32.875 27.297 31.281 1 89.19 210 GLY B CA 1
ATOM 6300 C C . GLY B 1 210 ? -32.062 27.266 32.562 1 89.19 210 GLY B C 1
ATOM 6301 O O . GLY B 1 210 ? -32.031 28.234 33.312 1 89.19 210 GLY B O 1
ATOM 6302 N N . LEU B 1 211 ? -31.391 26.125 32.75 1 92.5 211 LEU B N 1
ATOM 6303 C CA . LEU B 1 211 ? -30.625 25.891 33.969 1 92.5 211 LEU B CA 1
ATOM 6304 C C . LEU B 1 211 ? -29.391 26.781 34 1 92.5 211 LEU B C 1
ATOM 6306 O O . LEU B 1 211 ? -28.781 27.062 32.969 1 92.5 211 LEU B O 1
ATOM 6310 N N . GLU B 1 212 ? -29.094 27.188 35.219 1 92.81 212 GLU B N 1
ATOM 6311 C CA . GLU B 1 212 ? -27.844 27.906 35.375 1 92.81 212 GLU B CA 1
ATOM 6312 C C . GLU B 1 212 ? -26.656 27.031 34.969 1 92.81 212 GLU B C 1
ATOM 6314 O O . GLU B 1 212 ? -26.609 25.844 35.312 1 92.81 212 GLU B O 1
ATOM 6319 N N . SER B 1 213 ? -25.734 27.625 34.25 1 94.5 213 SER B N 1
ATOM 6320 C CA . SER B 1 213 ? -24.578 26.859 33.812 1 94.5 213 SER B CA 1
ATOM 6321 C C . SER B 1 213 ? -23.688 26.484 34.969 1 94.5 213 SER B C 1
ATOM 6323 O O . SER B 1 213 ? -23.547 27.266 35.938 1 94.5 213 SER B O 1
ATOM 6325 N N . PRO B 1 214 ? -23.094 25.312 34.969 1 94.81 214 PRO B N 1
ATOM 6326 C CA . PRO B 1 214 ? -22.078 25.016 35.969 1 94.81 214 PRO B CA 1
ATOM 6327 C C . PRO B 1 214 ? -20.922 26.016 35.969 1 94.81 214 PRO B C 1
ATOM 6329 O O . PRO B 1 214 ? -20.688 26.688 34.969 1 94.81 214 PRO B O 1
ATOM 6332 N N . LEU B 1 215 ? -20.188 26.094 37.062 1 93.69 215 LEU B N 1
ATOM 6333 C CA . LEU B 1 215 ? -19.109 27.047 37.219 1 93.69 215 LEU B CA 1
ATOM 6334 C C . LEU B 1 215 ? -18.047 26.844 36.156 1 93.69 215 LEU B C 1
ATOM 6336 O O . LEU B 1 215 ? -17.453 27.812 35.656 1 93.69 215 LEU B O 1
ATOM 6340 N N . SER B 1 216 ? -17.844 25.609 35.781 1 94.38 216 SER B N 1
ATOM 6341 C CA . SER B 1 216 ? -16.828 25.281 34.781 1 94.38 216 SER B CA 1
ATOM 6342 C C . SER B 1 216 ? -17.219 25.781 33.406 1 94.38 216 SER B C 1
ATOM 6344 O O . SER B 1 216 ? -16.359 25.859 32.531 1 94.38 216 SER B O 1
ATOM 6346 N N . PHE B 1 217 ? -18.484 26.156 33.188 1 96 217 PHE B N 1
ATOM 6347 C CA . PHE B 1 217 ? -18.984 26.594 31.875 1 96 217 PHE B CA 1
ATOM 6348 C C . PHE B 1 217 ? -18.984 28.125 31.781 1 96 217 PHE B C 1
ATOM 6350 O O . PHE B 1 217 ? -19.203 28.688 30.719 1 96 217 PHE B O 1
ATOM 6357 N N . LYS B 1 218 ? -18.688 28.781 32.844 1 94.5 218 LYS B N 1
ATOM 6358 C CA . LYS B 1 218 ? -18.875 30.234 32.875 1 94.5 218 LYS B CA 1
ATOM 6359 C C . LYS B 1 218 ? -17.797 30.953 32.062 1 94.5 218 LYS B C 1
ATOM 6361 O O . LYS B 1 218 ? -16.609 30.766 32.312 1 94.5 218 LYS B O 1
ATOM 6366 N N . GLY B 1 219 ? -18.266 31.781 31.109 1 95.62 219 GLY B N 1
ATOM 6367 C CA . GLY B 1 219 ? -17.391 32.656 30.375 1 95.62 219 GLY B CA 1
ATOM 6368 C C . GLY B 1 219 ? -17.344 34.062 30.938 1 95.62 219 GLY B C 1
ATOM 6369 O O . GLY B 1 219 ? -17.484 34.281 32.156 1 95.62 219 GLY B O 1
ATOM 6370 N N . SER B 1 220 ? -16.953 35.031 30.094 1 96.25 220 SER B N 1
ATOM 6371 C CA . SER B 1 220 ? -16.828 36.375 30.594 1 96.25 220 SER B CA 1
ATOM 6372 C C . SER B 1 220 ? -17.453 37.375 29.625 1 96.25 220 SER B C 1
ATOM 6374 O O . SER B 1 220 ? -16.938 38.5 29.453 1 96.25 220 SER B O 1
ATOM 6376 N N . LEU B 1 221 ? -18.438 36.969 28.984 1 96.25 221 LEU B N 1
ATOM 6377 C CA . LEU B 1 221 ? -19.172 37.938 28.141 1 96.25 221 LEU B CA 1
ATOM 6378 C C . LEU B 1 221 ? -19.828 39 29 1 96.25 221 LEU B C 1
ATOM 6380 O O . LEU B 1 221 ? -20.328 38.719 30.094 1 96.25 221 LEU B O 1
ATOM 6384 N N . ASP B 1 222 ? -19.875 40.125 28.453 1 91.75 222 ASP B N 1
ATOM 6385 C CA . ASP B 1 222 ? -20.438 41.25 29.203 1 91.75 222 ASP B CA 1
ATOM 6386 C C . ASP B 1 222 ? -21.953 41.094 29.328 1 91.75 222 ASP B C 1
ATOM 6388 O O . ASP B 1 222 ? -22.641 40.812 28.344 1 91.75 222 ASP B O 1
ATOM 6392 N N . ASN B 1 223 ? -22.484 41.281 30.547 1 91.31 223 ASN B N 1
ATOM 6393 C CA . ASN B 1 223 ? -23.922 41.375 30.844 1 91.31 223 ASN B CA 1
ATOM 6394 C C . ASN B 1 223 ? -24.656 40.094 30.453 1 91.31 223 ASN B C 1
ATOM 6396 O O . ASN B 1 223 ? -25.75 40.156 29.875 1 91.31 223 ASN B O 1
ATOM 6400 N N . VAL B 1 224 ? -23.969 38.969 30.531 1 94 224 VAL B N 1
ATOM 6401 C CA . VAL B 1 224 ? -24.594 37.719 30.188 1 94 224 VAL B CA 1
ATOM 6402 C C . VAL B 1 224 ? -24.641 36.812 31.422 1 94 224 VAL B C 1
ATOM 6404 O O . VAL B 1 224 ? -23.625 36.594 32.094 1 94 224 VAL B O 1
ATOM 6407 N N . LYS B 1 225 ? -25.859 36.406 31.828 1 91.81 225 LYS B N 1
ATOM 6408 C CA . LYS B 1 225 ? -26.016 35.312 32.781 1 91.81 225 LYS B CA 1
ATOM 6409 C C . LYS B 1 225 ? -25.953 33.969 32.062 1 91.81 225 LYS B C 1
ATOM 6411 O O . LYS B 1 225 ? -26.828 33.625 31.25 1 91.81 225 LYS B O 1
ATOM 6416 N N . TYR B 1 226 ? -24.938 33.188 32.344 1 94.5 226 TYR B N 1
ATOM 6417 C CA . TYR B 1 226 ? -24.719 31.953 31.625 1 94.5 226 TYR B CA 1
ATOM 6418 C C . TYR B 1 226 ? -25.719 30.891 32.062 1 94.5 226 TYR B C 1
ATOM 6420 O O . TYR B 1 226 ? -25.688 30.422 33.188 1 94.5 226 TYR B O 1
ATOM 6428 N N . THR B 1 227 ? -26.594 30.609 31.188 1 94.94 227 THR B N 1
ATOM 6429 C CA . THR B 1 227 ? -27.562 29.531 31.328 1 94.94 227 THR B CA 1
ATOM 6430 C C . THR B 1 227 ? -27.422 28.531 30.188 1 94.94 227 THR B C 1
ATOM 6432 O O . THR B 1 227 ? -26.828 28.828 29.156 1 94.94 227 THR B O 1
ATOM 6435 N N . LEU B 1 228 ? -27.922 27.375 30.406 1 95.94 228 LEU B N 1
ATOM 6436 C CA . LEU B 1 228 ? -27.672 26.281 29.453 1 95.94 228 LEU B CA 1
ATOM 6437 C C . LEU B 1 228 ? -28.688 26.297 28.312 1 95.94 228 LEU B C 1
ATOM 6439 O O . LEU B 1 228 ? -28.453 25.703 27.266 1 95.94 228 LEU B O 1
ATOM 6443 N N . GLY B 1 229 ? -29.797 26.984 28.516 1 93.25 229 GLY B N 1
ATOM 6444 C CA . GLY B 1 229 ? -30.812 27.031 27.484 1 93.25 229 GLY B CA 1
ATOM 6445 C C . GLY B 1 229 ? -31.656 25.75 27.422 1 93.25 229 GLY B C 1
ATOM 6446 O O . GLY B 1 229 ? -31.906 25.125 28.438 1 93.25 229 GLY B O 1
ATOM 6447 N N . GLY B 1 230 ? -32.031 25.422 26.156 1 88.88 230 GLY B N 1
ATOM 6448 C CA . GLY B 1 230 ? -32.906 24.25 25.953 1 88.88 230 GLY B CA 1
ATOM 6449 C C . GLY B 1 230 ? -34.312 24.625 25.531 1 88.88 230 GLY B C 1
ATOM 6450 O O . GLY B 1 230 ? -34.5 25.562 24.766 1 88.88 230 GLY B O 1
ATOM 6451 N N . ALA B 1 231 ? -35.188 23.875 26.031 1 81.5 231 ALA B N 1
ATOM 6452 C CA . ALA B 1 231 ? -36.594 23.922 25.578 1 81.5 231 ALA B CA 1
ATOM 6453 C C . ALA B 1 231 ? -37.188 25.312 25.781 1 81.5 231 ALA B C 1
ATOM 6455 O O . ALA B 1 231 ? -38.031 25.75 25 1 81.5 231 ALA B O 1
ATOM 6456 N N . SER B 1 232 ? -36.688 25.984 26.672 1 80.75 232 SER B N 1
ATOM 6457 C CA . SER B 1 232 ? -37.281 27.266 27 1 80.75 232 SER B CA 1
ATOM 6458 C C . SER B 1 232 ? -36.625 28.406 26.219 1 80.75 232 SER B C 1
ATOM 6460 O O . SER B 1 232 ? -37.094 29.547 26.281 1 80.75 232 SER B O 1
ATOM 6462 N N . SER B 1 233 ? -35.688 28.141 25.422 1 87.69 233 SER B N 1
ATOM 6463 C CA . SER B 1 233 ? -34.938 29.156 24.703 1 87.69 233 SER B CA 1
ATOM 6464 C C . SER B 1 233 ? -35.625 29.547 23.406 1 87.69 233 SER B C 1
ATOM 6466 O O . SER B 1 233 ? -36.531 28.828 22.938 1 87.69 233 SER B O 1
ATOM 6468 N N . GLU B 1 234 ? -35.25 30.688 22.969 1 87.5 234 GLU B N 1
ATOM 6469 C CA . GLU B 1 234 ? -35.719 31.094 21.641 1 87.5 234 GLU B CA 1
ATOM 6470 C C . GLU B 1 234 ? -35.031 30.281 20.547 1 87.5 234 GLU B C 1
ATOM 6472 O O . GLU B 1 234 ? -33.938 29.734 20.75 1 87.5 234 GLU B O 1
ATOM 6477 N N . ASP B 1 235 ? -35.75 30.359 19.438 1 93.31 235 ASP B N 1
ATOM 6478 C CA . ASP B 1 235 ? -35.188 29.656 18.281 1 93.31 235 ASP B CA 1
ATOM 6479 C C . ASP B 1 235 ? -34.094 30.5 17.625 1 93.31 235 ASP B C 1
ATOM 6481 O O . ASP B 1 235 ? -34.188 31.719 17.516 1 93.31 235 ASP B O 1
ATOM 6485 N N . VAL B 1 236 ? -33.031 29.812 17.359 1 95.38 236 VAL B N 1
ATOM 6486 C CA . VAL B 1 236 ? -31.969 30.406 16.594 1 95.38 236 VAL B CA 1
ATOM 6487 C C . VAL B 1 236 ? -31.922 29.812 15.195 1 95.38 236 VAL B C 1
ATOM 6489 O O . VAL B 1 236 ? -32.062 28.594 15.031 1 95.38 236 VAL B O 1
ATOM 6492 N N . THR B 1 237 ? -31.844 30.625 14.234 1 95.38 237 THR B N 1
ATOM 6493 C CA . THR B 1 237 ? -31.719 30.203 12.852 1 95.38 237 THR B CA 1
ATOM 6494 C C . THR B 1 237 ? -30.312 30.469 12.32 1 95.38 237 THR B C 1
ATOM 6496 O O . THR B 1 237 ? -29.812 31.594 12.43 1 95.38 237 THR B O 1
ATOM 6499 N N . VAL B 1 238 ? -29.688 29.453 11.82 1 95.19 238 VAL B N 1
ATOM 6500 C CA . VAL B 1 238 ? -28.359 29.547 11.234 1 95.19 238 VAL B CA 1
ATOM 6501 C C . VAL B 1 238 ? -28.422 29.234 9.75 1 95.19 238 VAL B C 1
ATOM 6503 O O . VAL B 1 238 ? -28.922 28.172 9.352 1 95.19 238 VAL B O 1
ATOM 6506 N N . GLU B 1 239 ? -27.953 30.141 8.969 1 92.69 239 GLU B N 1
ATOM 6507 C CA . GLU B 1 239 ? -27.875 29.953 7.52 1 92.69 239 GLU B CA 1
ATOM 6508 C C . GLU B 1 239 ? -26.422 30 7.043 1 92.69 239 GLU B C 1
ATOM 6510 O O . GLU B 1 239 ? -25.734 31 7.215 1 92.69 239 GLU B O 1
ATOM 6515 N N . VAL B 1 240 ? -25.953 28.859 6.562 1 92.06 240 VAL B N 1
ATOM 6516 C CA . VAL B 1 240 ? -24.594 28.734 6.02 1 92.06 240 VAL B CA 1
ATOM 6517 C C . VAL B 1 240 ? -24.656 28.594 4.504 1 92.06 240 VAL B C 1
ATOM 6519 O O . VAL B 1 240 ? -25.266 27.656 3.988 1 92.06 240 VAL B O 1
ATOM 6522 N N . ASN B 1 241 ? -24.031 29.484 3.777 1 86.44 241 ASN B N 1
ATOM 6523 C CA . ASN B 1 241 ? -24.078 29.531 2.32 1 86.44 241 ASN B CA 1
ATOM 6524 C C . ASN B 1 241 ? -22.688 29.422 1.712 1 86.44 241 ASN B C 1
ATOM 6526 O O . ASN B 1 241 ? -22.438 29.953 0.627 1 86.44 241 ASN B O 1
ATOM 6530 N N . ASN B 1 242 ? -21.875 28.812 2.41 1 81.25 242 ASN B N 1
ATOM 6531 C CA . ASN B 1 242 ? -20.516 28.672 1.874 1 81.25 242 ASN B CA 1
ATOM 6532 C C . ASN B 1 242 ? -20.531 27.969 0.516 1 81.25 242 ASN B C 1
ATOM 6534 O O . ASN B 1 242 ? -21.219 26.969 0.331 1 81.25 242 ASN B O 1
ATOM 6538 N N . VAL B 1 243 ? -20.062 28.547 -0.503 1 72.31 243 VAL B N 1
ATOM 6539 C CA . VAL B 1 243 ? -20.047 28 -1.856 1 72.31 243 VAL B CA 1
ATOM 6540 C C . VAL B 1 243 ? -18.672 27.391 -2.154 1 72.31 243 VAL B C 1
ATOM 6542 O O . VAL B 1 243 ? -17.641 27.969 -1.805 1 72.31 243 VAL B O 1
ATOM 6545 N N . LEU B 1 244 ? -18.797 26.203 -2.711 1 70.25 244 LEU B N 1
ATOM 6546 C CA . LEU B 1 244 ? -17.562 25.578 -3.184 1 70.25 244 LEU B CA 1
ATOM 6547 C C . LEU B 1 244 ? -17.047 26.266 -4.445 1 70.25 244 LEU B C 1
ATOM 6549 O O . LEU B 1 244 ? -17.781 26.375 -5.434 1 70.25 244 LEU B O 1
ATOM 6553 N N . GLN B 1 245 ? -16 27.062 -4.289 1 70.69 245 GLN B N 1
ATOM 6554 C CA . GLN B 1 245 ? -15.406 27.688 -5.461 1 70.69 245 GLN B CA 1
ATOM 6555 C C . GLN B 1 245 ? -14.148 26.953 -5.91 1 70.69 245 GLN B C 1
ATOM 6557 O O . GLN B 1 245 ? -13.281 26.625 -5.094 1 70.69 245 GLN B O 1
ATOM 6562 N N . ASP B 1 246 ? -14.172 26.672 -7.195 1 71.31 246 ASP B N 1
ATOM 6563 C CA . ASP B 1 246 ? -12.969 26.078 -7.77 1 71.31 246 ASP B CA 1
ATOM 6564 C C . ASP B 1 246 ? -11.844 27.125 -7.859 1 71.31 246 ASP B C 1
ATOM 6566 O O . ASP B 1 246 ? -11.93 28.062 -8.641 1 71.31 246 ASP B O 1
ATOM 6570 N N . THR B 1 247 ? -10.93 27.047 -6.93 1 77.81 247 THR B N 1
ATOM 6571 C CA . THR B 1 247 ? -9.828 28 -6.863 1 77.81 247 THR B CA 1
ATOM 6572 C C . THR B 1 247 ? -8.5 27.312 -7.176 1 77.81 247 THR B C 1
ATOM 6574 O O . THR B 1 247 ? -8.188 26.281 -6.594 1 77.81 247 THR B O 1
ATOM 6577 N N . GLU B 1 248 ? -7.855 27.906 -8.062 1 83.25 248 GLU B N 1
ATOM 6578 C CA . GLU B 1 248 ? -6.52 27.422 -8.391 1 83.25 248 GLU B CA 1
ATOM 6579 C C . GLU B 1 248 ? -5.508 27.828 -7.324 1 83.25 248 GLU B C 1
ATOM 6581 O O . GLU B 1 248 ? -5.453 29 -6.926 1 83.25 248 GLU B O 1
ATOM 6586 N N . ILE B 1 249 ? -4.785 26.906 -6.75 1 88.56 249 ILE B N 1
ATOM 6587 C CA . ILE B 1 249 ? -3.729 27.188 -5.785 1 88.56 249 ILE B CA 1
ATOM 6588 C C . ILE B 1 249 ? -2.385 26.719 -6.34 1 88.56 249 ILE B C 1
ATOM 6590 O O . ILE B 1 249 ? -2.318 25.734 -7.086 1 88.56 249 ILE B O 1
ATOM 6594 N N . HIS B 1 250 ? -1.303 27.391 -5.945 1 91 250 HIS B N 1
ATOM 6595 C CA . HIS B 1 250 ? 0.022 27.125 -6.5 1 91 250 HIS B CA 1
ATOM 6596 C C . HIS B 1 250 ? 1.035 26.844 -5.395 1 91 250 HIS B C 1
ATOM 6598 O O . HIS B 1 250 ? 1.21 27.656 -4.484 1 91 250 HIS B O 1
ATOM 6604 N N . ASN B 1 251 ? 1.569 25.703 -5.461 1 94 251 ASN B N 1
ATOM 6605 C CA . ASN B 1 251 ? 2.771 25.438 -4.68 1 94 251 ASN B CA 1
ATOM 6606 C C . ASN B 1 251 ? 4.035 25.812 -5.445 1 94 251 ASN B C 1
ATOM 6608 O O . ASN B 1 251 ? 4.098 25.672 -6.664 1 94 251 ASN B O 1
ATOM 6612 N N . VAL B 1 252 ? 5.023 26.344 -4.801 1 96.12 252 VAL B N 1
ATOM 6613 C CA . VAL B 1 252 ? 6.277 26.734 -5.441 1 96.12 252 VAL B CA 1
ATOM 6614 C C . VAL B 1 252 ? 7.441 25.984 -4.801 1 96.12 252 VAL B C 1
ATOM 6616 O O . VAL B 1 252 ? 7.496 25.844 -3.578 1 96.12 252 VAL B O 1
ATOM 6619 N N . PHE B 1 253 ? 8.328 25.516 -5.691 1 96.94 253 PHE B N 1
ATOM 6620 C CA . PHE B 1 253 ? 9.438 24.719 -5.199 1 96.94 253 PHE B CA 1
ATOM 6621 C C . PHE B 1 253 ? 10.766 25.266 -5.688 1 96.94 253 PHE B C 1
ATOM 6623 O O . PHE B 1 253 ? 10.844 25.844 -6.777 1 96.94 253 PHE B O 1
ATOM 6630 N N . GLY B 1 254 ? 11.75 25.188 -4.859 1 96.81 254 GLY B N 1
ATOM 6631 C CA . GLY B 1 254 ? 13.156 25.328 -5.211 1 96.81 254 GLY B CA 1
ATOM 6632 C C . GLY B 1 254 ? 14.016 24.172 -4.723 1 96.81 254 GLY B C 1
ATOM 6633 O O . GLY B 1 254 ? 13.695 23.531 -3.715 1 96.81 254 GLY B O 1
ATOM 6634 N N . VAL B 1 255 ? 15.086 23.875 -5.508 1 96.94 255 VAL B N 1
ATOM 6635 C CA . VAL B 1 255 ? 15.867 22.703 -5.125 1 96.94 255 VAL B CA 1
ATOM 6636 C C . VAL B 1 255 ? 17.359 23.031 -5.176 1 96.94 255 VAL B C 1
ATOM 6638 O O . VAL B 1 255 ? 17.797 23.781 -6.051 1 96.94 255 VAL B O 1
ATOM 6641 N N . ILE B 1 256 ? 18.062 22.688 -4.188 1 96.44 256 ILE B N 1
ATOM 6642 C CA . ILE B 1 256 ? 19.516 22.531 -4.203 1 96.44 256 ILE B CA 1
ATOM 6643 C C . ILE B 1 256 ? 19.891 21.062 -4.324 1 96.44 256 ILE B C 1
ATOM 6645 O O . ILE B 1 256 ? 19.703 20.281 -3.381 1 96.44 256 ILE B O 1
ATOM 6649 N N . LYS B 1 257 ? 20.422 20.656 -5.461 1 94.94 257 LYS B N 1
ATOM 6650 C CA . LYS B 1 257 ? 20.672 19.25 -5.762 1 94.94 257 LYS B CA 1
ATOM 6651 C C . LYS B 1 257 ? 21.906 18.75 -5.039 1 94.94 257 LYS B C 1
ATOM 6653 O O . LYS B 1 257 ? 22.922 19.453 -4.949 1 94.94 257 LYS B O 1
ATOM 6658 N N . GLY B 1 258 ? 21.781 17.594 -4.52 1 94.81 258 GLY B N 1
ATOM 6659 C CA . GLY B 1 258 ? 22.938 16.953 -3.896 1 94.81 258 GLY B CA 1
ATOM 6660 C C . GLY B 1 258 ? 24 16.531 -4.895 1 94.81 258 GLY B C 1
ATOM 6661 O O . GLY B 1 258 ? 23.719 16.391 -6.086 1 94.81 258 GLY B O 1
ATOM 6662 N N . PHE B 1 259 ? 25.219 16.203 -4.375 1 93.12 259 PHE B N 1
ATOM 6663 C CA . PHE B 1 259 ? 26.344 15.922 -5.25 1 93.12 259 PHE B CA 1
ATOM 6664 C C . PHE B 1 259 ? 26.609 14.422 -5.332 1 93.12 259 PHE B C 1
ATOM 6666 O O . PHE B 1 259 ? 27.156 13.938 -6.32 1 93.12 259 PHE B O 1
ATOM 6673 N N . THR B 1 260 ? 26.188 13.703 -4.309 1 91.88 260 THR B N 1
ATOM 6674 C CA . THR B 1 260 ? 26.484 12.273 -4.266 1 91.88 260 THR B CA 1
ATOM 6675 C C . THR B 1 260 ? 25.203 11.461 -4.496 1 91.88 260 THR B C 1
ATOM 6677 O O . THR B 1 260 ? 25.188 10.562 -5.332 1 91.88 260 THR B O 1
ATOM 6680 N N . GLU B 1 261 ? 24.156 11.828 -3.75 1 93 261 GLU B N 1
ATOM 6681 C CA . GLU B 1 261 ? 22.859 11.172 -3.857 1 93 261 GLU B CA 1
ATOM 6682 C C . GLU B 1 261 ? 21.75 12.18 -4.09 1 93 261 GLU B C 1
ATOM 6684 O O . GLU B 1 261 ? 20.844 12.312 -3.266 1 93 261 GLU B O 1
ATOM 6689 N N . PRO B 1 262 ? 21.719 12.781 -5.23 1 91.94 262 PRO B N 1
ATOM 6690 C CA . PRO B 1 262 ? 20.734 13.836 -5.477 1 91.94 262 PRO B CA 1
ATOM 6691 C C . PRO B 1 262 ? 19.297 13.328 -5.418 1 91.94 262 PRO B C 1
ATOM 6693 O O . PRO B 1 262 ? 18.359 14.117 -5.258 1 91.94 262 PRO B O 1
ATOM 6696 N N . ASP B 1 263 ? 19.062 11.984 -5.527 1 90.38 263 ASP B N 1
ATOM 6697 C CA . ASP B 1 263 ? 17.719 11.414 -5.582 1 90.38 263 ASP B CA 1
ATOM 6698 C C . ASP B 1 263 ? 17.141 11.234 -4.18 1 90.38 263 ASP B C 1
ATOM 6700 O O . ASP B 1 263 ? 15.992 10.797 -4.027 1 90.38 263 ASP B O 1
ATOM 6704 N N . ARG B 1 264 ? 17.844 11.586 -3.166 1 94.38 264 ARG B N 1
ATOM 6705 C CA . ARG B 1 264 ? 17.344 11.594 -1.793 1 94.38 264 ARG B CA 1
ATOM 6706 C C . ARG B 1 264 ? 17.234 13.016 -1.256 1 94.38 264 ARG B C 1
ATOM 6708 O O . ARG B 1 264 ? 18.141 13.828 -1.453 1 94.38 264 ARG B O 1
ATOM 6715 N N . TYR B 1 265 ? 16.031 13.328 -0.654 1 94 265 TYR B N 1
ATOM 6716 C CA . TYR B 1 265 ? 15.906 14.75 -0.348 1 94 265 TYR B CA 1
ATOM 6717 C C . TYR B 1 265 ? 15.18 14.969 0.975 1 94 265 TYR B C 1
ATOM 6719 O O . TYR B 1 265 ? 14.375 14.133 1.39 1 94 265 TYR B O 1
ATOM 6727 N N . VAL B 1 266 ? 15.625 16.078 1.591 1 97.69 266 VAL B N 1
ATOM 6728 C CA . VAL B 1 266 ? 14.938 16.703 2.711 1 97.69 266 VAL B CA 1
ATOM 6729 C C . VAL B 1 266 ? 14.055 17.844 2.203 1 97.69 266 VAL B C 1
ATOM 6731 O O . VAL B 1 266 ? 14.461 18.594 1.313 1 97.69 266 VAL B O 1
ATOM 6734 N N . LEU B 1 267 ? 12.867 17.891 2.732 1 98.31 267 LEU B N 1
ATOM 6735 C CA . LEU B 1 267 ? 11.969 18.984 2.379 1 98.31 267 LEU B CA 1
ATOM 6736 C C . LEU B 1 267 ? 11.82 19.953 3.535 1 98.31 267 LEU B C 1
ATOM 6738 O O . LEU B 1 267 ? 11.664 19.547 4.688 1 98.31 267 LEU B O 1
ATOM 6742 N N . LEU B 1 268 ? 12 21.219 3.266 1 98.62 268 LEU B N 1
ATOM 6743 C CA . LEU B 1 268 ? 11.57 22.297 4.137 1 98.62 268 LEU B CA 1
ATOM 6744 C C . LEU B 1 268 ? 10.352 23.016 3.559 1 98.62 268 LEU B C 1
ATOM 6746 O O . LEU B 1 268 ? 10.352 23.391 2.387 1 98.62 268 LEU B O 1
ATOM 6750 N N . GLY B 1 269 ? 9.328 23.125 4.348 1 98.62 269 GLY B N 1
ATOM 6751 C CA . GLY B 1 269 ? 8.117 23.703 3.799 1 98.62 269 GLY B CA 1
ATOM 6752 C C . GLY B 1 269 ? 7.496 24.75 4.707 1 98.62 269 GLY B C 1
ATOM 6753 O O . GLY B 1 269 ? 7.664 24.703 5.926 1 98.62 269 GLY B O 1
ATOM 6754 N N . ALA B 1 270 ? 6.785 25.703 4.129 1 98.19 270 ALA B N 1
ATOM 6755 C CA . ALA B 1 270 ? 6.043 26.75 4.84 1 98.19 270 ALA B CA 1
ATOM 6756 C C . ALA B 1 270 ? 4.789 27.156 4.07 1 98.19 270 ALA B C 1
ATOM 6758 O O . ALA B 1 270 ? 4.82 27.281 2.844 1 98.19 270 ALA B O 1
ATOM 6759 N N . GLN B 1 271 ? 3.74 27.297 4.762 1 97.44 271 GLN B N 1
ATOM 6760 C CA . GLN B 1 271 ? 2.545 27.797 4.094 1 97.44 271 GLN B CA 1
ATOM 6761 C C . GLN B 1 271 ? 2.643 29.312 3.865 1 97.44 271 GLN B C 1
ATOM 6763 O O . GLN B 1 271 ? 3.184 30.031 4.703 1 97.44 271 GLN B O 1
ATOM 6768 N N . ARG B 1 272 ? 2.025 29.719 2.811 1 95.5 272 ARG B N 1
ATOM 6769 C CA . ARG B 1 272 ? 2.121 31.109 2.412 1 95.5 272 ARG B CA 1
ATOM 6770 C C . ARG B 1 272 ? 0.801 31.844 2.646 1 95.5 272 ARG B C 1
ATOM 6772 O O . ARG B 1 272 ? 0.787 33.062 2.895 1 95.5 272 ARG B O 1
ATOM 6779 N N . ASP B 1 273 ? -0.26 31.188 2.654 1 93.62 273 ASP B N 1
ATOM 6780 C CA . ASP B 1 273 ? -1.579 31.797 2.758 1 93.62 273 ASP B CA 1
ATOM 6781 C C . ASP B 1 273 ? -1.979 32 4.219 1 93.62 273 ASP B C 1
ATOM 6783 O O . ASP B 1 273 ? -1.448 31.328 5.109 1 93.62 273 ASP B O 1
ATOM 6787 N N . ALA B 1 274 ? -2.832 32.875 4.496 1 93.69 274 ALA B N 1
ATOM 6788 C CA . ALA B 1 274 ? -3.445 33.094 5.801 1 93.69 274 ALA B CA 1
ATOM 6789 C C . ALA B 1 274 ? -4.723 33.938 5.676 1 93.69 274 ALA B C 1
ATOM 6791 O O . ALA B 1 274 ? -4.902 34.656 4.699 1 93.69 274 ALA B O 1
ATOM 6792 N N . TRP B 1 275 ? -5.559 33.75 6.699 1 90.31 275 TRP B N 1
ATOM 6793 C CA . TRP B 1 275 ? -6.66 34.688 6.852 1 90.31 275 TRP B CA 1
ATOM 6794 C C . TRP B 1 275 ? -6.172 36 7.449 1 90.31 275 TRP B C 1
ATOM 6796 O O . TRP B 1 275 ? -5.684 36.031 8.586 1 90.31 275 TRP B O 1
ATOM 6806 N N . GLY B 1 276 ? -6.262 37.062 6.758 1 91.88 276 GLY B N 1
ATOM 6807 C CA . GLY B 1 276 ? -5.695 38.312 7.242 1 91.88 276 GLY B CA 1
ATOM 6808 C C . GLY B 1 276 ? -4.188 38.406 7.086 1 91.88 276 GLY B C 1
ATOM 6809 O O . GLY B 1 276 ? -3.635 37.875 6.105 1 91.88 276 GLY B O 1
ATOM 6810 N N . PRO B 1 277 ? -3.498 39.062 8.016 1 94.5 277 PRO B N 1
ATOM 6811 C CA . PRO B 1 277 ? -2.049 39.188 7.863 1 94.5 277 PRO B CA 1
ATOM 6812 C C . PRO B 1 277 ? -1.3 37.875 8.039 1 94.5 277 PRO B C 1
ATOM 6814 O O . PRO B 1 277 ? -0.352 37.594 7.305 1 94.5 277 PRO B O 1
ATOM 6817 N N . GLY B 1 278 ? -1.72 37.094 9.031 1 95.94 278 GLY B N 1
ATOM 6818 C CA . GLY B 1 278 ? -1.11 35.812 9.281 1 95.94 278 GLY B CA 1
ATOM 6819 C C . GLY B 1 278 ? 0.387 35.875 9.508 1 95.94 278 GLY B C 1
ATOM 6820 O O . GLY B 1 278 ? 1.156 35.156 8.875 1 95.94 278 GLY B O 1
ATOM 6821 N N . TYR B 1 279 ? 0.797 36.75 10.383 1 95.5 279 TYR B N 1
ATOM 6822 C CA . TYR B 1 279 ? 2.225 36.969 10.594 1 95.5 279 TYR B CA 1
ATOM 6823 C C . TYR B 1 279 ? 2.873 35.75 11.219 1 95.5 279 TYR B C 1
ATOM 6825 O O . TYR B 1 279 ? 3.908 35.281 10.742 1 95.5 279 TYR B O 1
ATOM 6833 N N . ALA B 1 280 ? 2.312 35.219 12.273 1 95.88 280 ALA B N 1
ATOM 6834 C CA . ALA B 1 280 ? 2.822 34 12.906 1 95.88 280 ALA B CA 1
ATOM 6835 C C . ALA B 1 280 ? 2.518 32.781 12.055 1 95.88 280 ALA B C 1
ATOM 6837 O O . ALA B 1 280 ? 3.359 31.891 11.922 1 95.88 280 ALA B O 1
ATOM 6838 N N . LYS B 1 281 ? 1.392 32.75 11.477 1 96 281 LYS B N 1
ATOM 6839 C CA . LYS B 1 281 ? 0.899 31.578 10.758 1 96 281 LYS B CA 1
ATOM 6840 C C . LYS B 1 281 ? 1.696 31.344 9.477 1 96 281 LYS B C 1
ATOM 6842 O O . LYS B 1 281 ? 1.987 30.203 9.125 1 96 281 LYS B O 1
ATOM 6847 N N . ALA B 1 282 ? 2.078 32.438 8.773 1 95.81 282 ALA B N 1
ATOM 6848 C CA . ALA B 1 282 ? 2.572 32.25 7.414 1 95.81 282 ALA B CA 1
ATOM 6849 C C . ALA B 1 282 ? 3.82 33.094 7.16 1 95.81 282 ALA B C 1
ATOM 6851 O O . ALA B 1 282 ? 4.801 32.594 6.598 1 95.81 282 ALA B O 1
ATOM 6852 N N . THR B 1 283 ? 3.82 34.344 7.59 1 95.06 283 THR B N 1
ATOM 6853 C CA . THR B 1 283 ? 4.844 35.312 7.191 1 95.06 283 THR B CA 1
ATOM 6854 C C . THR B 1 283 ? 6.207 34.906 7.75 1 95.06 283 THR B C 1
ATOM 6856 O O . THR B 1 283 ? 7.207 34.906 7.027 1 95.06 283 THR B O 1
ATOM 6859 N N . VAL B 1 284 ? 6.242 34.594 9.016 1 95.31 284 VAL B N 1
ATOM 6860 C CA . VAL B 1 284 ? 7.508 34.219 9.648 1 95.31 284 VAL B CA 1
ATOM 6861 C C . VAL B 1 284 ? 8.07 32.969 8.969 1 95.31 284 VAL B C 1
ATOM 6863 O O . VAL B 1 284 ? 9.25 32.938 8.609 1 95.31 284 VAL B O 1
ATOM 6866 N N . GLY B 1 285 ? 7.25 31.953 8.781 1 96.75 285 GLY B N 1
ATOM 6867 C CA . GLY B 1 285 ? 7.688 30.719 8.148 1 96.75 285 GLY B CA 1
ATOM 6868 C C . GLY B 1 285 ? 8.18 30.922 6.727 1 96.75 285 GLY B C 1
ATOM 6869 O O . GLY B 1 285 ? 9.203 30.359 6.336 1 96.75 285 GLY B O 1
ATOM 6870 N N . THR B 1 286 ? 7.441 31.672 5.918 1 96.44 286 THR B N 1
ATOM 6871 C CA . THR B 1 286 ? 7.832 31.969 4.543 1 96.44 286 THR B CA 1
ATOM 6872 C C . THR B 1 286 ? 9.164 32.688 4.5 1 96.44 286 THR B C 1
ATOM 6874 O O . THR B 1 286 ? 10.023 32.406 3.67 1 96.44 286 THR B O 1
ATOM 6877 N N . THR B 1 287 ? 9.328 33.656 5.402 1 94.94 287 THR B N 1
ATOM 6878 C CA . THR B 1 287 ? 10.578 34.406 5.477 1 94.94 287 THR B CA 1
ATOM 6879 C C . THR B 1 287 ? 11.742 33.469 5.789 1 94.94 287 THR B C 1
ATOM 6881 O O . THR B 1 287 ? 12.797 33.562 5.156 1 94.94 287 THR B O 1
ATOM 6884 N N . LEU B 1 288 ? 11.539 32.625 6.738 1 95.69 288 LEU B N 1
ATOM 6885 C CA . LEU B 1 288 ? 12.586 31.688 7.121 1 95.69 288 LEU B CA 1
ATOM 6886 C C . LEU B 1 288 ? 12.906 30.734 5.977 1 95.69 288 LEU B C 1
ATOM 6888 O O . LEU B 1 288 ? 14.062 30.359 5.773 1 95.69 288 LEU B O 1
ATOM 6892 N N . LEU B 1 289 ? 11.883 30.297 5.273 1 97.38 289 LEU B N 1
ATOM 6893 C CA . LEU B 1 289 ? 12.086 29.422 4.125 1 97.38 289 LEU B CA 1
ATOM 6894 C C . LEU B 1 289 ? 13.016 30.062 3.104 1 97.38 289 LEU B C 1
ATOM 6896 O O . LEU B 1 289 ? 13.961 29.422 2.635 1 97.38 289 LEU B O 1
ATOM 6900 N N . LEU B 1 290 ? 12.766 31.297 2.789 1 95.5 290 LEU B N 1
ATOM 6901 C CA . LEU B 1 290 ? 13.555 32.031 1.797 1 95.5 290 LEU B CA 1
ATOM 6902 C C . LEU B 1 290 ? 14.969 32.281 2.311 1 95.5 290 LEU B C 1
ATOM 6904 O O . LEU B 1 290 ? 15.938 32.156 1.559 1 95.5 290 LEU B O 1
ATOM 6908 N N . GLU B 1 291 ? 15.039 32.594 3.559 1 94.25 291 GLU B N 1
ATOM 6909 C CA . GLU B 1 291 ? 16.344 32.906 4.141 1 94.25 291 GLU B CA 1
ATOM 6910 C C . GLU B 1 291 ? 17.203 31.641 4.207 1 94.25 291 GLU B C 1
ATOM 6912 O O . GLU B 1 291 ? 18.422 31.688 3.98 1 94.25 291 GLU B O 1
ATOM 6917 N N . LEU B 1 292 ? 16.578 30.578 4.625 1 95.81 292 LEU B N 1
ATOM 6918 C CA . LEU B 1 292 ? 17.312 29.312 4.656 1 95.81 292 LEU B CA 1
ATOM 6919 C C . LEU B 1 292 ? 17.766 28.906 3.258 1 95.81 292 LEU B C 1
ATOM 6921 O O . LEU B 1 292 ? 18.891 28.453 3.074 1 95.81 292 LEU B O 1
ATOM 6925 N N . ALA B 1 293 ? 16.859 29.062 2.264 1 95.94 293 ALA B N 1
ATOM 6926 C CA . ALA B 1 293 ? 17.234 28.781 0.877 1 95.94 293 ALA B CA 1
ATOM 6927 C C . ALA B 1 293 ? 18.438 29.625 0.451 1 95.94 293 ALA B C 1
ATOM 6929 O O . ALA B 1 293 ? 19.375 29.125 -0.159 1 95.94 293 ALA B O 1
ATOM 6930 N N . ARG B 1 294 ? 18.438 30.891 0.762 1 94.38 294 ARG B N 1
ATOM 6931 C CA . ARG B 1 294 ? 19.531 31.797 0.427 1 94.38 294 ARG B CA 1
ATOM 6932 C C . ARG B 1 294 ? 20.828 31.375 1.116 1 94.38 294 ARG B C 1
ATOM 6934 O O . ARG B 1 294 ? 21.875 31.312 0.482 1 94.38 294 ARG B O 1
ATOM 6941 N N . ALA B 1 295 ? 20.719 31.156 2.387 1 93.5 295 ALA B N 1
ATOM 6942 C CA . ALA B 1 295 ? 21.906 30.812 3.178 1 93.5 295 ALA B CA 1
ATOM 6943 C C . ALA B 1 295 ? 22.578 29.547 2.635 1 93.5 295 ALA B C 1
ATOM 6945 O O . ALA B 1 295 ? 23.797 29.5 2.482 1 93.5 295 ALA B O 1
ATOM 6946 N N . VAL B 1 296 ? 21.781 28.531 2.363 1 94.75 296 VAL B N 1
ATOM 6947 C CA . VAL B 1 296 ? 22.359 27.281 1.89 1 94.75 296 VAL B CA 1
ATOM 6948 C C . VAL B 1 296 ? 22.906 27.453 0.476 1 94.75 296 VAL B C 1
ATOM 6950 O O . VAL B 1 296 ? 23.938 26.906 0.131 1 94.75 296 VAL B O 1
ATOM 6953 N N . SER B 1 297 ? 22.156 28.188 -0.314 1 94.25 297 SER B N 1
ATOM 6954 C CA . SER B 1 297 ? 22.641 28.484 -1.66 1 94.25 297 SER B CA 1
ATOM 6955 C C . SER B 1 297 ? 24 29.172 -1.625 1 94.25 297 SER B C 1
ATOM 6957 O O . SER B 1 297 ? 24.891 28.828 -2.396 1 94.25 297 SER B O 1
ATOM 6959 N N . GLU B 1 298 ? 24.141 30.094 -0.767 1 93.06 298 GLU B N 1
ATOM 6960 C CA . GLU B 1 298 ? 25.422 30.797 -0.61 1 93.06 298 GLU B CA 1
ATOM 6961 C C . GLU B 1 298 ? 26.516 29.844 -0.146 1 93.06 298 GLU B C 1
ATOM 6963 O O . GLU B 1 298 ? 27.656 29.938 -0.609 1 93.06 298 GLU B O 1
ATOM 6968 N N . MET B 1 299 ? 26.219 29 0.746 1 93.5 299 MET B N 1
ATOM 6969 C CA . MET B 1 299 ? 27.188 28 1.212 1 93.5 299 MET B CA 1
ATOM 6970 C C . MET B 1 299 ? 27.688 27.156 0.053 1 93.5 299 MET B C 1
ATOM 6972 O O . MET B 1 299 ? 28.875 26.828 -0.006 1 93.5 299 MET B O 1
ATOM 6976 N N . VAL B 1 300 ? 26.797 26.797 -0.814 1 94 300 VAL B N 1
ATOM 6977 C CA . VAL B 1 300 ? 27.141 25.906 -1.923 1 94 300 VAL B CA 1
ATOM 6978 C C . VAL B 1 300 ? 27.938 26.672 -2.973 1 94 300 VAL B C 1
ATOM 6980 O O . VAL B 1 300 ? 29 26.219 -3.416 1 94 300 VAL B O 1
ATOM 6983 N N . HIS B 1 301 ? 27.594 27.859 -3.332 1 92.19 301 HIS B N 1
ATOM 6984 C CA . HIS B 1 301 ? 28.156 28.578 -4.461 1 92.19 301 HIS B CA 1
ATOM 6985 C C . HIS B 1 301 ? 29.391 29.375 -4.039 1 92.19 301 HIS B C 1
ATOM 6987 O O . HIS B 1 301 ? 30.312 29.578 -4.84 1 92.19 301 HIS B O 1
ATOM 6993 N N . THR B 1 302 ? 29.422 29.781 -2.83 1 90.75 302 THR B N 1
ATOM 6994 C CA . THR B 1 302 ? 30.484 30.688 -2.406 1 90.75 302 THR B CA 1
ATOM 6995 C C . THR B 1 302 ? 31.469 29.969 -1.472 1 90.75 302 THR B C 1
ATOM 6997 O O . THR B 1 302 ? 32.688 30.188 -1.544 1 90.75 302 THR B O 1
ATOM 7000 N N . ASP B 1 303 ? 30.969 29.094 -0.637 1 88.75 303 ASP B N 1
ATOM 7001 C CA . ASP B 1 303 ? 31.812 28.531 0.404 1 88.75 303 ASP B CA 1
ATOM 7002 C C . ASP B 1 303 ? 32.281 27.125 0.031 1 88.75 303 ASP B C 1
ATOM 7004 O O . ASP B 1 303 ? 33.062 26.5 0.762 1 88.75 303 ASP B O 1
ATOM 7008 N N . GLY B 1 304 ? 31.719 26.531 -0.976 1 91.56 304 GLY B N 1
ATOM 7009 C CA . GLY B 1 304 ? 32.188 25.25 -1.47 1 91.56 304 GLY B CA 1
ATOM 7010 C C . GLY B 1 304 ? 31.516 24.078 -0.766 1 91.56 304 GLY B C 1
ATOM 7011 O O . GLY B 1 304 ? 32 22.938 -0.832 1 91.56 304 GLY B O 1
ATOM 7012 N N . PHE B 1 305 ? 30.422 24.406 -0.035 1 93.19 305 PHE B N 1
ATOM 7013 C CA . PHE B 1 305 ? 29.656 23.344 0.598 1 93.19 305 PHE B CA 1
ATOM 7014 C C . PHE B 1 305 ? 29.062 22.406 -0.449 1 93.19 305 PHE B C 1
ATOM 7016 O O . PHE B 1 305 ? 28.5 22.859 -1.445 1 93.19 305 PHE B O 1
ATOM 7023 N N . ARG B 1 306 ? 29.234 21.062 -0.226 1 94.94 306 ARG B N 1
ATOM 7024 C CA . ARG B 1 306 ? 28.703 20.078 -1.156 1 94.94 306 ARG B CA 1
ATOM 7025 C C . ARG B 1 306 ? 27.812 19.078 -0.436 1 94.94 306 ARG B C 1
ATOM 7027 O O . ARG B 1 306 ? 28.266 17.984 -0.063 1 94.94 306 ARG B O 1
ATOM 7034 N N . PRO B 1 307 ? 26.531 19.469 -0.342 1 96.19 307 PRO B N 1
ATOM 7035 C CA . PRO B 1 307 ? 25.625 18.5 0.283 1 96.19 307 PRO B CA 1
ATOM 7036 C C . PRO B 1 307 ? 25.562 17.188 -0.483 1 96.19 307 PRO B C 1
ATOM 7038 O O . PRO B 1 307 ? 25.578 17.172 -1.716 1 96.19 307 PRO B O 1
ATOM 7041 N N . ARG B 1 308 ? 25.531 16.078 0.242 1 95.94 308 ARG B N 1
ATOM 7042 C CA . ARG B 1 308 ? 25.453 14.766 -0.375 1 95.94 308 ARG B CA 1
ATOM 7043 C C . ARG B 1 308 ? 24.078 14.531 -1.003 1 95.94 308 ARG B C 1
ATOM 7045 O O . ARG B 1 308 ? 23.969 13.852 -2.029 1 95.94 308 ARG B O 1
ATOM 7052 N N . ARG B 1 309 ? 23.094 15.07 -0.377 1 96.75 309 ARG B N 1
ATOM 7053 C CA . ARG B 1 309 ? 21.703 14.867 -0.771 1 96.75 309 ARG B CA 1
ATOM 7054 C C . ARG B 1 309 ? 21.016 16.203 -1.057 1 96.75 309 ARG B C 1
ATOM 7056 O O . ARG B 1 309 ? 21.547 17.266 -0.755 1 96.75 309 ARG B O 1
ATOM 7063 N N . SER B 1 310 ? 19.812 16.141 -1.623 1 97 310 SER B N 1
ATOM 7064 C CA . SER B 1 310 ? 19.156 17.359 -2.105 1 97 310 SER B CA 1
ATOM 7065 C C . SER B 1 310 ? 18.312 18 -1.011 1 97 310 SER B C 1
ATOM 7067 O O . SER B 1 310 ? 17.859 17.312 -0.088 1 97 310 SER B O 1
ATOM 7069 N N . LEU B 1 311 ? 18.156 19.312 -1.134 1 97.44 311 LEU B N 1
ATOM 7070 C CA . LEU B 1 311 ? 17.234 20.094 -0.332 1 97.44 311 LEU B CA 1
ATOM 7071 C C . LEU B 1 311 ? 16.141 20.688 -1.203 1 97.44 311 LEU B C 1
ATOM 7073 O O . LEU B 1 311 ? 16.422 21.375 -2.189 1 97.44 311 LEU B O 1
ATOM 7077 N N . VAL B 1 312 ? 14.945 20.359 -0.841 1 97.75 312 VAL B N 1
ATOM 7078 C CA . VAL B 1 312 ? 13.805 20.906 -1.557 1 97.75 312 VAL B CA 1
ATOM 7079 C C . VAL B 1 312 ? 13.07 21.906 -0.661 1 97.75 312 VAL B C 1
ATOM 7081 O O . VAL B 1 312 ? 12.688 21.578 0.465 1 97.75 312 VAL B O 1
ATOM 7084 N N . PHE B 1 313 ? 12.969 23.125 -1.131 1 98.12 313 PHE B N 1
ATOM 7085 C CA . PHE B 1 313 ? 12.203 24.156 -0.451 1 98.12 313 PHE B CA 1
ATOM 7086 C C . PHE B 1 313 ? 10.812 24.297 -1.057 1 98.12 313 PHE B C 1
ATOM 7088 O O . PHE B 1 313 ? 10.672 24.5 -2.266 1 98.12 313 PHE B O 1
ATOM 7095 N N . ALA B 1 314 ? 9.82 24.156 -0.222 1 98.12 314 ALA B N 1
ATOM 7096 C CA . ALA B 1 314 ? 8.445 24.125 -0.718 1 98.12 314 ALA B CA 1
ATOM 7097 C C . ALA B 1 314 ? 7.602 25.219 -0.071 1 98.12 314 ALA B C 1
ATOM 7099 O O . ALA B 1 314 ? 7.496 25.281 1.155 1 98.12 314 ALA B O 1
ATOM 7100 N N . SER B 1 315 ? 7.062 26.094 -0.883 1 98.06 315 SER B N 1
ATOM 7101 C CA . SER B 1 315 ? 6.074 27.062 -0.453 1 98.06 315 SER B CA 1
ATOM 7102 C C . SER B 1 315 ? 4.656 26.594 -0.763 1 98.06 315 SER B C 1
ATOM 7104 O O . SER B 1 315 ? 4.258 26.531 -1.928 1 98.06 315 SER B O 1
ATOM 7106 N N . TRP B 1 316 ? 3.91 26.328 0.309 1 97.19 316 TRP B N 1
ATOM 7107 C CA . TRP B 1 316 ? 2.596 25.719 0.156 1 97.19 316 TRP B CA 1
ATOM 7108 C C . TRP B 1 316 ? 1.502 26.781 0.109 1 97.19 316 TRP B C 1
ATOM 7110 O O . TRP B 1 316 ? 1.583 27.797 0.805 1 97.19 316 TRP B O 1
ATOM 7120 N N . SER B 1 317 ? 0.484 26.5 -0.649 1 94 317 SER B N 1
ATOM 7121 C CA . SER B 1 317 ? -0.748 27.281 -0.601 1 94 317 SER B CA 1
ATOM 7122 C C . SER B 1 317 ? -1.876 26.484 0.058 1 94 317 SER B C 1
ATOM 7124 O O . SER B 1 317 ? -1.762 25.281 0.257 1 94 317 SER B O 1
ATOM 7126 N N . ALA B 1 318 ? -2.895 27.234 0.563 1 92.75 318 ALA B N 1
ATOM 7127 C CA . ALA B 1 318 ? -4.117 26.688 1.151 1 92.75 318 ALA B CA 1
ATOM 7128 C C . ALA B 1 318 ? -3.812 25.891 2.416 1 92.75 318 ALA B C 1
ATOM 7130 O O . ALA B 1 318 ? -4.438 24.859 2.67 1 92.75 318 ALA B O 1
ATOM 7131 N N . GLY B 1 319 ? -2.861 26.312 3.154 1 94.5 319 GLY B N 1
ATOM 7132 C CA . GLY B 1 319 ? -2.6 25.734 4.461 1 94.5 319 GLY B CA 1
ATOM 7133 C C . GLY B 1 319 ? -3.744 25.922 5.438 1 94.5 319 GLY B C 1
ATOM 7134 O O . GLY B 1 319 ? -4.066 25.016 6.207 1 94.5 319 GLY B O 1
ATOM 7135 N N . GLU B 1 320 ? -4.383 27.078 5.363 1 92.88 320 GLU B N 1
ATOM 7136 C CA . GLU B 1 320 ? -5.461 27.438 6.277 1 92.88 320 GLU B CA 1
ATOM 7137 C C . GLU B 1 320 ? -6.664 26.516 6.094 1 92.88 320 GLU B C 1
ATOM 7139 O O . GLU B 1 320 ? -7.527 26.438 6.973 1 92.88 320 GLU B O 1
ATOM 7144 N N . TYR B 1 321 ? -6.734 25.875 5.043 1 90.12 321 TYR B N 1
ATOM 7145 C CA . TYR B 1 321 ? -7.898 25.062 4.727 1 90.12 321 TYR B CA 1
ATOM 7146 C C . TYR B 1 321 ? -7.629 23.594 5.039 1 90.12 321 TYR B C 1
ATOM 7148 O O . TYR B 1 321 ? -8.266 22.703 4.469 1 90.12 321 TYR B O 1
ATOM 7156 N N . GLY B 1 322 ? -6.668 23.359 5.852 1 92.12 322 GLY B N 1
ATOM 7157 C CA . GLY B 1 322 ? -6.344 22 6.227 1 92.12 322 GLY B CA 1
ATOM 7158 C C . GLY B 1 322 ? -5.168 21.422 5.453 1 92.12 322 GLY B C 1
ATOM 7159 O O . GLY B 1 322 ? -5.191 20.266 5.039 1 92.12 322 GLY B O 1
ATOM 7160 N N . SER B 1 323 ? -4.18 22.266 5.199 1 94.56 323 SER B N 1
ATOM 7161 C CA . SER B 1 323 ? -2.951 21.875 4.516 1 94.56 323 SER B CA 1
ATOM 7162 C C . SER B 1 323 ? -3.252 21.234 3.162 1 94.56 323 SER B C 1
ATOM 7164 O O . SER B 1 323 ? -2.699 20.188 2.83 1 94.56 323 SER B O 1
ATOM 7166 N N . VAL B 1 324 ? -4.078 21.844 2.391 1 91.69 324 VAL B N 1
ATOM 7167 C CA . VAL B 1 324 ? -4.551 21.266 1.13 1 91.69 324 VAL B CA 1
ATOM 7168 C C . VAL B 1 324 ? -3.396 21.203 0.132 1 91.69 324 VAL B C 1
ATOM 7170 O O . VAL B 1 324 ? -3.162 20.156 -0.483 1 91.69 324 VAL B O 1
ATOM 7173 N N . GLY B 1 325 ? -2.66 22.297 -0.037 1 92.88 325 GLY B N 1
ATOM 7174 C CA . GLY B 1 325 ? -1.571 22.328 -1.002 1 92.88 325 GLY B CA 1
ATOM 7175 C C . GLY B 1 325 ? -0.532 21.25 -0.76 1 92.88 325 GLY B C 1
ATOM 7176 O O . GLY B 1 325 ? -0.166 20.516 -1.681 1 92.88 325 GLY B O 1
ATOM 7177 N N . ALA B 1 326 ? -0.077 21.156 0.492 1 95.19 326 ALA B N 1
ATOM 7178 C CA . ALA B 1 326 ? 0.939 20.172 0.853 1 95.19 326 ALA B CA 1
ATOM 7179 C C . ALA B 1 326 ? 0.418 18.75 0.658 1 95.19 326 ALA B C 1
ATOM 7181 O O . ALA B 1 326 ? 1.109 17.906 0.091 1 95.19 326 ALA B O 1
ATOM 7182 N N . THR B 1 327 ? -0.788 18.484 1.068 1 94.38 327 THR B N 1
ATOM 7183 C CA . THR B 1 327 ? -1.352 17.141 1.031 1 94.38 327 THR B CA 1
ATOM 7184 C C . THR B 1 327 ? -1.634 16.719 -0.405 1 94.38 327 THR B C 1
ATOM 7186 O O . THR B 1 327 ? -1.358 15.578 -0.784 1 94.38 327 THR B O 1
ATOM 7189 N N . GLU B 1 328 ? -2.182 17.609 -1.222 1 90.62 328 GLU B N 1
ATOM 7190 C CA . GLU B 1 328 ? -2.469 17.281 -2.613 1 90.62 328 GLU B CA 1
ATOM 7191 C C . GLU B 1 328 ? -1.189 16.938 -3.373 1 90.62 328 GLU B C 1
ATOM 7193 O O . GLU B 1 328 ? -1.176 16.016 -4.191 1 90.62 328 GLU B O 1
ATOM 7198 N N . TRP B 1 329 ? -0.191 17.734 -3.139 1 92.19 329 TRP B N 1
ATOM 7199 C CA . TRP B 1 329 ? 1.089 17.453 -3.781 1 92.19 329 TRP B CA 1
ATOM 7200 C C . TRP B 1 329 ? 1.627 16.094 -3.346 1 92.19 329 TRP B C 1
ATOM 7202 O O . TRP B 1 329 ? 2.107 15.312 -4.176 1 92.19 329 TRP B O 1
ATOM 7212 N N . LEU B 1 330 ? 1.56 15.875 -2.055 1 93.88 330 LEU B N 1
ATOM 7213 C CA . LEU B 1 330 ? 2.016 14.602 -1.499 1 93.88 330 LEU B CA 1
ATOM 7214 C C . LEU B 1 330 ? 1.273 13.43 -2.135 1 93.88 330 LEU B C 1
ATOM 7216 O O . LEU B 1 330 ? 1.889 12.43 -2.51 1 93.88 330 LEU B O 1
ATOM 7220 N N . GLU B 1 331 ? -0.044 13.523 -2.26 1 91.62 331 GLU B N 1
ATOM 7221 C CA . GLU B 1 331 ? -0.87 12.484 -2.869 1 91.62 331 GLU B CA 1
ATOM 7222 C C . GLU B 1 331 ? -0.518 12.289 -4.34 1 91.62 331 GLU B C 1
ATOM 7224 O O . GLU B 1 331 ? -0.472 11.156 -4.828 1 91.62 331 GLU B O 1
ATOM 7229 N N . GLY B 1 332 ? -0.231 13.305 -4.996 1 89 332 GLY B N 1
ATOM 7230 C CA . GLY B 1 332 ? 0.044 13.25 -6.426 1 89 332 GLY B CA 1
ATOM 7231 C C . GLY B 1 332 ? 1.399 12.656 -6.75 1 89 332 GLY B C 1
ATOM 7232 O O . GLY B 1 332 ? 1.582 12.055 -7.816 1 89 332 GLY B O 1
ATOM 7233 N N . PHE B 1 333 ? 2.334 12.805 -5.816 1 91.81 333 PHE B N 1
ATOM 7234 C CA . PHE B 1 333 ? 3.697 12.359 -6.082 1 91.81 333 PHE B CA 1
ATOM 7235 C C . PHE B 1 333 ? 4.105 11.258 -5.113 1 91.81 333 PHE B C 1
ATOM 7237 O O . PHE B 1 333 ? 5.297 11.023 -4.902 1 91.81 333 PHE B O 1
ATOM 7244 N N . PHE B 1 334 ? 3.152 10.617 -4.543 1 91.12 334 PHE B N 1
ATOM 7245 C CA . PHE B 1 334 ? 3.402 9.602 -3.529 1 91.12 334 PHE B CA 1
ATOM 7246 C C . PHE B 1 334 ? 4.379 8.547 -4.047 1 91.12 334 PHE B C 1
ATOM 7248 O O . PHE B 1 334 ? 5.348 8.211 -3.367 1 91.12 334 PHE B O 1
ATOM 7255 N N . SER B 1 335 ? 4.168 8.078 -5.238 1 91.19 335 SER B N 1
ATOM 7256 C CA . SER B 1 335 ? 4.98 7.012 -5.809 1 91.19 335 SER B CA 1
ATOM 7257 C C . SER B 1 335 ? 6.41 7.473 -6.051 1 91.19 335 SER B C 1
ATOM 7259 O O . SER B 1 335 ? 7.355 6.691 -5.91 1 91.19 335 SER B O 1
ATOM 7261 N N . SER B 1 336 ? 6.582 8.734 -6.352 1 91.62 336 SER B N 1
ATOM 7262 C CA . SER B 1 336 ? 7.906 9.297 -6.609 1 91.62 336 SER B CA 1
ATOM 7263 C C . SER B 1 336 ? 8.648 9.594 -5.312 1 91.62 336 SER B C 1
ATOM 7265 O O . SER B 1 336 ? 9.867 9.422 -5.23 1 91.62 336 SER B O 1
ATOM 7267 N N . LEU B 1 337 ? 7.926 10.016 -4.34 1 94.19 337 LEU B N 1
ATOM 7268 C CA . LEU B 1 337 ? 8.523 10.469 -3.086 1 94.19 337 LEU B CA 1
ATOM 7269 C C . LEU B 1 337 ? 8.93 9.281 -2.219 1 94.19 337 LEU B C 1
ATOM 7271 O O . LEU B 1 337 ? 9.82 9.391 -1.379 1 94.19 337 LEU B O 1
ATOM 7275 N N . ASP B 1 338 ? 8.32 8.172 -2.438 1 90.81 338 ASP B N 1
ATOM 7276 C CA . ASP B 1 338 ? 8.547 6.992 -1.613 1 90.81 338 ASP B CA 1
ATOM 7277 C C . ASP B 1 338 ? 10.008 6.562 -1.655 1 90.81 338 ASP B C 1
ATOM 7279 O O . ASP B 1 338 ? 10.531 6.23 -2.721 1 90.81 338 ASP B O 1
ATOM 7283 N N . ARG B 1 339 ? 10.625 6.598 -0.506 1 88.31 339 ARG B N 1
ATOM 7284 C CA . ARG B 1 339 ? 12.008 6.207 -0.277 1 88.31 339 ARG B CA 1
ATOM 7285 C C . ARG B 1 339 ? 12.969 7.125 -1.026 1 88.31 339 ARG B C 1
ATOM 7287 O O . ARG B 1 339 ? 14.07 6.715 -1.402 1 88.31 339 ARG B O 1
ATOM 7294 N N . ARG B 1 340 ? 12.523 8.266 -1.335 1 93.75 340 ARG B N 1
ATOM 7295 C CA . ARG B 1 340 ? 13.367 9.359 -1.804 1 93.75 340 ARG B CA 1
ATOM 7296 C C . ARG B 1 340 ? 13.32 10.539 -0.835 1 93.75 340 ARG B C 1
ATOM 7298 O O . ARG B 1 340 ? 14.359 10.969 -0.334 1 93.75 340 ARG B O 1
ATOM 7305 N N . ALA B 1 341 ? 12.109 10.984 -0.592 1 96.62 341 ALA B N 1
ATOM 7306 C CA . ALA B 1 341 ? 11.984 11.953 0.49 1 96.62 341 ALA B CA 1
ATOM 7307 C C . ALA B 1 341 ? 12.109 11.281 1.853 1 96.62 341 ALA B C 1
ATOM 7309 O O . ALA B 1 341 ? 11.344 10.367 2.174 1 96.62 341 ALA B O 1
ATOM 7310 N N . PHE B 1 342 ? 13.133 11.727 2.629 1 97.69 342 PHE B N 1
ATOM 7311 C CA . PHE B 1 342 ? 13.344 10.969 3.855 1 97.69 342 PHE B CA 1
ATOM 7312 C C . PHE B 1 342 ? 13.117 11.844 5.082 1 97.69 342 PHE B C 1
ATOM 7314 O O . PHE B 1 342 ? 13.195 11.367 6.215 1 97.69 342 PHE B O 1
ATOM 7321 N N . THR B 1 343 ? 12.789 13.109 4.902 1 98.62 343 THR B N 1
ATOM 7322 C CA . THR B 1 343 ? 12.406 13.961 6.023 1 98.62 343 THR B CA 1
ATOM 7323 C C . THR B 1 343 ? 11.68 15.211 5.535 1 98.62 343 THR B C 1
ATOM 7325 O O . THR B 1 343 ? 12.062 15.797 4.52 1 98.62 343 THR B O 1
ATOM 7328 N N . TYR B 1 344 ? 10.648 15.602 6.207 1 98.75 344 TYR B N 1
ATOM 7329 C CA . TYR B 1 344 ? 9.977 16.875 6.012 1 98.75 344 TYR B CA 1
ATOM 7330 C C . TYR B 1 344 ? 10.047 17.734 7.273 1 98.75 344 TYR B C 1
ATOM 7332 O O . TYR B 1 344 ? 9.711 17.266 8.367 1 98.75 344 TYR B O 1
ATOM 7340 N N . ILE B 1 345 ? 10.477 18.922 7.141 1 98.75 345 ILE B N 1
ATOM 7341 C CA . ILE B 1 345 ? 10.539 19.891 8.227 1 98.75 345 ILE B CA 1
ATOM 7342 C C . ILE B 1 345 ? 9.578 21.047 7.949 1 98.75 345 ILE B C 1
ATOM 7344 O O . ILE B 1 345 ? 9.758 21.797 6.992 1 98.75 345 ILE B O 1
ATOM 7348 N N . SER B 1 346 ? 8.586 21.188 8.797 1 98.75 346 SER B N 1
ATOM 7349 C CA . SER B 1 346 ? 7.617 22.266 8.648 1 98.75 346 SER B CA 1
ATOM 7350 C C . SER B 1 346 ? 8.109 23.547 9.32 1 98.75 346 SER B C 1
ATOM 7352 O O . SER B 1 346 ? 8.602 23.5 10.453 1 98.75 346 SER B O 1
ATOM 7354 N N . LEU B 1 347 ? 7.965 24.656 8.641 1 98.25 347 LEU B N 1
ATOM 7355 C CA . LEU B 1 347 ? 8.305 25.953 9.203 1 98.25 347 LEU B CA 1
ATOM 7356 C C . LEU B 1 347 ? 7.051 26.75 9.523 1 98.25 347 LEU B C 1
ATOM 7358 O O . LEU B 1 347 ? 7.125 27.953 9.766 1 98.25 347 LEU B O 1
ATOM 7362 N N . ASP B 1 348 ? 5.918 26.047 9.523 1 97.31 348 ASP B N 1
ATOM 7363 C CA . ASP B 1 348 ? 4.656 26.703 9.836 1 97.31 348 ASP B CA 1
ATOM 7364 C C . ASP B 1 348 ? 4.578 27.062 11.32 1 97.31 348 ASP B C 1
ATOM 7366 O O . ASP B 1 348 ? 4.746 26.203 12.18 1 97.31 348 ASP B O 1
ATOM 7370 N N . GLY B 1 349 ? 4.32 28.312 11.609 1 95.19 349 GLY B N 1
ATOM 7371 C CA . GLY B 1 349 ? 4.043 28.734 12.977 1 95.19 349 GLY B CA 1
ATOM 7372 C C . GLY B 1 349 ? 5.195 28.469 13.93 1 95.19 349 GLY B C 1
ATOM 7373 O O . GLY B 1 349 ? 4.98 28.047 15.062 1 95.19 349 GLY B O 1
ATOM 7374 N N . VAL B 1 350 ? 6.367 28.688 13.523 1 95.5 350 VAL B N 1
ATOM 7375 C CA . VAL B 1 350 ? 7.547 28.297 14.289 1 95.5 350 VAL B CA 1
ATOM 7376 C C . VAL B 1 350 ? 7.754 29.25 15.453 1 95.5 350 VAL B C 1
ATOM 7378 O O . VAL B 1 350 ? 8.461 28.938 16.406 1 95.5 350 VAL B O 1
ATOM 7381 N N . VAL B 1 351 ? 7.188 30.484 15.367 1 94.44 351 VAL B N 1
ATOM 7382 C CA . VAL B 1 351 ? 7.262 31.438 16.469 1 94.44 351 VAL B CA 1
ATOM 7383 C C . VAL B 1 351 ? 5.855 31.891 16.859 1 94.44 351 VAL B C 1
ATOM 7385 O O . VAL B 1 351 ? 5.176 32.562 16.078 1 94.44 351 VAL B O 1
ATOM 7388 N N . THR B 1 352 ? 5.461 31.516 18.062 1 94.12 352 THR B N 1
ATOM 7389 C CA . THR B 1 352 ? 4.133 31.891 18.531 1 94.12 352 THR B CA 1
ATOM 7390 C C . THR B 1 352 ? 4.211 32.469 19.938 1 94.12 352 THR B C 1
ATOM 7392 O O . THR B 1 352 ? 3.182 32.75 20.562 1 94.12 352 THR B O 1
ATOM 7395 N N . GLY B 1 353 ? 5.309 32.625 20.438 1 92.31 353 GLY B N 1
ATOM 7396 C CA . GLY B 1 353 ? 5.574 33.156 21.766 1 92.31 353 GLY B CA 1
ATOM 7397 C C . GLY B 1 353 ? 7.016 32.969 22.203 1 92.31 353 GLY B C 1
ATOM 7398 O O . GLY B 1 353 ? 7.914 32.875 21.359 1 92.31 353 GLY B O 1
ATOM 7399 N N . HIS B 1 354 ? 7.18 33.094 23.469 1 88.69 354 HIS B N 1
ATOM 7400 C CA . HIS B 1 354 ? 8.547 32.969 23.953 1 88.69 354 HIS B CA 1
ATOM 7401 C C . HIS B 1 354 ? 8.594 32.188 25.266 1 88.69 354 HIS B C 1
ATOM 7403 O O . HIS B 1 354 ? 7.574 32.094 25.969 1 88.69 354 HIS B O 1
ATOM 7409 N N . GLY B 1 355 ? 9.758 31.531 25.531 1 84.19 355 GLY B N 1
ATOM 7410 C CA . GLY B 1 355 ? 10.008 30.938 26.828 1 84.19 355 GLY B CA 1
ATOM 7411 C C . GLY B 1 355 ? 9.984 29.422 26.812 1 84.19 355 GLY B C 1
ATOM 7412 O O . GLY B 1 355 ? 10.578 28.766 27.672 1 84.19 355 GLY B O 1
ATOM 7413 N N . GLU B 1 356 ? 9.281 28.891 25.875 1 86.06 356 GLU B N 1
ATOM 7414 C CA . GLU B 1 356 ? 9.211 27.438 25.797 1 86.06 356 GLU B CA 1
ATOM 7415 C C . GLU B 1 356 ? 9.344 26.953 24.344 1 86.06 356 GLU B C 1
ATOM 7417 O O . GLU B 1 356 ? 9.016 27.688 23.422 1 86.06 356 GLU B O 1
ATOM 7422 N N . PHE B 1 357 ? 9.867 25.703 24.203 1 89.19 357 PHE B N 1
ATOM 7423 C CA . PHE B 1 357 ? 10.023 25.062 22.906 1 89.19 357 PHE B CA 1
ATOM 7424 C C . PHE B 1 357 ? 9.219 23.766 22.859 1 89.19 357 PHE B C 1
ATOM 7426 O O . PHE B 1 357 ? 9.328 22.922 23.75 1 89.19 357 PHE B O 1
ATOM 7433 N N . LYS B 1 358 ? 8.359 23.656 21.891 1 90.62 358 LYS B N 1
ATOM 7434 C CA . LYS B 1 358 ? 7.566 22.438 21.688 1 90.62 358 LYS B CA 1
ATOM 7435 C C . LYS B 1 358 ? 7.84 21.828 20.312 1 90.62 358 LYS B C 1
ATOM 7437 O O . LYS B 1 358 ? 8.07 22.547 19.344 1 90.62 358 LYS B O 1
ATOM 7442 N N . VAL B 1 359 ? 7.82 20.5 20.281 1 94.25 359 VAL B N 1
ATOM 7443 C CA . VAL B 1 359 ? 8.117 19.844 19.016 1 94.25 359 VAL B CA 1
ATOM 7444 C C . VAL B 1 359 ? 7.254 18.594 18.859 1 94.25 359 VAL B C 1
ATOM 7446 O O . VAL B 1 359 ? 6.949 17.922 19.844 1 94.25 359 VAL B O 1
ATOM 7449 N N . SER B 1 360 ? 6.695 18.375 17.688 1 96.19 360 SER B N 1
ATOM 7450 C CA . SER B 1 360 ? 6.09 17.141 17.219 1 96.19 360 SER B CA 1
ATOM 7451 C C . SER B 1 360 ? 6.906 16.516 16.094 1 96.19 360 SER B C 1
ATOM 7453 O O . SER B 1 360 ? 7.168 17.156 15.078 1 96.19 360 SER B O 1
ATOM 7455 N N . ALA B 1 361 ? 7.312 15.266 16.312 1 97.38 361 ALA B N 1
ATOM 7456 C CA . ALA B 1 361 ? 8.227 14.688 15.344 1 97.38 361 ALA B CA 1
ATOM 7457 C C . ALA B 1 361 ? 8.109 13.164 15.312 1 97.38 361 ALA B C 1
ATOM 7459 O O . ALA B 1 361 ? 7.637 12.555 16.281 1 97.38 361 ALA B O 1
ATOM 7460 N N . SER B 1 362 ? 8.5 12.594 14.172 1 98.06 362 SER B N 1
ATOM 7461 C CA . SER B 1 362 ? 8.773 11.156 14.117 1 98.06 362 SER B CA 1
ATOM 7462 C C . SER B 1 362 ? 9.836 10.758 15.133 1 98.06 362 SER B C 1
ATOM 7464 O O . SER B 1 362 ? 10.836 11.461 15.297 1 98.06 362 SER B O 1
ATOM 7466 N N . PRO B 1 363 ? 9.688 9.617 15.773 1 97.25 363 PRO B N 1
ATOM 7467 C CA . PRO B 1 363 ? 10.711 9.156 16.719 1 97.25 363 PRO B CA 1
ATOM 7468 C C . PRO B 1 363 ? 12.078 8.992 16.062 1 97.25 363 PRO B C 1
ATOM 7470 O O . PRO B 1 363 ? 13.109 9.117 16.734 1 97.25 363 PRO B O 1
ATOM 7473 N N . LEU B 1 364 ? 12.133 8.773 14.797 1 97.94 364 LEU B N 1
ATOM 7474 C CA . LEU B 1 364 ? 13.398 8.641 14.078 1 97.94 364 LEU B CA 1
ATOM 7475 C C . LEU B 1 364 ? 14.234 9.906 14.203 1 97.94 364 LEU B C 1
ATOM 7477 O O . LEU B 1 364 ? 15.453 9.875 14.055 1 97.94 364 LEU B O 1
ATOM 7481 N N . LEU B 1 365 ? 13.586 11.023 14.492 1 97.88 365 LEU B N 1
ATOM 7482 C CA . LEU B 1 365 ? 14.266 12.312 14.461 1 97.88 365 LEU B CA 1
ATOM 7483 C C . LEU B 1 365 ? 14.586 12.789 15.875 1 97.88 365 LEU B C 1
ATOM 7485 O O . LEU B 1 365 ? 15.211 13.836 16.047 1 97.88 365 LEU B O 1
ATOM 7489 N N . TYR B 1 366 ? 14.203 12.078 16.938 1 95.38 366 TYR B N 1
ATOM 7490 C CA . TYR B 1 366 ? 14.328 12.531 18.312 1 95.38 366 TYR B CA 1
ATOM 7491 C C . TYR B 1 366 ? 15.781 12.797 18.672 1 95.38 366 TYR B C 1
ATOM 7493 O O . TYR B 1 366 ? 16.109 13.867 19.188 1 95.38 366 TYR B O 1
ATOM 7501 N N . SER B 1 367 ? 16.641 11.844 18.359 1 94.75 367 SER B N 1
ATOM 7502 C CA . SER B 1 367 ? 18.047 11.977 18.719 1 94.75 367 SER B CA 1
ATOM 7503 C C . SER B 1 367 ? 18.703 13.172 18.016 1 94.75 367 SER B C 1
ATOM 7505 O O . SER B 1 367 ? 19.484 13.906 18.625 1 94.75 367 SER B O 1
ATOM 7507 N N . LEU B 1 368 ? 18.422 13.297 16.766 1 95.69 368 LEU B N 1
ATOM 7508 C CA . LEU B 1 368 ? 18.953 14.422 16.016 1 95.69 368 LEU B CA 1
ATOM 7509 C C . LEU B 1 368 ? 18.469 15.742 16.578 1 95.69 368 LEU B C 1
ATOM 7511 O O . LEU B 1 368 ? 19.234 16.703 16.688 1 95.69 368 LEU B O 1
ATOM 7515 N N . LEU B 1 369 ? 17.234 15.828 16.953 1 93.62 369 LEU B N 1
ATOM 7516 C CA . LEU B 1 369 ? 16.641 17.031 17.547 1 93.62 369 LEU B CA 1
ATOM 7517 C C . LEU B 1 369 ? 17.312 17.375 18.875 1 93.62 369 LEU B C 1
ATOM 7519 O O . LEU B 1 369 ? 17.641 18.531 19.125 1 93.62 369 LEU B O 1
ATOM 7523 N N . GLU B 1 370 ? 17.5 16.391 19.656 1 90.25 370 GLU B N 1
ATOM 7524 C CA . GLU B 1 370 ? 18.125 16.594 20.969 1 90.25 370 GLU B CA 1
ATOM 7525 C C . GLU B 1 370 ? 19.547 17.125 20.812 1 90.25 370 GLU B C 1
ATOM 7527 O O . GLU B 1 370 ? 19.953 18.062 21.516 1 90.25 370 GLU B O 1
ATOM 7532 N N . SER B 1 371 ? 20.25 16.547 19.938 1 90.38 371 SER B N 1
ATOM 7533 C CA . SER B 1 371 ? 21.625 17 19.719 1 90.38 371 SER B CA 1
ATOM 7534 C C . SER B 1 371 ? 21.656 18.406 19.125 1 90.38 371 SER B C 1
ATOM 7536 O O . SER B 1 371 ? 22.531 19.203 19.484 1 90.38 371 SER B O 1
ATOM 7538 N N . THR B 1 372 ? 20.766 18.672 18.203 1 89.75 372 THR B N 1
ATOM 7539 C CA . THR B 1 372 ? 20.688 19.984 17.578 1 89.75 372 THR B CA 1
ATOM 7540 C C . THR B 1 372 ? 20.359 21.062 18.609 1 89.75 372 THR B C 1
ATOM 7542 O O . THR B 1 372 ? 20.953 22.141 18.594 1 89.75 372 THR B O 1
ATOM 7545 N N . MET B 1 373 ? 19.484 20.797 19.5 1 85.06 373 MET B N 1
ATOM 7546 C CA . MET B 1 373 ? 19.062 21.75 20.516 1 85.06 373 MET B CA 1
ATOM 7547 C C . MET B 1 373 ? 20.188 22.047 21.484 1 85.06 373 MET B C 1
ATOM 7549 O O . MET B 1 373 ? 20.281 23.172 22 1 85.06 373 MET B O 1
ATOM 7553 N N . LYS B 1 374 ? 21.047 21.094 21.656 1 81.88 374 LYS B N 1
ATOM 7554 C CA . LYS B 1 374 ? 22.219 21.297 22.516 1 81.88 374 LYS B CA 1
ATOM 7555 C C . LYS B 1 374 ? 23.219 22.234 21.844 1 81.88 374 LYS B C 1
ATOM 7557 O O . LYS B 1 374 ? 23.922 22.984 22.516 1 81.88 374 LYS B O 1
ATOM 7562 N N . GLU B 1 375 ? 23.281 22.109 20.625 1 80.5 375 GLU B N 1
ATOM 7563 C CA . GLU B 1 375 ? 24.281 22.875 19.875 1 80.5 375 GLU B CA 1
ATOM 7564 C C . GLU B 1 375 ? 23.812 24.312 19.641 1 80.5 375 GLU B C 1
ATOM 7566 O O . GLU B 1 375 ? 24.641 25.234 19.562 1 80.5 375 GLU B O 1
ATOM 7571 N N . VAL B 1 376 ? 22.609 24.391 19.281 1 76.56 376 VAL B N 1
ATOM 7572 C CA . VAL B 1 376 ? 22.078 25.703 18.984 1 76.56 376 VAL B CA 1
ATOM 7573 C C . VAL B 1 376 ? 21.906 26.516 20.266 1 76.56 376 VAL B C 1
ATOM 7575 O O . VAL B 1 376 ? 21.297 26.047 21.219 1 76.56 376 VAL B O 1
ATOM 7578 N N . LYS B 1 377 ? 23.062 27.125 20.75 1 62.81 377 LYS B N 1
ATOM 7579 C CA . LYS B 1 377 ? 23.062 27.984 21.922 1 62.81 377 LYS B CA 1
ATOM 7580 C C . LYS B 1 377 ? 21.719 28.703 22.078 1 62.81 377 LYS B C 1
ATOM 7582 O O . LYS B 1 377 ? 21.109 29.094 21.094 1 62.81 377 LYS B O 1
ATOM 7587 N N . ASN B 1 378 ? 21.016 28.312 23.188 1 52.84 378 ASN B N 1
ATOM 7588 C CA . ASN B 1 378 ? 19.688 28.828 23.5 1 52.84 378 ASN B CA 1
ATOM 7589 C C . ASN B 1 378 ? 19.578 30.328 23.203 1 52.84 378 ASN B C 1
ATOM 7591 O O . ASN B 1 378 ? 20.172 31.156 23.906 1 52.84 378 ASN B O 1
ATOM 7595 N N . PRO B 1 379 ? 19.594 30.672 21.953 1 49.16 379 PRO B N 1
ATOM 7596 C CA . PRO B 1 379 ? 19.406 32.125 21.953 1 49.16 379 PRO B CA 1
ATOM 7597 C C . PRO B 1 379 ? 18.594 32.625 23.156 1 49.16 379 PRO B C 1
ATOM 7599 O O . PRO B 1 379 ? 18.781 33.75 23.609 1 49.16 379 PRO B O 1
ATOM 7602 N N . ILE B 1 380 ? 17.359 32.25 23.375 1 50.78 380 ILE B N 1
ATOM 7603 C CA . ILE B 1 380 ? 16.406 32.906 24.234 1 50.78 380 ILE B CA 1
ATOM 7604 C C . ILE B 1 380 ? 16.266 32.156 25.562 1 50.78 380 ILE B C 1
ATOM 7606 O O . ILE B 1 380 ? 15.383 32.469 26.359 1 50.78 380 ILE B O 1
ATOM 7610 N N . GLY B 1 381 ? 17.312 31.484 26.078 1 50.41 381 GLY B N 1
ATOM 7611 C CA . GLY B 1 381 ? 17.188 30.891 27.391 1 50.41 381 GLY B CA 1
ATOM 7612 C C . GLY B 1 381 ? 16.281 29.672 27.422 1 50.41 381 GLY B C 1
ATOM 7613 O O . GLY B 1 381 ? 15.227 29.688 28.062 1 50.41 381 GLY B O 1
ATOM 7614 N N . PHE B 1 382 ? 16.484 28.781 26.422 1 52.56 382 PHE B N 1
ATOM 7615 C CA . PHE B 1 382 ? 15.68 27.578 26.5 1 52.56 382 PHE B CA 1
ATOM 7616 C C . PHE B 1 382 ? 15.664 27.031 27.938 1 52.56 382 PHE B C 1
ATOM 7618 O O . PHE B 1 382 ? 16.719 26.828 28.531 1 52.56 382 PHE B O 1
ATOM 7625 N N . GLY B 1 383 ? 14.93 27.562 28.703 1 45.84 383 GLY B N 1
ATOM 7626 C CA . GLY B 1 383 ? 14.93 27 30.047 1 45.84 383 GLY B CA 1
ATOM 7627 C C . GLY B 1 383 ? 15.031 25.5 30.062 1 45.84 383 GLY B C 1
ATOM 7628 O O . GLY B 1 383 ? 14.609 24.828 29.125 1 45.84 383 GLY B O 1
ATOM 7629 N N . GLU B 1 384 ? 16.125 24.984 30.562 1 45.78 384 GLU B N 1
ATOM 7630 C CA . GLU B 1 384 ? 16.266 23.594 31.016 1 45.78 384 GLU B CA 1
ATOM 7631 C C . GLU B 1 384 ? 14.922 23.016 31.422 1 45.78 384 GLU B C 1
ATOM 7633 O O . GLU B 1 384 ? 14.867 22.047 32.188 1 45.78 384 GLU B O 1
ATOM 7638 N N . SER B 1 385 ? 13.852 23.688 31.219 1 44.78 385 SER B N 1
ATOM 7639 C CA . SER B 1 385 ? 12.742 23.125 31.969 1 44.78 385 SER B CA 1
ATOM 7640 C C . SER B 1 385 ? 12.484 21.672 31.578 1 44.78 385 SER B C 1
ATOM 7642 O O . SER B 1 385 ? 12.734 21.266 30.438 1 44.78 385 SER B O 1
ATOM 7644 N N . GLY B 1 386 ? 12.367 20.797 32.625 1 44.91 386 GLY B N 1
ATOM 7645 C CA . GLY B 1 386 ? 12.047 19.406 32.844 1 44.91 386 GLY B CA 1
ATOM 7646 C C . GLY B 1 386 ? 10.906 18.906 32 1 44.91 386 GLY B C 1
ATOM 7647 O O . GLY B 1 386 ? 10.562 17.719 32.031 1 44.91 386 GLY B O 1
ATOM 7648 N N . LYS B 1 387 ? 10.125 19.891 31.375 1 52.09 387 LYS B N 1
ATOM 7649 C CA . LYS B 1 387 ? 8.938 19.344 30.734 1 52.09 387 LYS B CA 1
ATOM 7650 C C . LYS B 1 387 ? 9.258 18.828 29.328 1 52.09 387 LYS B C 1
ATOM 7652 O O . LYS B 1 387 ? 10.148 19.359 28.656 1 52.09 387 LYS B O 1
ATOM 7657 N N . SER B 1 388 ? 8.602 17.859 29.062 1 60.91 388 SER B N 1
ATOM 7658 C CA . SER B 1 388 ? 8.758 17.094 27.844 1 60.91 388 SER B CA 1
ATOM 7659 C C . SER B 1 388 ? 8.562 17.969 26.609 1 60.91 388 SER B C 1
ATOM 7661 O O . SER B 1 388 ? 7.52 18.609 26.453 1 60.91 388 SER B O 1
ATOM 7663 N N . LEU B 1 389 ? 9.539 18.328 25.797 1 80.19 389 LEU B N 1
ATOM 7664 C CA . LEU B 1 389 ? 9.633 19.062 24.531 1 80.19 389 LEU B CA 1
ATOM 7665 C C . LEU B 1 389 ? 8.695 18.469 23.484 1 80.19 389 LEU B C 1
ATOM 7667 O O . LEU B 1 389 ? 8.148 19.188 22.656 1 80.19 389 LEU B O 1
ATOM 7671 N N . PHE B 1 390 ? 8.219 17.297 23.734 1 86.62 390 PHE B N 1
ATOM 7672 C CA . PHE B 1 390 ? 7.555 16.578 22.656 1 86.62 390 PHE B CA 1
ATOM 7673 C C . PHE B 1 390 ? 6.043 16.578 22.859 1 86.62 390 PHE B C 1
ATOM 7675 O O . PHE B 1 390 ? 5.57 16.375 23.984 1 86.62 390 PHE B O 1
ATOM 7682 N N . GLU B 1 391 ? 5.316 16.875 21.875 1 90.44 391 GLU B N 1
ATOM 7683 C CA . GLU B 1 391 ? 3.859 16.797 21.859 1 90.44 391 GLU B CA 1
ATOM 7684 C C . GLU B 1 391 ? 3.365 16.047 20.609 1 90.44 391 GLU B C 1
ATOM 7686 O O . GLU B 1 391 ? 4.094 15.93 19.625 1 90.44 391 GLU B O 1
ATOM 7691 N N . PRO B 1 392 ? 2.129 15.492 20.641 1 90.69 392 PRO B N 1
ATOM 7692 C CA . PRO B 1 392 ? 1.589 14.82 19.453 1 90.69 392 PRO B CA 1
ATOM 7693 C C . PRO B 1 392 ? 1.383 15.766 18.281 1 90.69 392 PRO B C 1
ATOM 7695 O O . PRO B 1 392 ? 1.019 16.922 18.484 1 90.69 392 PRO B O 1
ATOM 7698 N N . MET B 1 393 ? 1.571 15.266 17.156 1 94.06 393 MET B N 1
ATOM 7699 C CA . MET B 1 393 ? 1.366 16.062 15.945 1 94.06 393 MET B CA 1
ATOM 7700 C C . MET B 1 393 ? -0.12 16.219 15.648 1 94.06 393 MET B C 1
ATOM 7702 O O . MET B 1 393 ? -0.866 15.242 15.641 1 94.06 393 MET B O 1
ATOM 7706 N N . LYS B 1 394 ? -0.513 17.391 15.406 1 90.62 394 LYS B N 1
ATOM 7707 C CA . LYS B 1 394 ? -1.915 17.672 15.109 1 90.62 394 LYS B CA 1
ATOM 7708 C C . LYS B 1 394 ? -2.244 17.328 13.656 1 90.62 394 LYS B C 1
ATOM 7710 O O . LYS B 1 394 ? -1.389 17.469 12.773 1 90.62 394 LYS B O 1
ATOM 7715 N N . MET B 1 395 ? -3.459 17.016 13.383 1 89.75 395 MET B N 1
ATOM 7716 C CA . MET B 1 395 ? -3.906 16.625 12.055 1 89.75 395 MET B CA 1
ATOM 7717 C C . MET B 1 395 ? -3.816 17.781 11.07 1 89.75 395 MET B C 1
ATOM 7719 O O . MET B 1 395 ? -3.613 17.578 9.875 1 89.75 395 MET B O 1
ATOM 7723 N N . GLU B 1 396 ? -3.928 18.953 11.578 1 88.12 396 GLU B N 1
ATOM 7724 C CA . GLU B 1 396 ? -3.934 20.141 10.711 1 88.12 396 GLU B CA 1
ATOM 7725 C C . GLU B 1 396 ? -2.514 20.578 10.367 1 88.12 396 GLU B C 1
ATOM 7727 O O . GLU B 1 396 ? -2.316 21.438 9.508 1 88.12 396 GLU B O 1
ATOM 7732 N N . ASP B 1 397 ? -1.6 19.922 11.078 1 93.62 397 ASP B N 1
ATOM 7733 C CA . ASP B 1 397 ? -0.196 20.219 10.805 1 93.62 397 ASP B CA 1
ATOM 7734 C C . ASP B 1 397 ? 0.207 19.75 9.414 1 93.62 397 ASP B C 1
ATOM 7736 O O . ASP B 1 397 ? -0.154 18.641 9 1 93.62 397 ASP B O 1
ATOM 7740 N N . SER B 1 398 ? 0.898 20.625 8.703 1 96.62 398 SER B N 1
ATOM 7741 C CA . SER B 1 398 ? 1.306 20.266 7.348 1 96.62 398 SER B CA 1
ATOM 7742 C C . SER B 1 398 ? 2.234 19.047 7.359 1 96.62 398 SER B C 1
ATOM 7744 O O . SER B 1 398 ? 2.371 18.359 6.352 1 96.62 398 SER B O 1
ATOM 7746 N N . ALA B 1 399 ? 2.883 18.781 8.484 1 98.25 399 ALA B N 1
ATOM 7747 C CA . ALA B 1 399 ? 3.801 17.656 8.594 1 98.25 399 ALA B CA 1
ATOM 7748 C C . ALA B 1 399 ? 3.041 16.344 8.797 1 98.25 399 ALA B C 1
ATOM 7750 O O . ALA B 1 399 ? 3.584 15.258 8.57 1 98.25 399 ALA B O 1
ATOM 7751 N N . TYR B 1 400 ? 1.846 16.453 9.172 1 97.75 400 TYR B N 1
ATOM 7752 C CA . TYR B 1 400 ? 1.099 15.266 9.578 1 97.75 400 TYR B CA 1
ATOM 7753 C C . TYR B 1 400 ? 0.889 14.328 8.398 1 97.75 400 TYR B C 1
ATOM 7755 O O . TYR B 1 400 ? 1.147 13.125 8.5 1 97.75 400 TYR B O 1
ATOM 7763 N N . PRO B 1 401 ? 0.453 14.812 7.238 1 97.38 401 PRO B N 1
ATOM 7764 C CA . PRO B 1 401 ? 0.271 13.883 6.121 1 97.38 401 PRO B CA 1
ATOM 7765 C C . PRO B 1 401 ? 1.584 13.258 5.652 1 97.38 401 PRO B C 1
ATOM 7767 O O . PRO B 1 401 ? 1.598 12.117 5.184 1 97.38 401 PRO B O 1
ATOM 7770 N N . PHE B 1 402 ? 2.703 13.961 5.781 1 98.19 402 PHE B N 1
ATOM 7771 C CA . PHE B 1 402 ? 3.986 13.367 5.43 1 98.19 402 PHE B CA 1
ATOM 7772 C C . PHE B 1 402 ? 4.289 12.164 6.312 1 98.19 402 PHE B C 1
ATOM 7774 O O . PHE B 1 402 ? 4.766 11.133 5.832 1 98.19 402 PHE B O 1
ATOM 7781 N N . LEU B 1 403 ? 3.904 12.305 7.562 1 98.25 403 LEU B N 1
ATOM 7782 C CA . LEU B 1 403 ? 4.168 11.25 8.531 1 98.25 403 LEU B CA 1
ATOM 7783 C C . LEU B 1 403 ? 3.137 10.133 8.414 1 98.25 403 LEU B C 1
ATOM 7785 O O . LEU B 1 403 ? 3.49 8.977 8.172 1 98.25 403 LEU B O 1
ATOM 7789 N N . ALA B 1 404 ? 1.865 10.461 8.438 1 97.88 404 ALA B N 1
ATOM 7790 C CA . ALA B 1 404 ? 0.802 9.5 8.695 1 97.88 404 ALA B CA 1
ATOM 7791 C C . ALA B 1 404 ? 0.247 8.938 7.387 1 97.88 404 ALA B C 1
ATOM 7793 O O . ALA B 1 404 ? -0.342 7.852 7.371 1 97.88 404 ALA B O 1
ATOM 7794 N N . PHE B 1 405 ? 0.383 9.648 6.316 1 96.62 405 PHE B N 1
ATOM 7795 C CA . PHE B 1 405 ? -0.103 9.18 5.023 1 96.62 405 PHE B CA 1
ATOM 7796 C C . PHE B 1 405 ? 1.022 8.547 4.219 1 96.62 405 PHE B C 1
ATOM 7798 O O . PHE B 1 405 ? 0.84 7.48 3.621 1 96.62 405 PHE B O 1
ATOM 7805 N N . SER B 1 406 ? 2.188 9.188 4.223 1 96.69 406 SER B N 1
ATOM 7806 C CA . SER B 1 406 ? 3.203 8.797 3.256 1 96.69 406 SER B CA 1
ATOM 7807 C C . SER B 1 406 ? 4.379 8.102 3.939 1 96.69 406 SER B C 1
ATOM 7809 O O . SER B 1 406 ? 5.285 7.602 3.271 1 96.69 406 SER B O 1
ATOM 7811 N N . GLY B 1 407 ? 4.445 8.07 5.254 1 97.56 407 GLY B N 1
ATOM 7812 C CA . GLY B 1 407 ? 5.527 7.398 5.953 1 97.56 407 GLY B CA 1
ATOM 7813 C C . GLY B 1 407 ? 6.867 8.086 5.777 1 97.56 407 GLY B C 1
ATOM 7814 O O . GLY B 1 407 ? 7.898 7.422 5.645 1 97.56 407 GLY B O 1
ATOM 7815 N N . ILE B 1 408 ? 6.926 9.406 5.707 1 98.25 408 ILE B N 1
ATOM 7816 C CA . ILE B 1 408 ? 8.133 10.219 5.664 1 98.25 408 ILE B CA 1
ATOM 7817 C C . ILE B 1 408 ? 8.375 10.859 7.027 1 98.25 408 ILE B C 1
ATOM 7819 O O . ILE B 1 408 ? 7.551 11.633 7.512 1 98.25 408 ILE B O 1
ATOM 7823 N N . PRO B 1 409 ? 9.484 10.508 7.672 1 98.44 409 PRO B N 1
ATOM 7824 C CA . PRO B 1 409 ? 9.766 11.172 8.945 1 98.44 409 PRO B CA 1
ATOM 7825 C C . PRO B 1 409 ? 9.633 12.695 8.867 1 98.44 409 PRO B C 1
ATOM 7827 O O . PRO B 1 409 ? 10.219 13.32 7.977 1 98.44 409 PRO B O 1
ATOM 7830 N N . SER B 1 410 ? 8.844 13.25 9.758 1 98.38 410 SER B N 1
ATOM 7831 C CA . SER B 1 410 ? 8.562 14.68 9.688 1 98.38 410 SER B CA 1
ATOM 7832 C C . SER B 1 410 ? 8.586 15.328 11.07 1 98.38 410 SER B C 1
ATOM 7834 O O . SER B 1 410 ? 8.523 14.625 12.086 1 98.38 410 SER B O 1
ATOM 7836 N N . LEU B 1 411 ? 8.742 16.625 11.07 1 97.44 411 LEU B N 1
ATOM 7837 C CA . LEU B 1 411 ? 8.734 17.328 12.344 1 97.44 411 LEU B CA 1
ATOM 7838 C C . LEU B 1 411 ? 8.195 18.734 12.18 1 97.44 411 LEU B C 1
ATOM 7840 O O . LEU B 1 411 ? 8.258 19.312 11.086 1 97.44 411 LEU B O 1
ATOM 7844 N N . SER B 1 412 ? 7.555 19.203 13.148 1 97.44 412 SER B N 1
ATOM 7845 C CA . SER B 1 412 ? 7.105 20.578 13.367 1 97.44 412 SER B CA 1
ATOM 7846 C C . SER B 1 412 ? 7.48 21.062 14.758 1 97.44 412 SER B C 1
ATOM 7848 O O . SER B 1 412 ? 7.422 20.297 15.727 1 97.44 412 SER B O 1
ATOM 7850 N N . PHE B 1 413 ? 7.953 22.281 14.844 1 94.62 413 PHE B N 1
ATOM 7851 C CA . PHE B 1 413 ? 8.312 22.828 16.156 1 94.62 413 PHE B CA 1
ATOM 7852 C C . PHE B 1 413 ? 7.902 24.297 16.266 1 94.62 413 PHE B C 1
ATOM 7854 O O . PHE B 1 413 ? 7.605 24.938 15.258 1 94.62 413 PHE B O 1
ATOM 7861 N N . ARG B 1 414 ? 7.844 24.781 17.516 1 92.94 414 ARG B N 1
ATOM 7862 C CA . ARG B 1 414 ? 7.461 26.188 17.734 1 92.94 414 ARG B CA 1
ATOM 7863 C C . ARG B 1 414 ? 7.953 26.688 19.078 1 92.94 414 ARG B C 1
ATOM 7865 O O . ARG B 1 414 ? 8.047 25.922 20.047 1 92.94 414 ARG B O 1
ATOM 7872 N N . PHE B 1 415 ? 8.25 27.938 19.031 1 91 415 PHE B N 1
ATOM 7873 C CA . PHE B 1 415 ? 8.422 28.656 20.281 1 91 415 PHE B CA 1
ATOM 7874 C C . PHE B 1 415 ? 7.078 29.156 20.812 1 91 415 PHE B C 1
ATOM 7876 O O . PHE B 1 415 ? 6.285 29.734 20.062 1 91 415 PHE B O 1
ATOM 7883 N N . VAL B 1 416 ? 6.848 28.891 22.094 1 90.75 416 VAL B N 1
ATOM 7884 C CA . VAL B 1 416 ? 5.547 29.234 22.656 1 90.75 416 VAL B CA 1
ATOM 7885 C C . VAL B 1 416 ? 5.734 29.984 23.969 1 90.75 416 VAL B C 1
ATOM 7887 O O . VAL B 1 416 ? 6.801 29.922 24.594 1 90.75 416 VAL B O 1
ATOM 7890 N N . SER B 1 417 ? 4.684 30.734 24.266 1 87.38 417 SER B N 1
ATOM 7891 C CA . SER B 1 417 ? 4.719 31.438 25.547 1 87.38 417 SER B CA 1
ATOM 7892 C C . SER B 1 417 ? 4.609 30.469 26.719 1 87.38 417 SER B C 1
ATOM 7894 O O . SER B 1 417 ? 3.85 29.5 26.656 1 87.38 417 SER B O 1
ATOM 7896 N N . GLN B 1 418 ? 5.324 30.719 27.703 1 81.31 418 GLN B N 1
ATOM 7897 C CA . GLN B 1 418 ? 5.32 29.859 28.891 1 81.31 418 GLN B CA 1
ATOM 7898 C C . GLN B 1 418 ? 3.918 29.734 29.484 1 81.31 418 GLN B C 1
ATOM 7900 O O . GLN B 1 418 ? 3.242 30.734 29.703 1 81.31 418 GLN B O 1
ATOM 7905 N N . GLY B 1 419 ? 3.6 28.609 29.688 1 73 419 GLY B N 1
ATOM 7906 C CA . GLY B 1 419 ? 2.324 28.328 30.328 1 73 419 GLY B CA 1
ATOM 7907 C C . GLY B 1 419 ? 1.147 28.422 29.375 1 73 419 GLY B C 1
ATOM 7908 O O . GLY B 1 419 ? 0.009 28.141 29.766 1 73 419 GLY B O 1
ATOM 7909 N N . SER B 1 420 ? 1.43 28.875 28.172 1 74.88 420 SER B N 1
ATOM 7910 C CA . SER B 1 420 ? 0.345 28.969 27.203 1 74.88 420 SER B CA 1
ATOM 7911 C C . SER B 1 420 ? 0.373 27.797 26.219 1 74.88 420 SER B C 1
ATOM 7913 O O . SER B 1 420 ? 1.441 27.406 25.766 1 74.88 420 SER B O 1
ATOM 7915 N N . GLU B 1 421 ? -0.787 27.297 26.078 1 67.38 421 GLU B N 1
ATOM 7916 C CA . GLU B 1 421 ? -0.82 26.125 25.219 1 67.38 421 GLU B CA 1
ATOM 7917 C C . GLU B 1 421 ? -1.047 26.531 23.766 1 67.38 421 GLU B C 1
ATOM 7919 O O . GLU B 1 421 ? -0.706 25.781 22.844 1 67.38 421 GLU B O 1
ATOM 7924 N N . ALA B 1 422 ? -1.612 27.734 23.609 1 77.94 422 ALA B N 1
ATOM 7925 C CA . ALA B 1 422 ? -1.958 28.031 22.219 1 77.94 422 ALA B CA 1
ATOM 7926 C C . ALA B 1 422 ? -1.766 29.516 21.922 1 77.94 422 ALA B C 1
ATOM 7928 O O . ALA B 1 422 ? -1.856 30.359 22.812 1 77.94 422 ALA B O 1
ATOM 7929 N N . TYR B 1 423 ? -1.29 29.828 20.75 1 90.06 423 TYR B N 1
ATOM 7930 C CA . TYR B 1 423 ? -1.261 31.188 20.219 1 90.06 423 TYR B CA 1
ATOM 7931 C C . TYR B 1 423 ? -2.672 31.703 19.953 1 90.06 423 TYR B C 1
ATOM 7933 O O . TYR B 1 423 ? -3.391 31.156 19.109 1 90.06 423 TYR B O 1
ATOM 7941 N N . PRO B 1 424 ? -3.09 32.688 20.641 1 91.19 424 PRO B N 1
ATOM 7942 C CA . PRO B 1 424 ? -4.516 33.031 20.656 1 91.19 424 PRO B CA 1
ATOM 7943 C C . PRO B 1 424 ? -4.977 33.719 19.375 1 91.19 424 PRO B C 1
ATOM 7945 O O . PRO B 1 424 ? -6.18 33.781 19.109 1 91.19 424 PRO B O 1
ATOM 7948 N N . TYR B 1 425 ? -4.09 34.188 18.562 1 94.25 425 TYR B N 1
ATOM 7949 C CA . TYR B 1 425 ? -4.5 35.094 17.5 1 94.25 425 TYR B CA 1
ATOM 7950 C C . TYR B 1 425 ? -4.711 34.312 16.203 1 94.25 425 TYR B C 1
ATOM 7952 O O . TYR B 1 425 ? -5.125 34.906 15.188 1 94.25 425 TYR B O 1
ATOM 7960 N N . TYR B 1 426 ? -4.465 33.031 16.203 1 93.25 426 TYR B N 1
ATOM 7961 C CA . TYR B 1 426 ? -4.703 32.25 14.984 1 93.25 426 TYR B CA 1
ATOM 7962 C C . TYR B 1 426 ? -6.152 32.375 14.531 1 93.25 426 TYR B C 1
ATOM 7964 O O . TYR B 1 426 ? -7.066 32.406 15.359 1 93.25 426 TYR B O 1
ATOM 7972 N N . GLY B 1 427 ? -6.348 32.469 13.203 1 92.94 427 GLY B N 1
ATOM 7973 C CA . GLY B 1 427 ? -7.688 32.5 12.633 1 92.94 427 GLY B CA 1
ATOM 7974 C C . GLY B 1 427 ? -8.344 33.875 12.727 1 92.94 427 GLY B C 1
ATOM 7975 O O . GLY B 1 427 ? -9.555 34 12.531 1 92.94 427 GLY B O 1
ATOM 7976 N N . THR B 1 428 ? -7.586 34.844 13.164 1 95.12 428 THR B N 1
ATOM 7977 C CA . THR B 1 428 ? -8.102 36.188 13.258 1 95.12 428 THR B CA 1
ATOM 7978 C C . THR B 1 428 ? -7.184 37.188 12.531 1 95.12 428 THR B C 1
ATOM 7980 O O . THR B 1 428 ? -6.055 36.844 12.172 1 95.12 428 THR B O 1
ATOM 7983 N N . SER B 1 429 ? -7.715 38.375 12.336 1 94.31 429 SER B N 1
ATOM 7984 C CA . SER B 1 429 ? -6.922 39.438 11.711 1 94.31 429 SER B CA 1
ATOM 7985 C C . SER B 1 429 ? -5.871 39.969 12.68 1 94.31 429 SER B C 1
ATOM 7987 O O . SER B 1 429 ? -4.988 40.719 12.273 1 94.31 429 SER B O 1
ATOM 7989 N N . LEU B 1 430 ? -5.914 39.469 13.891 1 96.06 430 LEU B N 1
ATOM 7990 C CA . LEU B 1 430 ? -4.992 39.969 14.914 1 96.06 430 LEU B CA 1
ATOM 7991 C C . LEU B 1 430 ? -3.664 39.219 14.844 1 96.06 430 LEU B C 1
ATOM 7993 O O . LEU B 1 430 ? -2.693 39.594 15.492 1 96.06 430 LEU B O 1
ATOM 7997 N N . ASP B 1 431 ? -3.6 38.219 14.07 1 96.31 431 ASP B N 1
ATOM 7998 C CA . ASP B 1 431 ? -2.309 37.594 13.789 1 96.31 431 ASP B CA 1
ATOM 7999 C C . ASP B 1 431 ? -1.457 38.5 12.891 1 96.31 431 ASP B C 1
ATOM 8001 O O . ASP B 1 431 ? -1.294 38.219 11.703 1 96.31 431 ASP B O 1
ATOM 8005 N N . ASN B 1 432 ? -0.943 39.5 13.469 1 95 432 ASN B N 1
ATOM 8006 C CA . ASN B 1 432 ? -0.142 40.5 12.781 1 95 432 ASN B CA 1
ATOM 8007 C C . ASN B 1 432 ? 1.184 40.75 13.492 1 95 432 ASN B C 1
ATOM 8009 O O . ASN B 1 432 ? 1.454 40.156 14.531 1 95 432 ASN B O 1
ATOM 8013 N N . LYS B 1 433 ? 1.945 41.594 12.953 1 93.69 433 LYS B N 1
ATOM 8014 C CA . LYS B 1 433 ? 3.309 41.812 13.43 1 93.69 433 LYS B CA 1
ATOM 8015 C C . LYS B 1 433 ? 3.312 42.344 14.859 1 93.69 433 LYS B C 1
ATOM 8017 O O . LYS B 1 433 ? 4.109 41.906 15.688 1 93.69 433 LYS B O 1
ATOM 8022 N N . ASP B 1 434 ? 2.424 43.219 15.188 1 94.12 434 ASP B N 1
ATOM 8023 C CA . ASP B 1 434 ? 2.383 43.844 16.5 1 94.12 434 ASP B CA 1
ATOM 8024 C C . ASP B 1 434 ? 2.035 42.844 17.594 1 94.12 434 ASP B C 1
ATOM 8026 O O . ASP B 1 434 ? 2.721 42.75 18.609 1 94.12 434 ASP B O 1
ATOM 8030 N N . HIS B 1 435 ? 0.984 42.156 17.359 1 95.12 435 HIS B N 1
ATOM 8031 C CA . HIS B 1 435 ? 0.54 41.219 18.375 1 95.12 435 HIS B CA 1
ATOM 8032 C C . HIS B 1 435 ? 1.568 40.094 18.578 1 95.12 435 HIS B C 1
ATOM 8034 O O . HIS B 1 435 ? 1.754 39.625 19.703 1 95.12 435 HIS B O 1
ATOM 8040 N N . LEU B 1 436 ? 2.23 39.656 17.516 1 95.06 436 LEU B N 1
ATOM 8041 C CA . LEU B 1 436 ? 3.295 38.656 17.688 1 95.06 436 LEU B CA 1
ATOM 8042 C C . LEU B 1 436 ? 4.484 39.281 18.422 1 95.06 436 LEU B C 1
ATOM 8044 O O . LEU B 1 436 ? 5.152 38.594 19.203 1 95.06 436 LEU B O 1
ATOM 8048 N N . GLY B 1 437 ? 4.777 40.562 18.141 1 93.12 437 GLY B N 1
ATOM 8049 C CA . GLY B 1 437 ? 5.805 41.25 18.891 1 93.12 437 GLY B CA 1
ATOM 8050 C C . GLY B 1 437 ? 5.562 41.219 20.391 1 93.12 437 GLY B C 1
ATOM 8051 O O . GLY B 1 437 ? 6.488 40.969 21.172 1 93.12 437 GLY B O 1
ATOM 8052 N N . TYR B 1 438 ? 4.309 41.438 20.734 1 93.19 438 TYR B N 1
ATOM 8053 C CA . TYR B 1 438 ? 3.949 41.375 22.156 1 93.19 438 TYR B CA 1
ATOM 8054 C C . TYR B 1 438 ? 4.086 39.969 22.703 1 93.19 438 TYR B C 1
ATOM 8056 O O . TYR B 1 438 ? 4.625 39.781 23.797 1 93.19 438 TYR B O 1
ATOM 8064 N N . ALA B 1 439 ? 3.625 39.062 21.922 1 92.31 439 ALA B N 1
ATOM 8065 C CA . ALA B 1 439 ? 3.65 37.656 22.375 1 92.31 439 ALA B CA 1
ATOM 8066 C C . ALA B 1 439 ? 5.082 37.156 22.547 1 92.31 439 ALA B C 1
ATOM 8068 O O . ALA B 1 439 ? 5.344 36.281 23.359 1 92.31 439 ALA B O 1
ATOM 8069 N N . THR B 1 440 ? 6.027 37.781 21.859 1 92.56 440 THR B N 1
ATOM 8070 C CA . THR B 1 440 ? 7.426 37.375 21.906 1 92.56 440 THR B CA 1
ATOM 8071 C C . THR B 1 440 ? 8.234 38.312 22.797 1 92.56 440 THR B C 1
ATOM 8073 O O . THR B 1 440 ? 9.469 38.312 22.75 1 92.56 440 THR B O 1
ATOM 8076 N N . ALA B 1 441 ? 7.641 39.156 23.469 1 90.88 441 ALA B N 1
ATOM 8077 C CA . ALA B 1 441 ? 8.289 40.156 24.297 1 90.88 441 ALA B CA 1
ATOM 8078 C C . ALA B 1 441 ? 9.281 41 23.5 1 90.88 441 ALA B C 1
ATOM 8080 O O . ALA B 1 441 ? 10.383 41.281 23.969 1 90.88 441 ALA B O 1
ATOM 8081 N N . HIS B 1 442 ? 8.891 41.156 22.234 1 90.38 442 HIS B N 1
ATOM 8082 C CA . HIS B 1 442 ? 9.633 41.969 21.281 1 90.38 442 HIS B CA 1
ATOM 8083 C C . HIS B 1 442 ? 10.992 41.344 20.953 1 90.38 442 HIS B C 1
ATOM 8085 O O . HIS B 1 442 ? 11.961 42.062 20.688 1 90.38 442 HIS B O 1
ATOM 8091 N N . ARG B 1 443 ? 11.008 40.062 21.078 1 89.44 443 ARG B N 1
ATOM 8092 C CA . ARG B 1 443 ? 12.211 39.312 20.703 1 89.44 443 ARG B CA 1
ATOM 8093 C C . ARG B 1 443 ? 11.961 38.469 19.453 1 89.44 443 ARG B C 1
ATOM 8095 O O . ARG B 1 443 ? 12.5 37.375 19.328 1 89.44 443 ARG B O 1
ATOM 8102 N N . LEU B 1 444 ? 11.086 38.938 18.641 1 90.38 444 LEU B N 1
ATOM 8103 C CA . LEU B 1 444 ? 10.656 38.188 17.469 1 90.38 444 LEU B CA 1
ATOM 8104 C C . LEU B 1 444 ? 11.844 37.844 16.578 1 90.38 444 LEU B C 1
ATOM 8106 O O . LEU B 1 444 ? 11.992 36.719 16.125 1 90.38 444 LEU B O 1
ATOM 8110 N N . ASN B 1 445 ? 12.703 38.781 16.328 1 87.81 445 ASN B N 1
ATOM 8111 C CA . ASN B 1 445 ? 13.844 38.562 15.43 1 87.81 445 ASN B CA 1
ATOM 8112 C C . ASN B 1 445 ? 14.789 37.5 15.969 1 87.81 445 ASN B C 1
ATOM 8114 O O . ASN B 1 445 ? 15.266 36.656 15.219 1 87.81 445 ASN B O 1
ATOM 8118 N N . SER B 1 446 ? 15.039 37.562 17.25 1 87.38 446 SER B N 1
ATOM 8119 C CA . SER B 1 446 ? 15.93 36.594 17.875 1 87.38 446 SER B CA 1
ATOM 8120 C C . SER B 1 446 ? 15.328 35.188 17.844 1 87.38 446 SER B C 1
ATOM 8122 O O . SER B 1 446 ? 16.031 34.219 17.594 1 87.38 446 SER B O 1
ATOM 8124 N N . LEU B 1 447 ? 14.062 35.094 18.109 1 89.75 447 LEU B N 1
ATOM 8125 C CA . LEU B 1 447 ? 13.383 33.812 18.109 1 89.75 447 LEU B CA 1
ATOM 8126 C C . LEU B 1 447 ? 13.312 33.25 16.703 1 89.75 447 LEU B C 1
ATOM 8128 O O . LEU B 1 447 ? 13.508 32.031 16.516 1 89.75 447 LEU B O 1
ATOM 8132 N N . ALA B 1 448 ? 13 34.094 15.766 1 91.25 448 ALA B N 1
ATOM 8133 C CA . ALA B 1 448 ? 12.961 33.625 14.367 1 91.25 448 ALA B CA 1
ATOM 8134 C C . ALA B 1 448 ? 14.328 33.156 13.914 1 91.25 448 ALA B C 1
ATOM 8136 O O . ALA B 1 448 ? 14.43 32.125 13.211 1 91.25 448 ALA B O 1
ATOM 8137 N N . THR B 1 449 ? 15.367 33.875 14.305 1 89.25 449 THR B N 1
ATOM 8138 C CA . THR B 1 449 ? 16.734 33.469 13.992 1 89.25 449 THR B CA 1
ATOM 8139 C C . THR B 1 449 ? 17.031 32.094 14.617 1 89.25 449 THR B C 1
ATOM 8141 O O . THR B 1 449 ? 17.625 31.234 13.977 1 89.25 449 THR B O 1
ATOM 8144 N N . GLY B 1 450 ? 16.609 31.969 15.852 1 88.75 450 GLY B N 1
ATOM 8145 C CA . GLY B 1 450 ? 16.781 30.688 16.516 1 88.75 450 GLY B CA 1
ATOM 8146 C C . GLY B 1 450 ? 16.062 29.547 15.812 1 88.75 450 GLY B C 1
ATOM 8147 O O . GLY B 1 450 ? 16.625 28.453 15.672 1 88.75 450 GLY B O 1
ATOM 8148 N N . ALA B 1 451 ? 14.82 29.828 15.43 1 92.56 451 ALA B N 1
ATOM 8149 C CA . ALA B 1 451 ? 14.047 28.828 14.703 1 92.56 451 ALA B CA 1
ATOM 8150 C C . ALA B 1 451 ? 14.742 28.438 13.398 1 92.56 451 ALA B C 1
ATOM 8152 O O . ALA B 1 451 ? 14.789 27.25 13.039 1 92.56 451 ALA B O 1
ATOM 8153 N N . GLY B 1 452 ? 15.242 29.422 12.688 1 92.81 452 GLY B N 1
ATOM 8154 C CA . GLY B 1 452 ? 15.992 29.172 11.469 1 92.81 452 GLY B CA 1
ATOM 8155 C C . GLY B 1 452 ? 17.234 28.328 11.695 1 92.81 452 GLY B C 1
ATOM 8156 O O . GLY B 1 452 ? 17.547 27.453 10.883 1 92.81 452 GLY B O 1
ATOM 8157 N N . LEU B 1 453 ? 17.953 28.594 12.789 1 91.69 453 LEU B N 1
ATOM 8158 C CA . LEU B 1 453 ? 19.156 27.844 13.102 1 91.69 453 LEU B CA 1
ATOM 8159 C C . LEU B 1 453 ? 18.828 26.391 13.414 1 91.69 453 LEU B C 1
ATOM 8161 O O . LEU B 1 453 ? 19.547 25.484 13 1 91.69 453 LEU B O 1
ATOM 8165 N N . VAL B 1 454 ? 17.734 26.203 14.117 1 92.19 454 VAL B N 1
ATOM 8166 C CA . VAL B 1 454 ? 17.312 24.844 14.438 1 92.19 454 VAL B CA 1
ATOM 8167 C C . VAL B 1 454 ? 16.984 24.078 13.156 1 92.19 454 VAL B C 1
ATOM 8169 O O . VAL B 1 454 ? 17.531 23 12.898 1 92.19 454 VAL B O 1
ATOM 8172 N N . ALA B 1 455 ? 16.141 24.641 12.32 1 96.19 455 ALA B N 1
ATOM 8173 C CA . ALA B 1 455 ? 15.742 24 11.078 1 96.19 455 ALA B CA 1
ATOM 8174 C C . ALA B 1 455 ? 16.938 23.797 10.148 1 96.19 455 ALA B C 1
ATOM 8176 O O . ALA B 1 455 ? 17.062 22.734 9.523 1 96.19 455 ALA B O 1
ATOM 8177 N N . GLY B 1 456 ? 17.734 24.828 10.062 1 94.94 456 GLY B N 1
ATOM 8178 C CA . GLY B 1 456 ? 18.906 24.766 9.211 1 94.94 456 GLY B CA 1
ATOM 8179 C C . GLY B 1 456 ? 19.891 23.688 9.625 1 94.94 456 GLY B C 1
ATOM 8180 O O . GLY B 1 456 ? 20.391 22.922 8.789 1 94.94 456 GLY B O 1
ATOM 8181 N N . GLN B 1 457 ? 20.172 23.609 10.914 1 93.88 457 GLN B N 1
ATOM 8182 C CA . GLN B 1 457 ? 21.109 22.609 11.414 1 93.88 457 GLN B CA 1
ATOM 8183 C C . GLN B 1 457 ? 20.578 21.188 11.195 1 93.88 457 GLN B C 1
ATOM 8185 O O . GLN B 1 457 ? 21.328 20.281 10.844 1 93.88 457 GLN B O 1
ATOM 8190 N N . LEU B 1 458 ? 19.312 21.047 11.477 1 96.44 458 LEU B N 1
ATOM 8191 C CA . LEU B 1 458 ? 18.688 19.75 11.203 1 96.44 458 LEU B CA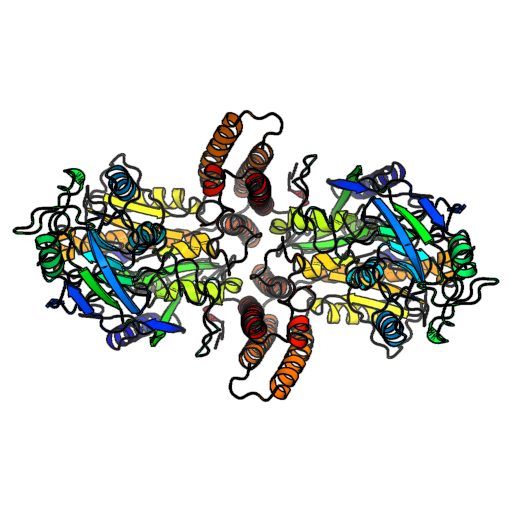 1
ATOM 8192 C C . LEU B 1 458 ? 18.875 19.359 9.742 1 96.44 458 LEU B C 1
ATOM 8194 O O . LEU B 1 458 ? 19.344 18.25 9.445 1 96.44 458 LEU B O 1
ATOM 8198 N N . ALA B 1 459 ? 18.516 20.25 8.836 1 97.44 459 ALA B N 1
ATOM 8199 C CA . ALA B 1 459 ? 18.562 19.984 7.398 1 97.44 459 ALA B CA 1
ATOM 8200 C C . ALA B 1 459 ? 19.984 19.703 6.941 1 97.44 459 ALA B C 1
ATOM 8202 O O . ALA B 1 459 ? 20.219 18.781 6.164 1 97.44 459 ALA B O 1
ATOM 8203 N N . LEU B 1 460 ? 20.969 20.422 7.457 1 95.94 460 LEU B N 1
ATOM 8204 C CA . LEU B 1 460 ? 22.344 20.297 7.027 1 95.94 460 LEU B CA 1
ATOM 8205 C C . LEU B 1 460 ? 22.922 18.953 7.473 1 95.94 460 LEU B C 1
ATOM 8207 O O . LEU B 1 460 ? 23.641 18.297 6.711 1 95.94 460 LEU B O 1
ATOM 8211 N N . ARG B 1 461 ? 22.625 18.562 8.664 1 96.19 461 ARG B N 1
ATOM 8212 C CA . ARG B 1 461 ? 23.094 17.266 9.133 1 96.19 461 ARG B CA 1
ATOM 8213 C C . ARG B 1 461 ? 22.5 16.125 8.32 1 96.19 461 ARG B C 1
ATOM 8215 O O . ARG B 1 461 ? 23.156 15.141 8.031 1 96.19 461 ARG B O 1
ATOM 8222 N N . LEU B 1 462 ? 21.297 16.281 7.961 1 97.69 462 LEU B N 1
ATOM 8223 C CA . LEU B 1 462 ? 20.594 15.242 7.227 1 97.69 462 LEU B CA 1
ATOM 8224 C C . LEU B 1 462 ? 21.125 15.117 5.801 1 97.69 462 LEU B C 1
ATOM 8226 O O . LEU B 1 462 ? 21.156 14.023 5.242 1 97.69 462 LEU B O 1
ATOM 8230 N N . VAL B 1 463 ? 21.578 16.219 5.191 1 97 463 VAL B N 1
ATOM 8231 C CA . VAL B 1 463 ? 21.953 16.156 3.783 1 97 463 VAL B CA 1
ATOM 8232 C C . VAL B 1 463 ? 23.469 15.969 3.666 1 97 463 VAL B C 1
ATOM 8234 O O . VAL B 1 463 ? 23.984 15.641 2.594 1 97 463 VAL B O 1
ATOM 8237 N N . HIS B 1 464 ? 24.234 16.141 4.746 1 94.69 464 HIS B N 1
ATOM 8238 C CA . HIS B 1 464 ? 25.703 16.125 4.668 1 94.69 464 HIS B CA 1
ATOM 8239 C C . HIS B 1 464 ? 26.266 14.797 5.152 1 94.69 464 HIS B C 1
ATOM 8241 O O . HIS B 1 464 ? 27.172 14.242 4.539 1 94.69 464 HIS B O 1
ATOM 8247 N N . ASP B 1 465 ? 25.781 14.289 6.293 1 93.44 465 ASP B N 1
ATOM 8248 C CA . ASP B 1 465 ? 26.344 13.094 6.91 1 93.44 465 ASP B CA 1
ATOM 8249 C C . ASP B 1 465 ? 26.203 11.883 5.992 1 93.44 465 ASP B C 1
ATOM 8251 O O . ASP B 1 465 ? 25.234 11.781 5.238 1 93.44 465 ASP B O 1
ATOM 8255 N N . HIS B 1 466 ? 27.156 10.992 6.059 1 93.75 466 HIS B N 1
ATOM 8256 C CA . HIS B 1 466 ? 27.141 9.805 5.211 1 93.75 466 HIS B CA 1
ATOM 8257 C C . HIS B 1 466 ? 25.953 8.906 5.555 1 93.75 466 HIS B C 1
ATOM 8259 O O . HIS B 1 466 ? 25.234 8.461 4.664 1 93.75 466 HIS B O 1
ATOM 8265 N N . VAL B 1 467 ? 25.812 8.695 6.852 1 94.69 467 VAL B N 1
ATOM 8266 C CA . VAL B 1 467 ? 24.672 7.906 7.309 1 94.69 467 VAL B CA 1
ATOM 8267 C C . VAL B 1 467 ? 23.562 8.836 7.781 1 94.69 467 VAL B C 1
ATOM 8269 O O . VAL B 1 467 ? 23.812 9.836 8.453 1 94.69 467 VAL B O 1
ATOM 8272 N N . LEU B 1 468 ? 22.328 8.531 7.422 1 95.69 468 LEU B N 1
ATOM 8273 C CA . LEU B 1 468 ? 21.188 9.344 7.824 1 95.69 468 LEU B CA 1
ATOM 8274 C C . LEU B 1 468 ? 21.062 9.398 9.344 1 95.69 468 LEU B C 1
ATOM 8276 O O . LEU B 1 468 ? 21.156 8.359 10.008 1 95.69 468 LEU B O 1
ATOM 8280 N N . ARG B 1 469 ? 20.906 10.586 9.82 1 94.5 469 ARG B N 1
ATOM 8281 C CA . ARG B 1 469 ? 20.719 10.773 11.25 1 94.5 469 ARG B CA 1
ATOM 8282 C C . ARG B 1 469 ? 19.281 10.523 11.656 1 94.5 469 ARG B C 1
ATOM 8284 O O . ARG B 1 469 ? 18.594 11.422 12.156 1 94.5 469 ARG B O 1
ATOM 8291 N N . LEU B 1 470 ? 18.75 9.336 11.367 1 96.75 470 LEU B N 1
ATOM 8292 C CA . LEU B 1 470 ? 17.453 8.797 11.758 1 96.75 470 LEU B CA 1
ATOM 8293 C C . LEU B 1 470 ? 17.625 7.582 12.664 1 96.75 470 LEU B C 1
ATOM 8295 O O . LEU B 1 470 ? 18.141 6.547 12.242 1 96.75 470 LEU B O 1
ATOM 8299 N N . ASP B 1 471 ? 17.203 7.734 13.875 1 95.75 471 ASP B N 1
ATOM 8300 C CA . ASP B 1 471 ? 17.516 6.754 14.914 1 95.75 471 ASP B CA 1
ATOM 8301 C C . ASP B 1 471 ? 16.422 5.695 15.016 1 95.75 471 ASP B C 1
ATOM 8303 O O . ASP B 1 471 ? 15.43 5.895 15.711 1 95.75 471 ASP B O 1
ATOM 8307 N N . VAL B 1 472 ? 16.703 4.465 14.531 1 96.38 472 VAL B N 1
ATOM 8308 C CA . VAL B 1 472 ? 15.695 3.41 14.484 1 96.38 472 VAL B CA 1
ATOM 8309 C C . VAL B 1 472 ? 15.469 2.852 15.883 1 96.38 472 VAL B C 1
ATOM 8311 O O . VAL B 1 472 ? 14.43 2.242 16.156 1 96.38 472 VAL B O 1
ATOM 8314 N N . GLN B 1 473 ? 16.406 3.137 16.844 1 94.88 473 GLN B N 1
ATOM 8315 C CA . GLN B 1 473 ? 16.281 2.645 18.203 1 94.88 473 GLN B CA 1
ATOM 8316 C C . GLN B 1 473 ? 15.211 3.422 18.984 1 94.88 473 GLN B C 1
ATOM 8318 O O . GLN B 1 473 ? 14.578 2.883 19.891 1 94.88 473 GLN B O 1
ATOM 8323 N N . ARG B 1 474 ? 15.062 4.621 18.609 1 95.12 474 ARG B N 1
ATOM 8324 C CA . ARG B 1 474 ? 14.062 5.434 19.281 1 95.12 474 ARG B CA 1
ATOM 8325 C C . ARG B 1 474 ? 12.648 4.934 18.984 1 95.12 474 ARG B C 1
ATOM 8327 O O . ARG B 1 474 ? 11.758 5.035 19.812 1 95.12 474 ARG B O 1
ATOM 8334 N N . TYR B 1 475 ? 12.453 4.387 17.812 1 95.06 475 TYR B N 1
ATOM 8335 C CA . TYR B 1 475 ? 11.156 3.816 17.469 1 95.06 475 TYR B CA 1
ATOM 8336 C C . TYR B 1 475 ? 10.852 2.6 18.328 1 95.06 475 TYR B C 1
ATOM 8338 O O . TYR B 1 475 ? 9.695 2.34 18.672 1 95.06 475 TYR B O 1
ATOM 8346 N N . ARG B 1 476 ? 11.898 1.858 18.609 1 94.31 476 ARG B N 1
ATOM 8347 C CA . ARG B 1 476 ? 11.727 0.675 19.438 1 94.31 476 ARG B CA 1
ATOM 8348 C C . ARG B 1 476 ? 11.055 1.033 20.766 1 94.31 476 ARG B C 1
ATOM 8350 O O . ARG B 1 476 ? 10.141 0.335 21.219 1 94.31 476 ARG B O 1
ATOM 8357 N N . MET B 1 477 ? 11.422 2.117 21.344 1 92.75 477 MET B N 1
ATOM 8358 C CA . MET B 1 477 ? 10.906 2.535 22.641 1 92.75 477 MET B CA 1
ATOM 8359 C C . MET B 1 477 ? 9.43 2.912 22.547 1 92.75 477 MET B C 1
ATOM 8361 O O . MET B 1 477 ? 8.625 2.494 23.375 1 92.75 477 MET B O 1
ATOM 8365 N N . VAL B 1 478 ? 9.109 3.674 21.562 1 94.94 478 VAL B N 1
ATOM 8366 C CA . VAL B 1 478 ? 7.734 4.137 21.391 1 94.94 478 VAL B CA 1
ATOM 8367 C C . VAL B 1 478 ? 6.824 2.947 21.094 1 94.94 478 VAL B C 1
ATOM 8369 O O . VAL B 1 478 ? 5.719 2.855 21.641 1 94.94 478 VAL B O 1
ATOM 8372 N N . LEU B 1 479 ? 7.273 2.01 20.281 1 97.25 479 LEU B N 1
ATOM 8373 C CA . LEU B 1 479 ? 6.516 0.808 19.953 1 97.25 479 LEU B CA 1
ATOM 8374 C C . LEU B 1 479 ? 6.32 -0.065 21.188 1 97.25 479 LEU B C 1
ATOM 8376 O O . LEU B 1 479 ? 5.23 -0.598 21.406 1 97.25 479 LEU B O 1
ATOM 8380 N N . SER B 1 480 ? 7.367 -0.208 21.953 1 97.12 480 SER B N 1
ATOM 8381 C CA . SER B 1 480 ? 7.316 -1.041 23.141 1 97.12 480 SER B CA 1
ATOM 8382 C C . SER B 1 480 ? 6.262 -0.537 24.125 1 97.12 480 SER B C 1
ATOM 8384 O O . SER B 1 480 ? 5.512 -1.328 24.703 1 97.12 480 SER B O 1
ATOM 8386 N N . GLN B 1 481 ? 6.176 0.723 24.281 1 96 481 GLN B N 1
ATOM 8387 C CA . GLN B 1 481 ? 5.195 1.311 25.188 1 96 481 GLN B CA 1
ATOM 8388 C C . GLN B 1 481 ? 3.771 0.977 24.75 1 96 481 GLN B C 1
ATOM 8390 O O . GLN B 1 481 ? 2.932 0.61 25.578 1 96 481 GLN B O 1
ATOM 8395 N N . SER B 1 482 ? 3.506 1.104 23.484 1 96.06 482 SER B N 1
ATOM 8396 C CA . SER B 1 482 ? 2.176 0.822 22.953 1 96.06 482 SER B CA 1
ATOM 8397 C C . SER B 1 482 ? 1.836 -0.661 23.078 1 96.06 482 SER B C 1
ATOM 8399 O O . SER B 1 482 ? 0.719 -1.02 23.453 1 96.06 482 SER B O 1
ATOM 8401 N N . VAL B 1 483 ? 2.797 -1.514 22.766 1 96.62 483 VAL B N 1
ATOM 8402 C CA . VAL B 1 483 ? 2.574 -2.957 22.75 1 96.62 483 VAL B CA 1
ATOM 8403 C C . VAL B 1 483 ? 2.344 -3.445 24.188 1 96.62 483 VAL B C 1
ATOM 8405 O O . VAL B 1 483 ? 1.49 -4.305 24.422 1 96.62 483 VAL B O 1
ATOM 8408 N N . VAL B 1 484 ? 3.064 -2.902 25.125 1 95.38 484 VAL B N 1
ATOM 8409 C CA . VAL B 1 484 ? 2.914 -3.273 26.531 1 95.38 484 VAL B CA 1
ATOM 8410 C C . VAL B 1 484 ? 1.508 -2.92 27.016 1 95.38 484 VAL B C 1
ATOM 8412 O O . VAL B 1 484 ? 0.861 -3.715 27.703 1 95.38 484 VAL B O 1
ATOM 8415 N N . LYS B 1 485 ? 1.046 -1.722 26.656 1 95.75 485 LYS B N 1
ATOM 8416 C CA . LYS B 1 485 ? -0.296 -1.297 27.047 1 95.75 485 LYS B CA 1
ATOM 8417 C C . LYS B 1 485 ? -1.356 -2.229 26.469 1 95.75 485 LYS B C 1
ATOM 8419 O O . LYS B 1 485 ? -2.336 -2.557 27.141 1 95.75 485 LYS B O 1
ATOM 8424 N N . ILE B 1 486 ? -1.167 -2.639 25.25 1 94.56 486 ILE B N 1
ATOM 8425 C CA . ILE B 1 486 ? -2.111 -3.537 24.594 1 94.56 486 ILE B CA 1
ATOM 8426 C C . ILE B 1 486 ? -2.098 -4.895 25.281 1 94.56 486 ILE B C 1
ATOM 8428 O O . ILE B 1 486 ? -3.152 -5.484 25.531 1 94.56 486 ILE B O 1
ATOM 8432 N N . ASN B 1 487 ? -0.892 -5.375 25.562 1 93.44 487 ASN B N 1
ATOM 8433 C CA . ASN B 1 487 ? -0.76 -6.648 26.266 1 93.44 487 ASN B CA 1
ATOM 8434 C C . ASN B 1 487 ? -1.457 -6.617 27.625 1 93.44 487 ASN B C 1
ATOM 8436 O O . ASN B 1 487 ? -2.145 -7.57 27.984 1 93.44 487 ASN B O 1
ATOM 8440 N N . GLN B 1 488 ? -1.286 -5.547 28.328 1 93.5 488 GLN B N 1
ATOM 8441 C CA . GLN B 1 488 ? -1.919 -5.395 29.641 1 93.5 488 GLN B CA 1
ATOM 8442 C C . GLN B 1 488 ? -3.439 -5.375 29.516 1 93.5 488 GLN B C 1
ATOM 8444 O O . GLN B 1 488 ? -4.141 -6.031 30.281 1 93.5 488 GLN B O 1
ATOM 8449 N N . ARG B 1 489 ? -3.867 -4.688 28.562 1 91.19 489 ARG B N 1
ATOM 8450 C CA . ARG B 1 489 ? -5.309 -4.594 28.344 1 91.19 489 ARG B CA 1
ATOM 8451 C C . ARG B 1 489 ? -5.902 -5.961 28.016 1 91.19 489 ARG B C 1
ATOM 8453 O O . ARG B 1 489 ? -6.945 -6.336 28.547 1 91.19 489 ARG B O 1
ATOM 8460 N N . LEU B 1 490 ? -5.281 -6.648 27.125 1 88.62 490 LEU B N 1
ATOM 8461 C CA . LEU B 1 490 ? -5.809 -7.93 26.672 1 88.62 490 LEU B CA 1
ATOM 8462 C C . LEU B 1 490 ? -5.738 -8.969 27.781 1 88.62 490 LEU B C 1
ATOM 8464 O O . LEU B 1 490 ? -6.586 -9.859 27.859 1 88.62 490 LEU B O 1
ATOM 8468 N N . LYS B 1 491 ? -4.809 -8.883 28.656 1 87.44 491 LYS B N 1
ATOM 8469 C CA . LYS B 1 491 ? -4.691 -9.789 29.781 1 87.44 491 LYS B CA 1
ATOM 8470 C C . LYS B 1 491 ? -5.789 -9.539 30.812 1 87.44 491 LYS B C 1
ATOM 8472 O O . LYS B 1 491 ? -6.25 -10.461 31.484 1 87.44 491 LYS B O 1
ATOM 8477 N N . GLN B 1 492 ? -6.078 -8.383 30.922 1 84.19 492 GLN B N 1
ATOM 8478 C CA . GLN B 1 492 ? -7.113 -8.016 31.891 1 84.19 492 GLN B CA 1
ATOM 8479 C C . GLN B 1 492 ? -8.484 -8.508 31.422 1 84.19 492 GLN B C 1
ATOM 8481 O O . GLN B 1 492 ? -9.375 -8.742 32.25 1 84.19 492 GLN B O 1
ATOM 8486 N N . ASP B 1 493 ? -8.664 -8.594 30.172 1 74 493 ASP B N 1
ATOM 8487 C CA . ASP B 1 493 ? -9.953 -9.031 29.656 1 74 493 ASP B CA 1
ATOM 8488 C C . ASP B 1 493 ? -10.164 -10.523 29.906 1 74 493 ASP B C 1
ATOM 8490 O O . ASP B 1 493 ? -11.297 -11.008 29.906 1 74 493 ASP B O 1
ATOM 8494 N N . GLY B 1 494 ? -9.516 -11.352 30.719 1 60 494 GLY B N 1
ATOM 8495 C CA . GLY B 1 494 ? -9.531 -12.633 31.406 1 60 494 GLY B CA 1
ATOM 8496 C C . GLY B 1 494 ? -10.141 -13.75 30.578 1 60 494 GLY B C 1
ATOM 8497 O O . GLY B 1 494 ? -10.406 -14.836 31.094 1 60 494 GLY B O 1
ATOM 8498 N N . SER B 1 495 ? -10.852 -13.688 29.406 1 53.72 495 SER B N 1
ATOM 8499 C CA . SER B 1 495 ? -11.609 -14.859 29 1 53.72 495 SER B CA 1
ATOM 8500 C C . SER B 1 495 ? -10.727 -15.883 28.297 1 53.72 495 SER B C 1
ATOM 8502 O O . SER B 1 495 ? -9.68 -15.531 27.734 1 53.72 495 SER B O 1
ATOM 8504 N N . ALA B 1 496 ? -10.93 -17.266 28.5 1 47.38 496 ALA B N 1
ATOM 8505 C CA . ALA B 1 496 ? -10.289 -18.516 28.078 1 47.38 496 ALA B CA 1
ATOM 8506 C C . ALA B 1 496 ? -9.938 -18.484 26.594 1 47.38 496 ALA B C 1
ATOM 8508 O O . ALA B 1 496 ? -8.914 -19.031 26.188 1 47.38 496 ALA B O 1
ATOM 8509 N N . GLU B 1 497 ? -10.852 -18.078 25.797 1 55.91 497 GLU B N 1
ATOM 8510 C CA . GLU B 1 497 ? -10.742 -18.094 24.344 1 55.91 497 GLU B CA 1
ATOM 8511 C C . GLU B 1 497 ? -10.023 -16.844 23.844 1 55.91 497 GLU B C 1
ATOM 8513 O O . GLU B 1 497 ? -10.172 -16.453 22.672 1 55.91 497 GLU B O 1
ATOM 8518 N N . SER B 1 498 ? -9.078 -16.188 24.625 1 60.59 498 SER B N 1
ATOM 8519 C CA . SER B 1 498 ? -8.688 -14.789 24.812 1 60.59 498 SER B CA 1
ATOM 8520 C C . SER B 1 498 ? -7.668 -14.359 23.766 1 60.59 498 SER B C 1
ATOM 8522 O O . SER B 1 498 ? -6.828 -15.156 23.344 1 60.59 498 SER B O 1
ATOM 8524 N N . LEU B 1 499 ? -7.957 -13.383 23.094 1 77.56 499 LEU B N 1
ATOM 8525 C CA . LEU B 1 499 ? -7.074 -12.594 22.25 1 77.56 499 LEU B CA 1
ATOM 8526 C C . LEU B 1 499 ? -5.762 -12.281 22.953 1 77.56 499 LEU B C 1
ATOM 8528 O O . LEU B 1 499 ? -5.758 -11.945 24.141 1 77.56 499 LEU B O 1
ATOM 8532 N N . SER B 1 500 ? -4.625 -12.859 22.438 1 85.69 500 SER B N 1
ATOM 8533 C CA . SER B 1 500 ? -3.299 -12.641 23.016 1 85.69 500 SER B CA 1
ATOM 8534 C C . SER B 1 500 ? -2.471 -11.703 22.141 1 85.69 500 SER B C 1
ATOM 8536 O O . SER B 1 500 ? -2.568 -11.742 20.906 1 85.69 500 SER B O 1
ATOM 8538 N N . ALA B 1 501 ? -1.721 -10.914 22.828 1 90.31 501 ALA B N 1
ATOM 8539 C CA . ALA B 1 501 ? -0.812 -10.023 22.125 1 90.31 501 ALA B CA 1
ATOM 8540 C C . ALA B 1 501 ? 0.525 -10.703 21.844 1 90.31 501 ALA B C 1
ATOM 8542 O O . ALA B 1 501 ? 1.507 -10.039 21.5 1 90.31 501 ALA B O 1
ATOM 8543 N N . ARG B 1 502 ? 0.592 -11.992 22.047 1 88.94 502 ARG B N 1
ATOM 8544 C CA . ARG B 1 502 ? 1.834 -12.75 21.953 1 88.94 502 ARG B CA 1
ATOM 8545 C C . ARG B 1 502 ? 2.527 -12.477 20.609 1 88.94 502 ARG B C 1
ATOM 8547 O O . ARG B 1 502 ? 3.729 -12.203 20.578 1 88.94 502 ARG B O 1
ATOM 8554 N N . TRP B 1 503 ? 1.778 -12.555 19.531 1 90.12 503 TRP B N 1
ATOM 8555 C CA . TRP B 1 503 ? 2.373 -12.375 18.203 1 90.12 503 TRP B CA 1
ATOM 8556 C C . TRP B 1 503 ? 2.818 -10.93 18 1 90.12 503 TRP B C 1
ATOM 8558 O O . TRP B 1 503 ? 3.82 -10.672 17.328 1 90.12 503 TRP B O 1
ATOM 8568 N N . LEU B 1 504 ? 2.062 -10.039 18.516 1 94.06 504 LEU B N 1
ATOM 8569 C CA . LEU B 1 504 ? 2.457 -8.633 18.422 1 94.06 504 LEU B CA 1
ATOM 8570 C C . LEU B 1 504 ? 3.76 -8.391 19.188 1 94.06 504 LEU B C 1
ATOM 8572 O O . LEU B 1 504 ? 4.621 -7.645 18.719 1 94.06 504 LEU B O 1
ATOM 8576 N N . ILE B 1 505 ? 3.906 -9.016 20.359 1 95 505 ILE B N 1
ATOM 8577 C CA . ILE B 1 505 ? 5.129 -8.93 21.141 1 95 505 ILE B CA 1
ATOM 8578 C C . ILE B 1 505 ? 6.289 -9.547 20.375 1 95 505 ILE B C 1
ATOM 8580 O O . ILE B 1 505 ? 7.398 -9.008 20.375 1 95 505 ILE B O 1
ATOM 8584 N N . MET B 1 506 ? 6.059 -10.641 19.688 1 93.19 506 MET B N 1
ATOM 8585 C CA . MET B 1 506 ? 7.09 -11.273 18.875 1 93.19 506 MET B CA 1
ATOM 8586 C C . MET B 1 506 ? 7.52 -10.359 17.719 1 93.19 506 MET B C 1
ATOM 8588 O O . MET B 1 506 ? 8.711 -10.281 17.406 1 93.19 506 MET B O 1
ATOM 8592 N N . ALA B 1 507 ? 6.543 -9.742 17.094 1 94.56 507 ALA B N 1
ATOM 8593 C CA . ALA B 1 507 ? 6.867 -8.797 16.031 1 94.56 507 ALA B CA 1
ATOM 8594 C C . ALA B 1 507 ? 7.734 -7.656 16.547 1 94.56 507 ALA B C 1
ATOM 8596 O O . ALA B 1 507 ? 8.68 -7.23 15.891 1 94.56 507 ALA B O 1
ATOM 8597 N N . LEU B 1 508 ? 7.375 -7.137 17.766 1 96.81 508 LEU B N 1
ATOM 8598 C CA . LEU B 1 508 ? 8.203 -6.113 18.391 1 96.81 508 LEU B CA 1
ATOM 8599 C C . LEU B 1 508 ? 9.617 -6.633 18.641 1 96.81 508 LEU B C 1
ATOM 8601 O O . LEU B 1 508 ? 10.594 -5.902 18.453 1 96.81 508 LEU B O 1
ATOM 8605 N N . GLY B 1 509 ? 9.703 -7.824 19.094 1 95.88 509 GLY B N 1
ATOM 8606 C CA . GLY B 1 509 ? 11.008 -8.453 19.266 1 95.88 509 GLY B CA 1
ATOM 8607 C C . GLY B 1 509 ? 11.812 -8.508 17.984 1 95.88 509 GLY B C 1
ATOM 8608 O O . GLY B 1 509 ? 13.008 -8.234 17.984 1 95.88 509 GLY B O 1
ATOM 8609 N N . SER B 1 510 ? 11.133 -8.922 16.891 1 94.94 510 SER B N 1
ATOM 8610 C CA . SER B 1 510 ? 11.789 -8.945 15.594 1 94.94 510 SER B CA 1
ATOM 8611 C C . SER B 1 510 ? 12.32 -7.562 15.219 1 94.94 510 SER B C 1
ATOM 8613 O O . SER B 1 510 ? 13.43 -7.438 14.703 1 94.94 510 SER B O 1
ATOM 8615 N N . TYR B 1 511 ? 11.539 -6.539 15.461 1 96.69 511 TYR B N 1
ATOM 8616 C CA . TYR B 1 511 ? 11.984 -5.184 15.18 1 96.69 511 TYR B CA 1
ATOM 8617 C C . TYR B 1 511 ? 13.211 -4.828 16 1 96.69 511 TYR B C 1
ATOM 8619 O O . TYR B 1 511 ? 14.172 -4.246 15.492 1 96.69 511 TYR B O 1
ATOM 8627 N N . SER B 1 512 ? 13.141 -5.145 17.297 1 96.06 512 SER B N 1
ATOM 8628 C CA . SER B 1 512 ? 14.242 -4.836 18.203 1 96.06 512 SER B CA 1
ATOM 8629 C C . SER B 1 512 ? 15.531 -5.5 17.75 1 96.06 512 SER B C 1
ATOM 8631 O O . SER B 1 512 ? 16.594 -4.871 17.75 1 96.06 512 SER B O 1
ATOM 8633 N N . ARG B 1 513 ? 15.445 -6.727 17.328 1 95.19 513 ARG B N 1
ATOM 8634 C CA . ARG B 1 513 ? 16.625 -7.438 16.844 1 95.19 513 ARG B CA 1
ATOM 8635 C C . ARG B 1 513 ? 17.141 -6.824 15.555 1 95.19 513 ARG B C 1
ATOM 8637 O O . ARG B 1 513 ? 18.344 -6.645 15.383 1 95.19 513 ARG B O 1
ATOM 8644 N N . ALA B 1 514 ? 16.203 -6.531 14.633 1 95.25 514 ALA B N 1
ATOM 8645 C CA . ALA B 1 514 ? 16.609 -5.914 13.375 1 95.25 514 ALA B CA 1
ATOM 8646 C C . ALA B 1 514 ? 17.312 -4.578 13.609 1 95.25 514 ALA B C 1
ATOM 8648 O O . ALA B 1 514 ? 18.281 -4.258 12.938 1 95.25 514 ALA B O 1
ATOM 8649 N N . ALA B 1 515 ? 16.766 -3.771 14.555 1 95.38 515 ALA B N 1
ATOM 8650 C CA . ALA B 1 515 ? 17.359 -2.48 14.875 1 95.38 515 ALA B CA 1
ATOM 8651 C C . ALA B 1 515 ? 18.766 -2.656 15.453 1 95.38 515 ALA B C 1
ATOM 8653 O O . ALA B 1 515 ? 19.688 -1.911 15.109 1 95.38 515 ALA B O 1
ATOM 8654 N N . THR B 1 516 ? 18.922 -3.617 16.297 1 94.19 516 THR B N 1
ATOM 8655 C CA . THR B 1 516 ? 20.234 -3.91 16.891 1 94.19 516 THR B CA 1
ATOM 8656 C C . THR B 1 516 ? 21.219 -4.387 15.828 1 94.19 516 THR B C 1
ATOM 8658 O O . THR B 1 516 ? 22.375 -3.977 15.812 1 94.19 516 THR B O 1
ATOM 8661 N N . ASP B 1 517 ? 20.734 -5.262 14.938 1 93.25 517 ASP B N 1
ATOM 8662 C CA . ASP B 1 517 ? 21.562 -5.773 13.852 1 93.25 517 ASP B CA 1
ATOM 8663 C C . ASP B 1 517 ? 22.031 -4.645 12.938 1 93.25 517 ASP B C 1
ATOM 8665 O O . ASP B 1 517 ? 23.156 -4.664 12.438 1 93.25 517 ASP B O 1
ATOM 8669 N N . LEU B 1 518 ? 21.156 -3.734 12.641 1 93.25 518 LEU B N 1
ATOM 8670 C CA . LEU B 1 518 ? 21.531 -2.596 11.805 1 93.25 518 LEU B CA 1
ATOM 8671 C C . LEU B 1 518 ? 22.672 -1.813 12.438 1 93.25 518 LEU B C 1
ATOM 8673 O O . LEU B 1 518 ? 23.578 -1.362 11.734 1 93.25 518 LEU B O 1
ATOM 8677 N N . ASN B 1 519 ? 22.547 -1.603 13.727 1 90.31 519 ASN B N 1
ATOM 8678 C CA . ASN B 1 519 ? 23.625 -0.895 14.43 1 90.31 519 ASN B CA 1
ATOM 8679 C C . ASN B 1 519 ? 24.953 -1.638 14.32 1 90.31 519 ASN B C 1
ATOM 8681 O O . ASN B 1 519 ? 26 -1.017 14.156 1 90.31 519 ASN B O 1
ATOM 8685 N N . THR B 1 520 ? 24.875 -2.879 14.406 1 91.25 520 THR B N 1
ATOM 8686 C CA . THR B 1 520 ? 26.062 -3.697 14.242 1 91.25 520 THR B CA 1
ATOM 8687 C C . THR B 1 520 ? 26.625 -3.584 12.828 1 91.25 520 THR B C 1
ATOM 8689 O O . THR B 1 520 ? 27.828 -3.447 12.633 1 91.25 520 THR B O 1
ATOM 8692 N N . ASP B 1 521 ? 25.766 -3.646 11.891 1 91.19 521 ASP B N 1
ATOM 8693 C CA . ASP B 1 521 ? 26.172 -3.5 10.5 1 91.19 521 ASP B CA 1
ATOM 8694 C C . ASP B 1 521 ? 26.828 -2.141 10.25 1 91.19 521 ASP B C 1
ATOM 8696 O O . ASP B 1 521 ? 27.797 -2.037 9.492 1 91.19 521 ASP B O 1
ATOM 8700 N N . LEU B 1 522 ? 26.281 -1.146 10.852 1 91.19 522 LEU B N 1
ATOM 8701 C CA . LEU B 1 522 ? 26.812 0.207 10.711 1 91.19 522 LEU B CA 1
ATOM 8702 C C . LEU B 1 522 ? 28.234 0.287 11.227 1 91.19 522 LEU B C 1
ATOM 8704 O O . LEU B 1 522 ? 29.094 0.914 10.602 1 91.19 522 LEU B O 1
ATOM 8708 N N . LEU B 1 523 ? 28.5 -0.374 12.297 1 90.56 523 LEU B N 1
ATOM 8709 C CA . LEU B 1 523 ? 29.828 -0.362 12.906 1 90.56 523 LEU B CA 1
ATOM 8710 C C . LEU B 1 523 ? 30.828 -1.117 12.039 1 90.56 523 LEU B C 1
ATOM 8712 O O . LEU B 1 523 ? 32.031 -0.791 12.023 1 90.56 523 LEU B O 1
ATOM 8716 N N . ASN B 1 524 ? 30.297 -2.002 11.273 1 91 524 ASN B N 1
ATOM 8717 C CA . ASN B 1 524 ? 31.172 -2.852 10.469 1 91 524 ASN B CA 1
ATOM 8718 C C . ASN B 1 524 ? 31.25 -2.361 9.023 1 91 524 ASN B C 1
ATOM 8720 O O . ASN B 1 524 ? 31.875 -3.006 8.18 1 91 524 ASN B O 1
ATOM 8724 N N . THR B 1 525 ? 30.625 -1.313 8.727 1 90.44 525 THR B N 1
ATOM 8725 C CA . THR B 1 525 ? 30.578 -0.826 7.352 1 90.44 525 THR B CA 1
ATOM 8726 C C . THR B 1 525 ? 31.594 0.294 7.141 1 90.44 525 THR B C 1
ATOM 8728 O O . THR B 1 525 ? 31.766 1.158 8 1 90.44 525 THR B O 1
ATOM 8731 N N . ASP B 1 526 ? 32.344 0.187 6.035 1 91.25 526 ASP B N 1
ATOM 8732 C CA . ASP B 1 526 ? 33.188 1.287 5.59 1 91.25 526 ASP B CA 1
ATOM 8733 C C . ASP B 1 526 ? 32.344 2.434 5.023 1 91.25 526 ASP B C 1
ATOM 8735 O O . ASP B 1 526 ? 31.891 2.371 3.881 1 91.25 526 ASP B O 1
ATOM 8739 N N . LEU B 1 527 ? 32.219 3.432 5.691 1 88.62 527 LEU B N 1
ATOM 8740 C CA . LEU B 1 527 ? 31.328 4.539 5.359 1 88.62 527 LEU B CA 1
ATOM 8741 C C . LEU B 1 527 ? 31.875 5.34 4.184 1 88.62 527 LEU B C 1
ATOM 8743 O O . LEU B 1 527 ? 31.188 6.199 3.637 1 88.62 527 LEU B O 1
ATOM 8747 N N . THR B 1 528 ? 33.094 4.984 3.727 1 87.44 528 THR B N 1
ATOM 8748 C CA . THR B 1 528 ? 33.625 5.621 2.523 1 87.44 528 THR B CA 1
ATOM 8749 C C . THR B 1 528 ? 33.125 4.902 1.271 1 87.44 528 THR B C 1
ATOM 8751 O O . THR B 1 528 ? 33.25 5.43 0.163 1 87.44 528 THR B O 1
ATOM 8754 N N . ASP B 1 529 ? 32.656 3.715 1.56 1 88.94 529 ASP B N 1
ATOM 8755 C CA . ASP B 1 529 ? 32.031 3.002 0.466 1 88.94 529 ASP B CA 1
ATOM 8756 C C . ASP B 1 529 ? 30.609 3.547 0.216 1 88.94 529 ASP B C 1
ATOM 8758 O O . ASP B 1 529 ? 29.688 3.246 0.965 1 88.94 529 ASP B O 1
ATOM 8762 N N . THR B 1 530 ? 30.453 4.223 -0.884 1 87.56 530 THR B N 1
ATOM 8763 C CA . THR B 1 530 ? 29.219 4.961 -1.165 1 87.56 530 THR B CA 1
ATOM 8764 C C . THR B 1 530 ? 28.031 4.008 -1.291 1 87.56 530 THR B C 1
ATOM 8766 O O . THR B 1 530 ? 26.938 4.301 -0.799 1 87.56 530 THR B O 1
ATOM 8769 N N . LEU B 1 531 ? 28.281 2.895 -1.952 1 88 531 LEU B N 1
ATOM 8770 C CA . LEU B 1 531 ? 27.188 1.952 -2.146 1 88 531 LEU B CA 1
ATOM 8771 C C . LEU B 1 531 ? 26.797 1.295 -0.826 1 88 531 LEU B C 1
ATOM 8773 O O . LEU B 1 531 ? 25.609 1.085 -0.561 1 88 531 LEU B O 1
ATOM 8777 N N . ALA B 1 532 ? 27.828 0.939 -0.023 1 88.62 532 ALA B N 1
ATOM 8778 C CA . ALA B 1 532 ? 27.562 0.347 1.283 1 88.62 532 ALA B CA 1
ATOM 8779 C C . ALA B 1 532 ? 26.75 1.301 2.158 1 88.62 532 ALA B C 1
ATOM 8781 O O . ALA B 1 532 ? 25.797 0.887 2.82 1 88.62 532 ALA B O 1
ATOM 8782 N N . CYS B 1 533 ? 27.094 2.553 2.123 1 90.88 533 CYS B N 1
ATOM 8783 C CA . CYS B 1 533 ? 26.359 3.566 2.881 1 90.88 533 CYS B CA 1
ATOM 8784 C C . CYS B 1 533 ? 24.953 3.734 2.346 1 90.88 533 CYS B C 1
ATOM 8786 O O . CYS B 1 533 ? 24 3.877 3.121 1 90.88 533 CYS B O 1
ATOM 8788 N N . HIS B 1 534 ? 24.891 3.723 1.071 1 90.94 534 HIS B N 1
ATOM 8789 C CA . HIS B 1 534 ? 23.594 3.836 0.418 1 90.94 534 HIS B CA 1
ATOM 8790 C C . HIS B 1 534 ? 22.656 2.715 0.857 1 90.94 534 HIS B C 1
ATOM 8792 O O . HIS B 1 534 ? 21.469 2.957 1.126 1 90.94 534 HIS B O 1
ATOM 8798 N N . ASN B 1 535 ? 23.188 1.512 0.974 1 90 535 ASN B N 1
ATOM 8799 C CA . ASN B 1 535 ? 22.391 0.352 1.359 1 90 535 ASN B CA 1
ATOM 8800 C C . ASN B 1 535 ? 21.906 0.452 2.807 1 90 535 ASN B C 1
ATOM 8802 O O . ASN B 1 535 ? 20.781 0.083 3.121 1 90 535 ASN B O 1
ATOM 8806 N N . ILE B 1 536 ? 22.781 0.925 3.672 1 93.19 536 ILE B N 1
ATOM 8807 C CA . ILE B 1 536 ? 22.422 1.122 5.07 1 93.19 536 ILE B CA 1
ATOM 8808 C C . ILE B 1 536 ? 21.328 2.174 5.18 1 93.19 536 ILE B C 1
ATOM 8810 O O . ILE B 1 536 ? 20.328 1.976 5.891 1 93.19 536 ILE B O 1
ATOM 8814 N N . ASN B 1 537 ? 21.438 3.25 4.457 1 94.75 537 ASN B N 1
ATOM 8815 C CA . ASN B 1 537 ? 20.469 4.332 4.473 1 94.75 537 ASN B CA 1
ATOM 8816 C C . ASN B 1 537 ? 19.125 3.877 3.906 1 94.75 537 ASN B C 1
ATOM 8818 O O . ASN B 1 537 ? 18.062 4.316 4.367 1 94.75 537 ASN B O 1
ATOM 8822 N N . ASP B 1 538 ? 19.188 2.977 2.93 1 93.12 538 ASP B N 1
ATOM 8823 C CA . ASP B 1 538 ? 17.953 2.408 2.381 1 93.12 538 ASP B CA 1
ATOM 8824 C C . ASP B 1 538 ? 17.172 1.655 3.455 1 93.12 538 ASP B C 1
ATOM 8826 O O . ASP B 1 538 ? 15.945 1.767 3.529 1 93.12 538 ASP B O 1
ATOM 8830 N N . ARG B 1 539 ? 17.875 0.871 4.258 1 94.06 539 ARG B N 1
ATOM 8831 C CA . ARG B 1 539 ? 17.234 0.129 5.34 1 94.06 539 ARG B CA 1
ATOM 8832 C C . ARG B 1 539 ? 16.594 1.077 6.352 1 94.06 539 ARG B C 1
ATOM 8834 O O . ARG B 1 539 ? 15.453 0.871 6.77 1 94.06 539 ARG B O 1
ATOM 8841 N N . ILE B 1 540 ? 17.281 2.143 6.652 1 95.75 540 ILE B N 1
ATOM 8842 C CA . ILE B 1 540 ? 16.797 3.121 7.621 1 95.75 540 ILE B CA 1
ATOM 8843 C C . ILE B 1 540 ? 15.531 3.787 7.09 1 95.75 540 ILE B C 1
ATOM 8845 O O . ILE B 1 540 ? 14.547 3.924 7.816 1 95.75 540 ILE B O 1
ATOM 8849 N N . MET B 1 541 ? 15.5 4.117 5.828 1 95.31 541 MET B N 1
ATOM 8850 C CA . MET B 1 541 ? 14.391 4.848 5.215 1 95.31 541 MET B CA 1
ATOM 8851 C C . MET B 1 541 ? 13.148 3.969 5.109 1 95.31 541 MET B C 1
ATOM 8853 O O . MET B 1 541 ? 12.039 4.473 4.91 1 95.31 541 MET B O 1
ATOM 8857 N N . ARG B 1 542 ? 13.281 2.689 5.285 1 95.19 542 ARG B N 1
ATOM 8858 C CA . ARG B 1 542 ? 12.156 1.771 5.113 1 95.19 542 ARG B CA 1
ATOM 8859 C C . ARG B 1 542 ? 11.305 1.705 6.379 1 95.19 542 ARG B C 1
ATOM 8861 O O . ARG B 1 542 ? 10.156 1.259 6.336 1 95.19 542 ARG B O 1
ATOM 8868 N N . VAL B 1 543 ? 11.852 2.172 7.484 1 96.38 543 VAL B N 1
ATOM 8869 C CA . VAL B 1 543 ? 11.195 1.977 8.766 1 96.38 543 VAL B CA 1
ATOM 8870 C C . VAL B 1 543 ? 9.867 2.74 8.797 1 96.38 543 VAL B C 1
ATOM 8872 O O . VAL B 1 543 ? 8.805 2.143 8.945 1 96.38 543 VAL B O 1
ATOM 8875 N N . GLU B 1 544 ? 9.906 4.051 8.578 1 97.62 544 GLU B N 1
ATOM 8876 C CA . GLU B 1 544 ? 8.703 4.871 8.672 1 97.62 544 GLU B CA 1
ATOM 8877 C C . GLU B 1 544 ? 7.656 4.434 7.645 1 97.62 544 GLU B C 1
ATOM 8879 O O . GLU B 1 544 ? 6.469 4.348 7.961 1 97.62 544 GLU B O 1
ATOM 8884 N N . HIS B 1 545 ? 8.07 4.113 6.488 1 96.25 545 HIS B N 1
ATOM 8885 C CA . HIS B 1 545 ? 7.176 3.701 5.414 1 96.25 545 HIS B CA 1
ATOM 8886 C C . HIS B 1 545 ? 6.453 2.404 5.766 1 96.25 545 HIS B C 1
ATOM 8888 O O . HIS B 1 545 ? 5.254 2.268 5.512 1 96.25 545 HIS B O 1
ATOM 8894 N N . ASN B 1 546 ? 7.195 1.467 6.332 1 97.19 546 ASN B N 1
ATOM 8895 C CA . ASN B 1 546 ? 6.609 0.151 6.562 1 97.19 546 ASN B CA 1
ATOM 8896 C C . ASN B 1 546 ? 5.801 0.115 7.855 1 97.19 546 ASN B C 1
ATOM 8898 O O . ASN B 1 546 ? 5.27 -0.931 8.234 1 97.19 546 ASN B O 1
ATOM 8902 N N . LEU B 1 547 ? 5.695 1.232 8.492 1 98.19 547 LEU B N 1
ATOM 8903 C CA . LEU B 1 547 ? 4.742 1.349 9.594 1 98.19 547 LEU B CA 1
ATOM 8904 C C . LEU B 1 547 ? 3.383 1.815 9.086 1 98.19 547 LEU B C 1
ATOM 8906 O O . LEU B 1 547 ? 2.42 1.884 9.859 1 98.19 547 LEU B O 1
ATOM 8910 N N . LEU B 1 548 ? 3.322 2.164 7.805 1 97.75 548 LEU B N 1
ATOM 8911 C CA . LEU B 1 548 ? 2.021 2.342 7.172 1 97.75 548 LEU B CA 1
ATOM 8912 C C . LEU B 1 548 ? 1.342 0.997 6.941 1 97.75 548 LEU B C 1
ATOM 8914 O O . LEU B 1 548 ? 1.926 0.097 6.336 1 97.75 548 LEU B O 1
ATOM 8918 N N . SER B 1 549 ? 0.145 0.887 7.406 1 97.56 549 SER B N 1
ATOM 8919 C CA . SER B 1 549 ? -0.583 -0.357 7.18 1 97.56 549 SER B CA 1
ATOM 8920 C C . SER B 1 549 ? -0.897 -0.551 5.699 1 97.56 549 SER B C 1
ATOM 8922 O O . SER B 1 549 ? -1.509 0.314 5.07 1 97.56 549 SER B O 1
ATOM 8924 N N . PRO B 1 550 ? -0.49 -1.713 5.152 1 95.62 550 PRO B N 1
ATOM 8925 C CA . PRO B 1 550 ? -0.85 -1.983 3.76 1 95.62 550 PRO B CA 1
ATOM 8926 C C . PRO B 1 550 ? -2.268 -2.529 3.611 1 95.62 550 PRO B C 1
ATOM 8928 O O . PRO B 1 550 ? -2.725 -2.779 2.494 1 95.62 550 PRO B O 1
ATOM 8931 N N . TYR B 1 551 ? -3.012 -2.67 4.664 1 95.12 551 TYR B N 1
ATOM 8932 C CA . TYR B 1 551 ? -4.254 -3.432 4.629 1 95.12 551 TYR B CA 1
ATOM 8933 C C . TYR B 1 551 ? -5.461 -2.502 4.613 1 95.12 551 TYR B C 1
ATOM 8935 O O . TYR B 1 551 ? -6.605 -2.959 4.68 1 95.12 551 TYR B O 1
ATOM 8943 N N . VAL B 1 552 ? -5.176 -1.238 4.535 1 95.06 552 VAL B N 1
ATOM 8944 C CA . VAL B 1 552 ? -6.266 -0.275 4.43 1 95.06 552 VAL B CA 1
ATOM 8945 C C . VAL B 1 552 ? -6.094 0.567 3.166 1 95.06 552 VAL B C 1
ATOM 8947 O O . VAL B 1 552 ? -4.965 0.812 2.727 1 95.06 552 VAL B O 1
ATOM 8950 N N . SER B 1 553 ? -7.188 0.972 2.562 1 93 553 SER B N 1
ATOM 8951 C CA . SER B 1 553 ? -7.18 1.821 1.375 1 93 553 SER B CA 1
ATOM 8952 C C . SER B 1 553 ? -7.086 3.297 1.751 1 93 553 SER B C 1
ATOM 8954 O O . SER B 1 553 ? -7.828 3.77 2.613 1 93 553 SER B O 1
ATOM 8956 N N . PRO B 1 554 ? -6.211 4.031 1.106 1 92.94 554 PRO B N 1
ATOM 8957 C CA . PRO B 1 554 ? -6.109 5.461 1.413 1 92.94 554 PRO B CA 1
ATOM 8958 C C . PRO B 1 554 ? -7.379 6.234 1.062 1 92.94 554 PRO B C 1
ATOM 8960 O O . PRO B 1 554 ? -7.598 7.332 1.577 1 92.94 554 PRO B O 1
ATOM 8963 N N . LYS B 1 555 ? -8.133 5.641 0.207 1 88.88 555 LYS B N 1
ATOM 8964 C CA . LYS B 1 555 ? -9.406 6.277 -0.138 1 88.88 555 LYS B CA 1
ATOM 8965 C C . LYS B 1 555 ? -10.344 6.324 1.064 1 88.88 555 LYS B C 1
ATOM 8967 O O . LYS B 1 555 ? -11.062 7.305 1.26 1 88.88 555 LYS B O 1
ATOM 8972 N N . GLU B 1 556 ? -10.242 5.324 1.891 1 90 556 GLU B N 1
ATOM 8973 C CA . GLU B 1 556 ? -11.117 5.211 3.051 1 90 556 GLU B CA 1
ATOM 8974 C C . GLU B 1 556 ? -10.414 5.668 4.324 1 90 556 GLU B C 1
ATOM 8976 O O . GLU B 1 556 ? -11.031 6.281 5.199 1 90 556 GLU B O 1
ATOM 8981 N N . VAL B 1 557 ? -9.133 5.32 4.367 1 93.44 557 VAL B N 1
ATOM 8982 C CA . VAL B 1 557 ? -8.289 5.629 5.523 1 93.44 557 VAL B CA 1
ATOM 8983 C C . VAL B 1 557 ? -6.988 6.273 5.059 1 93.44 557 VAL B C 1
ATOM 8985 O O . VAL B 1 557 ? -5.945 5.617 5.012 1 93.44 557 VAL B O 1
ATOM 8988 N N . PRO B 1 558 ? -7.039 7.531 4.848 1 93.62 558 PRO B N 1
ATOM 8989 C CA . PRO B 1 558 ? -5.852 8.18 4.277 1 93.62 558 PRO B CA 1
ATOM 8990 C C . PRO B 1 558 ? -4.641 8.109 5.203 1 93.62 558 PRO B C 1
ATOM 8992 O O . PRO B 1 558 ? -3.508 7.969 4.734 1 93.62 558 PRO B O 1
ATOM 8995 N N . PHE B 1 559 ? -4.871 8.203 6.523 1 96.56 559 PHE B N 1
ATOM 8996 C CA . PHE B 1 559 ? -3.764 8.188 7.473 1 96.56 559 PHE B CA 1
ATOM 8997 C C . PHE B 1 559 ? -3.545 6.789 8.031 1 96.56 559 PHE B C 1
ATOM 8999 O O . PHE B 1 559 ? -4.098 6.438 9.078 1 96.56 559 PHE B O 1
ATOM 9006 N N . ARG B 1 560 ? -2.596 6.102 7.469 1 97.12 560 ARG B N 1
ATOM 9007 C CA . ARG B 1 560 ? -2.52 4.648 7.602 1 97.12 560 ARG B CA 1
ATOM 9008 C C . ARG B 1 560 ? -1.433 4.246 8.594 1 97.12 560 ARG B C 1
ATOM 9010 O O . ARG B 1 560 ? -1.204 3.059 8.82 1 97.12 560 ARG B O 1
ATOM 9017 N N . HIS B 1 561 ? -0.776 5.219 9.195 1 98.38 561 HIS B N 1
ATOM 9018 C CA . HIS B 1 561 ? 0.347 4.918 10.078 1 98.38 561 HIS B CA 1
ATOM 9019 C C . HIS B 1 561 ? -0.11 4.148 11.312 1 98.38 561 HIS B C 1
ATOM 9021 O O . HIS B 1 561 ? -1.118 4.5 11.93 1 98.38 561 HIS B O 1
ATOM 9027 N N . LEU B 1 562 ? 0.584 3.168 11.672 1 98.25 562 LEU B N 1
ATOM 9028 C CA . LEU B 1 562 ? 0.212 2.244 12.734 1 98.25 562 LEU B CA 1
ATOM 9029 C C . LEU B 1 562 ? 0.133 2.963 14.078 1 98.25 562 LEU B C 1
ATOM 9031 O O . LEU B 1 562 ? -0.741 2.666 14.891 1 98.25 562 LEU B O 1
ATOM 9035 N N . LEU B 1 563 ? 1.036 3.891 14.328 1 97.62 563 LEU B N 1
ATOM 9036 C CA . LEU B 1 563 ? 1.119 4.59 15.609 1 97.62 563 LEU B CA 1
ATOM 9037 C C . LEU B 1 563 ? 0.445 5.957 15.523 1 97.62 563 LEU B C 1
ATOM 9039 O O . LEU B 1 563 ? -0.189 6.402 16.484 1 97.62 563 LEU B O 1
ATOM 9043 N N . PHE B 1 564 ? 0.562 6.617 14.375 1 97.25 564 PHE B N 1
ATOM 9044 C CA . PHE B 1 564 ? 0.203 8.031 14.305 1 97.25 564 PHE B CA 1
ATOM 9045 C C . PHE B 1 564 ? -0.967 8.25 13.352 1 97.25 564 PHE B C 1
ATOM 9047 O O . PHE B 1 564 ? -1.384 9.383 13.125 1 97.25 564 PHE B O 1
ATOM 9054 N N . GLY B 1 565 ? -1.438 7.184 12.828 1 96.88 565 GLY B N 1
ATOM 9055 C CA . GLY B 1 565 ? -2.566 7.289 11.914 1 96.88 565 GLY B CA 1
ATOM 9056 C C . GLY B 1 565 ? -3.9 7.391 12.633 1 96.88 565 GLY B C 1
ATOM 9057 O O . GLY B 1 565 ? -3.947 7.652 13.836 1 96.88 565 GLY B O 1
ATOM 9058 N N . ARG B 1 566 ? -4.941 7.305 11.812 1 94.19 566 ARG B N 1
ATOM 9059 C CA . ARG B 1 566 ? -6.316 7.324 12.297 1 94.19 566 ARG B CA 1
ATOM 9060 C C . ARG B 1 566 ? -7.145 6.219 11.648 1 94.19 566 ARG B C 1
ATOM 9062 O O . ARG B 1 566 ? -7.195 6.113 10.422 1 94.19 566 ARG B O 1
ATOM 9069 N N . GLY B 1 567 ? -7.727 5.422 12.445 1 93 567 GLY B N 1
ATOM 9070 C CA . GLY B 1 567 ? -8.523 4.305 11.977 1 93 567 GLY B CA 1
ATOM 9071 C C . GLY B 1 567 ? -8.398 3.07 12.844 1 93 567 GLY B C 1
ATOM 9072 O O . GLY B 1 567 ? -7.641 3.066 13.82 1 93 567 GLY B O 1
ATOM 9073 N N . SER B 1 568 ? -9.117 2.012 12.492 1 94.25 568 SER B N 1
ATOM 9074 C CA . SER B 1 568 ? -9.188 0.808 13.312 1 94.25 568 SER B CA 1
ATOM 9075 C C . SER B 1 568 ? -7.883 0.026 13.273 1 94.25 568 SER B C 1
ATOM 9077 O O . SER B 1 568 ? -7.637 -0.829 14.125 1 94.25 568 SER B O 1
ATOM 9079 N N . HIS B 1 569 ? -7.012 0.321 12.281 1 95.75 569 HIS B N 1
ATOM 9080 C CA . HIS B 1 569 ? -5.77 -0.422 12.094 1 95.75 569 HIS B CA 1
ATOM 9081 C C . HIS B 1 569 ? -4.703 0.03 13.086 1 95.75 569 HIS B C 1
ATOM 9083 O O . HIS B 1 569 ? -3.676 -0.633 13.25 1 95.75 569 HIS B O 1
ATOM 9089 N N . THR B 1 570 ? -4.898 1.118 13.828 1 97.62 570 THR B N 1
ATOM 9090 C CA . THR B 1 570 ? -3.867 1.713 14.672 1 97.62 570 THR B CA 1
ATOM 9091 C C . THR B 1 570 ? -3.75 0.962 15.992 1 97.62 570 THR B C 1
ATOM 9093 O O . THR B 1 570 ? -4.703 0.318 16.438 1 97.62 570 THR B O 1
ATOM 9096 N N . LEU B 1 571 ? -2.576 1.035 16.656 1 97.19 571 LEU B N 1
ATOM 9097 C CA . LEU B 1 571 ? -2.389 0.425 17.969 1 97.19 571 LEU B CA 1
ATOM 9098 C C . LEU B 1 571 ? -3.283 1.09 19.016 1 97.19 571 LEU B C 1
ATOM 9100 O O . LEU B 1 571 ? -3.779 0.427 19.922 1 97.19 571 LEU B O 1
ATOM 9104 N N . ALA B 1 572 ? -3.49 2.395 18.844 1 95.12 572 ALA B N 1
ATOM 9105 C CA . ALA B 1 572 ? -4.383 3.107 19.766 1 95.12 572 ALA B CA 1
ATOM 9106 C C . ALA B 1 572 ? -5.805 2.557 19.688 1 95.12 572 ALA B C 1
ATOM 9108 O O . ALA B 1 572 ? -6.488 2.434 20.703 1 95.12 572 ALA B O 1
ATOM 9109 N N . ALA B 1 573 ? -6.223 2.281 18.484 1 94.44 573 ALA B N 1
ATOM 9110 C CA . ALA B 1 573 ? -7.57 1.752 18.297 1 94.44 573 ALA B CA 1
ATOM 9111 C C . ALA B 1 573 ? -7.707 0.366 18.906 1 94.44 573 ALA B C 1
ATOM 9113 O O . ALA B 1 573 ? -8.781 0.002 19.406 1 94.44 573 ALA B O 1
ATOM 9114 N N . LEU B 1 574 ? -6.668 -0.423 18.891 1 93 574 LEU B N 1
ATOM 9115 C CA . LEU B 1 574 ? -6.68 -1.753 19.484 1 93 574 LEU B CA 1
ATOM 9116 C C . LEU B 1 574 ? -6.902 -1.667 20.984 1 93 574 LEU B C 1
ATOM 9118 O O . LEU B 1 574 ? -7.504 -2.566 21.578 1 93 574 LEU B O 1
ATOM 9122 N N . LEU B 1 575 ? -6.477 -0.619 21.562 1 91.12 575 LEU B N 1
ATOM 9123 C CA . LEU B 1 575 ? -6.629 -0.409 22.984 1 91.12 575 LEU B CA 1
ATOM 9124 C C . LEU B 1 575 ? -8.078 -0.087 23.344 1 91.12 575 LEU B C 1
ATOM 9126 O O . LEU B 1 575 ? -8.547 -0.44 24.422 1 91.12 575 LEU B O 1
ATOM 9130 N N . GLU B 1 576 ? -8.766 0.465 22.391 1 87.62 576 GLU B N 1
ATOM 9131 C CA . GLU B 1 576 ? -10.109 0.953 22.688 1 87.62 576 GLU B CA 1
ATOM 9132 C C . GLU B 1 576 ? -11.172 -0.009 22.172 1 87.62 576 GLU B C 1
ATOM 9134 O O . GLU B 1 576 ? -12.336 0.074 22.578 1 87.62 576 GLU B O 1
ATOM 9139 N N . GLY B 1 577 ? -10.75 -0.921 21.281 1 84.25 577 GLY B N 1
ATOM 9140 C CA . GLY B 1 577 ? -11.734 -1.768 20.625 1 84.25 577 GLY B CA 1
ATOM 9141 C C . GLY B 1 577 ? -12.461 -2.697 21.578 1 84.25 577 GLY B C 1
ATOM 9142 O O . GLY B 1 577 ? -11.852 -3.264 22.484 1 84.25 577 GLY B O 1
ATOM 9143 N N . GLU B 1 578 ? -13.844 -2.844 21.266 1 80.31 578 GLU B N 1
ATOM 9144 C CA . GLU B 1 578 ? -14.656 -3.672 22.156 1 80.31 578 GLU B CA 1
ATOM 9145 C C . GLU B 1 578 ? -15.117 -4.945 21.453 1 80.31 578 GLU B C 1
ATOM 9147 O O . GLU B 1 578 ? -15.32 -5.98 22.094 1 80.31 578 GLU B O 1
ATOM 9152 N N . ASP B 1 579 ? -15.273 -4.852 20.172 1 85.44 579 ASP B N 1
ATOM 9153 C CA . ASP B 1 579 ? -15.695 -6.027 19.406 1 85.44 579 ASP B CA 1
ATOM 9154 C C . ASP B 1 579 ? -14.547 -7.023 19.266 1 85.44 579 ASP B C 1
ATOM 9156 O O . ASP B 1 579 ? -13.578 -6.758 18.547 1 85.44 579 ASP B O 1
ATOM 9160 N N . ARG B 1 580 ? -14.734 -8.148 19.766 1 82.94 580 ARG B N 1
ATOM 9161 C CA . ARG B 1 580 ? -13.641 -9.109 19.875 1 82.94 580 ARG B CA 1
ATOM 9162 C C . ARG B 1 580 ? -13.258 -9.648 18.5 1 82.94 580 ARG B C 1
ATOM 9164 O O . ARG B 1 580 ? -12.078 -9.875 18.234 1 82.94 580 ARG B O 1
ATOM 9171 N N . GLU B 1 581 ? -14.211 -9.859 17.656 1 82.31 581 GLU B N 1
ATOM 9172 C CA . GLU B 1 581 ? -13.906 -10.398 16.328 1 82.31 581 GLU B CA 1
ATOM 9173 C C . GLU B 1 581 ? -13.156 -9.383 15.484 1 82.31 581 GLU B C 1
ATOM 9175 O O . GLU B 1 581 ? -12.195 -9.734 14.789 1 82.31 581 GLU B O 1
ATOM 9180 N N . VAL B 1 582 ? -13.602 -8.242 15.594 1 86.06 582 VAL B N 1
ATOM 9181 C CA . VAL B 1 582 ? -12.93 -7.164 14.867 1 86.06 582 VAL B CA 1
ATOM 9182 C C . VAL B 1 582 ? -11.531 -6.941 15.445 1 86.06 582 VAL B C 1
ATOM 9184 O O . VAL B 1 582 ? -10.578 -6.738 14.695 1 86.06 582 VAL B O 1
ATOM 9187 N N . LEU B 1 583 ? -11.469 -7.031 16.719 1 89.06 583 LEU B N 1
ATOM 9188 C CA . LEU B 1 583 ? -10.195 -6.82 17.391 1 89.06 583 LEU B CA 1
ATOM 9189 C C . LEU B 1 583 ? -9.188 -7.906 17.016 1 89.06 583 LEU B C 1
ATOM 9191 O O . LEU B 1 583 ? -8 -7.625 16.844 1 89.06 583 LEU B O 1
ATOM 9195 N N . ARG B 1 584 ? -9.664 -9.086 16.922 1 87.31 584 ARG B N 1
ATOM 9196 C CA . ARG B 1 584 ? -8.797 -10.195 16.531 1 87.31 584 ARG B CA 1
ATOM 9197 C C . ARG B 1 584 ? -8.195 -9.969 15.156 1 87.31 584 ARG B C 1
ATOM 9199 O O . ARG B 1 584 ? -6.992 -10.172 14.961 1 87.31 584 ARG B O 1
ATOM 9206 N N . THR B 1 585 ? -8.969 -9.578 14.234 1 86.81 585 THR B N 1
ATOM 9207 C CA . THR B 1 585 ? -8.508 -9.32 12.875 1 86.81 585 THR B CA 1
ATOM 9208 C C . THR B 1 585 ? -7.551 -8.133 12.844 1 86.81 585 THR B C 1
ATOM 9210 O O . THR B 1 585 ? -6.496 -8.195 12.211 1 86.81 585 THR B O 1
ATOM 9213 N N . GLN B 1 586 ? -7.922 -7.105 13.547 1 92 586 GLN B N 1
ATOM 9214 C CA . GLN B 1 586 ? -7.086 -5.906 13.555 1 92 586 GLN B CA 1
ATOM 9215 C C . GLN B 1 586 ? -5.746 -6.172 14.234 1 92 586 GLN B C 1
ATOM 9217 O O . GLN B 1 586 ? -4.719 -5.633 13.82 1 92 586 GLN B O 1
ATOM 9222 N N . LEU B 1 587 ? -5.801 -6.957 15.266 1 91.94 587 LEU B N 1
ATOM 9223 C CA . LEU B 1 587 ? -4.57 -7.328 15.953 1 91.94 587 LEU B CA 1
ATOM 9224 C C . LEU B 1 587 ? -3.639 -8.109 15.031 1 91.94 587 LEU B C 1
ATOM 9226 O O . LEU B 1 587 ? -2.428 -7.875 15.023 1 91.94 587 LEU B O 1
ATOM 9230 N N . ALA B 1 588 ? -4.172 -9.016 14.266 1 90.25 588 ALA B N 1
ATOM 9231 C CA . ALA B 1 588 ? -3.385 -9.789 13.312 1 90.25 588 ALA B CA 1
ATOM 9232 C C . ALA B 1 588 ? -2.764 -8.883 12.25 1 90.25 588 ALA B C 1
ATOM 9234 O O . ALA B 1 588 ? -1.581 -9.023 11.93 1 90.25 588 ALA B O 1
ATOM 9235 N N . LEU B 1 589 ? -3.578 -8.023 11.703 1 93.19 589 LEU B N 1
ATOM 9236 C CA . LEU B 1 589 ? -3.105 -7.129 10.656 1 93.19 589 LEU B CA 1
ATOM 9237 C C . LEU B 1 589 ? -2.041 -6.176 11.188 1 93.19 589 LEU B C 1
ATOM 9239 O O . LEU B 1 589 ? -1.041 -5.918 10.516 1 93.19 589 LEU B O 1
ATOM 9243 N N . ALA B 1 590 ? -2.252 -5.66 12.391 1 95.69 590 ALA B N 1
ATOM 9244 C CA . ALA B 1 590 ? -1.254 -4.797 13.023 1 95.69 590 ALA B CA 1
ATOM 9245 C C . ALA B 1 590 ? 0.054 -5.547 13.25 1 95.69 590 ALA B C 1
ATOM 9247 O O . ALA B 1 590 ? 1.139 -4.992 13.07 1 95.69 590 ALA B O 1
ATOM 9248 N N . THR B 1 591 ? -0.057 -6.816 13.68 1 94 591 THR B N 1
ATOM 9249 C CA . THR B 1 591 ? 1.112 -7.66 13.906 1 94 591 THR B CA 1
ATOM 9250 C C . THR B 1 591 ? 1.92 -7.816 12.617 1 94 591 THR B C 1
ATOM 9252 O O . THR B 1 591 ? 3.143 -7.656 12.625 1 94 591 THR B O 1
ATOM 9255 N N . TRP B 1 592 ? 1.264 -8.062 11.562 1 93.44 592 TRP B N 1
ATOM 9256 C CA . TRP B 1 592 ? 1.962 -8.266 10.297 1 93.44 592 TRP B CA 1
ATOM 9257 C C . TRP B 1 592 ? 2.545 -6.953 9.781 1 93.44 592 TRP B C 1
ATOM 9259 O O . TRP B 1 592 ? 3.596 -6.945 9.133 1 93.44 592 TRP B O 1
ATOM 9269 N N . THR B 1 593 ? 1.894 -5.82 10.039 1 96.75 593 THR B N 1
ATOM 9270 C CA . THR B 1 593 ? 2.477 -4.535 9.68 1 96.75 593 THR B CA 1
ATOM 9271 C C . THR B 1 593 ? 3.799 -4.316 10.414 1 96.75 593 THR B C 1
ATOM 9273 O O . THR B 1 593 ? 4.801 -3.949 9.797 1 96.75 593 THR B O 1
ATOM 9276 N N . LEU B 1 594 ? 3.775 -4.586 11.711 1 96.81 594 LEU B N 1
ATOM 9277 C CA . LEU B 1 594 ? 4.984 -4.414 12.508 1 96.81 594 LEU B CA 1
ATOM 9278 C C . LEU B 1 594 ? 6.059 -5.414 12.086 1 96.81 594 LEU B C 1
ATOM 9280 O O . LEU B 1 594 ? 7.23 -5.059 11.969 1 96.81 594 LEU B O 1
ATOM 9284 N N . GLN B 1 595 ? 5.66 -6.637 11.852 1 94.69 595 GLN B N 1
ATOM 9285 C CA . GLN B 1 595 ? 6.605 -7.648 11.391 1 94.69 595 GLN B CA 1
ATOM 9286 C C . GLN B 1 595 ? 7.195 -7.273 10.031 1 94.69 595 GLN B C 1
ATOM 9288 O O . GLN B 1 595 ? 8.375 -7.504 9.773 1 94.69 595 GLN B O 1
ATOM 9293 N N . GLY B 1 596 ? 6.312 -6.777 9.156 1 95 596 GLY B N 1
ATOM 9294 C CA . GLY B 1 596 ? 6.809 -6.297 7.875 1 95 596 GLY B CA 1
ATOM 9295 C C . GLY B 1 596 ? 7.863 -5.219 8.016 1 95 596 GLY B C 1
ATOM 9296 O O . GLY B 1 596 ? 8.852 -5.211 7.273 1 95 596 GLY B O 1
ATOM 9297 N N . CYS B 1 597 ? 7.641 -4.312 8.922 1 96.75 597 CYS B N 1
ATOM 9298 C CA . CYS B 1 597 ? 8.625 -3.273 9.188 1 96.75 597 CYS B CA 1
ATOM 9299 C C . CYS B 1 597 ? 9.938 -3.877 9.672 1 96.75 597 CYS B C 1
ATOM 9301 O O . CYS B 1 597 ? 11.016 -3.467 9.227 1 96.75 597 CYS B O 1
ATOM 9303 N N . ALA B 1 598 ? 9.875 -4.852 10.562 1 96.06 598 ALA B N 1
ATOM 9304 C CA . ALA B 1 598 ? 11.055 -5.539 11.07 1 96.06 598 ALA B CA 1
ATOM 9305 C C . ALA B 1 598 ? 11.812 -6.242 9.945 1 96.06 598 ALA B C 1
ATOM 9307 O O . ALA B 1 598 ? 13.039 -6.152 9.867 1 96.06 598 ALA B O 1
ATOM 9308 N N . ASN B 1 599 ? 11.047 -6.945 9.102 1 94.06 599 ASN B N 1
ATOM 9309 C CA . ASN B 1 599 ? 11.656 -7.652 7.98 1 94.06 599 ASN B CA 1
ATOM 9310 C C . ASN B 1 599 ? 12.375 -6.695 7.035 1 94.06 599 ASN B C 1
ATOM 9312 O O . ASN B 1 599 ? 13.469 -7.004 6.547 1 94.06 599 ASN B O 1
ATOM 9316 N N . ALA B 1 600 ? 11.773 -5.586 6.77 1 94.25 600 ALA B N 1
ATOM 9317 C CA . ALA B 1 600 ? 12.367 -4.59 5.883 1 94.25 600 ALA B CA 1
ATOM 9318 C C . ALA B 1 600 ? 13.648 -4.016 6.48 1 94.25 600 ALA B C 1
ATOM 9320 O O . ALA B 1 600 ? 14.617 -3.768 5.766 1 94.25 600 ALA B O 1
ATOM 9321 N N . LEU B 1 601 ? 13.641 -3.816 7.766 1 94.81 601 LEU B N 1
ATOM 9322 C CA . LEU B 1 601 ? 14.797 -3.268 8.461 1 94.81 601 LEU B CA 1
ATOM 9323 C C . LEU B 1 601 ? 15.945 -4.27 8.484 1 94.81 601 LEU B C 1
ATOM 9325 O O . LEU B 1 601 ? 17.109 -3.883 8.414 1 94.81 601 LEU B O 1
ATOM 9329 N N . SER B 1 602 ? 15.625 -5.527 8.539 1 90.19 602 SER B N 1
ATOM 9330 C CA . SER B 1 602 ? 16.625 -6.586 8.594 1 90.19 602 SER B CA 1
ATOM 9331 C C . SER B 1 602 ? 17.391 -6.684 7.281 1 90.19 602 SER B C 1
ATOM 9333 O O . SER B 1 602 ? 18.547 -7.133 7.262 1 90.19 602 SER B O 1
ATOM 9335 N N . GLY B 1 603 ? 16.688 -6.336 6.254 1 82.31 603 GLY B N 1
ATOM 9336 C CA . GLY B 1 603 ? 17.375 -6.363 4.98 1 82.31 603 GLY B CA 1
ATOM 9337 C C . GLY B 1 603 ? 16.984 -7.543 4.109 1 82.31 603 GLY B C 1
ATOM 9338 O O . GLY B 1 603 ? 15.812 -7.707 3.766 1 82.31 603 GLY B O 1
ATOM 9339 N N . ASP B 1 604 ? 17.984 -8.445 3.893 1 83.88 604 ASP B N 1
ATOM 9340 C CA . ASP B 1 604 ? 17.797 -9.516 2.918 1 83.88 604 ASP B CA 1
ATOM 9341 C C . ASP B 1 604 ? 17.016 -10.68 3.527 1 83.88 604 ASP B C 1
ATOM 9343 O O . ASP B 1 604 ? 17.078 -10.914 4.734 1 83.88 604 ASP B O 1
ATOM 9347 N N . VAL B 1 605 ? 16.281 -11.422 2.764 1 83 605 VAL B N 1
ATOM 9348 C CA . VAL B 1 605 ? 15.367 -12.469 3.205 1 83 605 VAL B CA 1
ATOM 9349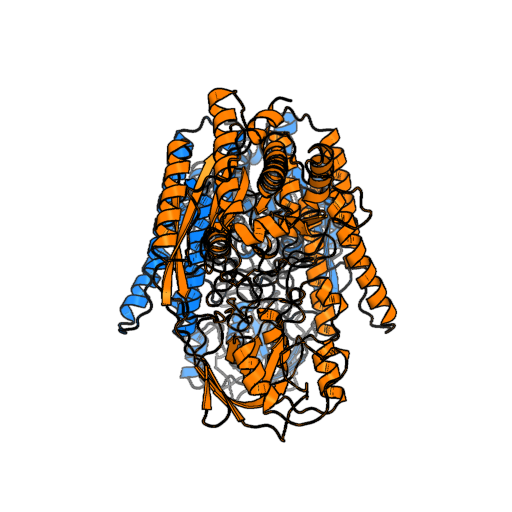 C C . VAL B 1 605 ? 16.141 -13.562 3.928 1 83 605 VAL B C 1
ATOM 9351 O O . VAL B 1 605 ? 15.602 -14.242 4.801 1 83 605 VAL B O 1
ATOM 9354 N N . TRP B 1 606 ? 17.422 -13.711 3.568 1 83.62 606 TRP B N 1
ATOM 9355 C CA . TRP B 1 606 ? 18.188 -14.75 4.238 1 83.62 606 TRP B CA 1
ATOM 9356 C C . TRP B 1 606 ? 18.719 -14.258 5.586 1 83.62 606 TRP B C 1
ATOM 9358 O O . TRP B 1 606 ? 19.25 -15.039 6.371 1 83.62 606 TRP B O 1
ATOM 9368 N N . ASP B 1 607 ? 18.547 -12.977 5.906 1 77 607 ASP B N 1
ATOM 9369 C CA . ASP B 1 607 ? 18.938 -12.414 7.195 1 77 607 ASP B CA 1
ATOM 9370 C C . ASP B 1 607 ? 17.75 -12.328 8.148 1 77 607 ASP B C 1
ATOM 9372 O O . ASP B 1 607 ? 17.891 -11.922 9.305 1 77 607 ASP B O 1
ATOM 9376 N N . SER B 1 608 ? 16.609 -12.68 7.582 1 77.38 608 SER B N 1
ATOM 9377 C CA . SER B 1 608 ? 15.406 -12.461 8.367 1 77.38 608 SER B CA 1
ATOM 9378 C C . SER B 1 608 ? 15.211 -13.57 9.406 1 77.38 608 SER B C 1
ATOM 9380 O O . SER B 1 608 ? 15.523 -14.734 9.141 1 77.38 608 SER B O 1
ATOM 9382 N N . ASP B 1 609 ? 14.883 -13.195 10.617 1 69.38 609 ASP B N 1
ATOM 9383 C CA . ASP B 1 609 ? 14.523 -14.125 11.68 1 69.38 609 ASP B CA 1
ATOM 9384 C C . ASP B 1 609 ? 13.016 -14.102 11.93 1 69.38 609 ASP B C 1
ATOM 9386 O O . ASP B 1 609 ? 12.57 -13.836 13.047 1 69.38 609 ASP B O 1
ATOM 9390 N N . ASN B 1 610 ? 12.305 -14.25 10.859 1 71.69 610 ASN B N 1
ATOM 9391 C CA . ASN B 1 610 ? 10.852 -14.25 11 1 71.69 610 ASN B CA 1
ATOM 9392 C C . ASN B 1 610 ? 10.352 -15.562 11.602 1 71.69 610 ASN B C 1
ATOM 9394 O O . ASN B 1 610 ? 10.336 -16.594 10.922 1 71.69 610 ASN B O 1
ATOM 9398 N N . GLN B 1 611 ? 10.062 -15.586 12.914 1 68.69 611 GLN B N 1
ATOM 9399 C CA . GLN B 1 611 ? 9.648 -16.797 13.625 1 68.69 611 GLN B CA 1
ATOM 9400 C C . GLN B 1 611 ? 8.133 -16.922 13.664 1 68.69 611 GLN B C 1
ATOM 9402 O O . GLN B 1 611 ? 7.59 -17.75 14.398 1 68.69 611 GLN B O 1
ATOM 9407 N N . MET B 1 612 ? 7.477 -15.977 12.828 1 73.88 612 MET B N 1
ATOM 9408 C CA . MET B 1 612 ? 6.02 -15.977 12.898 1 73.88 612 MET B CA 1
ATOM 9409 C C . MET B 1 612 ? 5.422 -16.812 11.773 1 73.88 612 MET B C 1
ATOM 9411 O O . MET B 1 612 ? 5.984 -16.891 10.68 1 73.88 612 MET B O 1
#

Radius of gyration: 33.59 Å; Cα contacts (8 Å, |Δi|>4): 2835; chains: 2; bounding box: 73×91×74 Å

Foldseek 3Di:
DPLQPLLQPPLPLDPPQWDQAFAFQDPNVVVNQVVLQVLLVVLVQPKDKDKAWWFFWDWWFKDFDVGTLDTAPAWAALFDADKAKAWEFEQEAQDPVSVVVCVVVVFQAARHEYEYEHDPPDDPLVSLVSSLVRHHAEYEYEHFCQRPVDDQQFHFYAYNQQFAAHQQFFLAAADDPDGDRGDGHPRRGPHGYTYGGNSSVQVQQQQFDAAQDPPVRDTDRPPGRGHGHHPRGTMMMIGGGITTDTRMGMKMKGKDAADAARLAEEEEEFESHAGTRQCLFGSLLSSLLSSLSNSVSCCVPPVVDGFRYMYMYMYAYPLRHQLHRLLNVCNHCLVSCQLRYAEYEYSGSAEQAAQEKAKEWDLQCVVVLVVLVVVLPPLRPNDPDPDDNYDHDRRSDSQQLVQQQRLHIYMYMHHAHPPDDDRPCGRTNPSDDVNSCVRHVNCVSSSSSSSSSSVSSSRRCQRHDLAGSGQLVSVLVVLVVLLVLLQVLQVVVPDPVGQHLVLLVVLSVLLNVLSVVLVVLVVVDDSVPNVSSVLSNSLSSLQSRLQFQPPDRSSRFSRRGQDRGDDCLHSVNLSVDDDPVSSNVSSVSNSVSSNSSSCSSNPDPVSGPPPD/DPLQPLLQPPLPLDPPQWDQAFAFQDPNVVVNQVVLQVLLVVLVQPKDKDKAWWFFWDWWFKDFDVHGLDTAPAWAALFDADKAKAWEFEQEAQDPVSVVVCVVVVFQAARHEYEYEHDPPDDPLVSLVSSLVRHHAEYEYEHFCQRPVDDQQFHFYAYNQQFAAHQQFFLAAADDPDRDRGPGHPRRGPHGYTYGGNSSVQVQQQQFDAAQDPPVRDTDRPPGRGHGHHPRGTMMMIGGGITTDTRMGMKMKGKDAADAARLAEEEEEFESHAGTRQCLFGSLLSSLLSSLSNSVSCCVPPVVDGFRYMYMYMYAYPLRHQLHRLLNVCNHCLVSCQLRYAEYEYSGSAEQAAAEKAKEWDLQCVVVLVVLVVPLPPLRCNDPDPDDNYDHDRRSDSQQLVQQQRLHIYMYMHHAHPPDDDRNCGRTNPSDDVVSCVRHVNCVSSSSSSSSSSVSSSRRCQRHDLAGSGQLVSVLVVLVVLLVLLQVLQVVVPDPVTDHLVLLVVLSVLQNVLSVVLVVLVVVDDSVPNVSSVLSNSLSSLQSRLQFQPPDRSSRFSRRGQDRGDDCLHSVNLSVDDDRVSSNVSSVSNSVSSNSSSQSSNPDPVSGPPPD

InterPro domains:
  IPR007365 Transferrin receptor-like, dimerisation domain [PF04253] (503-571)
  IPR007484 Peptidase M28 [PF04389] (251-447)
  IPR036757 Transferrin receptor-like, dimerisation domain superfamily [G3DSA:1.20.930.40] (475-607)
  IPR036757 Transferrin receptor-like, dimerisation domain superfamily [SSF47672] (470-607)
  IPR039373 Transferrin receptor protein 1/Glutamate carboxypeptidase 2-like [PTHR10404] (7-604)
  IPR046450 PA domain superfamily [SSF52025] (71-253)

Sequence (1224 aa):
KNTKCEIQSTLSLCSDVEQTDHVAGSSADGILEYHVFDSFKSLEMEPWTDVHYVQLQTPNRVMIGQEEVGQPKGYLAYSATGKAQGKAVYGNYGSQEDLMLLQNLKVELNGTVILLRATGQISLAQQVANVAALGVSAVLIYLDPKDYRFQPTTELYGHVHLGSGDPFTPGFPSFNHTQFPPTQSSGLPTVLAQSITAASAAKILTRIGGLESPLSFKGSLDNVKYTLGGASSEDVTVEVNNVLQDTEIHNVFGVIKGFTEPDRYVLLGAQRDAWGPGYAKATVGTTLLLELARAVSEMVHTDGFRPRRSLVFASWSAGEYGSVGATEWLEGFFSSLDRRAFTYISLDGVVTGHGEFKVSASPLLYSLLESTMKEVKNPIGFGESGKSLFEPMKMEDSAYPFLAFSGIPSLSFRFVSQGSEAYPYYGTSLDNKDHLGYATAHRLNSLATGAGLVAGQLALRLVHDHVLRLDVQRYRMVLSQSVVKINQRLKQDGSAESLSARWLIMALGSYSRAATDLNTDLLNTDLTDTLACHNINDRIMRVEHNLLSPYVSPKEVPFRHLLFGRGSHTLAALLEGEDREVLRTQLALATWTLQGCANALSGDVWDSDNQMKNTKCEIQSTLSLCSDVEQTDHVAGSSADGILEYHVFDSFKSLEMEPWTDVHYVQLQTPNRVMIGQEEVGQPKGYLAYSATGKAQGKAVYGNYGSQEDLMLLQNLKVELNGTVILLRATGQISLAQQVANVAALGVSAVLIYLDPKDYRFQPTTELYGHVHLGSGDPFTPGFPSFNHTQFPPTQSSGLPTVLAQSITAASAAKILTRIGGLESPLSFKGSLDNVKYTLGGASSEDVTVEVNNVLQDTEIHNVFGVIKGFTEPDRYVLLGAQRDAWGPGYAKATVGTTLLLELARAVSEMVHTDGFRPRRSLVFASWSAGEYGSVGATEWLEGFFSSLDRRAFTYISLDGVVTGHGEFKVSASPLLYSLLESTMKEVKNPIGFGESGKSLFEPMKMEDSAYPFLAFSGIPSLSFRFVSQGSEAYPYYGTSLDNKDHLGYATAHRLNSLATGAGLVAGQLALRLVHDHVLRLDVQRYRMVLSQSVVKINQRLKQDGSAESLSARWLIMALGSYSRAATDLNTDLLNTDLTDTLACHNINDRIMRVEHNLLSPYVSPKEVPFRHLLFGRGSHTLAALLEGEDREVLRTQLALATWTLQGCANALSGDVWDSDNQM

Nearest PDB structures (foldseek):
  6okd-assembly1_A  TM=9.008E-01  e=4.045E-69  Homo sapiens
  6h5i-assembly1_Ab  TM=8.832E-01  e=2.658E-61  Homo sapiens
  2cij-assembly1_A  TM=8.693E-01  e=7.748E-52  Homo sapiens
  2c6c-assembly1_A-2  TM=8.737E-01  e=3.780E-51  Homo sapiens
  4twe-assembly1_A  TM=8.717E-01  e=1.614E-48  Homo sapiens